Protein AF-0000000085141658 (afdb_homodimer)

pLDDT: mean 86.7, std 18.27, range [20.23, 98.38]

Secondary structure (DSSP, 8-state):
---HHHHHHHHHHHHHHHHHHHHHSPPPSSSEEEE--PPPHHHHHH-HHHHHHHHHHHHH----TTEEEEEEEEEETTTEEEEEEEEEEESSHHHHHHHH-HHHHHHHHHHHHHHHHHHHHHHHHHTTS---------------TTS-----HHHHHHHHHHHHTHHHHHHS-HHHHHHHHHHHHHHHHS--TT--GGG---TT--HHHHHHHHHHHHHHH-SSSS---------EEEEEE--GGGSGGG--EEEEEHHHHHT-----SEEEEES-HHHHHHPPP-TTEEEEE-BTTB-GGGG-GGGTTSEEEEE--BSHHHHHHHHHHHHH-TT-EESS-SHHHHHHTGGG-EE-SS---S--TT--HHHHHHHHHHHHTTSEEB-GGGS-HHHHHHHHTTT--PPPGGGGSGGGGGGGG-----/---HHHHHHHHHHHHHHHHHHHHHSPPPSSSEEEE--PPPHHHHHH-HHHHHHHHHHHHH----TTEEEEEEEEEETTTEEEEEEEEEEESSHHHHHHHH-HHHHHHHHHHHHHHHHHHHHHHHHHTTS---------------TT------HHHHHHHHHHHHTHHHHHHS-HHHHHHHHHHHHHHHHS--TT--GGG---TT--HHHHHHHHHHHHHHH-SSSS---------EEEEEE--GGGSGGG--EEEEEHHHHHT-----SEEEEES-HHHHHHPPP-TTEEEEE-BTTB-GGGG-GGGTTSEEEEE--BSHHHHHHHHHHHHH-TT-EESS-SHHHHHHTGGG-EE-SS---S--TT--HHHHHHHHHHHHTTSEEB-GGGS-HHHHHHHHTTT--PPPGGGGSGGGGGGGG-----

Structure (mmCIF, N/CA/C/O backbone):
data_AF-0000000085141658-model_v1
#
loop_
_entity.id
_entity.type
_entity.pdbx_description
1 polymer 'Uncharacterized conserved protein'
#
loop_
_atom_site.group_PDB
_atom_site.id
_atom_site.type_symbol
_atom_site.label_atom_id
_atom_site.label_alt_id
_atom_site.label_comp_id
_atom_site.label_asym_id
_atom_site.label_entity_id
_atom_site.label_seq_id
_atom_site.pdbx_PDB_ins_code
_atom_site.Cartn_x
_atom_site.Cartn_y
_atom_site.Cartn_z
_atom_site.occupancy
_atom_site.B_iso_or_equiv
_atom_site.auth_seq_id
_atom_site.auth_comp_id
_atom_site.auth_asym_id
_atom_site.auth_atom_id
_atom_site.pdbx_PDB_model_num
ATOM 1 N N . MET A 1 1 ? 45.375 -39.781 -27.25 1 93.31 1 MET A N 1
ATOM 2 C CA . MET A 1 1 ? 45.156 -40.781 -26.219 1 93.31 1 MET A CA 1
ATOM 3 C C . MET A 1 1 ? 44.281 -40.219 -25.094 1 93.31 1 MET A C 1
ATOM 5 O O . MET A 1 1 ? 44.75 -39.438 -24.281 1 93.31 1 MET A O 1
ATOM 9 N N . VAL A 1 2 ? 43 -40.656 -25.141 1 96.12 2 VAL A N 1
ATOM 10 C CA . VAL A 1 2 ? 42.062 -40.219 -24.094 1 96.12 2 VAL A CA 1
ATOM 11 C C . VAL A 1 2 ? 42.156 -41.156 -22.906 1 96.12 2 VAL A C 1
ATOM 13 O O . VAL A 1 2 ? 41.812 -42.344 -23.031 1 96.12 2 VAL A O 1
ATOM 16 N N . ALA A 1 3 ? 42.531 -40.625 -21.781 1 95.31 3 ALA A N 1
ATOM 17 C CA . ALA A 1 3 ? 42.656 -41.438 -20.578 1 95.31 3 ALA A CA 1
ATOM 18 C C . ALA A 1 3 ? 41.312 -41.719 -19.938 1 95.31 3 ALA A C 1
ATOM 20 O O . ALA A 1 3 ? 40.344 -41 -20.234 1 95.31 3 ALA A O 1
ATOM 21 N N . PRO A 1 4 ? 41.219 -42.719 -19.156 1 95.5 4 PRO A N 1
ATOM 22 C CA . PRO A 1 4 ? 39.938 -43.031 -18.531 1 95.5 4 PRO A CA 1
ATOM 23 C C . PRO A 1 4 ? 39.312 -41.875 -17.766 1 95.5 4 PRO A C 1
ATOM 25 O O . PRO A 1 4 ? 38.125 -41.594 -17.859 1 95.5 4 PRO A O 1
ATOM 28 N N . GLU A 1 5 ? 40.125 -41.125 -17.094 1 94.88 5 GLU A N 1
ATOM 29 C CA . GLU A 1 5 ? 39.625 -39.969 -16.328 1 94.88 5 GLU A CA 1
ATOM 30 C C . GLU A 1 5 ? 39.094 -38.875 -17.234 1 94.88 5 GLU A C 1
ATOM 32 O O . GLU A 1 5 ? 38.062 -38.25 -16.938 1 94.88 5 GLU A O 1
ATOM 37 N N . ALA A 1 6 ? 39.812 -38.625 -18.266 1 96.12 6 ALA A N 1
ATOM 38 C CA . ALA A 1 6 ? 39.375 -37.656 -19.25 1 96.12 6 ALA A CA 1
ATOM 39 C C . ALA A 1 6 ? 38.062 -38.094 -19.922 1 96.12 6 ALA A C 1
ATOM 41 O O . ALA A 1 6 ? 37.188 -37.281 -20.188 1 96.12 6 ALA A O 1
ATOM 42 N N . ALA A 1 7 ? 38.031 -39.375 -20.188 1 96.56 7 ALA A N 1
ATOM 43 C CA . ALA A 1 7 ? 36.812 -39.938 -20.781 1 96.56 7 ALA A CA 1
ATOM 44 C C . ALA A 1 7 ? 35.625 -39.75 -19.828 1 96.56 7 ALA A C 1
ATOM 46 O O . ALA A 1 7 ? 34.5 -39.406 -20.266 1 96.56 7 ALA A O 1
ATOM 47 N N . ARG A 1 8 ? 35.844 -40.031 -18.578 1 96 8 ARG A N 1
ATOM 48 C CA . ARG A 1 8 ? 34.781 -39.875 -17.578 1 96 8 ARG A CA 1
ATOM 49 C C . ARG A 1 8 ? 34.312 -38.406 -17.516 1 96 8 ARG A C 1
ATOM 51 O O . ARG A 1 8 ? 33.094 -38.156 -17.391 1 96 8 ARG A O 1
ATOM 58 N N . GLU A 1 9 ? 35.188 -37.469 -17.688 1 96.19 9 GLU A N 1
ATOM 59 C CA . GLU A 1 9 ? 34.844 -36.062 -17.672 1 96.19 9 GLU A CA 1
ATOM 60 C C . GLU A 1 9 ? 34 -35.719 -18.906 1 96.19 9 GLU A C 1
ATOM 62 O O . GLU A 1 9 ? 33.031 -34.938 -18.812 1 96.19 9 GLU A O 1
ATOM 67 N N . LEU A 1 10 ? 34.375 -36.281 -19.969 1 96.38 10 LEU A N 1
ATOM 68 C CA . LEU A 1 10 ? 33.625 -36.062 -21.172 1 96.38 10 LEU A CA 1
ATOM 69 C C . LEU A 1 10 ? 32.25 -36.688 -21.078 1 96.38 10 LEU A C 1
ATOM 71 O O . LEU A 1 10 ? 31.25 -36.156 -21.562 1 96.38 10 LEU A O 1
ATOM 75 N N . ALA A 1 11 ? 32.219 -37.812 -20.453 1 96 11 ALA A N 1
ATOM 76 C CA . ALA A 1 11 ? 30.953 -38.469 -20.172 1 96 11 ALA A CA 1
ATOM 77 C C . ALA A 1 11 ? 30.062 -37.594 -19.281 1 96 11 ALA A C 1
ATOM 79 O O . ALA A 1 11 ? 28.844 -37.531 -19.484 1 96 11 ALA A O 1
ATOM 80 N N . ARG A 1 12 ? 30.656 -36.969 -18.312 1 96.06 12 ARG A N 1
ATOM 81 C CA . ARG A 1 12 ? 29.938 -36.094 -17.406 1 96.06 12 ARG A CA 1
ATOM 82 C C . ARG A 1 12 ? 29.281 -34.938 -18.156 1 96.06 12 ARG A C 1
ATOM 84 O O . ARG A 1 12 ? 28.109 -34.625 -17.922 1 96.06 12 ARG A O 1
ATOM 91 N N . ARG A 1 13 ? 29.953 -34.406 -19.078 1 95.5 13 ARG A N 1
ATOM 92 C CA . ARG A 1 13 ? 29.422 -33.312 -19.891 1 95.5 13 ARG A CA 1
ATOM 93 C C . ARG A 1 13 ? 28.281 -33.781 -20.766 1 95.5 13 ARG A C 1
ATOM 95 O O . ARG A 1 13 ? 27.281 -33.094 -20.938 1 95.5 13 ARG A O 1
ATOM 102 N N . ALA A 1 14 ? 28.469 -34.969 -21.312 1 94.44 14 ALA A N 1
ATOM 103 C CA . ALA A 1 14 ? 27.422 -35.531 -22.141 1 94.44 14 ALA A CA 1
ATOM 104 C C . ALA A 1 14 ? 26.156 -35.812 -21.328 1 94.44 14 ALA A C 1
ATOM 106 O O . ALA A 1 14 ? 25.047 -35.562 -21.797 1 94.44 14 ALA A O 1
ATOM 107 N N . LEU A 1 15 ? 26.391 -36.312 -20.203 1 94.56 15 LEU A N 1
ATOM 108 C CA . LEU A 1 15 ? 25.266 -36.594 -19.312 1 94.56 15 LEU A CA 1
ATOM 109 C C . LEU A 1 15 ? 24.516 -35.312 -18.969 1 94.56 15 LEU A C 1
ATOM 111 O O . LEU A 1 15 ? 23.281 -35.281 -19.062 1 94.56 15 LEU A O 1
ATOM 115 N N . ALA A 1 16 ? 25.25 -34.312 -18.609 1 93.62 16 ALA A N 1
ATOM 116 C CA . ALA A 1 16 ? 24.656 -33.031 -18.234 1 93.62 16 ALA A CA 1
ATOM 117 C C . ALA A 1 16 ? 23.844 -32.438 -19.391 1 93.62 16 ALA A C 1
ATOM 119 O O . ALA A 1 16 ? 22.781 -31.859 -19.188 1 93.62 16 ALA A O 1
ATOM 120 N N . ARG A 1 17 ? 24.266 -32.688 -20.578 1 91.44 17 ARG A N 1
ATOM 121 C CA . ARG A 1 17 ? 23.656 -32.125 -21.766 1 91.44 17 ARG A CA 1
ATOM 122 C C . ARG A 1 17 ? 22.438 -32.938 -22.219 1 91.44 17 ARG A C 1
ATOM 124 O O . ARG A 1 17 ? 21.453 -32.344 -22.672 1 91.44 17 ARG A O 1
ATOM 131 N N . SER A 1 18 ? 22.516 -34.25 -21.969 1 92.5 18 SER A N 1
ATOM 132 C CA . SER A 1 18 ? 21.594 -35.062 -22.734 1 92.5 18 SER A CA 1
ATOM 133 C C . SER A 1 18 ? 20.625 -35.812 -21.828 1 92.5 18 SER A C 1
ATOM 135 O O . SER A 1 18 ? 19.656 -36.406 -22.297 1 92.5 18 SER A O 1
ATOM 137 N N . HIS A 1 19 ? 20.875 -35.812 -20.516 1 91.5 19 HIS A N 1
ATOM 138 C CA . HIS A 1 19 ? 20.125 -36.719 -19.656 1 91.5 19 HIS A CA 1
ATOM 139 C C . HIS A 1 19 ? 18.641 -36.406 -19.703 1 91.5 19 HIS A C 1
ATOM 141 O O . HIS A 1 19 ? 17.797 -37.312 -19.625 1 91.5 19 HIS A O 1
ATOM 147 N N . ARG A 1 20 ? 18.234 -35.188 -19.859 1 92.5 20 ARG A N 1
ATOM 148 C CA . ARG A 1 20 ? 16.812 -34.812 -19.906 1 92.5 20 ARG A CA 1
ATOM 149 C C . ARG A 1 20 ? 16.141 -35.375 -21.156 1 92.5 20 ARG A C 1
ATOM 151 O O . ARG A 1 20 ? 15.023 -35.875 -21.078 1 92.5 20 ARG A O 1
ATOM 158 N N . GLY A 1 21 ? 16.828 -35.25 -22.219 1 91.5 21 GLY A N 1
ATOM 159 C CA . GLY A 1 21 ? 16.312 -35.844 -23.453 1 91.5 21 GLY A CA 1
ATOM 160 C C . GLY A 1 21 ? 16.172 -37.344 -23.391 1 91.5 21 GLY A C 1
ATOM 161 O O . GLY A 1 21 ? 15.18 -37.906 -23.875 1 91.5 21 GLY A O 1
ATOM 162 N N . TRP A 1 22 ? 17.125 -37.969 -22.766 1 91.25 22 TRP A N 1
ATOM 163 C CA . TRP A 1 22 ? 17.094 -39.406 -22.625 1 91.25 22 TRP A CA 1
ATOM 164 C C . TRP A 1 22 ? 15.922 -39.844 -21.766 1 91.25 22 TRP A C 1
ATOM 166 O O . TRP A 1 22 ? 15.266 -40.844 -22.047 1 91.25 22 TRP A O 1
ATOM 176 N N . THR A 1 23 ? 15.719 -39.062 -20.766 1 92.5 23 THR A N 1
ATOM 177 C CA . THR A 1 23 ? 14.656 -39.375 -19.828 1 92.5 23 THR A CA 1
ATOM 178 C C . THR A 1 23 ? 13.289 -39.219 -20.469 1 92.5 23 THR A C 1
ATOM 180 O O . THR A 1 23 ? 12.383 -40.031 -20.219 1 92.5 23 THR A O 1
ATOM 183 N N . LEU A 1 24 ? 13.07 -38.281 -21.328 1 91.69 24 LEU A N 1
ATOM 184 C CA . LEU A 1 24 ? 11.758 -37.938 -21.875 1 91.69 24 LEU A CA 1
ATOM 185 C C . LEU A 1 24 ? 11.523 -38.594 -23.219 1 91.69 24 LEU A C 1
ATOM 187 O O . LEU A 1 24 ? 10.383 -38.719 -23.672 1 91.69 24 LEU A O 1
ATOM 191 N N . GLY A 1 25 ? 12.602 -38.969 -23.766 1 85.62 25 GLY A N 1
ATOM 192 C CA . GLY A 1 25 ? 12.438 -39.469 -25.125 1 85.62 25 GLY A CA 1
ATOM 193 C C . GLY A 1 25 ? 13.211 -40.75 -25.375 1 85.62 25 GLY A C 1
ATOM 194 O O . GLY A 1 25 ? 13.352 -41.594 -24.484 1 85.62 25 GLY A O 1
ATOM 195 N N . GLU A 1 26 ? 13.578 -40.844 -26.641 1 84.44 26 GLU A N 1
ATOM 196 C CA . GLU A 1 26 ? 14.273 -42.062 -27.078 1 84.44 26 GLU A CA 1
ATOM 197 C C . GLU A 1 26 ? 15.766 -41.969 -26.75 1 84.44 26 GLU A C 1
ATOM 199 O O . GLU A 1 26 ? 16.359 -40.875 -26.797 1 84.44 26 GLU A O 1
ATOM 204 N N . VAL A 1 27 ? 16.25 -43.062 -26.328 1 89.56 27 VAL A N 1
ATOM 205 C CA . VAL A 1 27 ? 17.672 -43.188 -26 1 89.56 27 VAL A CA 1
ATOM 206 C C . VAL A 1 27 ? 18.391 -43.938 -27.125 1 89.56 27 VAL A C 1
ATOM 208 O O . VAL A 1 27 ? 17.984 -45.062 -27.5 1 89.56 27 VAL A O 1
ATOM 211 N N . PRO A 1 28 ? 19.328 -43.281 -27.688 1 88.56 28 PRO A N 1
ATOM 212 C CA . PRO A 1 28 ? 20.094 -44.031 -28.703 1 88.56 28 PRO A CA 1
ATOM 213 C C . PRO A 1 28 ? 20.828 -45.219 -28.125 1 88.56 28 PRO A C 1
ATOM 215 O O . PRO A 1 28 ? 21.062 -45.281 -26.906 1 88.56 28 PRO A O 1
ATOM 218 N N . THR A 1 29 ? 21.078 -46.219 -29.078 1 89.19 29 THR A N 1
ATOM 219 C CA . THR A 1 29 ? 21.891 -47.344 -28.719 1 89.19 29 THR A CA 1
ATOM 220 C C . THR A 1 29 ? 23.156 -47.406 -29.562 1 89.19 29 THR A C 1
ATOM 222 O O . THR A 1 29 ? 23.094 -47.562 -30.781 1 89.19 29 THR A O 1
ATOM 225 N N . PRO A 1 30 ? 24.359 -47.25 -28.953 1 92.25 30 PRO A N 1
ATOM 226 C CA . PRO A 1 30 ? 24.609 -47 -27.531 1 92.25 30 PRO A CA 1
ATOM 227 C C . PRO A 1 30 ? 24.188 -45.594 -27.094 1 92.25 30 PRO A C 1
ATOM 229 O O . PRO A 1 30 ? 24.094 -44.688 -27.938 1 92.25 30 PRO A O 1
ATOM 232 N N . ALA A 1 31 ? 24.016 -45.406 -25.875 1 93.38 31 ALA A N 1
ATOM 233 C CA . ALA A 1 31 ? 23.562 -44.094 -25.359 1 93.38 31 ALA A CA 1
ATOM 234 C C . ALA A 1 31 ? 24.641 -43.031 -25.516 1 93.38 31 ALA A C 1
ATOM 236 O O . ALA A 1 31 ? 24.344 -41.875 -25.688 1 93.38 31 ALA A O 1
ATOM 237 N N . TRP A 1 32 ? 25.875 -43.469 -25.469 1 95.44 32 TRP A N 1
ATOM 238 C CA . TRP A 1 32 ? 27.031 -42.562 -25.578 1 95.44 32 TRP A CA 1
ATOM 239 C C . TRP A 1 32 ? 28.266 -43.312 -26.047 1 95.44 32 TRP A C 1
ATOM 241 O O . TRP A 1 32 ? 28.484 -44.469 -25.672 1 95.44 32 TRP A O 1
ATOM 251 N N . SER A 1 33 ? 29.047 -42.688 -26.906 1 96.81 33 SER A N 1
ATOM 252 C CA . SER A 1 33 ? 30.281 -43.281 -27.422 1 96.81 33 SER A CA 1
ATOM 253 C C . SER A 1 33 ? 31.359 -42.219 -27.594 1 96.81 33 SER A C 1
ATOM 255 O O . SER A 1 33 ? 31.062 -41.062 -27.922 1 96.81 33 SER A O 1
ATOM 257 N N . LEU A 1 34 ? 32.594 -42.625 -27.312 1 97.25 34 LEU A N 1
ATOM 258 C CA . LEU A 1 34 ? 33.719 -41.719 -27.391 1 97.25 34 LEU A CA 1
ATOM 259 C C . LEU A 1 34 ? 34.938 -42.406 -28.016 1 97.25 34 LEU A C 1
ATOM 261 O O . LEU A 1 34 ? 35.406 -43.406 -27.516 1 97.25 34 LEU A O 1
ATOM 265 N N . PRO A 1 35 ? 35.344 -41.812 -29.109 1 97.06 35 PRO A N 1
ATOM 266 C CA . PRO A 1 35 ? 36.625 -42.312 -29.609 1 97.06 35 PRO A CA 1
ATOM 267 C C . PRO A 1 35 ? 37.781 -42.031 -28.672 1 97.06 35 PRO A C 1
ATOM 269 O O . PRO A 1 35 ? 37.906 -40.906 -28.156 1 97.06 35 PRO A O 1
ATOM 272 N N . LEU A 1 36 ? 38.656 -42.969 -28.453 1 96.44 36 LEU A N 1
ATOM 273 C CA . LEU A 1 36 ? 39.75 -42.812 -27.484 1 96.44 36 LEU A CA 1
ATOM 274 C C . LEU A 1 36 ? 41.031 -42.344 -28.172 1 96.44 36 LEU A C 1
ATOM 276 O O . LEU A 1 36 ? 42.031 -42.062 -27.516 1 96.44 36 LEU A O 1
ATOM 280 N N . LYS A 1 37 ? 41 -42.25 -29.453 1 94.19 37 LYS A N 1
ATOM 281 C CA . LYS A 1 37 ? 42.094 -41.719 -30.266 1 94.19 37 LYS A CA 1
ATOM 282 C C . LYS A 1 37 ? 43.406 -42.469 -30 1 94.19 37 LYS A C 1
ATOM 284 O O . LYS A 1 37 ? 44.375 -41.875 -29.547 1 94.19 37 LYS A O 1
ATOM 289 N N . PRO A 1 38 ? 43.5 -43.688 -30.391 1 92.31 38 PRO A N 1
ATOM 290 C CA . PRO A 1 38 ? 44.75 -44.438 -30.203 1 92.31 38 PRO A CA 1
ATOM 291 C C . PRO A 1 38 ? 45.906 -43.812 -30.953 1 92.31 38 PRO A C 1
ATOM 293 O O . PRO A 1 38 ? 45.719 -43.188 -31.984 1 92.31 38 PRO A O 1
ATOM 296 N N . PRO A 1 39 ? 47.062 -44.031 -30.312 1 88.69 39 PRO A N 1
ATOM 297 C CA . PRO A 1 39 ? 48.25 -43.438 -30.953 1 88.69 39 PRO A CA 1
ATOM 298 C C . PRO A 1 39 ? 48.594 -44.125 -32.281 1 88.69 39 PRO A C 1
ATOM 300 O O . PRO A 1 39 ? 48.281 -45.281 -32.5 1 88.69 39 PRO A O 1
ATOM 303 N N . THR A 1 40 ? 49.156 -43.344 -33.188 1 86.81 40 THR A N 1
ATOM 304 C CA . THR A 1 40 ? 49.719 -43.875 -34.406 1 86.81 40 THR A CA 1
ATOM 305 C C . THR A 1 40 ? 51.031 -44.594 -34.125 1 86.81 40 THR A C 1
ATOM 307 O O . THR A 1 40 ? 51.594 -44.469 -33 1 86.81 40 THR A O 1
ATOM 310 N N . GLU A 1 41 ? 51.5 -45.312 -35.188 1 86.12 41 GLU A N 1
ATOM 311 C CA . GLU A 1 41 ? 52.781 -46 -35.031 1 86.12 41 GLU A CA 1
ATOM 312 C C . GLU A 1 41 ? 53.906 -45.031 -34.688 1 86.12 41 GLU A C 1
ATOM 314 O O . GLU A 1 41 ? 54.75 -45.312 -33.812 1 86.12 41 GLU A O 1
ATOM 319 N N . GLN A 1 42 ? 53.844 -43.906 -35.25 1 87.56 42 GLN A N 1
ATOM 320 C CA . GLN A 1 42 ? 54.844 -42.875 -35.031 1 87.56 42 GLN A CA 1
ATOM 321 C C . GLN A 1 42 ? 54.844 -42.406 -33.594 1 87.56 42 GLN A C 1
ATOM 323 O O . GLN A 1 42 ? 55.906 -42.25 -32.969 1 87.56 42 GLN A O 1
ATOM 328 N N . VAL A 1 43 ? 53.688 -42.312 -33.062 1 88.06 43 VAL A N 1
ATOM 329 C CA . VAL A 1 43 ? 53.531 -41.812 -31.688 1 88.06 43 VAL A CA 1
ATOM 330 C C . VAL A 1 43 ? 54 -42.906 -30.703 1 88.06 43 VAL A C 1
ATOM 332 O O . VAL A 1 43 ? 54.656 -42.594 -29.703 1 88.06 43 VAL A O 1
ATOM 335 N N . VAL A 1 44 ? 53.781 -44.094 -30.969 1 87.31 44 VAL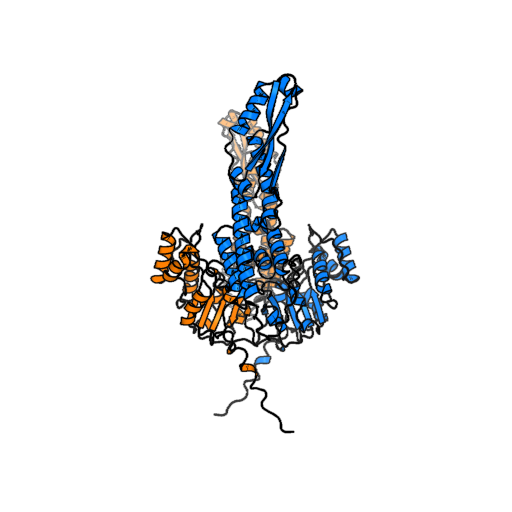 A N 1
ATOM 336 C CA . VAL A 1 44 ? 54.188 -45.188 -30.125 1 87.31 44 VAL A CA 1
ATOM 337 C C . VAL A 1 44 ? 55.719 -45.312 -30.094 1 87.31 44 VAL A C 1
ATOM 339 O O . VAL A 1 44 ? 56.312 -45.562 -29.047 1 87.31 44 VAL A O 1
ATOM 342 N N . LEU A 1 45 ? 56.25 -45 -31.234 1 86.69 45 LEU A N 1
ATOM 343 C CA . LEU A 1 45 ? 57.719 -45.094 -31.344 1 86.69 45 LEU A CA 1
ATOM 344 C C . LEU A 1 45 ? 58.375 -43.938 -30.594 1 86.69 45 LEU A C 1
ATOM 346 O O . LEU A 1 45 ? 59.438 -44.125 -30 1 86.69 45 LEU A O 1
ATOM 350 N N . ALA A 1 46 ? 57.719 -42.875 -30.656 1 90.94 46 ALA A N 1
ATOM 351 C CA . ALA A 1 46 ? 58.281 -41.688 -30 1 90.94 46 ALA A CA 1
ATOM 352 C C . ALA A 1 46 ? 58.219 -41.812 -28.484 1 90.94 46 ALA A C 1
ATOM 354 O O . ALA A 1 46 ? 59.125 -41.375 -27.781 1 90.94 46 ALA A O 1
ATOM 355 N N . ASP A 1 47 ? 57.156 -42.531 -27.938 1 90.81 47 ASP A N 1
ATOM 356 C CA . ASP A 1 47 ? 57 -42.688 -26.5 1 90.81 47 ASP A CA 1
ATOM 357 C C . ASP A 1 47 ? 56.25 -44 -26.188 1 90.81 47 ASP A C 1
ATOM 359 O O . ASP A 1 47 ? 55.094 -43.938 -25.797 1 90.81 47 ASP A O 1
ATOM 363 N N . PRO A 1 48 ? 57 -45 -26.188 1 86.38 48 PRO A N 1
ATOM 364 C CA . PRO A 1 48 ? 56.375 -46.312 -25.969 1 86.38 48 PRO A CA 1
ATOM 365 C C . PRO A 1 48 ? 55.812 -46.438 -24.562 1 86.38 48 PRO A C 1
ATOM 367 O O . PRO A 1 48 ? 54.781 -47.094 -24.375 1 86.38 48 PRO A O 1
ATOM 370 N N . GLN A 1 49 ? 56.438 -45.844 -23.609 1 89.31 49 GLN A N 1
ATOM 371 C CA . GLN A 1 49 ? 56 -45.938 -22.219 1 89.31 49 GLN A CA 1
ATOM 372 C C . GLN A 1 49 ? 54.656 -45.281 -22.016 1 89.31 49 GLN A C 1
ATOM 374 O O . GLN A 1 49 ? 53.781 -45.812 -21.328 1 89.31 49 GLN A O 1
ATOM 379 N N . ALA A 1 50 ? 54.531 -44.156 -22.609 1 91.81 50 ALA A N 1
ATOM 380 C CA . ALA A 1 50 ? 53.281 -43.406 -22.5 1 91.81 50 ALA A CA 1
ATOM 381 C C . ALA A 1 50 ? 52.125 -44.219 -23.125 1 91.81 50 ALA A C 1
ATOM 383 O O . ALA A 1 50 ? 51.031 -44.25 -22.562 1 91.81 50 ALA A O 1
ATOM 384 N N . ALA A 1 51 ? 52.375 -44.781 -24.234 1 89.62 51 ALA A N 1
ATOM 385 C CA . ALA A 1 51 ? 51.375 -45.531 -24.938 1 89.62 51 ALA A CA 1
ATOM 386 C C . ALA A 1 51 ? 50.969 -46.781 -24.125 1 89.62 51 ALA A C 1
ATOM 388 O O . ALA A 1 51 ? 49.781 -47.094 -24.031 1 89.62 51 ALA A O 1
ATOM 389 N N . GLN A 1 52 ? 51.938 -47.406 -23.562 1 88.25 52 GLN A N 1
ATOM 390 C CA . GLN A 1 52 ? 51.688 -48.594 -22.75 1 88.25 52 GLN A CA 1
ATOM 391 C C . GLN A 1 52 ? 50.938 -48.25 -21.484 1 88.25 52 GLN A C 1
ATOM 393 O O . GLN A 1 52 ? 50 -48.938 -21.078 1 88.25 52 GLN A O 1
ATOM 398 N N . SER A 1 53 ? 51.375 -47.156 -20.906 1 92.94 53 SER A N 1
ATOM 399 C CA . SER A 1 53 ? 50.719 -46.688 -19.688 1 92.94 53 SER A CA 1
ATOM 400 C C . SER A 1 53 ? 49.25 -46.375 -19.969 1 92.94 53 SER A C 1
ATOM 402 O O . SER A 1 53 ? 48.375 -46.656 -19.141 1 92.94 53 SER A O 1
ATOM 404 N N . TRP A 1 54 ? 49 -45.781 -21.062 1 94.69 54 TRP A N 1
ATOM 405 C CA . TRP A 1 54 ? 47.656 -45.406 -21.469 1 94.69 54 TRP A CA 1
ATOM 406 C C . TRP A 1 54 ? 46.812 -46.656 -21.656 1 94.69 54 TRP A C 1
ATOM 408 O O . TRP A 1 54 ? 45.688 -46.781 -21.109 1 94.69 54 TRP A O 1
ATOM 418 N N . ALA A 1 55 ? 47.281 -47.656 -22.359 1 92.62 55 ALA A N 1
ATOM 419 C CA . ALA A 1 55 ? 46.562 -48.906 -22.594 1 92.62 55 ALA A CA 1
ATOM 420 C C . ALA A 1 55 ? 46.312 -49.656 -21.297 1 92.62 55 ALA A C 1
ATOM 422 O O . ALA A 1 55 ? 45.25 -50.219 -21.078 1 92.62 55 ALA A O 1
ATOM 423 N N . ARG A 1 56 ? 47.312 -49.656 -20.453 1 92.62 56 ARG A N 1
ATOM 424 C CA . ARG A 1 56 ? 47.188 -50.312 -19.156 1 92.62 56 ARG A CA 1
ATOM 425 C C . ARG A 1 56 ? 46.125 -49.625 -18.297 1 92.62 56 ARG A C 1
ATOM 427 O O . ARG A 1 56 ? 45.438 -50.25 -17.516 1 92.62 56 ARG A O 1
ATOM 434 N N . GLY A 1 57 ? 46.062 -48.312 -18.422 1 94.62 57 GLY A N 1
ATOM 435 C CA . GLY A 1 57 ? 45.062 -47.562 -17.703 1 94.62 57 GLY A CA 1
ATOM 436 C C . GLY A 1 57 ? 43.625 -47.969 -18.031 1 94.62 57 GLY A C 1
ATOM 437 O O . GLY A 1 57 ? 42.781 -48.094 -17.125 1 94.62 57 GLY A O 1
ATOM 438 N N . TRP A 1 58 ? 43.375 -48.25 -19.266 1 95.94 58 TRP A N 1
ATOM 439 C CA . TRP A 1 58 ? 42.062 -48.688 -19.688 1 95.94 58 TRP A CA 1
ATOM 440 C C . TRP A 1 58 ? 41.812 -50.125 -19.266 1 95.94 58 TRP A C 1
ATOM 442 O O . TRP A 1 58 ? 40.688 -50.5 -18.906 1 95.94 58 TRP A O 1
ATOM 452 N N . ARG A 1 59 ? 42.812 -50.938 -19.25 1 93.44 59 ARG A N 1
ATOM 453 C CA . ARG A 1 59 ? 42.656 -52.344 -18.844 1 93.44 59 ARG A CA 1
ATOM 454 C C . ARG A 1 59 ? 42.406 -52.438 -17.328 1 93.44 59 ARG A C 1
ATOM 456 O O . ARG A 1 59 ? 41.656 -53.312 -16.875 1 93.44 59 ARG A O 1
ATOM 463 N N . ALA A 1 60 ? 43 -51.5 -16.641 1 93.94 60 ALA A N 1
ATOM 464 C CA . ALA A 1 60 ? 42.938 -51.531 -15.188 1 93.94 60 ALA A CA 1
ATOM 465 C C . ALA A 1 60 ? 41.688 -50.812 -14.68 1 93.94 60 ALA A C 1
ATOM 467 O O . ALA A 1 60 ? 41.312 -50.938 -13.516 1 93.94 60 ALA A O 1
ATOM 468 N N . ALA A 1 61 ? 41.094 -50.062 -15.539 1 93.06 61 ALA A N 1
ATOM 469 C CA . ALA A 1 61 ? 39.969 -49.219 -15.109 1 93.06 61 ALA A CA 1
ATOM 470 C C . ALA A 1 61 ? 38.781 -50.062 -14.68 1 93.06 61 ALA A C 1
ATOM 472 O O . ALA A 1 61 ? 38.438 -51.031 -15.344 1 93.06 61 ALA A O 1
ATOM 473 N N . THR A 1 62 ? 38.312 -49.688 -13.531 1 91.25 62 THR A N 1
ATOM 474 C CA . THR A 1 62 ? 37.094 -50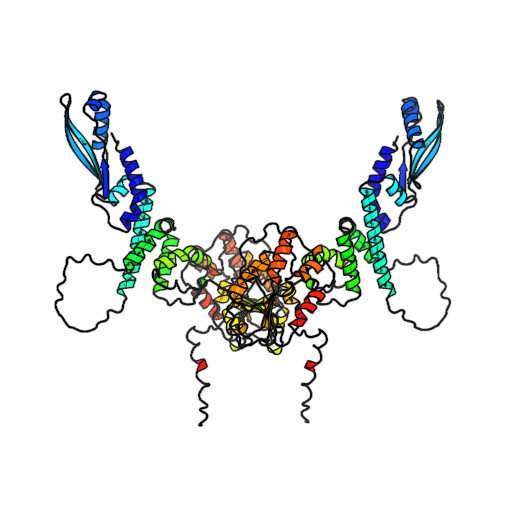.344 -13.055 1 91.25 62 THR A CA 1
ATOM 475 C C . THR A 1 62 ? 35.844 -49.625 -13.602 1 91.25 62 THR A C 1
ATOM 477 O O . THR A 1 62 ? 35.562 -48.5 -13.195 1 91.25 62 THR A O 1
ATOM 480 N N . LEU A 1 63 ? 35.281 -50.188 -14.531 1 94.38 63 LEU A N 1
ATOM 481 C CA . LEU A 1 63 ? 34.125 -49.625 -15.195 1 94.38 63 LEU A CA 1
ATOM 482 C C . LEU A 1 63 ? 32.844 -50.312 -14.781 1 94.38 63 LEU A C 1
ATOM 484 O O . LEU A 1 63 ? 32.844 -51.531 -14.609 1 94.38 63 LEU A O 1
ATOM 488 N N . PRO A 1 64 ? 31.844 -49.562 -14.555 1 94.19 64 PRO A N 1
ATOM 489 C CA . PRO A 1 64 ? 30.562 -50.188 -14.195 1 94.19 64 PRO A CA 1
ATOM 490 C C . PRO A 1 64 ? 29.984 -51.031 -15.336 1 94.19 64 PRO A C 1
ATOM 492 O O . PRO A 1 64 ? 30.438 -50.906 -16.484 1 94.19 64 PRO A O 1
ATOM 495 N N . ALA A 1 65 ? 28.938 -51.812 -14.93 1 93.38 65 ALA A N 1
ATOM 496 C CA . ALA A 1 65 ? 28.25 -52.625 -15.93 1 93.38 65 ALA A CA 1
ATOM 497 C C . ALA A 1 65 ? 27.578 -51.75 -16.984 1 93.38 65 ALA A C 1
ATOM 499 O O . ALA A 1 65 ? 26.969 -50.75 -16.656 1 93.38 65 ALA A O 1
ATOM 500 N N . GLY A 1 66 ? 27.844 -52.094 -18.219 1 93.69 66 GLY A N 1
ATOM 501 C CA . GLY A 1 66 ? 27.219 -51.344 -19.297 1 93.69 66 GLY A CA 1
ATOM 502 C C . GLY A 1 66 ? 28.188 -50.438 -20.016 1 93.69 66 GLY A C 1
ATOM 503 O O . GLY A 1 66 ? 27.875 -49.938 -21.094 1 93.69 66 GLY A O 1
ATOM 504 N N . ILE A 1 67 ? 29.297 -50.156 -19.344 1 96 67 ILE A N 1
ATOM 505 C CA . ILE A 1 67 ? 30.375 -49.438 -20.047 1 96 67 ILE A CA 1
ATOM 506 C C . ILE A 1 67 ? 31.312 -50.438 -20.703 1 96 67 ILE A C 1
ATOM 508 O O . ILE A 1 67 ? 31.891 -51.312 -20.031 1 96 67 ILE A O 1
ATOM 512 N N . ARG A 1 68 ? 31.453 -50.281 -22.016 1 95.44 68 ARG A N 1
ATOM 513 C CA . ARG A 1 68 ? 32.281 -51.25 -22.766 1 95.44 68 ARG A CA 1
ATOM 514 C C . ARG A 1 68 ? 33.375 -50.531 -23.531 1 95.44 68 ARG A C 1
ATOM 516 O O . ARG A 1 68 ? 33.125 -49.5 -24.172 1 95.44 68 ARG A O 1
ATOM 523 N N . VAL A 1 69 ? 34.594 -51.125 -23.375 1 96.44 69 VAL A N 1
ATOM 524 C CA . VAL A 1 69 ? 35.719 -50.625 -24.141 1 96.44 69 VAL A CA 1
ATOM 525 C C . VAL A 1 69 ? 35.969 -51.5 -25.359 1 96.44 69 VAL A C 1
ATOM 527 O O . VAL A 1 69 ? 36.062 -52.719 -25.234 1 96.44 69 VAL A O 1
ATOM 530 N N . GLU A 1 70 ? 35.969 -50.906 -26.453 1 96.19 70 GLU A N 1
ATOM 531 C CA . GLU A 1 70 ? 36.312 -51.594 -27.688 1 96.19 70 GLU A CA 1
ATOM 532 C C . GLU A 1 70 ? 37.812 -51.625 -27.906 1 96.19 70 GLU A C 1
ATOM 534 O O . GLU A 1 70 ? 38.469 -50.594 -27.906 1 96.19 70 GLU A O 1
ATOM 539 N N . TRP A 1 71 ? 38.375 -52.875 -28.047 1 95.62 71 TRP A N 1
ATOM 540 C CA . TRP A 1 71 ? 39.812 -53.062 -28.281 1 95.62 71 TRP A CA 1
ATOM 541 C C . TRP A 1 71 ? 40.062 -53.5 -29.719 1 95.62 71 TRP A C 1
ATOM 543 O O . TRP A 1 71 ? 39.281 -54.281 -30.281 1 95.62 71 TRP A O 1
ATOM 553 N N . ALA A 1 72 ? 40.969 -53.031 -30.297 1 93.62 72 ALA A N 1
ATOM 554 C CA . ALA A 1 72 ? 41.375 -53.438 -31.641 1 93.62 72 ALA A CA 1
ATOM 555 C C . ALA A 1 72 ? 42.844 -53.844 -31.672 1 93.62 72 ALA A C 1
ATOM 557 O O . ALA A 1 72 ? 43.656 -53.344 -30.906 1 93.62 72 ALA A O 1
ATOM 558 N N . GLU A 1 73 ? 43.031 -54.875 -32.562 1 91.62 73 GLU A N 1
ATOM 559 C CA . GLU A 1 73 ? 44.438 -55.281 -32.781 1 91.62 73 GLU A CA 1
ATOM 560 C C . GLU A 1 73 ? 45.125 -54.406 -33.812 1 91.62 73 GLU A C 1
ATOM 562 O O . GLU A 1 73 ? 44.562 -54.156 -34.875 1 91.62 73 GLU A O 1
ATOM 567 N N . ARG A 1 74 ? 46.156 -53.812 -33.375 1 86.5 74 ARG A N 1
ATOM 568 C CA . ARG A 1 74 ? 46.969 -53.062 -34.312 1 86.5 74 ARG A CA 1
ATOM 569 C C . ARG A 1 74 ? 48.344 -53.688 -34.469 1 86.5 74 ARG A C 1
ATOM 571 O O . ARG A 1 74 ? 48.969 -54.125 -33.5 1 86.5 74 ARG A O 1
ATOM 578 N N . SER A 1 75 ? 48.719 -53.875 -35.719 1 84.56 75 SER A N 1
ATOM 579 C CA . SER A 1 75 ? 50.031 -54.438 -36.031 1 84.56 75 SER A CA 1
ATOM 580 C C . SER A 1 75 ? 51 -53.344 -36.531 1 84.56 75 SER A C 1
ATOM 582 O O . SER A 1 75 ? 50.75 -52.719 -37.562 1 84.56 75 SER A O 1
ATOM 584 N N . TRP A 1 76 ? 51.906 -53.094 -35.719 1 77.69 76 TRP A N 1
ATOM 585 C CA . TRP A 1 76 ? 52.938 -52.125 -36.094 1 77.69 76 TRP A CA 1
ATOM 586 C C . TRP A 1 76 ? 54.25 -52.844 -36.469 1 77.69 76 TRP A C 1
ATOM 588 O O . TRP A 1 76 ? 54.625 -53.781 -35.781 1 77.69 76 TRP A O 1
ATOM 598 N N . ARG A 1 77 ? 54.812 -52.531 -37.438 1 77.81 77 ARG A N 1
ATOM 599 C CA . ARG A 1 77 ? 56.031 -53.156 -37.938 1 77.81 77 ARG A CA 1
ATOM 600 C C . ARG A 1 77 ? 57.094 -53.219 -36.844 1 77.81 77 ARG A C 1
ATOM 602 O O . ARG A 1 77 ? 57.781 -54.25 -36.688 1 77.81 77 ARG A O 1
ATOM 609 N N . SER A 1 78 ? 57.25 -52.25 -36.062 1 76.19 78 SER A N 1
ATOM 610 C CA . SER A 1 78 ? 58.344 -52.125 -35.094 1 76.19 78 SER A CA 1
ATOM 611 C C . SER A 1 78 ? 57.969 -52.781 -33.781 1 76.19 78 SER A C 1
ATOM 613 O O . SER A 1 78 ? 58.875 -53.219 -33.031 1 76.19 78 SER A O 1
ATOM 615 N N . VAL A 1 79 ? 56.719 -52.844 -33.375 1 75.75 79 VAL A N 1
ATOM 616 C CA . VAL A 1 79 ? 56.375 -53.219 -32 1 75.75 79 VAL A CA 1
ATOM 617 C C . VAL A 1 79 ? 55.562 -54.5 -32 1 75.75 79 VAL A C 1
ATOM 619 O O . VAL A 1 79 ? 55.469 -55.188 -30.969 1 75.75 79 VAL A O 1
ATOM 622 N N . GLY A 1 80 ? 55.156 -54.969 -33.188 1 81.38 80 GLY A N 1
ATOM 623 C CA . GLY A 1 80 ? 54.375 -56.188 -33.312 1 81.38 80 GLY A CA 1
ATOM 624 C C . GLY A 1 80 ? 52.875 -55.938 -33.094 1 81.38 80 GLY A C 1
ATOM 625 O O . GLY A 1 80 ? 52.406 -54.812 -33.25 1 81.38 80 GLY A O 1
ATOM 626 N N . ARG A 1 81 ? 52.219 -57.094 -32.875 1 86.5 81 ARG A N 1
ATOM 627 C CA . ARG A 1 81 ? 50.781 -57.031 -32.688 1 86.5 81 ARG A CA 1
ATOM 628 C C . ARG A 1 81 ? 50.406 -56.594 -31.281 1 86.5 81 ARG A C 1
ATOM 630 O O . ARG A 1 81 ? 50.906 -57.188 -30.297 1 86.5 81 ARG A O 1
ATOM 637 N N . GLN A 1 82 ? 49.625 -55.438 -31.172 1 85.75 82 GLN A N 1
ATOM 638 C CA . GLN A 1 82 ? 49.188 -54.969 -29.875 1 85.75 82 GLN A CA 1
ATOM 639 C C . GLN A 1 82 ? 47.688 -54.719 -29.844 1 85.75 82 GLN A C 1
ATOM 641 O O . GLN A 1 82 ? 47.094 -54.375 -30.859 1 85.75 82 GLN A O 1
ATOM 646 N N . GLN A 1 83 ? 47.094 -55.031 -28.656 1 90.69 83 GLN A N 1
ATOM 647 C CA . GLN A 1 83 ? 45.719 -54.656 -28.438 1 90.69 83 GLN A CA 1
ATOM 648 C C . GLN A 1 83 ? 45.594 -53.25 -27.844 1 90.69 83 GLN A C 1
ATOM 650 O O . GLN A 1 83 ? 46.219 -52.969 -26.812 1 90.69 83 GLN A O 1
ATOM 655 N N . VAL A 1 84 ? 44.875 -52.375 -28.547 1 92.38 84 VAL A N 1
ATOM 656 C CA . VAL A 1 84 ? 44.75 -51 -28.078 1 92.38 84 VAL A CA 1
ATOM 657 C C . VAL A 1 84 ? 43.281 -50.625 -27.953 1 92.38 84 VAL A C 1
ATOM 659 O O . VAL A 1 84 ? 42.469 -51.031 -28.797 1 92.38 84 VAL A O 1
ATOM 662 N N . PRO A 1 85 ? 42.938 -49.906 -26.844 1 95.25 85 PRO A N 1
ATOM 663 C CA . PRO A 1 85 ? 41.562 -49.406 -26.781 1 95.25 85 PRO A CA 1
ATOM 664 C C . PRO A 1 85 ? 41.25 -48.344 -27.828 1 95.25 85 PRO A C 1
ATOM 666 O O . PRO A 1 85 ? 42.062 -47.469 -28.062 1 95.25 85 PRO A O 1
ATOM 669 N N . VAL A 1 86 ? 40.031 -48.406 -28.453 1 96.19 86 VAL A N 1
ATOM 670 C CA . VAL A 1 86 ? 39.75 -47.531 -29.578 1 96.19 86 VAL A CA 1
ATOM 671 C C . VAL A 1 86 ? 38.531 -46.656 -29.266 1 96.19 86 VAL A C 1
ATOM 673 O O . VAL A 1 86 ? 38.406 -45.531 -29.75 1 96.19 86 VAL A O 1
ATOM 676 N N . ARG A 1 87 ? 37.625 -47.281 -28.594 1 97.06 87 ARG A N 1
ATOM 677 C CA . ARG A 1 87 ? 36.375 -46.562 -28.297 1 97.06 87 ARG A CA 1
ATOM 678 C C . ARG A 1 87 ? 35.781 -47.062 -26.984 1 97.06 87 ARG A C 1
ATOM 680 O O . ARG A 1 87 ? 35.969 -48.219 -26.594 1 97.06 87 ARG A O 1
ATOM 687 N N . VAL A 1 88 ? 35.156 -46.188 -26.281 1 97.12 88 VAL A N 1
ATOM 688 C CA . VAL A 1 88 ? 34.375 -46.562 -25.094 1 97.12 88 VAL A CA 1
ATOM 689 C C . VAL A 1 88 ? 32.906 -46.25 -25.312 1 97.12 88 VAL A C 1
ATOM 691 O O . VAL A 1 88 ? 32.562 -45.219 -25.891 1 97.12 88 VAL A O 1
ATOM 694 N N . HIS A 1 89 ? 32 -47.188 -24.875 1 96.31 89 HIS A N 1
ATOM 695 C CA . HIS A 1 89 ? 30.562 -47.094 -25.062 1 96.31 89 HIS A CA 1
ATOM 696 C C . HIS A 1 89 ? 29.828 -47.219 -23.734 1 96.31 89 HIS A C 1
ATOM 698 O O . HIS A 1 89 ? 30.203 -48.062 -22.906 1 96.31 89 HIS A O 1
ATOM 704 N N . ALA A 1 90 ? 28.891 -46.406 -23.594 1 96.19 90 ALA A N 1
ATOM 705 C CA . ALA A 1 90 ? 27.859 -46.688 -22.594 1 96.19 90 ALA A CA 1
ATOM 706 C C . ALA A 1 90 ? 26.594 -47.219 -23.25 1 96.19 90 ALA A C 1
ATOM 708 O O . ALA A 1 90 ? 25.938 -46.5 -24.016 1 96.19 90 ALA A O 1
ATOM 709 N N . VAL A 1 91 ? 26.219 -48.375 -22.922 1 93.5 91 VAL A N 1
ATOM 710 C CA . VAL A 1 91 ? 25.094 -49 -23.594 1 93.5 91 VAL A CA 1
ATOM 711 C C . VAL A 1 91 ? 23.797 -48.312 -23.203 1 93.5 91 VAL A C 1
ATOM 713 O O . VAL A 1 91 ? 22.938 -48.062 -24.047 1 93.5 91 VAL A O 1
ATOM 716 N N . THR A 1 92 ? 23.672 -47.969 -21.953 1 92.5 92 THR A N 1
ATOM 717 C CA . THR A 1 92 ? 22.469 -47.312 -21.438 1 92.5 92 THR A CA 1
ATOM 718 C C . THR A 1 92 ? 22.828 -46.031 -20.688 1 92.5 92 THR A C 1
ATOM 720 O O . THR A 1 92 ? 23.953 -45.875 -20.219 1 92.5 92 THR A O 1
ATOM 723 N N . PRO A 1 93 ? 21.812 -45.219 -20.594 1 92.44 93 PRO A N 1
ATOM 724 C CA . PRO A 1 93 ? 22.047 -44.031 -19.797 1 92.44 93 PRO A CA 1
ATOM 725 C C . PRO A 1 93 ? 22.391 -44.344 -18.328 1 92.44 93 PRO A C 1
ATOM 727 O O . PRO A 1 93 ? 23.203 -43.656 -17.719 1 92.44 93 PRO A O 1
ATOM 730 N N . ASP A 1 94 ? 21.875 -45.344 -17.781 1 92.75 94 ASP A N 1
ATOM 731 C CA . ASP A 1 94 ? 22.141 -45.75 -16.406 1 92.75 94 ASP A CA 1
ATOM 732 C C . ASP A 1 94 ? 23.609 -46.094 -16.203 1 92.75 94 ASP A C 1
ATOM 734 O O . ASP A 1 94 ? 24.172 -45.812 -15.141 1 92.75 94 ASP A O 1
ATOM 738 N N . ALA A 1 95 ? 24.156 -46.688 -17.188 1 94.62 95 ALA A N 1
ATOM 739 C CA . ALA A 1 95 ? 25.578 -47.031 -17.109 1 94.62 95 ALA A CA 1
ATOM 740 C C . ALA A 1 95 ? 26.422 -45.75 -17.031 1 94.62 95 ALA A C 1
ATOM 742 O O . ALA A 1 95 ? 27.391 -45.719 -16.266 1 94.62 95 ALA A O 1
ATOM 743 N N . LEU A 1 96 ? 25.984 -44.875 -17.812 1 94.69 96 LEU A N 1
ATOM 744 C CA . LEU A 1 96 ? 26.703 -43.594 -17.812 1 94.69 96 LEU A CA 1
ATOM 745 C C . LEU A 1 96 ? 26.578 -42.906 -16.469 1 94.69 96 LEU A C 1
ATOM 747 O O . LEU A 1 96 ? 27.562 -42.375 -15.945 1 94.69 96 LEU A O 1
ATOM 751 N N . VAL A 1 97 ? 25.422 -42.906 -15.898 1 95.44 97 VAL A N 1
ATOM 752 C CA . VAL A 1 97 ? 25.156 -42.312 -14.586 1 95.44 97 VAL A CA 1
ATOM 753 C C . VAL A 1 97 ? 26.016 -42.969 -13.523 1 95.44 97 VAL A C 1
ATOM 755 O O . VAL A 1 97 ? 26.641 -42.312 -12.695 1 95.44 97 VAL A O 1
ATOM 758 N N . ALA A 1 98 ? 26.109 -44.281 -13.617 1 94.94 98 ALA A N 1
ATOM 759 C CA . ALA A 1 98 ? 26.906 -45.062 -12.656 1 94.94 98 ALA A CA 1
ATOM 760 C C . ALA A 1 98 ? 28.391 -44.719 -12.781 1 94.94 98 ALA A C 1
ATOM 762 O O . ALA A 1 98 ? 29.109 -44.688 -11.781 1 94.94 98 ALA A O 1
ATOM 763 N N . TRP A 1 99 ? 28.812 -44.438 -13.953 1 95.38 99 TRP A N 1
ATOM 764 C CA . TRP A 1 99 ? 30.234 -44.188 -14.219 1 95.38 99 TRP A CA 1
ATOM 765 C C . TRP A 1 99 ? 30.609 -42.781 -13.766 1 95.38 99 TRP A C 1
ATOM 767 O O . TRP A 1 99 ? 31.641 -42.594 -13.102 1 95.38 99 TRP A O 1
ATOM 777 N N . VAL A 1 100 ? 29.828 -41.844 -14.148 1 94.81 100 VAL A N 1
ATOM 778 C CA . VAL A 1 100 ? 30.125 -40.438 -13.914 1 94.81 100 VAL A CA 1
ATOM 779 C C . VAL A 1 100 ? 29.984 -40.094 -12.43 1 94.81 100 VAL A C 1
ATOM 781 O O . VAL A 1 100 ? 30.906 -39.531 -11.82 1 94.81 100 VAL A O 1
ATOM 784 N N . GLY A 1 101 ? 28.906 -40.469 -11.852 1 92.44 101 GLY A N 1
ATOM 785 C CA . GLY A 1 101 ? 28.641 -40.156 -10.461 1 92.44 101 GLY A CA 1
ATOM 786 C C . GLY A 1 101 ? 28.547 -38.656 -10.203 1 92.44 101 GLY A C 1
ATOM 787 O O . GLY A 1 101 ? 28.281 -37.875 -11.133 1 92.44 101 GLY A O 1
ATOM 788 N N . GLY A 1 102 ? 28.469 -38.25 -8.953 1 92.81 102 GLY A N 1
ATOM 789 C CA . GLY A 1 102 ? 28.516 -36.844 -8.57 1 92.81 102 GLY A CA 1
ATOM 790 C C . GLY A 1 102 ? 27.188 -36.156 -8.719 1 92.81 102 GLY A C 1
ATOM 791 O O . GLY A 1 102 ? 26.125 -36.781 -8.609 1 92.81 102 GLY A O 1
ATOM 792 N N . ARG A 1 103 ? 27.297 -34.812 -8.969 1 93.94 103 ARG A N 1
ATOM 793 C CA . ARG A 1 103 ? 26.125 -33.969 -9 1 93.94 103 ARG A CA 1
ATOM 794 C C . ARG A 1 103 ? 25.266 -34.25 -10.227 1 93.94 103 ARG A C 1
ATOM 796 O O . ARG A 1 103 ? 24.031 -34.312 -10.117 1 93.94 103 ARG A O 1
ATOM 803 N N . GLU A 1 104 ? 25.938 -34.469 -11.344 1 93.62 104 GLU A N 1
ATOM 804 C CA . GLU A 1 104 ? 25.203 -34.688 -12.586 1 93.62 104 GLU A CA 1
ATOM 805 C C . GLU A 1 104 ? 24.406 -36 -12.523 1 93.62 104 GLU A C 1
ATOM 807 O O . GLU A 1 104 ? 23.281 -36.062 -13.008 1 93.62 104 GLU A O 1
ATOM 812 N N . ALA A 1 105 ? 24.969 -37 -11.961 1 94.19 105 ALA A N 1
ATOM 813 C CA . ALA A 1 105 ? 24.281 -38.281 -11.805 1 94.19 105 ALA A CA 1
ATOM 814 C C . ALA A 1 105 ? 23.062 -38.125 -10.883 1 94.19 105 ALA A C 1
ATOM 816 O O . ALA A 1 105 ? 22 -38.688 -11.172 1 94.19 105 ALA A O 1
ATOM 817 N N . ARG A 1 106 ? 23.281 -37.406 -9.852 1 94.69 106 ARG A N 1
ATOM 818 C CA . ARG A 1 106 ? 22.188 -37.188 -8.906 1 94.69 106 ARG A CA 1
ATOM 819 C C . ARG A 1 106 ? 21.031 -36.438 -9.57 1 94.69 106 ARG A C 1
ATOM 821 O O . ARG A 1 106 ? 19.859 -36.781 -9.391 1 94.69 106 ARG A O 1
ATOM 828 N N . GLU A 1 107 ? 21.391 -35.406 -10.305 1 94.88 107 GLU A N 1
ATOM 829 C CA . GLU A 1 107 ? 20.375 -34.625 -10.992 1 94.88 107 GLU A CA 1
ATOM 830 C C . GLU A 1 107 ? 19.594 -35.469 -11.984 1 94.88 107 GLU A C 1
ATOM 832 O O . GLU A 1 107 ? 18.375 -35.312 -12.102 1 94.88 107 GLU A O 1
ATOM 837 N N . GLN A 1 108 ? 20.281 -36.312 -12.672 1 94.62 108 GLN A N 1
ATOM 838 C CA . GLN A 1 108 ? 19.609 -37.188 -13.617 1 94.62 108 GLN A CA 1
ATOM 839 C C . GLN A 1 108 ? 18.641 -38.125 -12.906 1 94.62 108 GLN A C 1
ATOM 841 O O . GLN A 1 108 ? 17.516 -38.344 -13.367 1 94.62 108 GLN A O 1
ATOM 846 N N . ARG A 1 109 ? 19.078 -38.688 -11.828 1 94.56 109 ARG A N 1
ATOM 847 C CA . ARG A 1 109 ? 18.234 -39.594 -11.086 1 94.56 109 ARG A CA 1
ATOM 848 C C . ARG A 1 109 ? 16.984 -38.906 -10.562 1 94.56 109 ARG A C 1
ATOM 850 O O . ARG A 1 109 ? 15.875 -39.469 -10.688 1 94.56 109 ARG A O 1
ATOM 857 N N . VAL A 1 110 ? 17.203 -37.719 -10.039 1 96.38 110 VAL A N 1
ATOM 858 C CA . VAL A 1 110 ? 16.078 -36.969 -9.484 1 96.38 110 VAL A CA 1
ATOM 859 C C . VAL A 1 110 ? 15.078 -36.656 -10.594 1 96.38 110 VAL A C 1
ATOM 861 O O . VAL A 1 110 ? 13.883 -36.875 -10.438 1 96.38 110 VAL A O 1
ATOM 864 N N . PHE A 1 111 ? 15.578 -36.125 -11.641 1 96.38 111 PHE A N 1
ATOM 865 C CA . PHE A 1 111 ? 14.703 -35.75 -12.75 1 96.38 111 PHE A CA 1
ATOM 866 C C . PHE A 1 111 ? 13.961 -37 -13.273 1 96.38 111 PHE A C 1
ATOM 868 O O . PHE A 1 111 ? 12.75 -36.938 -13.5 1 96.38 111 PHE A O 1
ATOM 875 N N . ALA A 1 112 ? 14.664 -38.094 -13.453 1 94.75 112 ALA A N 1
ATOM 876 C CA . ALA A 1 112 ? 14.062 -39.344 -13.961 1 94.75 112 ALA A CA 1
ATOM 877 C C . ALA A 1 112 ? 12.961 -39.812 -13.023 1 94.75 112 ALA A C 1
ATOM 879 O O . ALA A 1 112 ? 11.891 -40.219 -13.477 1 94.75 112 ALA A O 1
ATOM 880 N N . GLU A 1 113 ? 13.273 -39.781 -11.812 1 95.94 113 GLU A N 1
ATOM 881 C CA . GLU A 1 113 ? 12.297 -40.219 -10.82 1 95.94 113 GLU A CA 1
ATOM 882 C C . GLU A 1 113 ? 11.039 -39.344 -10.852 1 95.94 113 GLU A C 1
ATOM 884 O O . GLU A 1 113 ? 9.922 -39.844 -10.766 1 95.94 113 GLU A O 1
ATOM 889 N N . ARG A 1 114 ? 11.211 -38.094 -10.93 1 97.12 114 ARG A N 1
ATOM 890 C CA . ARG A 1 114 ? 10.086 -37.156 -10.914 1 97.12 114 ARG A CA 1
ATOM 891 C C . ARG A 1 114 ? 9.273 -37.25 -12.203 1 97.12 114 ARG A C 1
ATOM 893 O O . ARG A 1 114 ? 8.047 -37.156 -12.18 1 97.12 114 ARG A O 1
ATOM 900 N N . VAL A 1 115 ? 9.93 -37.5 -13.289 1 95.69 115 VAL A N 1
ATOM 901 C CA . VAL A 1 115 ? 9.234 -37.719 -14.547 1 95.69 115 VAL A CA 1
ATOM 902 C C . VAL A 1 115 ? 8.391 -39 -14.453 1 95.69 115 VAL A C 1
ATOM 904 O O . VAL A 1 115 ? 7.23 -39 -14.867 1 95.69 115 VAL A O 1
ATOM 907 N N . ALA A 1 116 ? 8.992 -39.969 -13.906 1 94.81 116 ALA A N 1
ATOM 908 C CA . ALA A 1 116 ? 8.266 -41.219 -13.719 1 94.81 116 ALA A CA 1
ATOM 909 C C . ALA A 1 116 ? 7.023 -41.031 -12.859 1 94.81 116 ALA A C 1
ATOM 911 O O . ALA A 1 116 ? 5.957 -41.562 -13.148 1 94.81 116 ALA A O 1
ATOM 912 N N . ALA A 1 117 ? 7.191 -40.25 -11.852 1 95.31 117 ALA A N 1
ATOM 913 C CA . ALA A 1 117 ? 6.062 -39.969 -10.977 1 95.31 117 ALA A CA 1
ATOM 914 C C . ALA A 1 117 ? 4.957 -39.219 -11.734 1 95.31 117 ALA A C 1
ATOM 916 O O . ALA A 1 117 ? 3.775 -39.562 -11.578 1 95.31 117 ALA A O 1
ATOM 917 N N . MET A 1 118 ? 5.348 -38.312 -12.547 1 93.81 118 MET A N 1
ATOM 918 C CA . MET A 1 118 ? 4.375 -37.531 -13.312 1 93.81 118 MET A CA 1
ATOM 919 C C . MET A 1 118 ? 3.67 -38.406 -14.344 1 93.81 118 MET A C 1
ATOM 921 O O . MET A 1 118 ? 2.463 -38.281 -14.555 1 93.81 118 MET A O 1
ATOM 925 N N . ARG A 1 119 ? 4.379 -39.312 -14.914 1 91.38 119 ARG A N 1
ATOM 926 C CA . ARG A 1 119 ? 3.793 -40.219 -15.898 1 91.38 119 ARG A CA 1
ATOM 927 C C . ARG A 1 119 ? 2.812 -41.188 -15.234 1 91.38 119 ARG A C 1
ATOM 929 O O . ARG A 1 119 ? 1.759 -41.469 -15.797 1 91.38 119 ARG A O 1
ATOM 936 N N . ARG A 1 120 ? 3.186 -41.594 -14.109 1 91.69 120 ARG A N 1
ATOM 937 C CA . ARG A 1 120 ? 2.277 -42.438 -13.367 1 91.69 120 ARG A CA 1
ATOM 938 C C . ARG A 1 120 ? 0.977 -41.719 -13.039 1 91.69 120 ARG A C 1
ATOM 940 O O . ARG A 1 120 ? -0.107 -42.312 -13.141 1 91.69 120 ARG A O 1
ATOM 947 N N . LEU A 1 121 ? 1.118 -40.531 -12.641 1 90 121 LEU A N 1
ATOM 948 C CA . LEU A 1 121 ? -0.056 -39.719 -12.336 1 90 121 LEU A CA 1
ATOM 949 C C . LEU A 1 121 ? -0.923 -39.531 -13.578 1 90 121 LEU A C 1
ATOM 951 O O . LEU A 1 121 ? -2.15 -39.625 -13.508 1 90 121 LEU A O 1
ATOM 955 N N . ALA A 1 122 ? -0.303 -39.312 -14.672 1 86.31 122 ALA A N 1
ATOM 956 C CA . ALA A 1 122 ? -1.024 -39.094 -15.93 1 86.31 122 ALA A CA 1
ATOM 957 C C . ALA A 1 122 ? -1.742 -40.375 -16.359 1 86.31 122 ALA A C 1
ATOM 959 O O . ALA A 1 122 ? -2.859 -40.312 -16.891 1 86.31 122 ALA A O 1
ATOM 960 N N . GLU A 1 123 ? -1.108 -41.469 -16.188 1 83.94 123 GLU A N 1
ATOM 961 C CA . GLU A 1 123 ? -1.694 -42.75 -16.547 1 83.94 123 GLU A CA 1
ATOM 962 C C . GLU A 1 123 ? -2.914 -43.062 -15.688 1 83.94 123 GLU A C 1
ATOM 964 O O . GLU A 1 123 ? -3.914 -43.594 -16.188 1 83.94 123 GLU A O 1
ATOM 969 N N . ALA A 1 124 ? -2.725 -42.719 -14.5 1 80.69 124 ALA A N 1
ATOM 970 C CA . ALA A 1 124 ? -3.842 -42.938 -13.586 1 80.69 124 ALA A CA 1
ATOM 971 C C . ALA A 1 124 ? -5.059 -42.094 -13.992 1 80.69 124 ALA A C 1
ATOM 973 O O . ALA A 1 124 ? -6.199 -42.5 -13.773 1 80.69 124 ALA A O 1
ATOM 974 N N . TRP A 1 125 ? -4.832 -41.062 -14.609 1 74.06 125 TRP A N 1
ATOM 975 C CA . TRP A 1 125 ? -5.871 -40.125 -15.031 1 74.06 125 TRP A CA 1
ATOM 976 C C . TRP A 1 125 ? -6.531 -40.594 -16.328 1 74.06 125 TRP A C 1
ATOM 978 O O . TRP A 1 125 ? -7.723 -40.344 -16.531 1 74.06 125 TRP A O 1
ATOM 988 N N . GLY A 1 126 ? -5.777 -40.969 -17.312 1 65.06 126 GLY A N 1
ATOM 989 C CA . GLY A 1 126 ? -6.293 -41.469 -18.578 1 65.06 126 GLY A CA 1
ATOM 990 C C . GLY A 1 126 ? -7.129 -42.719 -18.422 1 65.06 126 GLY A C 1
ATOM 991 O O . GLY A 1 126 ? -8.031 -42.969 -19.219 1 65.06 126 GLY A O 1
ATOM 992 N N . GLY A 1 127 ? -6.812 -43.594 -17.531 1 54.88 127 GLY A N 1
ATOM 993 C CA . GLY A 1 127 ? -7.578 -44.812 -17.375 1 54.88 127 GLY A CA 1
ATOM 994 C C . GLY A 1 127 ? -8.984 -44.594 -16.844 1 54.88 127 GLY A C 1
ATOM 995 O O . GLY A 1 127 ? -9.836 -45.469 -16.922 1 54.88 127 GLY A O 1
ATOM 996 N N . SER A 1 128 ? -9.133 -43.5 -16.109 1 48.88 128 SER A N 1
ATOM 997 C CA . SER A 1 128 ? -10.453 -43.344 -15.508 1 48.88 128 SER A CA 1
ATOM 998 C C . SER A 1 128 ? -11.461 -42.812 -16.516 1 48.88 128 SER A C 1
ATOM 1000 O O . SER A 1 128 ? -12.547 -42.375 -16.141 1 48.88 128 SER A O 1
ATOM 1002 N N . GLY A 1 129 ? -11.109 -42.594 -17.734 1 40.75 129 GLY A N 1
ATOM 1003 C CA . GLY A 1 129 ? -12.203 -42.312 -18.656 1 40.75 129 GLY A CA 1
ATOM 1004 C C . GLY A 1 129 ? -13.219 -43.438 -18.703 1 40.75 129 GLY A C 1
ATOM 1005 O O . GLY A 1 129 ? -12.906 -44.594 -18.359 1 40.75 129 GLY A O 1
ATOM 1006 N N . PRO A 1 130 ? -14.5 -43.125 -18.672 1 36.78 130 PRO A N 1
ATOM 1007 C CA . PRO A 1 130 ? -15.531 -44.156 -18.766 1 36.78 130 PRO A CA 1
ATOM 1008 C C . PRO A 1 130 ? -15.203 -45.219 -19.828 1 36.78 130 PRO A C 1
ATOM 1010 O O . PRO A 1 130 ? -14.773 -44.875 -20.938 1 36.78 130 PRO A O 1
ATOM 1013 N N . SER A 1 131 ? -14.641 -46.312 -19.469 1 34.56 131 SER A N 1
ATOM 1014 C CA . SER A 1 131 ? -14.812 -47.469 -20.328 1 34.56 131 SER A CA 1
ATOM 1015 C C . SER A 1 131 ? -16.203 -47.5 -20.938 1 34.56 131 SER A C 1
ATOM 1017 O O . SER A 1 131 ? -17.203 -47.625 -20.203 1 34.56 131 SER A O 1
ATOM 1019 N N . ALA A 1 132 ? -16.5 -46.719 -21.938 1 32.53 132 ALA A N 1
ATOM 1020 C CA . ALA A 1 132 ? -17.734 -47.062 -22.641 1 32.53 132 ALA A CA 1
ATOM 1021 C C . ALA A 1 132 ? -17.781 -48.562 -22.922 1 32.53 132 ALA A C 1
ATOM 1023 O O . ALA A 1 132 ? -16.938 -49.094 -23.656 1 32.53 132 ALA A O 1
ATOM 1024 N N . ALA A 1 133 ? -18.344 -49.406 -22.156 1 32.97 133 ALA A N 1
ATOM 1025 C CA . ALA A 1 133 ? -18.828 -50.781 -22.328 1 32.97 133 ALA A CA 1
ATOM 1026 C C . ALA A 1 133 ? -19.594 -50.938 -23.641 1 32.97 133 ALA A C 1
ATOM 1028 O O . ALA A 1 133 ? -20.438 -51.812 -23.781 1 32.97 133 ALA A O 1
ATOM 1029 N N . GLY A 1 134 ? -19.688 -50 -24.594 1 29.14 134 GLY A N 1
ATOM 1030 C CA . GLY A 1 134 ? -20.609 -50.5 -25.578 1 29.14 134 GLY A CA 1
ATOM 1031 C C . GLY A 1 134 ? -20.188 -51.875 -26.109 1 29.14 134 GLY A C 1
ATOM 1032 O O . GLY A 1 134 ? -19.078 -52.344 -25.844 1 29.14 134 GLY A O 1
ATOM 1033 N N . GLY A 1 135 ? -21.016 -52.406 -27.25 1 28.75 135 GLY A N 1
ATOM 1034 C CA . GLY A 1 135 ? -21.375 -53.688 -27.844 1 28.75 135 GLY A CA 1
ATOM 1035 C C . GLY A 1 135 ? -20.188 -54.438 -28.422 1 28.75 135 GLY A C 1
ATOM 1036 O O . GLY A 1 135 ? -19.125 -53.875 -28.609 1 28.75 135 GLY A O 1
ATOM 1037 N N . ALA A 1 136 ? -20.359 -55.844 -28.562 1 28.55 136 ALA A N 1
ATOM 1038 C CA . ALA A 1 136 ? -19.75 -57.125 -28.875 1 28.55 136 ALA A CA 1
ATOM 1039 C C . ALA A 1 136 ? -19.062 -57.094 -30.25 1 28.55 136 ALA A C 1
ATOM 1041 O O . ALA A 1 136 ? -18.578 -58.125 -30.719 1 28.55 136 ALA A O 1
ATOM 1042 N N . GLY A 1 137 ? -19.438 -56.188 -31.188 1 32.03 137 GLY A N 1
ATOM 1043 C CA . GLY A 1 137 ? -19.141 -56.875 -32.438 1 32.03 137 GLY A CA 1
ATOM 1044 C C . GLY A 1 137 ? -17.656 -57.094 -32.656 1 32.03 137 GLY A C 1
ATOM 1045 O O . GLY A 1 137 ? -16.844 -56.188 -32.438 1 32.03 137 GLY A O 1
ATOM 1046 N N . SER A 1 138 ? -17.188 -58.375 -32.5 1 30.55 138 SER A N 1
ATOM 1047 C CA . SER A 1 138 ? -15.914 -59.094 -32.562 1 30.55 138 SER A CA 1
ATOM 1048 C C . SER A 1 138 ? -15.18 -58.812 -33.875 1 30.55 138 SER A C 1
ATOM 1050 O O . SER A 1 138 ? -14.289 -59.562 -34.25 1 30.55 138 SER A O 1
ATOM 1052 N N . ALA A 1 139 ? -15.609 -57.875 -34.75 1 37.41 139 ALA A N 1
ATOM 1053 C CA . ALA A 1 139 ? -14.805 -58.219 -35.906 1 37.41 139 ALA A CA 1
ATOM 1054 C C . ALA A 1 139 ? -13.312 -58.094 -35.594 1 37.41 139 ALA A C 1
ATOM 1056 O O . ALA A 1 139 ? -12.898 -57.125 -34.969 1 37.41 139 ALA A O 1
ATOM 1057 N N . PRO A 1 140 ? -12.578 -59.125 -35.781 1 35 140 PRO A N 1
ATOM 1058 C CA . PRO A 1 140 ? -11.117 -59.25 -35.656 1 35 140 PRO A CA 1
ATOM 1059 C C . PRO A 1 140 ? -10.375 -58.094 -36.344 1 35 140 PRO A C 1
ATOM 1061 O O . PRO A 1 140 ? -10.484 -57.938 -37.562 1 35 140 PRO A O 1
ATOM 1064 N N . GLN A 1 141 ? -10.625 -56.812 -36 1 30.8 141 GLN A N 1
ATOM 1065 C CA . GLN A 1 141 ? -9.781 -55.906 -36.75 1 30.8 141 GLN A CA 1
ATOM 1066 C C . GLN A 1 141 ? -8.312 -56.312 -36.656 1 30.8 141 GLN A C 1
ATOM 1068 O O . GLN A 1 141 ? -7.836 -56.688 -35.594 1 30.8 141 GLN A O 1
ATOM 1073 N N . THR A 1 142 ? -7.77 -56.656 -37.781 1 34.72 142 THR A N 1
ATOM 1074 C CA . THR A 1 142 ? -6.355 -56.906 -38.031 1 34.72 142 THR A CA 1
ATOM 1075 C C . THR A 1 142 ? -5.5 -55.844 -37.344 1 34.72 142 THR A C 1
ATOM 1077 O O . THR A 1 142 ? -5.77 -54.656 -37.469 1 34.72 142 THR A O 1
ATOM 1080 N N . GLN A 1 143 ? -5.055 -56.156 -36.125 1 33.72 143 GLN A N 1
ATOM 1081 C CA . GLN A 1 143 ? -4.031 -55.406 -35.406 1 33.72 143 GLN A CA 1
ATOM 1082 C C . GLN A 1 143 ? -2.855 -55.062 -36.312 1 33.72 143 GLN A C 1
ATOM 1084 O O . GLN A 1 143 ? -2.055 -55.938 -36.656 1 33.72 143 GLN A O 1
ATOM 1089 N N . ASP A 1 144 ? -3.094 -54.406 -37.438 1 35.31 144 ASP A N 1
ATOM 1090 C CA . ASP A 1 144 ? -1.845 -54 -38.094 1 35.31 144 ASP A CA 1
ATOM 1091 C C . ASP A 1 144 ? -0.842 -53.469 -37.062 1 35.31 144 ASP A C 1
ATOM 1093 O O . ASP A 1 144 ? -1.144 -52.562 -36.281 1 35.31 144 ASP A O 1
ATOM 1097 N N . ASP A 1 145 ? 0.001 -54.344 -36.531 1 36.34 145 ASP A N 1
ATOM 1098 C CA . ASP A 1 145 ? 1.146 -54.344 -35.625 1 36.34 145 ASP A CA 1
ATOM 1099 C C . ASP A 1 145 ? 2.035 -53.125 -35.875 1 36.34 145 ASP A C 1
ATOM 1101 O O . ASP A 1 145 ? 2.893 -52.781 -35.062 1 36.34 145 ASP A O 1
ATOM 1105 N N . ASP A 1 146 ? 2.225 -52.875 -37.219 1 38.09 146 ASP A N 1
ATOM 1106 C CA . ASP A 1 146 ? 3.402 -52.031 -37.375 1 38.09 146 ASP A CA 1
ATOM 1107 C C . ASP A 1 146 ? 3.143 -50.625 -36.875 1 38.09 146 ASP A C 1
ATOM 1109 O O . ASP A 1 146 ? 3.836 -49.688 -37.281 1 38.09 146 ASP A O 1
ATOM 1113 N N . GLY A 1 147 ? 1.878 -50.312 -36.625 1 38.28 147 GLY A N 1
ATOM 1114 C CA . GLY A 1 147 ? 1.589 -48.875 -36.438 1 38.28 147 GLY A CA 1
ATOM 1115 C C . GLY A 1 147 ? 2.396 -48.281 -35.312 1 38.28 147 GLY A C 1
ATOM 1116 O O . GLY A 1 147 ? 2.482 -48.844 -34.219 1 38.28 147 GLY A O 1
ATOM 1117 N N . GLU A 1 148 ? 3.457 -47.594 -35.688 1 41.66 148 GLU A N 1
ATOM 1118 C CA . GLU A 1 148 ? 4.039 -46.656 -34.719 1 41.66 148 GLU A CA 1
ATOM 1119 C C . GLU A 1 148 ? 2.979 -46.125 -33.75 1 41.66 148 GLU A C 1
ATOM 1121 O O . GLU A 1 148 ? 2.002 -45.5 -34.188 1 41.66 148 GLU A O 1
ATOM 1126 N N . ALA A 1 149 ? 2.502 -46.844 -32.812 1 46.97 149 ALA A N 1
ATOM 1127 C CA . ALA A 1 149 ? 1.618 -46.406 -31.75 1 46.97 149 ALA A CA 1
ATOM 1128 C C . ALA A 1 149 ? 1.664 -44.875 -31.594 1 46.97 149 ALA A C 1
ATOM 1130 O O . ALA A 1 149 ? 2.701 -44.312 -31.234 1 46.97 149 ALA A O 1
ATOM 1131 N N . ALA A 1 150 ? 0.991 -44.156 -32.344 1 50.28 150 ALA A N 1
ATOM 1132 C CA . ALA A 1 150 ? 0.799 -42.688 -32.188 1 50.28 150 ALA A CA 1
ATOM 1133 C C . ALA A 1 150 ? 0.772 -42.281 -30.734 1 50.28 150 ALA A C 1
ATOM 1135 O O . ALA A 1 150 ? 0.005 -42.844 -29.938 1 50.28 150 ALA A O 1
ATOM 1136 N N . ALA A 1 151 ? 2.027 -41.781 -30.359 1 60.94 151 ALA A N 1
ATOM 1137 C CA . ALA A 1 151 ? 2.133 -41.312 -28.984 1 60.94 151 ALA A CA 1
ATOM 1138 C C . ALA A 1 151 ? 0.854 -40.594 -28.562 1 60.94 151 ALA A C 1
ATOM 1140 O O . ALA A 1 151 ? 0.269 -39.812 -29.328 1 60.94 151 ALA A O 1
ATOM 1141 N N . ASP A 1 152 ? 0.121 -41.062 -27.672 1 73.12 152 ASP A N 1
ATOM 1142 C CA . ASP A 1 152 ? -1.027 -40.438 -27.031 1 73.12 152 ASP A CA 1
ATOM 1143 C C . ASP A 1 152 ? -0.809 -38.938 -26.859 1 73.12 152 ASP A C 1
ATOM 1145 O O . ASP A 1 152 ? 0.238 -38.5 -26.359 1 73.12 152 ASP A O 1
ATOM 1149 N N . PRO A 1 153 ? -1.558 -38.125 -27.703 1 77.31 153 PRO A N 1
ATOM 1150 C CA . PRO A 1 153 ? -1.41 -36.688 -27.641 1 77.31 153 PRO A CA 1
ATOM 1151 C C . PRO A 1 153 ? -1.231 -36.156 -26.203 1 77.31 153 PRO A C 1
ATOM 1153 O O . PRO A 1 153 ? -0.533 -35.188 -25.984 1 77.31 153 PRO A O 1
ATOM 1156 N N . ARG A 1 154 ? -1.766 -36.75 -25.312 1 77.88 154 ARG A N 1
ATOM 1157 C CA . ARG A 1 154 ? -1.643 -36.344 -23.906 1 77.88 154 ARG A CA 1
ATOM 1158 C C . ARG A 1 154 ? -0.225 -36.562 -23.406 1 77.88 154 ARG A C 1
ATOM 1160 O O . ARG A 1 154 ? 0.292 -35.75 -22.625 1 77.88 154 ARG A O 1
ATOM 1167 N N . GLU A 1 155 ? 0.302 -37.625 -23.906 1 80.25 155 GLU A N 1
ATOM 1168 C CA . GLU A 1 155 ? 1.674 -37.906 -23.5 1 80.25 155 GLU A CA 1
ATOM 1169 C C . GLU A 1 155 ? 2.652 -36.906 -24.094 1 80.25 155 GLU A C 1
ATOM 1171 O O . GLU A 1 155 ? 3.617 -36.5 -23.438 1 80.25 155 GLU A O 1
ATOM 1176 N N . LEU A 1 156 ? 2.338 -36.594 -25.281 1 83.56 156 LEU A N 1
ATOM 1177 C CA . LEU A 1 156 ? 3.195 -35.594 -25.938 1 83.56 156 LEU A CA 1
ATOM 1178 C C . LEU A 1 156 ? 3.121 -34.25 -25.203 1 83.56 156 LEU A C 1
ATOM 1180 O O . LEU A 1 156 ? 4.141 -33.594 -25.031 1 83.56 156 LEU A O 1
ATOM 1184 N N . THR A 1 157 ? 1.92 -33.906 -24.844 1 85.62 157 THR A N 1
ATOM 1185 C CA . THR A 1 157 ? 1.735 -32.625 -24.141 1 85.62 157 THR A CA 1
ATOM 1186 C C . THR A 1 157 ? 2.428 -32.656 -22.781 1 85.62 157 THR A C 1
ATOM 1188 O O . THR A 1 157 ? 3.068 -31.688 -22.375 1 85.62 157 THR A O 1
ATOM 1191 N N . LEU A 1 158 ? 2.35 -33.75 -22.156 1 89.25 158 LEU A N 1
ATOM 1192 C CA . LEU A 1 158 ? 3.002 -33.875 -20.859 1 89.25 158 LEU A CA 1
ATOM 1193 C C . LEU A 1 158 ? 4.52 -33.812 -21.016 1 89.25 158 LEU A C 1
ATOM 1195 O O . LEU A 1 158 ? 5.195 -33.125 -20.234 1 89.25 158 LEU A O 1
ATOM 1199 N N . ALA A 1 159 ? 4.992 -34.5 -22 1 89.19 159 ALA A N 1
ATOM 1200 C CA . ALA A 1 159 ? 6.438 -34.531 -22.234 1 89.19 159 ALA A CA 1
ATOM 1201 C C . ALA A 1 159 ? 6.965 -33.125 -22.5 1 89.19 159 ALA A C 1
ATOM 1203 O O . ALA A 1 159 ? 8.039 -32.75 -22.031 1 89.19 159 ALA A O 1
ATOM 1204 N N . ALA A 1 160 ? 6.184 -32.438 -23.234 1 90.38 160 ALA A N 1
ATOM 1205 C CA . ALA A 1 160 ? 6.578 -31.062 -23.531 1 90.38 160 ALA A CA 1
ATOM 1206 C C . ALA A 1 160 ? 6.633 -30.219 -22.266 1 90.38 160 ALA A C 1
ATOM 1208 O O . ALA A 1 160 ? 7.559 -29.422 -22.078 1 90.38 160 ALA A O 1
ATOM 1209 N N . ALA A 1 161 ? 5.668 -30.375 -21.438 1 92.06 161 ALA A N 1
ATOM 1210 C CA . ALA A 1 161 ? 5.633 -29.641 -20.172 1 92.06 161 ALA A CA 1
ATOM 1211 C C . ALA A 1 161 ? 6.805 -30.031 -19.281 1 92.06 161 ALA A C 1
ATOM 1213 O O . ALA A 1 161 ? 7.441 -29.172 -18.672 1 92.06 161 ALA A O 1
ATOM 1214 N N . LEU A 1 162 ? 7.129 -31.25 -19.328 1 94.44 162 LEU A N 1
ATOM 1215 C CA . LEU A 1 162 ? 8.227 -31.75 -18.5 1 94.44 162 LEU A CA 1
ATOM 1216 C C . LEU A 1 162 ? 9.562 -31.234 -19 1 94.44 162 LEU A C 1
ATOM 1218 O O . LEU A 1 162 ? 10.445 -30.891 -18.203 1 94.44 162 LEU A O 1
ATOM 1222 N N . ARG A 1 163 ? 9.633 -31.172 -20.281 1 92.5 163 ARG A N 1
ATOM 1223 C CA . ARG A 1 163 ? 10.859 -30.641 -20.875 1 92.5 163 ARG A CA 1
ATOM 1224 C C . ARG A 1 163 ? 11.031 -29.156 -20.531 1 92.5 163 ARG A C 1
ATOM 1226 O O . ARG A 1 163 ? 12.109 -28.734 -20.109 1 92.5 163 ARG A O 1
ATOM 1233 N N . ARG A 1 164 ? 9.938 -28.438 -20.641 1 93.25 164 ARG A N 1
ATOM 1234 C CA . ARG A 1 164 ? 9.953 -27 -20.406 1 93.25 164 ARG A CA 1
ATOM 1235 C C . ARG A 1 164 ? 10.297 -26.688 -18.969 1 93.25 164 ARG A C 1
ATOM 1237 O O . ARG A 1 164 ? 10.969 -25.688 -18.688 1 93.25 164 ARG A O 1
ATOM 1244 N N . HIS A 1 165 ? 9.914 -27.547 -18.047 1 95.56 165 HIS A N 1
ATOM 1245 C CA . HIS A 1 165 ? 10.094 -27.25 -16.625 1 95.56 165 HIS A CA 1
ATOM 1246 C C . HIS A 1 165 ? 11.078 -28.219 -15.992 1 95.56 165 HIS A C 1
ATOM 1248 O O . HIS A 1 165 ? 10.984 -28.5 -14.789 1 95.56 165 HIS A O 1
ATOM 1254 N N . ALA A 1 166 ? 12.016 -28.734 -16.75 1 95.31 166 ALA A N 1
ATOM 1255 C CA . ALA A 1 166 ? 12.938 -29.781 -16.297 1 95.31 166 ALA A CA 1
ATOM 1256 C C . ALA A 1 166 ? 13.812 -29.266 -15.156 1 95.31 166 ALA A C 1
ATOM 1258 O O . ALA A 1 166 ? 13.969 -29.953 -14.141 1 95.31 166 ALA A O 1
ATOM 1259 N N . GLN A 1 167 ? 14.352 -28.125 -15.328 1 94.94 167 GLN A N 1
ATOM 1260 C CA . GLN A 1 167 ? 15.227 -27.594 -14.289 1 94.94 167 GLN A CA 1
ATOM 1261 C C . GLN A 1 167 ? 14.469 -27.344 -12.992 1 94.94 167 GLN A C 1
ATOM 1263 O O . GLN A 1 167 ? 14.953 -27.672 -11.906 1 94.94 167 GLN A O 1
ATOM 1268 N N . ARG A 1 168 ? 13.266 -26.797 -13.141 1 96 168 ARG A N 1
ATOM 1269 C CA . ARG A 1 168 ? 12.445 -26.516 -11.969 1 96 168 ARG A CA 1
ATOM 1270 C C . ARG A 1 168 ? 12.094 -27.812 -11.234 1 96 168 ARG A C 1
ATOM 1272 O O . ARG A 1 168 ? 12.172 -27.875 -10.008 1 96 168 ARG A O 1
ATOM 1279 N N . LEU A 1 169 ? 11.758 -28.781 -11.969 1 96.06 169 LEU A N 1
ATOM 1280 C CA . LEU A 1 169 ? 11.406 -30.078 -11.398 1 96.06 169 LEU A CA 1
ATOM 1281 C C . LEU A 1 169 ? 12.594 -30.688 -10.664 1 96.06 169 LEU A C 1
ATOM 1283 O O . LEU A 1 169 ? 12.422 -31.312 -9.609 1 96.06 169 LEU A O 1
ATOM 1287 N N . THR A 1 170 ? 13.734 -30.453 -11.164 1 95.69 170 THR A N 1
ATOM 1288 C CA . THR A 1 170 ? 14.945 -31 -10.562 1 95.69 170 THR A CA 1
ATOM 1289 C C . THR A 1 170 ? 15.305 -30.234 -9.289 1 95.69 170 THR A C 1
ATOM 1291 O O . THR A 1 170 ? 15.734 -30.828 -8.305 1 95.69 170 THR A O 1
ATOM 1294 N N . ASP A 1 171 ? 15.047 -28.969 -9.312 1 96.12 171 ASP A N 1
ATOM 1295 C CA . ASP A 1 171 ? 15.484 -28.094 -8.234 1 96.12 171 ASP A CA 1
ATOM 1296 C C . ASP A 1 171 ? 14.523 -28.141 -7.055 1 96.12 171 ASP A C 1
ATOM 1298 O O . ASP A 1 171 ? 14.859 -27.719 -5.945 1 96.12 171 ASP A O 1
ATOM 1302 N N . LEU A 1 172 ? 13.312 -28.625 -7.281 1 96.62 172 LEU A N 1
ATOM 1303 C CA . LEU A 1 172 ? 12.336 -28.688 -6.195 1 96.62 172 LEU A CA 1
ATOM 1304 C C . LEU A 1 172 ? 12.859 -29.547 -5.047 1 96.62 172 LEU A C 1
ATOM 1306 O O . LEU A 1 172 ? 13.453 -30.609 -5.273 1 96.62 172 LEU A O 1
ATOM 1310 N N . SER A 1 173 ? 12.672 -29.094 -3.803 1 95.88 173 SER A N 1
ATOM 1311 C CA . SER A 1 173 ? 12.906 -29.984 -2.666 1 95.88 173 SER A CA 1
ATOM 1312 C C . SER A 1 173 ? 11.945 -31.156 -2.674 1 95.88 173 SER A C 1
ATOM 1314 O O . SER A 1 173 ? 10.891 -31.109 -3.303 1 95.88 173 SER A O 1
ATOM 1316 N N . GLU A 1 174 ? 12.32 -32.188 -2.025 1 95.38 174 GLU A N 1
ATOM 1317 C CA . GLU A 1 174 ? 11.484 -33.406 -1.992 1 95.38 174 GLU A CA 1
ATOM 1318 C C . GLU A 1 174 ? 10.117 -33.094 -1.399 1 95.38 174 GLU A C 1
ATOM 1320 O O . GLU A 1 174 ? 9.086 -33.438 -1.983 1 95.38 174 GLU A O 1
ATOM 1325 N N . PRO A 1 175 ? 10.023 -32.312 -0.358 1 93.75 175 PRO A N 1
ATOM 1326 C CA . PRO A 1 175 ? 8.695 -31.969 0.172 1 93.75 175 PRO A CA 1
ATOM 1327 C C . PRO A 1 175 ? 7.863 -31.141 -0.8 1 93.75 175 PRO A C 1
ATOM 1329 O O . PRO A 1 175 ? 6.656 -31.375 -0.929 1 93.75 175 PRO A O 1
ATOM 1332 N N . ASP A 1 176 ? 8.492 -30.266 -1.465 1 95.62 176 ASP A N 1
ATOM 1333 C CA . ASP A 1 176 ? 7.762 -29.438 -2.412 1 95.62 176 ASP A CA 1
ATOM 1334 C C . ASP A 1 176 ? 7.266 -30.25 -3.6 1 95.62 176 ASP A C 1
ATOM 1336 O O . ASP A 1 176 ? 6.16 -30.031 -4.094 1 95.62 176 ASP A O 1
ATOM 1340 N N . PHE A 1 177 ? 8.102 -31.203 -4.031 1 97 177 PHE A N 1
ATOM 1341 C CA . PHE A 1 177 ? 7.668 -32.062 -5.133 1 97 177 PHE A CA 1
ATOM 1342 C C . PHE A 1 177 ? 6.469 -32.906 -4.723 1 97 177 PHE A C 1
ATOM 1344 O O . PHE A 1 177 ? 5.496 -33.031 -5.477 1 97 177 PHE A O 1
ATOM 1351 N N . LEU A 1 178 ? 6.527 -33.406 -3.531 1 96.06 178 LEU A N 1
ATOM 1352 C CA . LEU A 1 178 ? 5.418 -34.219 -3.037 1 96.06 178 LEU A CA 1
ATOM 1353 C C . LEU A 1 178 ? 4.145 -33.406 -2.936 1 96.06 178 LEU A C 1
ATOM 1355 O O . LEU A 1 178 ? 3.049 -33.875 -3.205 1 96.06 178 LEU A O 1
ATOM 1359 N N . ARG A 1 179 ? 4.281 -32.125 -2.6 1 94.88 179 ARG A N 1
ATOM 1360 C CA . ARG A 1 179 ? 3.127 -31.25 -2.547 1 94.88 179 ARG A CA 1
ATOM 1361 C C . ARG A 1 179 ? 2.576 -30.984 -3.943 1 94.88 179 ARG A C 1
ATOM 1363 O O . ARG A 1 179 ? 1.36 -30.922 -4.137 1 94.88 179 ARG A O 1
ATOM 1370 N N . VAL A 1 180 ? 3.494 -30.797 -4.91 1 96.19 180 VAL A N 1
ATOM 1371 C CA . VAL A 1 180 ? 3.066 -30.609 -6.293 1 96.19 180 VAL A CA 1
ATOM 1372 C C . VAL A 1 180 ? 2.221 -31.812 -6.738 1 96.19 180 VAL A C 1
ATOM 1374 O O . VAL A 1 180 ? 1.138 -31.641 -7.301 1 96.19 180 VAL A O 1
ATOM 1377 N N . VAL A 1 181 ? 2.684 -33 -6.414 1 95.25 181 VAL A N 1
ATOM 1378 C CA . VAL A 1 181 ? 1.977 -34.219 -6.781 1 95.25 181 VAL A CA 1
ATOM 1379 C C . VAL A 1 181 ? 0.612 -34.25 -6.094 1 95.25 181 VAL A C 1
ATOM 1381 O O . VAL A 1 181 ? -0.403 -34.531 -6.73 1 95.25 181 VAL A O 1
ATOM 1384 N N . ALA A 1 182 ? 0.607 -33.875 -4.875 1 93.81 182 ALA A N 1
ATOM 1385 C CA . ALA A 1 182 ? -0.633 -33.906 -4.102 1 93.81 182 ALA A CA 1
ATOM 1386 C C . ALA A 1 182 ? -1.646 -32.906 -4.672 1 93.81 182 ALA A C 1
ATOM 1388 O O . ALA A 1 182 ? -2.838 -33.219 -4.758 1 93.81 182 ALA A O 1
ATOM 1389 N N . VAL A 1 183 ? -1.166 -31.734 -5.039 1 93.56 183 VAL A N 1
ATOM 1390 C CA . VAL A 1 183 ? -2.045 -30.719 -5.613 1 93.56 183 VAL A CA 1
ATOM 1391 C C . VAL A 1 183 ? -2.607 -31.219 -6.941 1 93.56 183 VAL A C 1
ATOM 1393 O O . VAL A 1 183 ? -3.812 -31.125 -7.188 1 93.56 183 VAL A O 1
ATOM 1396 N N . LEU A 1 184 ? -1.778 -31.828 -7.746 1 91.56 184 LEU A N 1
ATOM 1397 C CA . LEU A 1 184 ? -2.219 -32.312 -9.047 1 91.56 184 LEU A CA 1
ATOM 1398 C C . LEU A 1 184 ? -3.242 -33.438 -8.875 1 91.56 184 LEU A C 1
ATOM 1400 O O . LEU A 1 184 ? -4.23 -33.5 -9.617 1 91.56 184 LEU A O 1
ATOM 1404 N N . GLU A 1 185 ? -3.012 -34.281 -7.949 1 90.38 185 GLU A N 1
ATOM 1405 C CA . GLU A 1 185 ? -3.967 -35.344 -7.664 1 90.38 185 GLU A CA 1
ATOM 1406 C C . GLU A 1 185 ? -5.312 -34.781 -7.219 1 90.38 185 GLU A C 1
ATOM 1408 O O . GLU A 1 185 ? -6.363 -35.219 -7.676 1 90.38 185 GLU A O 1
ATOM 1413 N N . TRP A 1 186 ? -5.215 -33.844 -6.375 1 89.12 186 TRP A N 1
ATOM 1414 C CA . TRP A 1 186 ? -6.426 -33.188 -5.859 1 89.12 186 TRP A CA 1
ATOM 1415 C C . TRP A 1 186 ? -7.176 -32.469 -6.973 1 89.12 186 TRP A C 1
ATOM 1417 O O . TRP A 1 186 ? -8.406 -32.562 -7.066 1 89.12 186 TRP A O 1
ATOM 1427 N N . LEU A 1 187 ? -6.496 -31.766 -7.809 1 86.19 187 LEU A N 1
ATOM 1428 C CA . LEU A 1 187 ? -7.094 -31.016 -8.906 1 86.19 187 LEU A CA 1
ATOM 1429 C C . LEU A 1 187 ? -7.82 -31.953 -9.875 1 86.19 187 LEU A C 1
ATOM 1431 O O . LEU A 1 187 ? -8.797 -31.547 -10.516 1 86.19 187 LEU A O 1
ATOM 1435 N N . ARG A 1 188 ? -7.453 -33.031 -9.867 1 81.38 188 ARG A N 1
ATOM 1436 C CA . ARG A 1 188 ? -8.039 -33.969 -10.812 1 81.38 188 ARG A CA 1
ATOM 1437 C C . ARG A 1 188 ? -9.32 -34.594 -10.266 1 81.38 188 ARG A C 1
ATOM 1439 O O . ARG A 1 188 ? -10.227 -34.906 -11.023 1 81.38 188 ARG A O 1
ATOM 1446 N N . THR A 1 189 ? -9.43 -34.688 -9.023 1 82 189 THR A N 1
ATOM 1447 C CA . THR A 1 189 ? -10.555 -35.375 -8.422 1 82 189 THR A CA 1
ATOM 1448 C C . THR A 1 189 ? -11.578 -34.406 -7.871 1 82 189 THR A C 1
ATOM 1450 O O . THR A 1 189 ? -12.656 -34.812 -7.418 1 82 189 THR A O 1
ATOM 1453 N N . THR A 1 190 ? -11.258 -33.188 -7.859 1 83.81 190 THR A N 1
ATOM 1454 C CA . THR A 1 190 ? -12.117 -32.188 -7.211 1 83.81 190 THR A CA 1
ATOM 1455 C C . THR A 1 190 ? -12.391 -31.016 -8.141 1 83.81 190 THR A C 1
ATOM 1457 O O . THR A 1 190 ? -11.461 -30.453 -8.719 1 83.81 190 THR A O 1
ATOM 1460 N N . PRO A 1 191 ? -13.656 -30.828 -8.398 1 81.62 191 PRO A N 1
ATOM 1461 C CA . PRO A 1 191 ? -13.938 -29.578 -9.125 1 81.62 191 PRO A CA 1
ATOM 1462 C C . PRO A 1 191 ? -13.43 -28.344 -8.391 1 81.62 191 PRO A C 1
ATOM 1464 O O . PRO A 1 191 ? -13.797 -28.109 -7.234 1 81.62 191 PRO A O 1
ATOM 1467 N N . VAL A 1 192 ? -12.562 -27.578 -8.992 1 84.75 192 VAL A N 1
ATOM 1468 C CA . VAL A 1 192 ? -11.875 -26.5 -8.273 1 84.75 192 VAL A CA 1
ATOM 1469 C C . VAL A 1 192 ? -12.242 -25.156 -8.883 1 84.75 192 VAL A C 1
ATOM 1471 O O . VAL A 1 192 ? -11.68 -24.125 -8.5 1 84.75 192 VAL A O 1
ATOM 1474 N N . GLN A 1 193 ? -13.133 -25.156 -9.828 1 82.06 193 GLN A N 1
ATOM 1475 C CA . GLN A 1 193 ? -13.477 -23.906 -10.484 1 82.06 193 GLN A CA 1
ATOM 1476 C C . GLN A 1 193 ? -13.977 -22.875 -9.477 1 82.06 193 GLN A C 1
ATOM 1478 O O . GLN A 1 193 ? -14.914 -23.141 -8.719 1 82.06 193 GLN A O 1
ATOM 1483 N N . GLY A 1 194 ? -13.289 -21.812 -9.438 1 83.88 194 GLY A N 1
ATOM 1484 C CA . GLY A 1 194 ? -13.727 -20.719 -8.586 1 83.88 194 GLY A CA 1
ATOM 1485 C C . GLY A 1 194 ? -13.125 -20.766 -7.195 1 83.88 194 GLY A C 1
ATOM 1486 O O . GLY A 1 194 ? -13.273 -19.828 -6.414 1 83.88 194 GLY A O 1
ATOM 1487 N N . LEU A 1 195 ? -12.469 -21.828 -6.977 1 87.69 195 LEU A N 1
ATOM 1488 C CA . LEU A 1 195 ? -11.852 -21.938 -5.66 1 87.69 195 LEU A CA 1
ATOM 1489 C C . LEU A 1 195 ? -10.609 -21.062 -5.566 1 87.69 195 LEU A C 1
ATOM 1491 O O . LEU A 1 195 ? -9.992 -20.734 -6.586 1 87.69 195 LEU A O 1
ATOM 1495 N N . ARG A 1 196 ? -10.383 -20.672 -4.32 1 90.56 196 ARG A N 1
ATOM 1496 C CA . ARG A 1 196 ? -9.148 -19.922 -4.062 1 90.56 196 ARG A CA 1
ATOM 1497 C C . ARG A 1 196 ? -8.062 -20.828 -3.502 1 90.56 196 ARG A C 1
ATOM 1499 O O . ARG A 1 196 ? -8.367 -21.875 -2.92 1 90.56 196 ARG A O 1
ATOM 1506 N N . PRO A 1 197 ? -6.793 -20.391 -3.682 1 88.62 197 PRO A N 1
ATOM 1507 C CA . PRO A 1 197 ? -5.695 -21.219 -3.191 1 88.62 197 PRO A CA 1
ATOM 1508 C C . PRO A 1 197 ? -5.832 -21.578 -1.71 1 88.62 197 PRO A C 1
ATOM 1510 O O . PRO A 1 197 ? -5.523 -22.703 -1.304 1 88.62 197 PRO A O 1
ATOM 1513 N N . ARG A 1 198 ? -6.418 -20.719 -0.956 1 91.5 198 ARG A N 1
ATOM 1514 C CA . ARG A 1 198 ? -6.602 -20.906 0.481 1 91.5 198 ARG A CA 1
ATOM 1515 C C . ARG A 1 198 ? -7.555 -22.047 0.77 1 91.5 198 ARG A C 1
ATOM 1517 O O . ARG A 1 198 ? -7.508 -22.656 1.849 1 91.5 198 ARG A O 1
ATOM 1524 N N . GLN A 1 199 ? -8.266 -22.453 -0.217 1 90 199 GLN A N 1
ATOM 1525 C CA . GLN A 1 199 ? -9.297 -23.469 -0.01 1 90 199 GLN A CA 1
ATOM 1526 C C . GLN A 1 199 ? -8.789 -24.859 -0.374 1 90 199 GLN A C 1
ATOM 1528 O O . GLN A 1 199 ? -9.508 -25.844 -0.219 1 90 199 GLN A O 1
ATOM 1533 N N . LEU A 1 200 ? -7.578 -24.938 -0.827 1 87.19 200 LEU A N 1
ATOM 1534 C CA . LEU A 1 200 ? -6.98 -26.234 -1.072 1 87.19 200 LEU A CA 1
ATOM 1535 C C . LEU A 1 200 ? -6.605 -26.922 0.24 1 87.19 200 LEU A C 1
ATOM 1537 O O . LEU A 1 200 ? -5.773 -26.406 0.993 1 87.19 200 LEU A O 1
ATOM 1541 N N . PRO A 1 201 ? -7.238 -28.047 0.434 1 87.56 201 PRO A N 1
ATOM 1542 C CA . PRO A 1 201 ? -7 -28.703 1.721 1 87.56 201 PRO A CA 1
ATOM 1543 C C . PRO A 1 201 ? -5.738 -29.562 1.719 1 87.56 201 PRO A C 1
ATOM 1545 O O . PRO A 1 201 ? -5.777 -30.734 2.141 1 87.56 201 PRO A O 1
ATOM 1548 N N . ILE A 1 202 ? -4.691 -29.125 1.222 1 90.31 202 ILE A N 1
ATOM 1549 C CA . ILE A 1 202 ? -3.422 -29.844 1.171 1 90.31 202 ILE A CA 1
ATOM 1550 C C . ILE A 1 202 ? -2.418 -29.188 2.117 1 90.31 202 ILE A C 1
ATOM 1552 O O . ILE A 1 202 ? -2.096 -28 1.968 1 90.31 202 ILE A O 1
ATOM 1556 N N . ARG A 1 203 ? -2.037 -30.062 2.98 1 90.94 203 ARG A N 1
ATOM 1557 C CA . ARG A 1 203 ? -1.131 -29.562 4.016 1 90.94 203 ARG A CA 1
ATOM 1558 C C . ARG A 1 203 ? 0.112 -28.938 3.398 1 90.94 203 ARG A C 1
ATOM 1560 O O . ARG A 1 203 ? 0.75 -29.531 2.525 1 90.94 203 ARG A O 1
ATOM 1567 N N . GLY A 1 204 ? 0.357 -27.672 3.818 1 90.69 204 GLY A N 1
ATOM 1568 C CA . GLY A 1 204 ? 1.548 -26.984 3.354 1 90.69 204 GLY A CA 1
ATOM 1569 C C . GLY A 1 204 ? 1.308 -26.156 2.104 1 90.69 204 GLY A C 1
ATOM 1570 O O . GLY A 1 204 ? 2.205 -25.453 1.638 1 90.69 204 GLY A O 1
ATOM 1571 N N . VAL A 1 205 ? 0.171 -26.25 1.551 1 91.44 205 VAL A N 1
ATOM 1572 C CA . VAL A 1 205 ? -0.155 -25.484 0.355 1 91.44 205 VAL A CA 1
ATOM 1573 C C . VAL A 1 205 ? -0.986 -24.266 0.738 1 91.44 205 VAL A C 1
ATOM 1575 O O . VAL A 1 205 ? -2.193 -24.375 0.961 1 91.44 205 VAL A O 1
ATOM 1578 N N . ASP A 1 206 ? -0.316 -23.172 0.856 1 87.62 206 ASP A N 1
ATOM 1579 C CA . ASP A 1 206 ? -0.98 -21.891 1.089 1 87.62 206 ASP A CA 1
ATOM 1580 C C . ASP A 1 206 ? -0.924 -21.016 -0.156 1 87.62 206 ASP A C 1
ATOM 1582 O O . ASP A 1 206 ? -0.496 -21.453 -1.222 1 87.62 206 ASP A O 1
ATOM 1586 N N . SER A 1 207 ? -1.431 -19.75 -0.018 1 87.94 207 SER A N 1
ATOM 1587 C CA . SER A 1 207 ? -1.519 -18.859 -1.172 1 87.94 207 SER A CA 1
ATOM 1588 C C . SER A 1 207 ? -0.135 -18.531 -1.723 1 87.94 207 SER A C 1
ATOM 1590 O O . SER A 1 207 ? 0.053 -18.453 -2.939 1 87.94 207 SER A O 1
ATOM 1592 N N . LYS A 1 208 ? 0.741 -18.391 -0.792 1 88.56 208 LYS A N 1
ATOM 1593 C CA . LYS A 1 208 ? 2.102 -18.062 -1.216 1 88.56 208 LYS A CA 1
ATOM 1594 C C . LYS A 1 208 ? 2.732 -19.234 -1.964 1 88.56 208 LYS A C 1
ATOM 1596 O O . LYS A 1 208 ? 3.338 -19.047 -3.021 1 88.56 208 LYS A O 1
ATOM 1601 N N . TRP A 1 209 ? 2.611 -20.438 -1.423 1 92.44 209 TRP A N 1
ATOM 1602 C CA . TRP A 1 209 ? 3.133 -21.625 -2.08 1 92.44 209 TRP A CA 1
ATOM 1603 C C . TRP A 1 209 ? 2.5 -21.812 -3.455 1 92.44 209 TRP A C 1
ATOM 1605 O O . TRP A 1 209 ? 3.197 -22.078 -4.434 1 92.44 209 TRP A O 1
ATOM 1615 N N . PHE A 1 210 ? 1.195 -21.688 -3.482 1 91.88 210 PHE A N 1
ATOM 1616 C CA . PHE A 1 210 ? 0.478 -21.891 -4.738 1 91.88 210 PHE A CA 1
ATOM 1617 C C . PHE A 1 210 ? 0.962 -20.891 -5.793 1 91.88 210 PHE A C 1
ATOM 1619 O O . PHE A 1 210 ? 1.216 -21.281 -6.938 1 91.88 210 PHE A O 1
ATOM 1626 N N . GLY A 1 211 ? 1.053 -19.688 -5.371 1 90.56 211 GLY A N 1
ATOM 1627 C CA . GLY A 1 211 ? 1.535 -18.672 -6.301 1 90.56 211 GLY A CA 1
ATOM 1628 C C . GLY A 1 211 ? 2.908 -18.984 -6.863 1 90.56 211 GLY A C 1
ATOM 1629 O O . GLY A 1 211 ? 3.156 -18.797 -8.055 1 90.56 211 GLY A O 1
ATOM 1630 N N . ALA A 1 212 ? 3.756 -19.516 -6.055 1 93.25 212 ALA A N 1
ATOM 1631 C CA . ALA A 1 212 ? 5.133 -19.812 -6.441 1 93.25 212 ALA A CA 1
ATOM 1632 C C . ALA A 1 212 ? 5.184 -21 -7.406 1 93.25 212 ALA A C 1
ATOM 1634 O O . ALA A 1 212 ? 6.152 -21.156 -8.156 1 93.25 212 ALA A O 1
ATOM 1635 N N . HIS A 1 213 ? 4.148 -21.812 -7.41 1 94.88 213 HIS A N 1
ATOM 1636 C CA . HIS A 1 213 ? 4.199 -23.047 -8.18 1 94.88 213 HIS A CA 1
ATOM 1637 C C . HIS A 1 213 ? 3.088 -23.094 -9.227 1 94.88 213 HIS A C 1
ATOM 1639 O O . HIS A 1 213 ? 2.906 -24.109 -9.906 1 94.88 213 HIS A O 1
ATOM 1645 N N . ARG A 1 214 ? 2.402 -21.984 -9.344 1 91.31 214 ARG A N 1
ATOM 1646 C CA . ARG A 1 214 ? 1.212 -21.953 -10.188 1 91.31 214 ARG A CA 1
ATOM 1647 C C . ARG A 1 214 ? 1.552 -22.312 -11.633 1 91.31 214 ARG A C 1
ATOM 1649 O O . ARG A 1 214 ? 0.864 -23.125 -12.25 1 91.31 214 ARG A O 1
ATOM 1656 N N . THR A 1 215 ? 2.562 -21.766 -12.188 1 91.06 215 THR A N 1
ATOM 1657 C CA . THR A 1 215 ? 2.936 -22 -13.578 1 91.06 215 THR A CA 1
ATOM 1658 C C . THR A 1 215 ? 3.248 -23.469 -13.82 1 91.06 215 THR A C 1
ATOM 1660 O O . THR A 1 215 ? 2.818 -24.047 -14.82 1 91.06 215 THR A O 1
ATOM 1663 N N . LEU A 1 216 ? 3.992 -24.078 -12.93 1 93.44 216 LEU A N 1
ATOM 1664 C CA . LEU A 1 216 ? 4.328 -25.484 -13.031 1 93.44 216 LEU A CA 1
ATOM 1665 C C . LEU A 1 216 ? 3.076 -26.359 -12.938 1 93.44 216 LEU A C 1
ATOM 1667 O O . LEU A 1 216 ? 2.895 -27.281 -13.734 1 93.44 216 LEU A O 1
ATOM 1671 N N . LEU A 1 217 ? 2.221 -26.047 -11.977 1 92.5 217 LEU A N 1
ATOM 1672 C CA . LEU A 1 217 ? 0.983 -26.797 -11.781 1 92.5 217 LEU A CA 1
ATOM 1673 C C . LEU A 1 217 ? 0.102 -26.719 -13.023 1 92.5 217 LEU A C 1
ATOM 1675 O O . LEU A 1 217 ? -0.464 -27.719 -13.461 1 92.5 217 LEU A O 1
ATOM 1679 N N . GLU A 1 218 ? -0.032 -25.531 -13.578 1 89.94 218 GLU A N 1
ATOM 1680 C CA . GLU A 1 218 ? -0.834 -25.344 -14.781 1 89.94 218 GLU A CA 1
ATOM 1681 C C . GLU A 1 218 ? -0.282 -26.141 -15.953 1 89.94 218 GLU A C 1
ATOM 1683 O O . GLU A 1 218 ? -1.044 -26.75 -16.719 1 89.94 218 GLU A O 1
ATOM 1688 N N . ALA A 1 219 ? 1.003 -26.172 -16.062 1 89.94 219 ALA A N 1
ATOM 1689 C CA . ALA A 1 219 ? 1.655 -26.891 -17.156 1 89.94 219 ALA A CA 1
ATOM 1690 C C . ALA A 1 219 ? 1.435 -28.391 -17.031 1 89.94 219 ALA A C 1
ATOM 1692 O O . ALA A 1 219 ? 1.233 -29.078 -18.031 1 89.94 219 ALA A O 1
ATOM 1693 N N . LEU A 1 220 ? 1.44 -28.891 -15.867 1 90.38 220 LEU A N 1
ATOM 1694 C CA . LEU A 1 220 ? 1.369 -30.328 -15.648 1 90.38 220 LEU A CA 1
ATOM 1695 C C . LEU A 1 220 ? -0.08 -30.797 -15.602 1 90.38 220 LEU A C 1
ATOM 1697 O O . LEU A 1 220 ? -0.373 -31.953 -15.914 1 90.38 220 LEU A O 1
ATOM 1701 N N . HIS A 1 221 ? -1.046 -30.031 -14.984 1 85.25 221 HIS A N 1
ATOM 1702 C CA . HIS A 1 221 ? -2.451 -30.406 -14.852 1 85.25 221 HIS A CA 1
ATOM 1703 C C . HIS A 1 221 ? -3.166 -30.328 -16.203 1 85.25 221 HIS A C 1
ATOM 1705 O O . HIS A 1 221 ? -3.988 -31.188 -16.516 1 85.25 221 HIS A O 1
ATOM 1711 N N . ALA A 1 222 ? -3.268 -29.016 -16.766 1 63.09 222 ALA A N 1
ATOM 1712 C CA . ALA A 1 222 ? -4.078 -28.797 -17.953 1 63.09 222 ALA A CA 1
ATOM 1713 C C . ALA A 1 222 ? -3.201 -28.531 -19.172 1 63.09 222 ALA A C 1
ATOM 1715 O O . ALA A 1 222 ? -3.211 -27.422 -19.719 1 63.09 222 ALA A O 1
ATOM 1716 N N . PRO A 1 223 ? -2.23 -29.438 -19.406 1 54.75 223 PRO A N 1
ATOM 1717 C CA . PRO A 1 223 ? -1.53 -28.953 -20.594 1 54.75 223 PRO A CA 1
ATOM 1718 C C . PRO A 1 223 ? -2.484 -28.516 -21.703 1 54.75 223 PRO A C 1
ATOM 1720 O O . PRO A 1 223 ? -2.076 -27.828 -22.641 1 54.75 223 PRO A O 1
ATOM 1723 N N . GLN A 1 224 ? -3.838 -28.984 -21.516 1 53.06 224 GLN A N 1
ATOM 1724 C CA . GLN A 1 224 ? -4.715 -28.469 -22.547 1 53.06 224 GLN A CA 1
ATOM 1725 C C . GLN A 1 224 ? -5.371 -27.156 -22.109 1 53.06 224 GLN A C 1
ATOM 1727 O O . GLN A 1 224 ? -5.238 -26.75 -20.953 1 53.06 224 GLN A O 1
ATOM 1732 N N . GLU A 1 225 ? -6.457 -26.578 -22.625 1 55.34 225 GLU A N 1
ATOM 1733 C CA . GLU A 1 225 ? -7.098 -25.266 -22.734 1 55.34 225 GLU A CA 1
ATOM 1734 C C . GLU A 1 225 ? -7.742 -24.844 -21.422 1 55.34 225 GLU A C 1
ATOM 1736 O O . GLU A 1 225 ? -8.359 -25.672 -20.734 1 55.34 225 GLU A O 1
ATOM 1741 N N . GLY A 1 226 ? -7.422 -23.766 -20.703 1 60.53 226 GLY A N 1
ATOM 1742 C CA . GLY A 1 226 ? -8.258 -22.922 -19.875 1 60.53 226 GLY A CA 1
ATOM 1743 C C . GLY A 1 226 ? -7.707 -22.75 -18.469 1 60.53 226 GLY A C 1
ATOM 1744 O O . GLY A 1 226 ? -8.445 -22.391 -17.547 1 60.53 226 GLY A O 1
ATOM 1745 N N . GLY A 1 227 ? -6.441 -23.125 -18.047 1 75.19 227 GLY A N 1
ATOM 1746 C CA . GLY A 1 227 ? -5.895 -22.844 -16.734 1 75.19 227 GLY A CA 1
ATOM 1747 C C . GLY A 1 227 ? -6.391 -23.812 -15.672 1 75.19 227 GLY A C 1
ATOM 1748 O O . GLY A 1 227 ? -7 -24.828 -15.992 1 75.19 227 GLY A O 1
ATOM 1749 N N . LEU A 1 228 ? -6.148 -23.703 -14.297 1 83.62 228 LEU A N 1
ATOM 1750 C CA . LEU A 1 228 ? -6.5 -24.594 -13.203 1 83.62 228 LEU A CA 1
ATOM 1751 C C . LEU A 1 228 ? -7.906 -24.297 -12.695 1 83.62 228 LEU A C 1
ATOM 1753 O O . LEU A 1 228 ? -8.523 -25.141 -12.031 1 83.62 228 LEU A O 1
ATOM 1757 N N . GLY A 1 229 ? -8.453 -23 -13.094 1 81.94 229 GLY A N 1
ATOM 1758 C CA . GLY A 1 229 ? -9.734 -22.578 -12.539 1 81.94 229 GLY A CA 1
ATOM 1759 C C . GLY A 1 229 ? -9.609 -21.969 -11.148 1 81.94 229 GLY A C 1
ATOM 1760 O O . GLY A 1 229 ? -10.586 -21.453 -10.602 1 81.94 229 GLY A O 1
ATOM 1761 N N . ILE A 1 230 ? -8.508 -21.984 -10.586 1 85.5 230 ILE A N 1
ATOM 1762 C CA . ILE A 1 230 ? -8.242 -21.406 -9.273 1 85.5 230 ILE A CA 1
ATOM 1763 C C . ILE A 1 230 ? -8.031 -19.906 -9.398 1 85.5 230 ILE A C 1
ATOM 1765 O O . ILE A 1 230 ? -7.25 -19.453 -10.242 1 85.5 230 ILE A O 1
ATOM 1769 N N . VAL A 1 231 ? -8.828 -19.203 -8.609 1 83.12 231 VAL A N 1
ATOM 1770 C CA . VAL A 1 231 ? -8.82 -17.75 -8.727 1 83.12 231 VAL A CA 1
ATOM 1771 C C . VAL A 1 231 ? -7.938 -17.141 -7.637 1 83.12 231 VAL A C 1
ATOM 1773 O O . VAL A 1 231 ? -8.117 -17.438 -6.449 1 83.12 231 VAL A O 1
ATOM 1776 N N . ASP A 1 232 ? -6.965 -16.422 -8.062 1 78.69 232 ASP A N 1
ATOM 1777 C CA . ASP A 1 232 ? -6.109 -15.789 -7.062 1 78.69 232 ASP A CA 1
ATOM 1778 C C . ASP A 1 232 ? -6.184 -14.266 -7.156 1 78.69 232 ASP A C 1
ATOM 1780 O O . ASP A 1 232 ? -5.633 -13.562 -6.309 1 78.69 232 ASP A O 1
ATOM 1784 N N . ALA A 1 233 ? -6.891 -13.82 -8.203 1 76 233 ALA A N 1
ATOM 1785 C CA . ALA A 1 233 ? -7.094 -12.375 -8.336 1 76 233 ALA A CA 1
ATOM 1786 C C . ALA A 1 233 ? -8.344 -11.93 -7.59 1 76 233 ALA A C 1
ATOM 1788 O O . ALA A 1 233 ? -9.281 -12.711 -7.406 1 76 233 ALA A O 1
ATOM 1789 N N . HIS A 1 234 ? -8.234 -10.758 -6.957 1 85.19 234 HIS A N 1
ATOM 1790 C CA . HIS A 1 234 ? -9.375 -10.133 -6.289 1 85.19 234 HIS A CA 1
ATOM 1791 C C . HIS A 1 234 ? -9.469 -8.656 -6.633 1 85.19 234 HIS A C 1
ATOM 1793 O O . HIS A 1 234 ? -9.305 -7.797 -5.762 1 85.19 234 HIS A O 1
ATOM 1799 N N . PRO A 1 235 ? -9.781 -8.422 -7.992 1 90.81 235 PRO A N 1
ATOM 1800 C CA . PRO A 1 235 ? -9.883 -7.012 -8.359 1 90.81 235 PRO A CA 1
ATOM 1801 C C . PRO A 1 235 ? -11.062 -6.312 -7.695 1 90.81 235 PRO A C 1
ATOM 1803 O O . PRO A 1 235 ? -12.148 -6.891 -7.586 1 90.81 235 PRO A O 1
ATOM 1806 N N . THR A 1 236 ? -10.836 -5.133 -7.254 1 95.19 236 THR A N 1
ATOM 1807 C CA . THR A 1 236 ? -11.883 -4.328 -6.629 1 95.19 236 THR A CA 1
ATOM 1808 C C . THR A 1 236 ? -12.008 -2.975 -7.316 1 95.19 236 THR A C 1
ATOM 1810 O O . THR A 1 236 ? -11.148 -2.594 -8.117 1 95.19 236 THR A O 1
ATOM 1813 N N . VAL A 1 237 ? -13.125 -2.32 -7.133 1 96.5 237 VAL A N 1
ATOM 1814 C CA . VAL A 1 237 ? -13.375 -0.965 -7.613 1 96.5 237 VAL A CA 1
ATOM 1815 C C . VAL A 1 237 ? -13.93 -0.106 -6.48 1 96.5 237 VAL A C 1
ATOM 1817 O O . VAL A 1 237 ? -14.758 -0.568 -5.688 1 96.5 237 VAL A O 1
ATOM 1820 N N . ARG A 1 238 ? -13.375 1.062 -6.398 1 97.12 238 ARG A N 1
ATOM 1821 C CA . ARG A 1 238 ? -13.891 2.031 -5.438 1 97.12 238 ARG A CA 1
ATOM 1822 C C . ARG A 1 238 ? -14.789 3.053 -6.121 1 97.12 238 ARG A C 1
ATOM 1824 O O . ARG A 1 238 ? -14.406 3.652 -7.125 1 97.12 238 ARG A O 1
ATOM 1831 N N . VAL A 1 239 ? -15.984 3.188 -5.531 1 96.88 239 VAL A N 1
ATOM 1832 C CA . VAL A 1 239 ? -16.969 4.078 -6.129 1 96.88 239 VAL A CA 1
ATOM 1833 C C . VAL A 1 239 ? -17.547 5 -5.059 1 96.88 239 VAL A C 1
ATOM 1835 O O . VAL A 1 239 ? -17.688 4.602 -3.898 1 96.88 239 VAL A O 1
ATOM 1838 N N . ARG A 1 240 ? -17.781 6.184 -5.438 1 97.5 240 ARG A N 1
ATOM 1839 C CA . ARG A 1 240 ? -18.594 7.117 -4.66 1 97.5 240 ARG A CA 1
ATOM 1840 C C . ARG A 1 240 ? -19.891 7.441 -5.383 1 97.5 240 ARG A C 1
ATOM 1842 O O . ARG A 1 240 ? -19.891 8.078 -6.441 1 97.5 240 ARG A O 1
ATOM 1849 N N . ILE A 1 241 ? -20.984 7.012 -4.809 1 97.38 241 ILE A N 1
ATOM 1850 C CA . ILE A 1 241 ? -22.297 7.207 -5.426 1 97.38 241 ILE A CA 1
ATOM 1851 C C . ILE A 1 241 ? -22.844 8.578 -5.047 1 97.38 241 ILE A C 1
ATOM 1853 O O . ILE A 1 241 ? -23.328 8.773 -3.928 1 97.38 241 ILE A O 1
ATOM 1857 N N . LEU A 1 242 ? -22.844 9.438 -6.023 1 97.88 242 LEU A N 1
ATOM 1858 C CA . LEU A 1 242 ? -23.156 10.836 -5.758 1 97.88 242 LEU A CA 1
ATOM 1859 C C . LEU A 1 242 ? -24.672 11.055 -5.703 1 97.88 242 LEU A C 1
ATOM 1861 O O . LEU A 1 242 ? -25.141 12.023 -5.09 1 97.88 242 LEU A O 1
ATOM 1865 N N . ASP A 1 243 ? -25.438 10.188 -6.359 1 97.44 243 ASP A N 1
ATOM 1866 C CA . ASP A 1 243 ? -26.906 10.258 -6.316 1 97.44 243 ASP A CA 1
ATOM 1867 C C . ASP A 1 243 ? -27.453 9.43 -5.156 1 97.44 243 ASP A C 1
ATOM 1869 O O . ASP A 1 243 ? -27.406 8.203 -5.184 1 97.44 243 ASP A O 1
ATOM 1873 N N . PRO A 1 244 ? -28.031 10.102 -4.195 1 95.44 244 PRO A N 1
ATOM 1874 C CA . PRO A 1 244 ? -28.594 9.352 -3.068 1 95.44 244 PRO A CA 1
ATOM 1875 C C . PRO A 1 244 ? -29.609 8.297 -3.508 1 95.44 244 PRO A C 1
ATOM 1877 O O . PRO A 1 244 ? -29.719 7.242 -2.877 1 95.44 244 PRO A O 1
ATOM 1880 N N . ALA A 1 245 ? -30.266 8.484 -4.574 1 94.56 245 ALA A N 1
ATOM 1881 C CA . ALA A 1 245 ? -31.281 7.559 -5.051 1 94.56 245 ALA A CA 1
ATOM 1882 C C . ALA A 1 245 ? -30.656 6.27 -5.566 1 94.56 245 ALA A C 1
ATOM 1884 O O . ALA A 1 245 ? -31.344 5.242 -5.68 1 94.56 245 ALA A O 1
ATOM 1885 N N . LEU A 1 246 ? -29.391 6.32 -5.879 1 94.75 246 LEU A N 1
ATOM 1886 C CA . LEU A 1 246 ? -28.703 5.168 -6.453 1 94.75 246 LEU A CA 1
ATOM 1887 C C . LEU A 1 246 ? -27.922 4.406 -5.387 1 94.75 246 LEU A C 1
ATOM 1889 O O . LEU A 1 246 ? -27.344 3.355 -5.664 1 94.75 246 LEU A O 1
ATOM 1893 N N . ARG A 1 247 ? -27.891 4.922 -4.18 1 94.56 247 ARG A N 1
ATOM 1894 C CA . ARG A 1 247 ? -27.047 4.359 -3.119 1 94.56 247 ARG A CA 1
ATOM 1895 C C . ARG A 1 247 ? -27.656 3.07 -2.574 1 94.56 247 ARG A C 1
ATOM 1897 O O . ARG A 1 247 ? -28.812 3.057 -2.137 1 94.56 247 ARG A O 1
ATOM 1904 N N . PRO A 1 248 ? -26.844 1.971 -2.66 1 91.81 248 PRO A N 1
ATOM 1905 C CA . PRO A 1 248 ? -27.328 0.75 -2.012 1 91.81 248 PRO A CA 1
ATOM 1906 C C . PRO A 1 248 ? -27.469 0.898 -0.499 1 91.81 248 PRO A C 1
ATOM 1908 O O . PRO A 1 248 ? -26.469 0.9 0.218 1 91.81 248 PRO A O 1
ATOM 1911 N N . GLU A 1 249 ? -28.688 1.009 0.009 1 89.81 249 GLU A N 1
ATOM 1912 C CA . GLU A 1 249 ? -29 1.18 1.425 1 89.81 249 GLU A CA 1
ATOM 1913 C C . GLU A 1 249 ? -28.266 2.379 2.012 1 89.81 249 GLU A C 1
ATOM 1915 O O . GLU A 1 249 ? -27.703 2.293 3.107 1 89.81 249 GLU A O 1
ATOM 1920 N N . GLY A 1 250 ? -28.078 3.355 1.223 1 91.75 250 GLY A N 1
ATOM 1921 C CA . GLY A 1 250 ? -27.562 4.633 1.699 1 91.75 250 GLY A CA 1
ATOM 1922 C C . GLY A 1 250 ? -26.062 4.73 1.635 1 91.75 250 GLY A C 1
ATOM 1923 O O . GLY A 1 250 ? -25.484 5.773 1.955 1 91.75 250 GLY A O 1
ATOM 1924 N N . LEU A 1 251 ? -25.375 3.676 1.161 1 94.38 251 LEU A N 1
ATOM 1925 C CA . LEU A 1 251 ? -23.922 3.689 1.108 1 94.38 251 LEU A CA 1
ATOM 1926 C C . LEU A 1 251 ? -23.422 4.641 0.024 1 94.38 251 LEU A C 1
ATOM 1928 O O . LEU A 1 251 ? -23.766 4.488 -1.149 1 94.38 251 LEU A O 1
ATOM 1932 N N . ARG A 1 252 ? -22.641 5.598 0.444 1 96 252 ARG A N 1
ATOM 1933 C CA . ARG A 1 252 ? -22.156 6.641 -0.461 1 96 252 ARG A CA 1
ATOM 1934 C C . ARG A 1 252 ? -20.797 6.285 -1.035 1 96 252 ARG A C 1
ATOM 1936 O O . ARG A 1 252 ? -20.531 6.504 -2.221 1 96 252 ARG A O 1
ATOM 1943 N N . ASP A 1 253 ? -19.922 5.832 -0.23 1 96.81 253 ASP A N 1
ATOM 1944 C CA . ASP A 1 253 ? -18.547 5.504 -0.562 1 96.81 253 ASP A CA 1
ATOM 1945 C C . ASP A 1 253 ? -18.234 4.043 -0.246 1 96.81 253 ASP A C 1
ATOM 1947 O O . ASP A 1 253 ? -18.359 3.609 0.899 1 96.81 253 ASP A O 1
ATOM 1951 N N . LEU A 1 254 ? -17.812 3.238 -1.308 1 96.31 254 LEU A N 1
ATOM 1952 C CA . LEU A 1 254 ? -17.547 1.823 -1.063 1 96.31 254 LEU A CA 1
ATOM 1953 C C . LEU A 1 254 ? -16.562 1.266 -2.082 1 96.31 254 LEU A C 1
ATOM 1955 O O . LEU A 1 254 ? -16.531 1.706 -3.234 1 96.31 254 LEU A O 1
ATOM 1959 N N . GLU A 1 255 ? -15.797 0.398 -1.658 1 97 255 GLU A N 1
ATOM 1960 C CA . GLU A 1 255 ? -14.953 -0.443 -2.504 1 97 255 GLU A CA 1
ATOM 1961 C C . GLU A 1 255 ? -15.422 -1.895 -2.479 1 97 255 GLU A C 1
ATOM 1963 O O . GLU A 1 255 ? -15.586 -2.482 -1.408 1 97 255 GLU A O 1
ATOM 1968 N N . VAL A 1 256 ? -15.656 -2.447 -3.664 1 96.62 256 VAL A N 1
ATOM 1969 C CA . VAL A 1 256 ? -16.234 -3.783 -3.773 1 96.62 256 VAL A CA 1
ATOM 1970 C C . VAL A 1 256 ? -15.531 -4.559 -4.887 1 96.62 256 VAL A C 1
ATOM 1972 O O . VAL A 1 256 ? -14.906 -3.961 -5.766 1 96.62 256 VAL A O 1
ATOM 1975 N N . PRO A 1 257 ? -15.648 -5.922 -4.781 1 94.81 257 PRO A N 1
ATOM 1976 C CA . PRO A 1 257 ? -15.172 -6.707 -5.926 1 94.81 257 PRO A CA 1
ATOM 1977 C C . PRO A 1 257 ? -15.859 -6.312 -7.23 1 94.81 257 PRO A C 1
ATOM 1979 O O . PRO A 1 257 ? -17.047 -5.98 -7.234 1 94.81 257 PRO A O 1
ATOM 1982 N N . LEU A 1 258 ? -15.102 -6.414 -8.305 1 94.5 258 LEU A N 1
ATOM 1983 C CA . LEU A 1 258 ? -15.586 -6.004 -9.617 1 94.5 258 LEU A CA 1
ATOM 1984 C C . LEU A 1 258 ? -16.859 -6.758 -9.984 1 94.5 258 LEU A C 1
ATOM 1986 O O . LEU A 1 258 ? -17.797 -6.176 -10.547 1 94.5 258 LEU A O 1
ATOM 1990 N N . GLU A 1 259 ? -16.922 -8.023 -9.688 1 92.19 259 GLU A N 1
ATOM 1991 C CA . GLU A 1 259 ? -18.078 -8.836 -10.031 1 92.19 259 GLU A CA 1
ATOM 1992 C C . GLU A 1 259 ? -19.328 -8.328 -9.328 1 92.19 259 GLU A C 1
ATOM 1994 O O . GLU A 1 259 ? -20.422 -8.359 -9.906 1 92.19 259 GLU A O 1
ATOM 1999 N N . GLN A 1 260 ? -19.203 -7.867 -8.117 1 94.19 260 GLN A N 1
ATOM 2000 C CA . GLN A 1 260 ? -20.344 -7.312 -7.383 1 94.19 260 GLN A CA 1
ATOM 2001 C C . GLN A 1 260 ? -20.781 -5.977 -7.977 1 94.19 260 GLN A C 1
ATOM 2003 O O . GLN A 1 260 ? -21.969 -5.723 -8.133 1 94.19 260 GLN A O 1
ATOM 2008 N N . ALA A 1 261 ? -19.812 -5.18 -8.258 1 94.75 261 ALA A N 1
ATOM 2009 C CA . ALA A 1 261 ? -20.125 -3.885 -8.859 1 94.75 261 ALA A CA 1
ATOM 2010 C C . ALA A 1 261 ? -20.828 -4.059 -10.195 1 94.75 261 ALA A C 1
ATOM 2012 O O . ALA A 1 261 ? -21.75 -3.299 -10.531 1 94.75 261 ALA A O 1
ATOM 2013 N N . ALA A 1 262 ? -20.406 -5.051 -10.953 1 93.88 262 ALA A N 1
ATOM 2014 C CA . ALA A 1 262 ? -20.984 -5.312 -12.273 1 93.88 262 ALA A CA 1
ATOM 2015 C C . ALA A 1 262 ? -22.438 -5.738 -12.164 1 93.88 262 ALA A C 1
ATOM 2017 O O . ALA A 1 262 ? -23.25 -5.48 -13.062 1 93.88 262 ALA A O 1
ATOM 2018 N N . ALA A 1 263 ? -22.812 -6.273 -11.086 1 92.69 263 ALA A N 1
ATOM 2019 C CA . ALA A 1 263 ? -24.156 -6.828 -10.906 1 92.69 263 ALA A CA 1
ATOM 2020 C C . ALA A 1 263 ? -25.125 -5.766 -10.383 1 92.69 263 ALA A C 1
ATOM 2022 O O . ALA A 1 263 ? -26.328 -6.008 -10.289 1 92.69 263 ALA A O 1
ATOM 2023 N N . TRP A 1 264 ? -24.562 -4.555 -10.062 1 90.19 264 TRP A N 1
ATOM 2024 C CA . TRP A 1 264 ? -25.438 -3.498 -9.547 1 90.19 264 TRP A CA 1
ATOM 2025 C C . TRP A 1 264 ? -26.484 -3.107 -10.578 1 90.19 264 TRP A C 1
ATOM 2027 O O . TRP A 1 264 ? -26.156 -2.832 -11.734 1 90.19 264 TRP A O 1
ATOM 2037 N N . PRO A 1 265 ? -27.75 -3.176 -10.062 1 89.31 265 PRO A N 1
ATOM 2038 C CA . PRO A 1 265 ? -28.828 -2.793 -10.984 1 89.31 265 PRO A CA 1
ATOM 2039 C C . PRO A 1 265 ? -29 -1.279 -11.086 1 89.31 265 PRO A C 1
ATOM 2041 O O . PRO A 1 265 ? -30.078 -0.763 -10.797 1 89.31 265 PRO A O 1
ATOM 2044 N N . ILE A 1 266 ? -28 -0.591 -11.547 1 90.75 266 ILE A N 1
ATOM 2045 C CA . ILE A 1 266 ? -28.062 0.863 -11.656 1 90.75 266 ILE A CA 1
ATOM 2046 C C . ILE A 1 266 ? -27.781 1.287 -13.102 1 90.75 266 ILE A C 1
ATOM 2048 O O . ILE A 1 266 ? -27.25 0.51 -13.891 1 90.75 266 ILE A O 1
ATOM 2052 N N . ALA A 1 267 ? -28.297 2.42 -13.375 1 94.38 267 ALA A N 1
ATOM 2053 C CA . ALA A 1 267 ? -28.062 3.066 -14.664 1 94.38 267 ALA A CA 1
ATOM 2054 C C . ALA A 1 267 ? -27.781 4.555 -14.484 1 94.38 267 ALA A C 1
ATOM 2056 O O . ALA A 1 267 ? -28.656 5.395 -14.766 1 94.38 267 ALA A O 1
ATOM 2057 N N . PRO A 1 268 ? -26.609 4.812 -14.039 1 97.06 268 PRO A N 1
ATOM 2058 C CA . PRO A 1 268 ? -26.297 6.234 -13.883 1 97.06 268 PRO A CA 1
ATOM 2059 C C . PRO A 1 268 ? -26.312 6.992 -15.211 1 97.06 268 PRO A C 1
ATOM 2061 O O . PRO A 1 268 ? -25.984 6.43 -16.25 1 97.06 268 PRO A O 1
ATOM 2064 N N . ALA A 1 269 ? -26.719 8.25 -15.125 1 97.5 269 ALA A N 1
ATOM 2065 C CA . ALA A 1 269 ? -26.703 9.109 -16.297 1 97.5 269 ALA A CA 1
ATOM 2066 C C . ALA A 1 269 ? -25.281 9.57 -16.625 1 97.5 269 ALA A C 1
ATOM 2068 O O . ALA A 1 269 ? -24.922 9.711 -17.781 1 97.5 269 ALA A O 1
ATOM 2069 N N . ARG A 1 270 ? -24.547 9.789 -15.547 1 98.06 270 ARG A N 1
ATOM 2070 C CA . ARG A 1 270 ? -23.203 10.328 -15.68 1 98.06 270 ARG A CA 1
ATOM 2071 C C . ARG A 1 270 ? -22.234 9.602 -14.742 1 98.06 270 ARG A C 1
ATOM 2073 O O . ARG A 1 270 ? -22.594 9.258 -13.617 1 98.06 270 ARG A O 1
ATOM 2080 N N . VAL A 1 271 ? -21.031 9.352 -15.25 1 98.25 271 VAL A N 1
ATOM 2081 C CA . VAL A 1 271 ? -19.969 8.742 -14.453 1 98.25 271 VAL A CA 1
ATOM 2082 C C . VAL A 1 271 ? -18.688 9.562 -14.586 1 98.25 271 VAL A C 1
ATOM 2084 O O . VAL A 1 271 ? -18.312 9.977 -15.68 1 98.25 271 VAL A O 1
ATOM 2087 N N . LEU A 1 272 ? -18.109 9.906 -13.469 1 98.38 272 LEU A N 1
ATOM 2088 C CA . LEU A 1 272 ? -16.828 10.594 -13.422 1 98.38 272 LEU A CA 1
ATOM 2089 C C . LEU A 1 272 ? -15.734 9.672 -12.898 1 98.38 272 LEU A C 1
ATOM 2091 O O . LEU A 1 272 ? -15.828 9.164 -11.773 1 98.38 272 LEU A O 1
ATOM 2095 N N . VAL A 1 273 ? -14.758 9.344 -13.695 1 97.94 273 VAL A N 1
ATOM 2096 C CA . VAL A 1 273 ? -13.562 8.641 -13.242 1 97.94 273 VAL A CA 1
ATOM 2097 C C . VAL A 1 273 ? -12.523 9.641 -12.758 1 97.94 273 VAL A C 1
ATOM 2099 O O . VAL A 1 273 ? -12.094 10.516 -13.516 1 97.94 273 VAL A O 1
ATOM 2102 N N . VAL A 1 274 ? -12.164 9.523 -11.492 1 97.56 274 VAL A N 1
ATOM 2103 C CA . VAL A 1 274 ? -11.25 10.477 -10.875 1 97.56 274 VAL A CA 1
ATOM 2104 C C . VAL A 1 274 ? -9.992 9.758 -10.406 1 97.56 274 VAL A C 1
ATOM 2106 O O . VAL A 1 274 ? -10.078 8.75 -9.695 1 97.56 274 VAL A O 1
ATOM 2109 N N . GLU A 1 275 ? -8.875 10.305 -10.734 1 95.56 275 GLU A N 1
ATOM 2110 C CA . GLU A 1 275 ? -7.621 9.633 -10.406 1 95.56 275 GLU A CA 1
ATOM 2111 C C . GLU A 1 275 ? -7.223 9.898 -8.953 1 95.56 275 GLU A C 1
ATOM 2113 O O . GLU A 1 275 ? -6.754 8.992 -8.258 1 95.56 275 GLU A O 1
ATOM 2118 N N . ASN A 1 276 ? -7.355 11.109 -8.516 1 94.56 276 ASN A N 1
ATOM 2119 C CA . ASN A 1 276 ? -6.961 11.469 -7.156 1 94.56 276 ASN A CA 1
ATOM 2120 C C . ASN A 1 276 ? -8.023 11.07 -6.137 1 94.56 276 ASN A C 1
ATOM 2122 O O . ASN A 1 276 ? -9.164 11.531 -6.219 1 94.56 276 ASN A O 1
ATOM 2126 N N . SER A 1 277 ? -7.664 10.336 -5.152 1 93.19 277 SER A N 1
ATOM 2127 C CA . SER A 1 277 ? -8.617 9.789 -4.191 1 93.19 277 SER A CA 1
ATOM 2128 C C . SER A 1 277 ? -9.18 10.891 -3.289 1 93.19 277 SER A C 1
ATOM 2130 O O . SER A 1 277 ? -10.344 10.844 -2.896 1 93.19 277 SER A O 1
ATOM 2132 N N . GLU A 1 278 ? -8.352 11.844 -2.936 1 92.88 278 GLU A N 1
ATOM 2133 C CA . GLU A 1 278 ? -8.844 12.945 -2.113 1 92.88 278 GLU A CA 1
ATOM 2134 C C . GLU A 1 278 ? -9.938 13.727 -2.84 1 92.88 278 GLU A C 1
ATOM 2136 O O . GLU A 1 278 ? -10.914 14.156 -2.223 1 92.88 278 GLU A O 1
ATOM 2141 N N . THR A 1 279 ? -9.742 13.906 -4.094 1 94.62 279 THR A N 1
ATOM 2142 C CA . THR A 1 279 ? -10.75 14.578 -4.914 1 94.62 279 THR A CA 1
ATOM 2143 C C . THR A 1 279 ? -12.047 13.773 -4.938 1 94.62 279 THR A C 1
ATOM 2145 O O . THR A 1 279 ? -13.133 14.336 -4.793 1 94.62 279 THR A O 1
ATOM 2148 N N . LEU A 1 280 ? -11.906 12.508 -5.098 1 95.81 280 LEU A N 1
ATOM 2149 C CA . LEU A 1 280 ? -13.07 11.625 -5.082 1 95.81 280 LEU A CA 1
ATOM 2150 C C . LEU A 1 280 ? -13.898 11.836 -3.822 1 95.81 280 LEU A C 1
ATOM 2152 O O . LEU A 1 280 ? -15.125 11.977 -3.896 1 95.81 280 LEU A O 1
ATOM 2156 N N . LEU A 1 281 ? -13.25 11.938 -2.723 1 94.19 281 LEU A N 1
ATOM 2157 C CA . LEU A 1 281 ? -13.906 12.023 -1.42 1 94.19 281 LEU A CA 1
ATOM 2158 C C . LEU A 1 281 ? -14.594 13.375 -1.247 1 94.19 281 LEU A C 1
ATOM 2160 O O . LEU A 1 281 ? -15.5 13.508 -0.42 1 94.19 281 LEU A O 1
ATOM 2164 N N . CYS A 1 282 ? -14.227 14.344 -2.027 1 93.81 282 CYS A N 1
ATOM 2165 C CA . CYS A 1 282 ? -14.719 15.703 -1.832 1 93.81 282 CYS A CA 1
ATOM 2166 C C . CYS A 1 282 ? -15.914 15.984 -2.736 1 93.81 282 CYS A C 1
ATOM 2168 O O . CYS A 1 282 ? -16.609 17 -2.57 1 93.81 282 CYS A O 1
ATOM 2170 N N . LEU A 1 283 ? -16.203 15.086 -3.662 1 96.06 283 LEU A N 1
ATOM 2171 C CA . LEU A 1 283 ? -17.266 15.344 -4.629 1 96.06 283 LEU A CA 1
ATOM 2172 C C . LEU A 1 283 ? -18.625 15.438 -3.934 1 96.06 283 LEU A C 1
ATOM 2174 O O . LEU A 1 283 ? -18.969 14.562 -3.133 1 96.06 283 LEU A O 1
ATOM 2178 N N . PRO A 1 284 ? -19.359 16.5 -4.254 1 95.62 284 PRO A N 1
ATOM 2179 C CA . PRO A 1 284 ? -20.688 16.641 -3.662 1 95.62 284 PRO A CA 1
ATOM 2180 C C . PRO A 1 284 ? -21.719 15.703 -4.305 1 95.62 284 PRO A C 1
ATOM 2182 O O . PRO A 1 284 ? -21.422 15.062 -5.316 1 95.62 284 PRO A O 1
ATOM 2185 N N . ASP A 1 285 ? -22.875 15.672 -3.705 1 97.06 285 ASP A N 1
ATOM 2186 C CA . ASP A 1 285 ? -23.969 14.906 -4.281 1 97.06 285 ASP A CA 1
ATOM 2187 C C . ASP A 1 285 ? -24.406 15.484 -5.625 1 97.06 285 ASP A C 1
ATOM 2189 O O . ASP A 1 285 ? -24.359 16.703 -5.824 1 97.06 285 ASP A O 1
ATOM 2193 N N . ALA A 1 286 ? -24.766 14.664 -6.508 1 97.62 286 ALA A N 1
ATOM 2194 C CA . ALA A 1 286 ? -25.234 15.016 -7.844 1 97.62 286 ALA A CA 1
ATOM 2195 C C . ALA A 1 286 ? -26.219 13.977 -8.375 1 97.62 286 ALA A C 1
ATOM 2197 O O . ALA A 1 286 ? -25.875 12.797 -8.492 1 97.62 286 ALA A O 1
ATOM 2198 N N . PRO A 1 287 ? -27.438 14.445 -8.742 1 96.62 287 PRO A N 1
ATOM 2199 C CA . PRO A 1 287 ? -28.422 13.492 -9.25 1 96.62 287 PRO A CA 1
ATOM 2200 C C . PRO A 1 287 ? -27.938 12.734 -10.484 1 96.62 287 PRO A C 1
ATOM 2202 O O . PRO A 1 287 ? -27.344 13.328 -11.383 1 96.62 287 PRO A O 1
ATOM 2205 N N . GLY A 1 288 ? -28.125 11.383 -10.453 1 97.06 288 GLY A N 1
ATOM 2206 C CA . GLY A 1 288 ? -27.828 10.523 -11.586 1 97.06 288 GLY A CA 1
ATOM 2207 C C . GLY A 1 288 ? -26.344 10.297 -11.781 1 97.06 288 GLY A C 1
ATOM 2208 O O . GLY A 1 288 ? -25.922 9.812 -12.836 1 97.06 288 GLY A O 1
ATOM 2209 N N . ALA A 1 289 ? -25.547 10.633 -10.781 1 98.06 289 ALA A N 1
ATOM 2210 C CA . ALA A 1 289 ? -24.094 10.602 -11.008 1 98.06 289 ALA A CA 1
ATOM 2211 C C . ALA A 1 289 ? -23.422 9.594 -10.086 1 98.06 289 ALA A C 1
ATOM 2213 O O . ALA A 1 289 ? -23.844 9.398 -8.945 1 98.06 289 ALA A O 1
ATOM 2214 N N . VAL A 1 290 ? -22.391 8.922 -10.594 1 98 290 VAL A N 1
ATOM 2215 C CA . VAL A 1 290 ? -21.484 8.047 -9.859 1 98 290 VAL A CA 1
ATOM 2216 C C . VAL A 1 290 ? -20.031 8.414 -10.164 1 98 290 VAL A C 1
ATOM 2218 O O . VAL A 1 290 ? -19.703 8.734 -11.312 1 98 290 VAL A O 1
ATOM 2221 N N . ALA A 1 291 ? -19.25 8.453 -9.148 1 98.38 291 ALA A N 1
ATOM 2222 C CA . ALA A 1 291 ? -17.812 8.664 -9.352 1 98.38 291 ALA A CA 1
ATOM 2223 C C . ALA A 1 291 ? -17.031 7.383 -9.086 1 98.38 291 ALA A C 1
ATOM 2225 O O . ALA A 1 291 ? -17.328 6.645 -8.141 1 98.38 291 ALA A O 1
ATOM 2226 N N . VAL A 1 292 ? -16.047 7.094 -9.898 1 98 292 VAL A N 1
ATOM 2227 C CA . VAL A 1 292 ? -15.203 5.91 -9.797 1 98 292 VAL A CA 1
ATOM 2228 C C . VAL A 1 292 ? -13.75 6.332 -9.602 1 98 292 VAL A C 1
ATOM 2230 O O . VAL A 1 292 ? -13.266 7.25 -10.266 1 98 292 VAL A O 1
ATOM 2233 N N . TRP A 1 293 ? -13.109 5.707 -8.695 1 97.5 293 TRP A N 1
ATOM 2234 C CA . TRP A 1 293 ? -11.688 5.969 -8.508 1 97.5 293 TRP A CA 1
ATOM 2235 C C . TRP A 1 293 ? -10.859 5.309 -9.602 1 97.5 293 TRP A C 1
ATOM 2237 O O . TRP A 1 293 ? -10.891 4.086 -9.766 1 97.5 293 TRP A O 1
ATOM 2247 N N . GLY A 1 294 ? -10.188 6.148 -10.289 1 94.19 294 GLY A N 1
ATOM 2248 C CA . GLY A 1 294 ? -9.258 5.629 -11.281 1 94.19 294 GLY A CA 1
ATOM 2249 C C . GLY A 1 294 ? -7.883 5.336 -10.711 1 94.19 294 GLY A C 1
ATOM 2250 O O . GLY A 1 294 ? -7.191 6.242 -10.242 1 94.19 294 GLY A O 1
ATOM 2251 N N . ARG A 1 295 ? -7.461 4.102 -10.766 1 90.69 295 ARG A N 1
ATOM 2252 C CA . ARG A 1 295 ? -6.199 3.678 -10.172 1 90.69 295 ARG A CA 1
ATOM 2253 C C . ARG A 1 295 ? -5.09 3.627 -11.211 1 90.69 295 ARG A C 1
ATOM 2255 O O . ARG A 1 295 ? -4.488 2.574 -11.438 1 90.69 295 ARG A O 1
ATOM 2262 N N . GLY A 1 296 ? -4.867 4.723 -11.781 1 91.56 296 GLY A N 1
ATOM 2263 C CA . GLY A 1 296 ? -3.789 4.797 -12.75 1 91.56 296 GLY A CA 1
ATOM 2264 C C . GLY A 1 296 ? -4.012 3.914 -13.961 1 91.56 296 GLY A C 1
ATOM 2265 O O . GLY A 1 296 ? -5.059 3.992 -14.609 1 91.56 296 GLY A O 1
ATOM 2266 N N . PHE A 1 297 ? -3.057 3.021 -14.172 1 84.5 297 PHE A N 1
ATOM 2267 C CA . PHE A 1 297 ? -3.084 2.211 -15.391 1 84.5 297 PHE A CA 1
ATOM 2268 C C . PHE A 1 297 ? -3.982 0.995 -15.211 1 84.5 297 PHE A C 1
ATOM 2270 O O . PHE A 1 297 ? -4.211 0.24 -16.156 1 84.5 297 PHE A O 1
ATOM 2277 N N . ASP A 1 298 ? -4.508 0.839 -13.984 1 87.56 298 ASP A N 1
ATOM 2278 C CA . ASP A 1 298 ? -5.461 -0.24 -13.75 1 87.56 298 ASP A CA 1
ATOM 2279 C C . ASP A 1 298 ? -6.84 0.121 -14.297 1 87.56 298 ASP A C 1
ATOM 2281 O O . ASP A 1 298 ? -7.57 0.905 -13.688 1 87.56 298 ASP A O 1
ATOM 2285 N N . THR A 1 299 ? -7.246 -0.532 -15.43 1 85.88 299 THR A N 1
ATOM 2286 C CA . THR A 1 299 ? -8.492 -0.189 -16.094 1 85.88 299 THR A CA 1
ATOM 2287 C C . THR A 1 299 ? -9.531 -1.29 -15.898 1 85.88 299 THR A C 1
ATOM 2289 O O . THR A 1 299 ? -10.453 -1.436 -16.719 1 85.88 299 THR A O 1
ATOM 2292 N N . ALA A 1 300 ? -9.383 -2.014 -14.836 1 87.19 300 ALA A N 1
ATOM 2293 C CA . ALA A 1 300 ? -10.289 -3.129 -14.57 1 87.19 300 ALA A CA 1
ATOM 2294 C C . ALA A 1 300 ? -11.734 -2.646 -14.445 1 87.19 300 ALA A C 1
ATOM 2296 O O . ALA A 1 300 ? -12.664 -3.334 -14.875 1 87.19 300 ALA A O 1
ATOM 2297 N N . ALA A 1 301 ? -11.883 -1.478 -14.047 1 91.19 301 ALA A N 1
ATOM 2298 C CA . ALA A 1 301 ? -13.211 -0.935 -13.789 1 91.19 301 ALA A CA 1
ATOM 2299 C C . ALA A 1 301 ? -13.961 -0.675 -15.102 1 91.19 301 ALA A C 1
ATOM 2301 O O . ALA A 1 301 ? -15.18 -0.493 -15.102 1 91.19 301 ALA A O 1
ATOM 2302 N N . THR A 1 302 ? -13.305 -0.75 -16.234 1 93.88 302 THR A N 1
ATOM 2303 C CA . THR A 1 302 ? -13.914 -0.389 -17.516 1 93.88 302 THR A CA 1
ATOM 2304 C C . THR A 1 302 ? -14.875 -1.475 -17.984 1 93.88 302 THR A C 1
ATOM 2306 O O . THR A 1 302 ? -15.68 -1.252 -18.891 1 93.88 302 THR A O 1
ATOM 2309 N N . VAL A 1 303 ? -14.883 -2.602 -17.312 1 92.06 303 VAL A N 1
ATOM 2310 C CA . VAL A 1 303 ? -15.719 -3.725 -17.734 1 92.06 303 VAL A CA 1
ATOM 2311 C C . VAL A 1 303 ? -17.109 -3.59 -17.125 1 92.06 303 VAL A C 1
ATOM 2313 O O . VAL A 1 303 ? -18.016 -4.383 -17.438 1 92.06 303 VAL A O 1
ATOM 2316 N N . LEU A 1 304 ? -17.312 -2.615 -16.297 1 95.25 304 LEU A N 1
ATOM 2317 C CA . LEU A 1 304 ? -18.609 -2.463 -15.633 1 95.25 304 LEU A CA 1
ATOM 2318 C C . LEU A 1 304 ? -19.703 -2.164 -16.641 1 95.25 304 LEU A C 1
ATOM 2320 O O . LEU A 1 304 ? -19.609 -1.2 -17.406 1 95.25 304 LEU A O 1
ATOM 2324 N N . PRO A 1 305 ? -20.781 -2.936 -16.594 1 95.44 305 PRO A N 1
ATOM 2325 C CA . PRO A 1 305 ? -21.812 -2.824 -17.625 1 95.44 305 PRO A CA 1
ATOM 2326 C C . PRO A 1 305 ? -22.531 -1.479 -17.594 1 95.44 305 PRO A C 1
ATOM 2328 O O . PRO A 1 305 ? -22.938 -0.965 -18.641 1 95.44 305 PRO A O 1
ATOM 2331 N N . TRP A 1 306 ? -22.703 -0.884 -16.484 1 94.62 306 TRP A N 1
ATOM 2332 C CA . TRP A 1 306 ? -23.5 0.334 -16.359 1 94.62 306 TRP A CA 1
ATOM 2333 C C . TRP A 1 306 ? -22.703 1.551 -16.828 1 94.62 306 TRP A C 1
ATOM 2335 O O . TRP A 1 306 ? -23.219 2.67 -16.844 1 94.62 306 TRP A O 1
ATOM 2345 N N . LEU A 1 307 ? -21.5 1.348 -17.25 1 95.56 307 LEU A N 1
ATOM 2346 C CA . LEU A 1 307 ? -20.734 2.428 -17.859 1 95.56 307 LEU A CA 1
ATOM 2347 C C . LEU A 1 307 ? -21.188 2.664 -19.312 1 95.56 307 LEU A C 1
ATOM 2349 O O . LEU A 1 307 ? -21.016 3.764 -19.844 1 95.56 307 LEU A O 1
ATOM 2353 N N . ARG A 1 308 ? -21.641 1.698 -19.969 1 91.75 308 ARG A N 1
ATOM 2354 C CA . ARG A 1 308 ? -21.922 1.734 -21.391 1 91.75 308 ARG A CA 1
ATOM 2355 C C . ARG A 1 308 ? -23 2.758 -21.719 1 91.75 308 ARG A C 1
ATOM 2357 O O . ARG A 1 308 ? -22.938 3.445 -22.734 1 91.75 308 ARG A O 1
ATOM 2364 N N . GLY A 1 309 ? -23.938 2.941 -20.984 1 92.69 309 GLY A N 1
ATOM 2365 C CA . GLY A 1 309 ? -25.031 3.85 -21.266 1 92.69 309 GLY A CA 1
ATOM 2366 C C . GLY A 1 309 ? -24.859 5.215 -20.625 1 92.69 309 GLY A C 1
ATOM 2367 O O . GLY A 1 309 ? -25.688 6.105 -20.828 1 92.69 309 GLY A O 1
ATOM 2368 N N . ALA A 1 310 ? -23.812 5.418 -19.969 1 96.88 310 ALA A N 1
ATOM 2369 C CA . ALA A 1 310 ? -23.625 6.652 -19.219 1 96.88 310 ALA A CA 1
ATOM 2370 C C . ALA A 1 310 ? -22.734 7.637 -19.984 1 96.88 310 ALA A C 1
ATOM 2372 O O . ALA A 1 310 ? -21.953 7.234 -20.844 1 96.88 310 ALA A O 1
ATOM 2373 N N . GLU A 1 311 ? -22.984 8.914 -19.734 1 97.94 311 GLU A N 1
ATOM 2374 C CA . GLU A 1 311 ? -21.984 9.906 -20.125 1 97.94 311 GLU A CA 1
ATOM 2375 C C . GLU A 1 311 ? -20.734 9.812 -19.234 1 97.94 311 GLU A C 1
ATOM 2377 O O . GLU A 1 311 ? -20.828 9.953 -18.016 1 97.94 311 GLU A O 1
ATOM 2382 N N . LEU A 1 312 ? -19.609 9.516 -19.875 1 98.06 312 LEU A N 1
ATOM 2383 C CA . LEU A 1 312 ? -18.391 9.219 -19.109 1 98.06 312 LEU A CA 1
ATOM 2384 C C . LEU A 1 312 ? -17.406 10.375 -19.188 1 98.06 312 LEU A C 1
ATOM 2386 O O . LEU A 1 312 ? -17.141 10.898 -20.266 1 98.06 312 LEU A O 1
ATOM 2390 N N . HIS A 1 313 ? -16.922 10.773 -18.047 1 98.38 313 HIS A N 1
ATOM 2391 C CA . HIS A 1 313 ? -15.883 11.789 -17.953 1 98.38 313 HIS A CA 1
ATOM 2392 C C . HIS A 1 313 ? -14.688 11.273 -17.156 1 98.38 313 HIS A C 1
ATOM 2394 O O . HIS A 1 313 ? -14.852 10.43 -16.266 1 98.38 313 HIS A O 1
ATOM 2400 N N . TYR A 1 314 ? -13.555 11.719 -17.5 1 98.06 314 TYR A N 1
ATOM 2401 C CA . TYR A 1 314 ? -12.305 11.344 -16.844 1 98.06 314 TYR A CA 1
ATOM 2402 C C . TYR A 1 314 ? -11.508 12.578 -16.422 1 98.06 314 TYR A C 1
ATOM 2404 O O . TYR A 1 314 ? -11.344 13.508 -17.219 1 98.06 314 TYR A O 1
ATOM 2412 N N . TRP A 1 315 ? -11.07 12.602 -15.211 1 98.19 315 TRP A N 1
ATOM 2413 C CA . TRP A 1 315 ? -10.211 13.672 -14.719 1 98.19 315 TRP A CA 1
ATOM 2414 C C . TRP A 1 315 ? -8.969 13.109 -14.039 1 98.19 315 TRP A C 1
ATOM 2416 O O . TRP A 1 315 ? -9.055 12.555 -12.938 1 98.19 315 TRP A O 1
ATOM 2426 N N . GLY A 1 316 ? -7.812 13.266 -14.688 1 97.69 316 GLY A N 1
ATOM 2427 C CA . GLY A 1 316 ? -6.535 12.828 -14.156 1 97.69 316 GLY A CA 1
ATOM 2428 C C . GLY A 1 316 ? -5.508 13.945 -14.078 1 97.69 316 GLY A C 1
ATOM 2429 O O . GLY A 1 316 ? -5.852 15.125 -14.164 1 97.69 316 GLY A O 1
ATOM 2430 N N . ASP A 1 317 ? -4.301 13.578 -13.852 1 97.06 317 ASP A N 1
ATOM 2431 C CA . ASP A 1 317 ? -3.205 14.539 -13.859 1 97.06 317 ASP A CA 1
ATOM 2432 C C . ASP A 1 317 ? -2.99 15.109 -15.266 1 97.06 317 ASP A C 1
ATOM 2434 O O . ASP A 1 317 ? -3.238 14.43 -16.266 1 97.06 317 ASP A O 1
ATOM 2438 N N . LEU A 1 318 ? -2.688 16.328 -15.219 1 97.75 318 LEU A N 1
ATOM 2439 C CA . LEU A 1 318 ? -2.324 16.969 -16.484 1 97.75 318 LEU A CA 1
ATOM 2440 C C . LEU A 1 318 ? -0.825 16.859 -16.734 1 97.75 318 LEU A C 1
ATOM 2442 O O . LEU A 1 318 ? -0.074 17.797 -16.453 1 97.75 318 LEU A O 1
ATOM 2446 N N . ASP A 1 319 ? -0.386 15.75 -17.266 1 97.75 319 ASP A N 1
ATOM 2447 C CA . ASP A 1 319 ? 0.984 15.414 -17.641 1 97.75 319 ASP A CA 1
ATOM 2448 C C . ASP A 1 319 ? 1.013 14.281 -18.672 1 97.75 319 ASP A C 1
ATOM 2450 O O . ASP A 1 319 ? -0.037 13.828 -19.125 1 97.75 319 ASP A O 1
ATOM 2454 N N . SER A 1 320 ? 2.184 13.906 -19.031 1 97.88 320 SER A N 1
ATOM 2455 C CA . SER A 1 320 ? 2.309 12.891 -20.078 1 97.88 320 SER A CA 1
ATOM 2456 C C . SER A 1 320 ? 1.739 11.555 -19.625 1 97.88 320 SER A C 1
ATOM 2458 O O . SER A 1 320 ? 1.075 10.859 -20.391 1 97.88 320 SER A O 1
ATOM 2460 N N . HIS A 1 321 ? 1.94 11.172 -18.375 1 97.5 321 HIS A N 1
ATOM 2461 C CA . HIS A 1 321 ? 1.401 9.922 -17.859 1 97.5 321 HIS A CA 1
ATOM 2462 C C . HIS A 1 321 ? -0.118 9.977 -17.734 1 97.5 321 HIS A C 1
ATOM 2464 O O . HIS A 1 321 ? -0.805 8.992 -18 1 97.5 321 HIS A O 1
ATOM 2470 N N . GLY A 1 322 ? -0.595 11.133 -17.25 1 97.94 322 GLY A N 1
ATOM 2471 C CA . GLY A 1 322 ? -2.039 11.297 -17.203 1 97.94 322 GLY A CA 1
ATOM 2472 C C . GLY A 1 322 ? -2.711 11.07 -18.547 1 97.94 322 GLY A C 1
ATOM 2473 O O . GLY A 1 322 ? -3.75 10.414 -18.625 1 97.94 322 GLY A O 1
ATOM 2474 N N . PHE A 1 323 ? -2.123 11.539 -19.578 1 98.31 323 PHE A N 1
ATOM 2475 C CA . PHE A 1 323 ? -2.672 11.344 -20.906 1 98.31 323 PHE A CA 1
ATOM 2476 C C . PHE A 1 323 ? -2.51 9.891 -21.359 1 98.31 323 PHE A C 1
ATOM 2478 O O . PHE A 1 323 ? -3.357 9.359 -22.078 1 98.31 323 PHE A O 1
ATOM 2485 N N . ALA A 1 324 ? -1.431 9.266 -20.953 1 98.06 324 ALA A N 1
ATOM 2486 C CA . ALA A 1 324 ? -1.247 7.848 -21.266 1 98.06 324 ALA A CA 1
ATOM 2487 C C . ALA A 1 324 ? -2.336 7 -20.609 1 98.06 324 ALA A C 1
ATOM 2489 O O . ALA A 1 324 ? -2.854 6.062 -21.219 1 98.06 324 ALA A O 1
ATOM 2490 N N . ILE A 1 325 ? -2.658 7.27 -19.375 1 97.88 325 ILE A N 1
ATOM 2491 C CA . ILE A 1 325 ? -3.715 6.57 -18.656 1 97.88 325 ILE A CA 1
ATOM 2492 C C . ILE A 1 325 ? -5.055 6.797 -19.359 1 97.88 325 ILE A C 1
ATOM 2494 O O . ILE A 1 325 ? -5.816 5.852 -19.578 1 97.88 325 ILE A O 1
ATOM 2498 N N . LEU A 1 326 ? -5.305 8.055 -19.75 1 97.94 326 LEU A N 1
ATOM 2499 C CA . LEU A 1 326 ? -6.52 8.375 -20.484 1 97.94 326 LEU A CA 1
ATOM 2500 C C . LEU A 1 326 ? -6.602 7.559 -21.766 1 97.94 326 LEU A C 1
ATOM 2502 O O . LEU A 1 326 ? -7.656 7 -22.094 1 97.94 326 LEU A O 1
ATOM 2506 N N . HIS A 1 327 ? -5.527 7.508 -22.484 1 97.75 327 HIS A N 1
ATOM 2507 C CA . HIS A 1 327 ? -5.445 6.707 -23.688 1 97.75 327 HIS A CA 1
ATOM 2508 C C . HIS A 1 327 ? -5.805 5.25 -23.422 1 97.75 327 HIS A C 1
ATOM 2510 O O . HIS A 1 327 ? -6.59 4.652 -24.156 1 97.75 327 HIS A O 1
ATOM 2516 N N . ARG A 1 328 ? -5.262 4.754 -22.391 1 96.81 328 ARG A N 1
ATOM 2517 C CA . ARG A 1 328 ? -5.531 3.365 -22.031 1 96.81 328 ARG A CA 1
ATOM 2518 C C . ARG A 1 328 ? -7.012 3.156 -21.734 1 96.81 328 ARG A C 1
ATOM 2520 O O . ARG A 1 328 ? -7.613 2.182 -22.188 1 96.81 328 ARG A O 1
ATOM 2527 N N . TYR A 1 329 ? -7.594 4.047 -21 1 96.81 329 TYR A N 1
ATOM 2528 C CA . TYR A 1 329 ? -9.023 3.967 -20.703 1 96.81 329 TYR A CA 1
ATOM 2529 C C . TYR A 1 329 ? -9.844 3.994 -22 1 96.81 329 TYR A C 1
ATOM 2531 O O . TYR A 1 329 ? -10.797 3.229 -22.141 1 96.81 329 TYR A O 1
ATOM 2539 N N . ARG A 1 330 ? -9.492 4.797 -22.953 1 96.75 330 ARG A N 1
ATOM 2540 C CA . ARG A 1 330 ? -10.266 5.023 -24.172 1 96.75 330 ARG A CA 1
ATOM 2541 C C . ARG A 1 330 ? -10.148 3.844 -25.125 1 96.75 330 ARG A C 1
ATOM 2543 O O . ARG A 1 330 ? -10.961 3.691 -26.031 1 96.75 330 ARG A O 1
ATOM 2550 N N . THR A 1 331 ? -9.141 3.057 -24.969 1 95.38 331 THR A N 1
ATOM 2551 C CA . THR A 1 331 ? -9.078 1.834 -25.766 1 95.38 331 THR A CA 1
ATOM 2552 C C . THR A 1 331 ? -10.234 0.901 -25.422 1 95.38 331 THR A C 1
ATOM 2554 O O . THR A 1 331 ? -10.664 0.102 -26.25 1 95.38 331 THR A O 1
ATOM 2557 N N . ARG A 1 332 ? -10.797 1.072 -24.25 1 94.5 332 ARG A N 1
ATOM 2558 C CA . ARG A 1 332 ? -11.891 0.233 -23.797 1 94.5 332 ARG A CA 1
ATOM 2559 C C . ARG A 1 332 ? -13.203 1.014 -23.766 1 94.5 332 ARG A C 1
ATOM 2561 O O . ARG A 1 332 ? -14.281 0.443 -23.953 1 94.5 332 ARG A O 1
ATOM 2568 N N . LEU A 1 333 ? -13.07 2.27 -23.484 1 96.5 333 LEU A N 1
ATOM 2569 C CA . LEU A 1 333 ? -14.203 3.186 -23.422 1 96.5 333 LEU A CA 1
ATOM 2570 C C . LEU A 1 333 ? -13.992 4.379 -24.344 1 96.5 333 LEU A C 1
ATOM 2572 O O . LEU A 1 333 ? -13.742 5.496 -23.875 1 96.5 333 LEU A O 1
ATOM 2576 N N . PRO A 1 334 ? -14.211 4.191 -25.594 1 95.81 334 PRO A N 1
ATOM 2577 C CA . PRO A 1 334 ? -13.898 5.238 -26.578 1 95.81 334 PRO A CA 1
ATOM 2578 C C . PRO A 1 334 ? -14.719 6.508 -26.375 1 95.81 334 PRO A C 1
ATOM 2580 O O . PRO A 1 334 ? -14.305 7.59 -26.797 1 95.81 334 PRO A O 1
ATOM 2583 N N . GLN A 1 335 ? -15.812 6.449 -25.719 1 95.75 335 GLN A N 1
ATOM 2584 C CA . GLN A 1 335 ? -16.703 7.594 -25.547 1 95.75 335 GLN A CA 1
ATOM 2585 C C . GLN A 1 335 ? -16.25 8.461 -24.375 1 95.75 335 GLN A C 1
ATOM 2587 O O . GLN A 1 335 ? -16.844 9.516 -24.109 1 95.75 335 GLN A O 1
ATOM 2592 N N . LEU A 1 336 ? -15.242 8.031 -23.656 1 97.38 336 LEU A N 1
ATOM 2593 C CA . LEU A 1 336 ? -14.75 8.719 -22.469 1 97.38 336 LEU A CA 1
ATOM 2594 C C . LEU A 1 336 ? -14.211 10.102 -22.844 1 97.38 336 LEU A C 1
ATOM 2596 O O . LEU A 1 336 ? -13.422 10.234 -23.781 1 97.38 336 LEU A O 1
ATOM 2600 N N . ARG A 1 337 ? -14.688 11.141 -22.109 1 97.75 337 ARG A N 1
ATOM 2601 C CA . ARG A 1 337 ? -14.227 12.5 -22.328 1 97.75 337 ARG A CA 1
ATOM 2602 C C . ARG A 1 337 ? -13.438 13.023 -21.141 1 97.75 337 ARG A C 1
ATOM 2604 O O . ARG A 1 337 ? -13.805 12.766 -19.984 1 97.75 337 ARG A O 1
ATOM 2611 N N . SER A 1 338 ? -12.383 13.781 -21.406 1 98.12 338 SER A N 1
ATOM 2612 C CA . SER A 1 338 ? -11.594 14.336 -20.297 1 98.12 338 SER A CA 1
ATOM 2613 C C . SER A 1 338 ? -12.148 15.68 -19.859 1 98.12 338 SER A C 1
ATOM 2615 O O . SER A 1 338 ? -12.82 16.375 -20.625 1 98.12 338 SER A O 1
ATOM 2617 N N . VAL A 1 339 ? -11.93 16 -18.625 1 97.75 339 VAL A N 1
ATOM 2618 C CA . VAL A 1 339 ? -12.242 17.312 -18.062 1 97.75 339 VAL A CA 1
ATOM 2619 C C . VAL A 1 339 ? -11.008 17.891 -17.359 1 97.75 339 VAL A C 1
ATOM 2621 O O . VAL A 1 339 ? -10.258 17.156 -16.719 1 97.75 339 VAL A O 1
ATOM 2624 N N . LEU A 1 340 ? -10.812 19.156 -17.531 1 97.62 340 LEU A N 1
ATOM 2625 C CA . LEU A 1 340 ? -9.758 19.906 -16.875 1 97.62 340 LEU A CA 1
ATOM 2626 C C . LEU A 1 340 ? -8.375 19.422 -17.312 1 97.62 340 LEU A C 1
ATOM 2628 O O . LEU A 1 340 ? -7.398 19.578 -16.578 1 97.62 340 LEU A O 1
ATOM 2632 N N . MET A 1 341 ? -8.336 18.688 -18.453 1 97.94 341 MET A N 1
ATOM 2633 C CA . MET A 1 341 ? -7.074 18.234 -19.031 1 97.94 341 MET A CA 1
ATOM 2634 C C . MET A 1 341 ? -6.836 18.906 -20.391 1 97.94 341 MET A C 1
ATOM 2636 O O . MET A 1 341 ? -6.703 18.219 -21.406 1 97.94 341 MET A O 1
ATOM 2640 N N . ASP A 1 342 ? -6.758 20.219 -20.328 1 97.62 342 ASP A N 1
ATOM 2641 C CA . ASP A 1 342 ? -6.641 21.031 -21.531 1 97.62 342 ASP A CA 1
ATOM 2642 C C . ASP A 1 342 ? -5.668 22.188 -21.312 1 97.62 342 ASP A C 1
ATOM 2644 O O . ASP A 1 342 ? -5.141 22.375 -20.219 1 97.62 342 ASP A O 1
ATOM 2648 N N . VAL A 1 343 ? -5.512 22.922 -22.359 1 97.88 343 VAL A N 1
ATOM 2649 C CA . VAL A 1 343 ? -4.539 24.016 -22.359 1 97.88 343 VAL A CA 1
ATOM 2650 C C . VAL A 1 343 ? -5.004 25.109 -21.406 1 97.88 343 VAL A C 1
ATOM 2652 O O . VAL A 1 343 ? -4.195 25.688 -20.688 1 97.88 343 VAL A O 1
ATOM 2655 N N . ARG A 1 344 ? -6.246 25.406 -21.375 1 97.38 344 ARG A N 1
ATOM 2656 C CA . ARG A 1 344 ? -6.785 26.453 -20.516 1 97.38 344 ARG A CA 1
ATOM 2657 C C . ARG A 1 344 ? -6.465 26.188 -19.047 1 97.38 344 ARG A C 1
ATOM 2659 O O . ARG A 1 344 ? -6.035 27.078 -18.312 1 97.38 344 ARG A O 1
ATOM 2666 N N . THR A 1 345 ? -6.672 24.984 -18.656 1 97.44 345 THR A N 1
ATOM 2667 C CA . THR A 1 345 ? -6.371 24.594 -17.281 1 97.44 345 THR A CA 1
ATOM 2668 C C . THR A 1 345 ? -4.871 24.688 -17.016 1 97.44 345 THR A C 1
ATOM 2670 O O . THR A 1 345 ? -4.461 25.203 -15.969 1 97.44 345 THR A O 1
ATOM 2673 N N . LEU A 1 346 ? -4.062 24.234 -17.922 1 97.06 346 LEU A N 1
ATOM 2674 C CA . LEU A 1 346 ? -2.613 24.297 -17.781 1 97.06 346 LEU A CA 1
ATOM 2675 C C . LEU A 1 346 ? -2.154 25.75 -17.594 1 97.06 346 LEU A C 1
ATOM 2677 O O . LEU A 1 346 ? -1.362 26.031 -16.688 1 97.06 346 LEU A O 1
ATOM 2681 N N . GLU A 1 347 ? -2.744 26.609 -18.359 1 96.62 347 GLU A N 1
ATOM 2682 C CA . GLU A 1 347 ? -2.363 28.031 -18.297 1 96.62 347 GLU A CA 1
ATOM 2683 C C . GLU A 1 347 ? -2.811 28.656 -16.984 1 96.62 347 GLU A C 1
ATOM 2685 O O . GLU A 1 347 ? -2.066 29.438 -16.391 1 96.62 347 GLU A O 1
ATOM 2690 N N . ALA A 1 348 ? -3.928 28.312 -16.562 1 96.25 348 ALA A N 1
ATOM 2691 C CA . ALA A 1 348 ? -4.496 28.906 -15.352 1 96.25 348 ALA A CA 1
ATOM 2692 C C . ALA A 1 348 ? -3.688 28.516 -14.125 1 96.25 348 ALA A C 1
ATOM 2694 O O . ALA A 1 348 ? -3.623 29.266 -13.148 1 96.25 348 ALA A O 1
ATOM 2695 N N . PHE A 1 349 ? -3.031 27.391 -14.18 1 95.88 349 PHE A N 1
ATOM 2696 C CA . PHE A 1 349 ? -2.346 26.891 -12.992 1 95.88 349 PHE A CA 1
ATOM 2697 C C . PHE A 1 349 ? -0.885 26.578 -13.297 1 95.88 349 PHE A C 1
ATOM 2699 O O . PHE A 1 349 ? -0.294 25.688 -12.688 1 95.88 349 PHE A O 1
ATOM 2706 N N . ARG A 1 350 ? -0.31 27.234 -14.172 1 94.12 350 ARG A N 1
ATOM 2707 C CA . ARG A 1 350 ? 1.046 27 -14.656 1 94.12 350 ARG A CA 1
ATOM 2708 C C . ARG A 1 350 ? 2.062 27.141 -13.531 1 94.12 350 ARG A C 1
ATOM 2710 O O . ARG A 1 350 ? 3.062 26.422 -13.492 1 94.12 350 ARG A O 1
ATOM 2717 N N . ASP A 1 351 ? 1.812 28.047 -12.656 1 91.94 351 ASP A N 1
ATOM 2718 C CA . ASP A 1 351 ? 2.73 28.344 -11.562 1 91.94 351 ASP A CA 1
ATOM 2719 C C . ASP A 1 351 ? 2.818 27.172 -10.586 1 91.94 351 ASP A C 1
ATOM 2721 O O . ASP A 1 351 ? 3.738 27.109 -9.766 1 91.94 351 ASP A O 1
ATOM 2725 N N . LEU A 1 352 ? 1.922 26.219 -10.695 1 93.06 352 LEU A N 1
ATOM 2726 C CA . LEU A 1 352 ? 1.882 25.094 -9.766 1 93.06 352 LEU A CA 1
ATOM 2727 C C . LEU A 1 352 ? 2.432 23.828 -10.422 1 93.06 352 LEU A C 1
ATOM 2729 O O . LEU A 1 352 ? 2.438 22.766 -9.805 1 93.06 352 LEU A O 1
ATOM 2733 N N . CYS A 1 353 ? 2.914 23.922 -11.586 1 94.31 353 CYS A N 1
ATOM 2734 C CA . CYS A 1 353 ? 3.492 22.781 -12.305 1 94.31 353 CYS A CA 1
ATOM 2735 C C . CYS A 1 353 ? 4.859 22.422 -11.742 1 94.31 353 CYS A C 1
ATOM 2737 O O . CYS A 1 353 ? 5.566 23.281 -11.211 1 94.31 353 CYS A O 1
ATOM 2739 N N . VAL A 1 354 ? 5.137 21.188 -11.805 1 92.94 354 VAL A N 1
ATOM 2740 C CA . VAL A 1 354 ? 6.457 20.703 -11.414 1 92.94 354 VAL A CA 1
ATOM 2741 C C . VAL A 1 354 ? 7.059 19.875 -12.555 1 92.94 354 VAL A C 1
ATOM 2743 O O . VAL A 1 354 ? 6.328 19.359 -13.406 1 92.94 354 VAL A O 1
ATOM 2746 N N . PRO A 1 355 ? 8.336 19.781 -12.594 1 93.56 355 PRO A N 1
ATOM 2747 C CA . PRO A 1 355 ? 8.945 18.969 -13.641 1 93.56 355 PRO A CA 1
ATOM 2748 C C . PRO A 1 355 ? 8.648 17.484 -13.484 1 93.56 355 PRO A C 1
ATOM 2750 O O . PRO A 1 355 ? 8.523 16.984 -12.359 1 93.56 355 PRO A O 1
ATOM 2753 N N . ASP A 1 356 ? 8.469 16.797 -14.562 1 93.69 356 ASP A N 1
ATOM 2754 C CA . ASP A 1 356 ? 8.367 15.344 -14.609 1 93.69 356 ASP A CA 1
ATOM 2755 C C . ASP A 1 356 ? 9.688 14.719 -15.047 1 93.69 356 ASP A C 1
ATOM 2757 O O . ASP A 1 356 ? 10.07 14.812 -16.219 1 93.69 356 ASP A O 1
ATOM 2761 N N . PRO A 1 357 ? 10.352 14.094 -14.172 1 92.31 357 PRO A N 1
ATOM 2762 C CA . PRO A 1 357 ? 11.68 13.562 -14.516 1 92.31 357 PRO A CA 1
ATOM 2763 C C . PRO A 1 357 ? 11.617 12.391 -15.484 1 92.31 357 PRO A C 1
ATOM 2765 O O . PRO A 1 357 ? 12.602 12.094 -16.172 1 92.31 357 PRO A O 1
ATOM 2768 N N . THR A 1 358 ? 10.445 11.688 -15.578 1 95.44 358 THR A N 1
ATOM 2769 C CA . THR A 1 358 ? 10.305 10.523 -16.453 1 95.44 358 THR A CA 1
ATOM 2770 C C . THR A 1 358 ? 9 10.602 -17.25 1 95.44 358 THR A C 1
ATOM 2772 O O . THR A 1 358 ? 8.109 9.773 -17.047 1 95.44 358 THR A O 1
ATOM 2775 N N . PRO A 1 359 ? 8.977 11.586 -18.141 1 95.88 359 PRO A N 1
ATOM 2776 C CA . PRO A 1 359 ? 7.738 11.758 -18.906 1 95.88 359 PRO A CA 1
ATOM 2777 C C . PRO A 1 359 ? 7.449 10.578 -19.828 1 95.88 359 PRO A C 1
ATOM 2779 O O . PRO A 1 359 ? 8.375 9.875 -20.25 1 95.88 359 PRO A O 1
ATOM 2782 N N . PHE A 1 360 ? 6.242 10.234 -20.047 1 96.06 360 PHE A N 1
ATOM 2783 C CA . PHE A 1 360 ? 5.805 9.219 -21 1 96.06 360 PHE A CA 1
ATOM 2784 C C . PHE A 1 360 ? 6.066 9.672 -22.438 1 96.06 360 PHE A C 1
ATOM 2786 O O . PHE A 1 360 ? 5.812 10.828 -22.781 1 96.06 360 PHE A O 1
ATOM 2793 N N . ARG A 1 361 ? 6.57 8.812 -23.281 1 95.5 361 ARG A N 1
ATOM 2794 C CA . ARG A 1 361 ? 6.945 9.18 -24.641 1 95.5 361 ARG A CA 1
ATOM 2795 C C . ARG A 1 361 ? 6.254 8.289 -25.672 1 95.5 361 ARG A C 1
ATOM 2797 O O . ARG A 1 361 ? 6.453 8.445 -26.875 1 95.5 361 ARG A O 1
ATOM 2804 N N . GLY A 1 362 ? 5.469 7.391 -25.266 1 94.38 362 GLY A N 1
ATOM 2805 C CA . GLY A 1 362 ? 4.793 6.5 -26.203 1 94.38 362 GLY A CA 1
ATOM 2806 C C . GLY A 1 362 ? 3.725 7.199 -27.016 1 94.38 362 GLY A C 1
ATOM 2807 O O . GLY A 1 362 ? 3.365 8.344 -26.734 1 94.38 362 GLY A O 1
ATOM 2808 N N . ALA A 1 363 ? 3.23 6.441 -28.062 1 95.56 363 ALA A N 1
ATOM 2809 C CA . ALA A 1 363 ? 2.178 6.965 -28.922 1 95.56 363 ALA A CA 1
ATOM 2810 C C . ALA A 1 363 ? 0.819 6.914 -28.234 1 95.56 363 ALA A C 1
ATOM 2812 O O . ALA A 1 363 ? 0.478 5.914 -27.594 1 95.56 363 ALA A O 1
ATOM 2813 N N . LEU A 1 364 ? 0.13 8.016 -28.312 1 97.25 364 LEU A N 1
ATOM 2814 C CA . LEU A 1 364 ? -1.194 8.141 -27.719 1 97.25 364 LEU A CA 1
ATOM 2815 C C . LEU A 1 364 ? -2.24 8.477 -28.781 1 97.25 364 LEU A C 1
ATOM 2817 O O . LEU A 1 364 ? -2.703 9.617 -28.859 1 97.25 364 LEU A O 1
ATOM 2821 N N . ALA A 1 365 ? -2.748 7.477 -29.484 1 96.81 365 ALA A N 1
ATOM 2822 C CA . ALA A 1 365 ? -3.529 7.609 -30.703 1 96.81 365 ALA A CA 1
ATOM 2823 C C . ALA A 1 365 ? -4.957 8.047 -30.406 1 96.81 365 ALA A C 1
ATOM 2825 O O . ALA A 1 365 ? -5.668 8.531 -31.281 1 96.81 365 ALA A O 1
ATOM 2826 N N . THR A 1 366 ? -5.352 7.988 -29.172 1 97.56 366 THR A N 1
ATOM 2827 C CA . THR A 1 366 ? -6.762 8.219 -28.891 1 97.56 366 THR A CA 1
ATOM 2828 C C . THR A 1 366 ? -6.984 9.648 -28.406 1 97.56 366 THR A C 1
ATOM 2830 O O . THR A 1 366 ? -8.117 10.055 -28.141 1 97.56 366 THR A O 1
ATOM 2833 N N . LEU A 1 367 ? -5.961 10.414 -28.266 1 98.12 367 LEU A N 1
ATOM 2834 C CA . LEU A 1 367 ? -6.125 11.773 -27.766 1 98.12 367 LEU A CA 1
ATOM 2835 C C . LEU A 1 367 ? -6.84 12.641 -28.797 1 98.12 367 LEU A C 1
ATOM 2837 O O . LEU A 1 367 ? -6.598 12.508 -30 1 98.12 367 LEU A O 1
ATOM 2841 N N . THR A 1 368 ? -7.742 13.484 -28.344 1 97.81 368 THR A N 1
ATOM 2842 C CA . THR A 1 368 ? -8.344 14.5 -29.203 1 97.81 368 THR A CA 1
ATOM 2843 C C . THR A 1 368 ? -7.316 15.562 -29.578 1 97.81 368 THR A C 1
ATOM 2845 O O . THR A 1 368 ? -6.223 15.609 -29.016 1 97.81 368 THR A O 1
ATOM 2848 N N . SER A 1 369 ? -7.691 16.391 -30.516 1 97.5 369 SER A N 1
ATOM 2849 C CA . SER A 1 369 ? -6.801 17.469 -30.938 1 97.5 369 SER A CA 1
ATOM 2850 C C . SER A 1 369 ? -6.469 18.406 -29.781 1 97.5 369 SER A C 1
ATOM 2852 O O . SER A 1 369 ? -5.32 18.828 -29.625 1 97.5 369 SER A O 1
ATOM 2854 N N . ASP A 1 370 ? -7.445 18.734 -28.984 1 97.38 370 ASP A N 1
ATOM 2855 C CA . ASP A 1 370 ? -7.242 19.625 -27.844 1 97.38 370 ASP A CA 1
ATOM 2856 C C . ASP A 1 370 ? -6.316 19 -26.812 1 97.38 370 ASP A C 1
ATOM 2858 O O . ASP A 1 370 ? -5.449 19.672 -26.25 1 97.38 370 ASP A O 1
ATOM 2862 N N . GLU A 1 371 ? -6.484 17.781 -26.578 1 98.19 371 GLU A N 1
ATOM 2863 C CA . GLU A 1 371 ? -5.656 17.047 -25.609 1 98.19 371 GLU A CA 1
ATOM 2864 C C . GLU A 1 371 ? -4.219 16.922 -26.109 1 98.19 371 GLU A C 1
ATOM 2866 O O . GLU A 1 371 ? -3.275 17.078 -25.328 1 98.19 371 GLU A O 1
ATOM 2871 N N . ALA A 1 372 ? -4.094 16.688 -27.375 1 97.94 372 ALA A N 1
ATOM 2872 C CA . ALA A 1 372 ? -2.77 16.609 -27.984 1 97.94 372 ALA A CA 1
ATOM 2873 C C . ALA A 1 372 ? -2.041 17.938 -27.875 1 97.94 372 ALA A C 1
ATOM 2875 O O . ALA A 1 372 ? -0.834 17.984 -27.625 1 97.94 372 ALA A O 1
ATOM 2876 N N . ARG A 1 373 ? -2.799 19 -28.094 1 98.06 373 ARG A N 1
ATOM 2877 C CA . ARG A 1 373 ? -2.217 20.328 -27.953 1 98.06 373 ARG A CA 1
ATOM 2878 C C . ARG A 1 373 ? -1.729 20.562 -26.531 1 98.06 373 ARG A C 1
ATOM 2880 O O . ARG A 1 373 ? -0.659 21.125 -26.312 1 98.06 373 ARG A O 1
ATOM 2887 N N . ALA A 1 374 ? -2.523 20.141 -25.609 1 98.25 374 ALA A N 1
ATOM 2888 C CA . ALA A 1 374 ? -2.121 20.281 -24.219 1 98.25 374 ALA A CA 1
ATOM 2889 C C . ALA A 1 374 ? -0.851 19.484 -23.922 1 98.25 374 ALA A C 1
ATOM 2891 O O . ALA A 1 374 ? 0.057 19.984 -23.25 1 98.25 374 ALA A O 1
ATOM 2892 N N . LEU A 1 375 ? -0.782 18.281 -24.422 1 98.19 375 LEU A N 1
ATOM 2893 C CA . LEU A 1 375 ? 0.397 17.438 -24.234 1 98.19 375 LEU A CA 1
ATOM 2894 C C . LEU A 1 375 ? 1.63 18.094 -24.844 1 98.19 375 LEU A C 1
ATOM 2896 O O . LEU A 1 375 ? 2.701 18.094 -24.234 1 98.19 375 LEU A O 1
ATOM 2900 N N . GLU A 1 376 ? 1.438 18.656 -26.016 1 97.5 376 GLU A N 1
ATOM 2901 C CA . GLU A 1 376 ? 2.537 19.344 -26.672 1 97.5 376 GLU A CA 1
ATOM 2902 C C . GLU A 1 376 ? 3.014 20.531 -25.844 1 97.5 376 GLU A C 1
ATOM 2904 O O . GLU A 1 376 ? 4.215 20.781 -25.75 1 97.5 376 GLU A O 1
ATOM 2909 N N . ARG A 1 377 ? 2.084 21.234 -25.297 1 97.44 377 ARG A N 1
ATOM 2910 C CA . ARG A 1 377 ? 2.43 22.375 -24.469 1 97.44 377 ARG A CA 1
ATOM 2911 C C . ARG A 1 377 ? 3.207 21.922 -23.234 1 97.44 377 ARG A C 1
ATOM 2913 O O . ARG A 1 377 ? 4.16 22.594 -22.812 1 97.44 377 ARG A O 1
ATOM 2920 N N . LEU A 1 378 ? 2.803 20.891 -22.625 1 97.44 378 LEU A N 1
ATOM 2921 C CA . LEU A 1 378 ? 3.504 20.328 -21.469 1 97.44 378 LEU A CA 1
ATOM 2922 C C . LEU A 1 378 ? 4.949 20 -21.828 1 97.44 378 LEU A C 1
ATOM 2924 O O . LEU A 1 378 ? 5.863 20.297 -21.047 1 97.44 378 LEU A O 1
ATOM 2928 N N . ARG A 1 379 ? 5.094 19.453 -22.969 1 96.44 379 ARG A N 1
ATOM 2929 C CA . ARG A 1 379 ? 6.426 19.094 -23.438 1 96.44 379 ARG A CA 1
ATOM 2930 C C . ARG A 1 379 ? 7.266 20.344 -23.719 1 96.44 379 ARG A C 1
ATOM 2932 O O . ARG A 1 379 ? 8.43 20.406 -23.328 1 96.44 379 ARG A O 1
ATOM 2939 N N . ALA A 1 380 ? 6.637 21.281 -24.344 1 95.94 380 ALA A N 1
ATOM 2940 C CA . ALA A 1 380 ? 7.32 22.516 -24.703 1 95.94 380 ALA A CA 1
ATOM 2941 C C . ALA A 1 380 ? 7.777 23.281 -23.469 1 95.94 380 ALA A C 1
ATOM 2943 O O . ALA A 1 380 ? 8.781 24 -23.5 1 95.94 380 ALA A O 1
ATOM 2944 N N . GLU A 1 381 ? 7.07 23.047 -22.406 1 94.25 381 GLU A N 1
ATOM 2945 C CA . GLU A 1 381 ? 7.387 23.766 -21.172 1 94.25 381 GLU A CA 1
ATOM 2946 C C . GLU A 1 381 ? 8.367 22.969 -20.312 1 94.25 381 GLU A C 1
ATOM 2948 O O . GLU A 1 381 ? 8.508 23.219 -19.109 1 94.25 381 GLU A O 1
ATOM 2953 N N . GLY A 1 382 ? 8.938 21.969 -20.906 1 94.56 382 GLY A N 1
ATOM 2954 C CA . GLY A 1 382 ? 9.969 21.203 -20.219 1 94.56 382 GLY A CA 1
ATOM 2955 C C . GLY A 1 382 ? 9.43 19.969 -19.516 1 94.56 382 GLY A C 1
ATOM 2956 O O . GLY A 1 382 ? 9.852 19.641 -18.406 1 94.56 382 GLY A O 1
ATOM 2957 N N . ASP A 1 383 ? 8.477 19.406 -20.094 1 95.81 383 ASP A N 1
ATOM 2958 C CA . ASP A 1 383 ? 7.879 18.188 -19.547 1 95.81 383 ASP A CA 1
ATOM 2959 C C . ASP A 1 383 ? 7.383 18.406 -18.125 1 95.81 383 ASP A C 1
ATOM 2961 O O . ASP A 1 383 ? 7.797 17.703 -17.203 1 95.81 383 ASP A O 1
ATOM 2965 N N . VAL A 1 384 ? 6.461 19.281 -18.016 1 96.56 384 VAL A N 1
ATOM 2966 C CA . VAL A 1 384 ? 5.945 19.625 -16.688 1 96.56 384 VAL A CA 1
ATOM 2967 C C . VAL A 1 384 ? 4.715 18.781 -16.375 1 96.56 384 VAL A C 1
ATOM 2969 O O . VAL A 1 384 ? 4.16 18.125 -17.25 1 96.56 384 VAL A O 1
ATOM 2972 N N . ARG A 1 385 ? 4.375 18.781 -15.148 1 96.31 385 ARG A N 1
ATOM 2973 C CA . ARG A 1 385 ? 3.209 18.062 -14.656 1 96.31 385 ARG A CA 1
ATOM 2974 C C . ARG A 1 385 ? 2.357 18.953 -13.758 1 96.31 385 ARG A C 1
ATOM 2976 O O . ARG A 1 385 ? 2.885 19.656 -12.898 1 96.31 385 ARG A O 1
ATOM 2983 N N . LEU A 1 386 ? 1.133 19 -14.008 1 96.56 386 LEU A N 1
ATOM 2984 C CA . LEU A 1 386 ? 0.154 19.594 -13.109 1 96.56 386 LEU A CA 1
ATOM 2985 C C . LEU A 1 386 ? -0.704 18.531 -12.445 1 96.56 386 LEU A C 1
ATOM 2987 O O . LEU A 1 386 ? -1.595 17.953 -13.078 1 96.56 386 LEU A O 1
ATOM 2991 N N . GLU A 1 387 ? -0.434 18.281 -11.188 1 95.31 387 GLU A N 1
ATOM 2992 C CA . GLU A 1 387 ? -1.198 17.281 -10.453 1 95.31 387 GLU A CA 1
ATOM 2993 C C . GLU A 1 387 ? -2.645 17.719 -10.258 1 95.31 387 GLU A C 1
ATOM 2995 O O . GLU A 1 387 ? -2.918 18.906 -10.078 1 95.31 387 GLU A O 1
ATOM 3000 N N . GLN A 1 388 ? -3.529 16.734 -10.266 1 94.75 388 GLN A N 1
ATOM 3001 C CA . GLN A 1 388 ? -4.965 16.984 -10.234 1 94.75 388 GLN A CA 1
ATOM 3002 C C . GLN A 1 388 ? -5.348 17.812 -9.008 1 94.75 388 GLN A C 1
ATOM 3004 O O . GLN A 1 388 ? -6.152 18.734 -9.109 1 94.75 388 GLN A O 1
ATOM 3009 N N . GLU A 1 389 ? -4.75 17.5 -7.867 1 91.56 389 GLU A N 1
ATOM 3010 C CA . GLU A 1 389 ? -5.137 18.094 -6.594 1 91.56 389 GLU A CA 1
ATOM 3011 C C . GLU A 1 389 ? -4.617 19.531 -6.473 1 91.56 389 GLU A C 1
ATOM 3013 O O . GLU A 1 389 ? -4.945 20.234 -5.52 1 91.56 389 GLU A O 1
ATOM 3018 N N . ARG A 1 390 ? -3.848 19.984 -7.441 1 92 390 ARG A N 1
ATOM 3019 C CA . ARG A 1 390 ? -3.326 21.344 -7.426 1 92 390 ARG A CA 1
ATOM 3020 C C . ARG A 1 390 ? -4.305 22.312 -8.078 1 92 390 ARG A C 1
ATOM 3022 O O . ARG A 1 390 ? -4.191 23.531 -7.906 1 92 390 ARG A O 1
ATOM 3029 N N . VAL A 1 391 ? -5.195 21.75 -8.836 1 94.75 391 VAL A N 1
ATOM 3030 C CA . VAL A 1 391 ? -6.254 22.578 -9.398 1 94.75 391 VAL A CA 1
ATOM 3031 C C . VAL A 1 391 ? -7.227 23 -8.297 1 94.75 391 VAL A C 1
ATOM 3033 O O . VAL A 1 391 ? -7.789 22.141 -7.602 1 94.75 391 VAL A O 1
ATOM 3036 N N . GLY A 1 392 ? -7.398 24.312 -8.141 1 93.31 392 GLY A N 1
ATOM 3037 C CA . GLY A 1 392 ? -8.258 24.812 -7.082 1 93.31 392 GLY A CA 1
ATOM 3038 C C . GLY A 1 392 ? -9.633 24.172 -7.074 1 93.31 392 GLY A C 1
ATOM 3039 O O . GLY A 1 392 ? -10.219 23.938 -8.133 1 93.31 392 GLY A O 1
ATOM 3040 N N . TRP A 1 393 ? -10.141 23.906 -5.891 1 92.38 393 TRP A N 1
ATOM 3041 C CA . TRP A 1 393 ? -11.375 23.141 -5.727 1 92.38 393 TRP A CA 1
ATOM 3042 C C . TRP A 1 393 ? -12.547 23.875 -6.367 1 92.38 393 TRP A C 1
ATOM 3044 O O . TRP A 1 393 ? -13.336 23.281 -7.105 1 92.38 393 TRP A O 1
ATOM 3054 N N . ASP A 1 394 ? -12.656 25.172 -6.148 1 91.88 394 ASP A N 1
ATOM 3055 C CA . ASP A 1 394 ? -13.75 25.953 -6.727 1 91.88 394 ASP A CA 1
ATOM 3056 C C . ASP A 1 394 ? -13.688 25.922 -8.25 1 91.88 394 ASP A C 1
ATOM 3058 O O . ASP A 1 394 ? -14.727 25.828 -8.914 1 91.88 394 ASP A O 1
ATOM 3062 N N . HIS A 1 395 ? -12.523 26.062 -8.727 1 94.19 395 HIS A N 1
ATOM 3063 C CA . HIS A 1 395 ? -12.328 26 -10.172 1 94.19 395 HIS A CA 1
ATOM 3064 C C . HIS A 1 395 ? -12.742 24.625 -10.719 1 94.19 395 HIS A C 1
ATOM 3066 O O . HIS A 1 395 ? -13.445 24.547 -11.727 1 94.19 395 HIS A O 1
ATOM 3072 N N . ALA A 1 396 ? -12.32 23.625 -10.039 1 95.5 396 ALA A N 1
ATOM 3073 C CA . ALA A 1 396 ? -12.648 22.266 -10.453 1 95.5 396 ALA A CA 1
ATOM 3074 C C . ALA A 1 396 ? -14.156 22.047 -10.438 1 95.5 396 ALA A C 1
ATOM 3076 O O . ALA A 1 396 ? -14.719 21.5 -11.391 1 95.5 396 ALA A O 1
ATOM 3077 N N . LEU A 1 397 ? -14.789 22.469 -9.367 1 94.75 397 LEU A N 1
ATOM 3078 C CA . LEU A 1 397 ? -16.234 22.266 -9.242 1 94.75 397 LEU A CA 1
ATOM 3079 C C . LEU A 1 397 ? -16.984 23.031 -10.328 1 94.75 397 LEU A C 1
ATOM 3081 O O . LEU A 1 397 ? -17.938 22.5 -10.898 1 94.75 397 LEU A O 1
ATOM 3085 N N . SER A 1 398 ? -16.5 24.203 -10.555 1 94.81 398 SER A N 1
ATOM 3086 C CA . SER A 1 398 ? -17.125 25.016 -11.602 1 94.81 398 SER A CA 1
ATOM 3087 C C . SER A 1 398 ? -17.031 24.328 -12.961 1 94.81 398 SER A C 1
ATOM 3089 O O . SER A 1 398 ? -18 24.297 -13.719 1 94.81 398 SER A O 1
ATOM 3091 N N . ALA A 1 399 ? -15.945 23.781 -13.242 1 96.19 399 ALA A N 1
ATOM 3092 C CA . ALA A 1 399 ? -15.75 23.078 -14.508 1 96.19 399 ALA A CA 1
ATOM 3093 C C . ALA A 1 399 ? -16.625 21.828 -14.578 1 96.19 399 ALA A C 1
ATOM 3095 O O . ALA A 1 399 ? -17.188 21.516 -15.625 1 96.19 399 ALA A O 1
ATOM 3096 N N . LEU A 1 400 ? -16.734 21.125 -13.492 1 96.88 400 LEU A N 1
ATOM 3097 C CA . LEU A 1 400 ? -17.5 19.891 -13.43 1 96.88 400 LEU A CA 1
ATOM 3098 C C . LEU A 1 400 ? -19 20.188 -13.492 1 96.88 400 LEU A C 1
ATOM 3100 O O . LEU A 1 400 ? -19.781 19.328 -13.922 1 96.88 400 LEU A O 1
ATOM 3104 N N . ASP A 1 401 ? -19.391 21.344 -13.117 1 94.69 401 ASP A N 1
ATOM 3105 C CA . ASP A 1 401 ? -20.797 21.75 -13.078 1 94.69 401 ASP A CA 1
ATOM 3106 C C . ASP A 1 401 ? -21.406 21.734 -14.477 1 94.69 401 ASP A C 1
ATOM 3108 O O . ASP A 1 401 ? -22.625 21.641 -14.625 1 94.69 401 ASP A O 1
ATOM 3112 N N . ALA A 1 402 ? -20.578 21.844 -15.43 1 92.25 402 ALA A N 1
ATOM 3113 C CA . ALA A 1 402 ? -21.062 21.781 -16.812 1 92.25 402 ALA A CA 1
ATOM 3114 C C . ALA A 1 402 ? -21.594 20.391 -17.156 1 92.25 402 ALA A C 1
ATOM 3116 O O . ALA A 1 402 ? -22.375 20.234 -18.094 1 92.25 402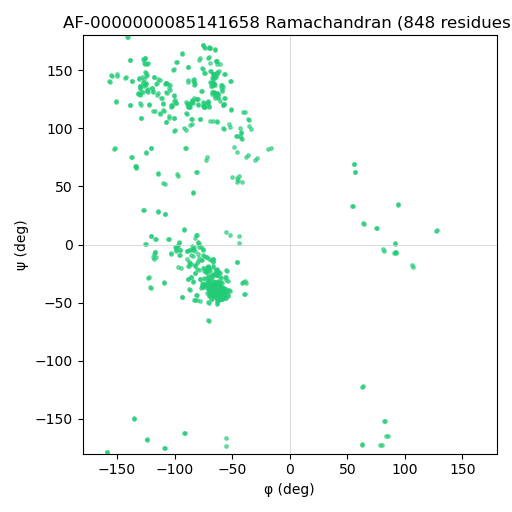 ALA A O 1
ATOM 3117 N N . HIS A 1 403 ? -21.219 19.453 -16.406 1 93.38 403 HIS A N 1
ATOM 3118 C CA . HIS A 1 403 ? -21.562 18.078 -16.734 1 93.38 403 HIS A CA 1
ATOM 3119 C C . HIS A 1 403 ? -22.344 17.422 -15.602 1 93.38 403 HIS A C 1
ATOM 3121 O O . HIS A 1 403 ? -23.094 16.469 -15.836 1 93.38 403 HIS A O 1
ATOM 3127 N N . PHE A 1 404 ? -22.109 17.891 -14.383 1 94.5 404 PHE A N 1
ATOM 3128 C CA . PHE A 1 404 ? -22.75 17.344 -13.188 1 94.5 404 PHE A CA 1
ATOM 3129 C C . PHE A 1 404 ? -23.484 18.438 -12.43 1 94.5 404 PHE A C 1
ATOM 3131 O O . PHE A 1 404 ? -22.953 19.531 -12.203 1 94.5 404 PHE A O 1
ATOM 3138 N N . VAL A 1 405 ? -24.719 18.172 -12.055 1 93 405 VAL A N 1
ATOM 3139 C CA . VAL A 1 405 ? -25.469 19.125 -11.25 1 93 405 VAL A CA 1
ATOM 3140 C C . VAL A 1 405 ? -25.266 18.812 -9.766 1 93 405 VAL A C 1
ATOM 3142 O O . VAL A 1 405 ? -25.938 17.953 -9.203 1 93 405 VAL A O 1
ATOM 3145 N N . PHE A 1 406 ? -24.422 19.531 -9.156 1 92.88 406 PHE A N 1
ATOM 3146 C CA . PHE A 1 406 ? -24.078 19.281 -7.762 1 92.88 406 PHE A CA 1
ATOM 3147 C C . PHE A 1 406 ? -25.094 19.938 -6.832 1 92.88 406 PHE A C 1
ATOM 3149 O O . PHE A 1 406 ? -25.547 21.047 -7.102 1 92.88 406 PHE A O 1
ATOM 3156 N N . CYS A 1 407 ? -25.359 19.234 -5.785 1 87.19 407 CYS A N 1
ATOM 3157 C CA . CYS A 1 407 ? -26.25 19.766 -4.766 1 87.19 407 CYS A CA 1
ATOM 3158 C C . CYS A 1 407 ? -25.5 20.688 -3.807 1 87.19 407 CYS A C 1
ATOM 3160 O O . CYS A 1 407 ? -24.328 20.453 -3.508 1 87.19 407 CYS A O 1
ATOM 3162 N N . ASP A 1 408 ? -26.125 21.844 -3.453 1 71.94 408 ASP A N 1
ATOM 3163 C CA . ASP A 1 408 ? -25.516 22.766 -2.506 1 71.94 408 ASP A CA 1
ATOM 3164 C C . ASP A 1 408 ? -25.438 22.156 -1.109 1 71.94 408 ASP A C 1
ATOM 3166 O O . ASP A 1 408 ? -26.297 21.359 -0.728 1 71.94 408 ASP A O 1
ATOM 3170 N N . ALA A 1 409 ? -24.438 22.141 -0.401 1 59.25 409 ALA A N 1
ATOM 3171 C CA . ALA A 1 409 ? -24.234 21.609 0.939 1 59.25 409 ALA A CA 1
ATOM 3172 C C . ALA A 1 409 ? -25.422 21.906 1.847 1 59.25 409 ALA A C 1
ATOM 3174 O O . ALA A 1 409 ? -25.75 21.094 2.727 1 59.25 409 ALA A O 1
ATOM 3175 N N . GLY A 1 410 ? -26.219 22.922 1.84 1 49.03 410 GLY A N 1
ATOM 3176 C CA . GLY A 1 410 ? -27.344 23.312 2.658 1 49.03 410 GLY A CA 1
ATOM 3177 C C . GLY A 1 410 ? -28.594 22.516 2.371 1 49.03 410 GLY A C 1
ATOM 3178 O O . GLY A 1 410 ? -29.562 22.547 3.141 1 49.03 410 GLY A O 1
ATOM 3179 N N . ASP A 1 411 ? -28.922 21.922 1.431 1 44.78 411 ASP A N 1
ATOM 3180 C CA . ASP A 1 411 ? -30.172 21.266 1.039 1 44.78 411 ASP A CA 1
ATOM 3181 C C . ASP A 1 411 ? -30.297 19.891 1.689 1 44.78 411 ASP A C 1
ATOM 3183 O O . ASP A 1 411 ? -31.266 19.172 1.449 1 44.78 411 ASP A O 1
ATOM 3187 N N . ARG A 1 412 ? -29.5 19.516 2.541 1 42.78 412 ARG A N 1
ATOM 3188 C CA . ARG A 1 412 ? -29.578 18.219 3.189 1 42.78 412 ARG A CA 1
ATOM 3189 C C . ARG A 1 412 ? -30.672 18.203 4.25 1 42.78 412 ARG A C 1
ATOM 3191 O O . ARG A 1 412 ? -31.031 17.125 4.766 1 42.78 412 ARG A O 1
ATOM 3198 N N . ALA A 1 413 ? -31.031 19.172 5.086 1 37.78 413 ALA A N 1
ATOM 3199 C CA . ALA A 1 413 ? -31.906 19.156 6.25 1 37.78 413 ALA A CA 1
ATOM 3200 C C . ALA A 1 413 ? -33.375 18.984 5.828 1 37.78 413 ALA A C 1
ATOM 3202 O O . ALA A 1 413 ? -34.219 18.672 6.656 1 37.78 413 ALA A O 1
ATOM 3203 N N . ALA A 1 414 ? -33.875 19.344 4.734 1 37.12 414 ALA A N 1
ATOM 3204 C CA . ALA A 1 414 ? -35.312 19.422 4.562 1 37.12 414 ALA A CA 1
ATOM 3205 C C . ALA A 1 414 ? -35.906 18.031 4.301 1 37.12 414 ALA A C 1
ATOM 3207 O O . ALA A 1 414 ? -37.125 17.859 4.309 1 37.12 414 ALA A O 1
ATOM 3208 N N . GLY A 1 415 ? -35.219 17.047 3.992 1 34.59 415 GLY A N 1
ATOM 3209 C CA . GLY A 1 415 ? -36 15.906 3.555 1 34.59 415 GLY A CA 1
ATOM 3210 C C . GLY A 1 415 ? -36.469 15.031 4.703 1 34.59 415 GLY A C 1
ATOM 3211 O O . GLY A 1 415 ? -37.094 13.992 4.484 1 34.59 415 GLY A O 1
ATOM 3212 N N . GLY A 1 416 ? -35.969 15.273 6.02 1 32.78 416 GLY A N 1
ATOM 3213 C CA . GLY A 1 416 ? -36.438 14.336 7.039 1 32.78 416 GLY A CA 1
ATOM 3214 C C . GLY A 1 416 ? -37.812 14.648 7.566 1 32.78 416 GLY A C 1
ATOM 3215 O O . GLY A 1 416 ? -38.344 13.945 8.438 1 32.78 416 GLY A O 1
ATOM 3216 N N . GLU A 1 417 ? -38.406 15.898 7.473 1 32.59 417 GLU A N 1
ATOM 3217 C CA . GLU A 1 417 ? -39.531 16.203 8.344 1 32.59 417 GLU A CA 1
ATOM 3218 C C . GLU A 1 417 ? -40.781 15.484 7.875 1 32.59 417 GLU A C 1
ATOM 3220 O O . GLU A 1 417 ? -41.812 15.445 8.594 1 32.59 417 GLU A O 1
ATOM 3225 N N . ASP A 1 418 ? -41.062 15.156 6.703 1 29.97 418 ASP A N 1
ATOM 3226 C CA . ASP A 1 418 ? -42.469 14.961 6.434 1 29.97 418 ASP A CA 1
ATOM 3227 C C . ASP A 1 418 ? -42.938 13.602 6.953 1 29.97 418 ASP A C 1
ATOM 3229 O O . ASP A 1 418 ? -44.094 13.188 6.691 1 29.97 418 ASP A O 1
ATOM 3233 N N . ALA A 1 419 ? -42.188 12.75 7.508 1 33.03 419 ALA A N 1
ATOM 3234 C CA . ALA A 1 419 ? -42.875 11.5 7.789 1 33.03 419 ALA A CA 1
ATOM 3235 C C . ALA A 1 419 ? -43.625 11.562 9.133 1 33.03 419 ALA A C 1
ATOM 3237 O O . ALA A 1 419 ? -44.125 10.547 9.609 1 33.03 419 ALA A O 1
ATOM 3238 N N . ASP A 1 420 ? -43.594 12.633 9.922 1 27.59 420 ASP A N 1
ATOM 3239 C CA . ASP A 1 420 ? -44.156 12.508 11.266 1 27.59 420 ASP A CA 1
ATOM 3240 C C . ASP A 1 420 ? -45.688 12.594 11.242 1 27.59 420 ASP A C 1
ATOM 3242 O O . ASP A 1 420 ? -46.312 12.539 12.289 1 27.59 420 ASP A O 1
ATOM 3246 N N . GLY A 1 421 ? -46.406 12.977 10.203 1 24.86 421 GLY A N 1
ATOM 3247 C CA . GLY A 1 421 ? -47.75 13.406 10.578 1 24.86 421 GLY A CA 1
ATOM 3248 C C . GLY A 1 421 ? -48.625 12.266 11.016 1 24.86 421 GLY A C 1
ATOM 3249 O O . GLY A 1 421 ? -49.844 12.445 11.18 1 24.86 421 GLY A O 1
ATOM 3250 N N . ARG A 1 422 ? -48.531 10.93 10.781 1 27.39 422 ARG A N 1
ATOM 3251 C CA . ARG A 1 422 ? -49.719 10.18 11.188 1 27.39 422 ARG A CA 1
ATOM 3252 C C . ARG A 1 422 ? -49.812 10.094 12.703 1 27.39 422 ARG A C 1
ATOM 3254 O O . ARG A 1 422 ? -49 9.438 13.344 1 27.39 422 ARG A O 1
ATOM 3261 N N . ARG A 1 423 ? -50.188 11.125 13.398 1 23.45 423 ARG A N 1
ATOM 3262 C CA . ARG A 1 423 ? -50.719 11.148 14.766 1 23.45 423 ARG A CA 1
ATOM 3263 C C . ARG A 1 423 ? -51.781 10.086 14.961 1 23.45 423 ARG A C 1
ATOM 3265 O O . ARG A 1 423 ? -52.844 10.125 14.305 1 23.45 423 ARG A O 1
ATOM 3272 N N . ILE A 1 424 ? -51.406 8.781 15.18 1 22.09 424 ILE A N 1
ATOM 3273 C CA . ILE A 1 424 ? -52.438 7.934 15.75 1 22.09 424 ILE A CA 1
ATOM 3274 C C . ILE A 1 424 ? -53.031 8.586 17 1 22.09 424 ILE A C 1
ATOM 3276 O O . ILE A 1 424 ? -52.281 9.047 17.875 1 22.09 424 ILE A O 1
ATOM 3280 N N . ALA A 1 425 ? -54.188 9.211 16.969 1 27.08 425 ALA A N 1
ATOM 3281 C CA . ALA A 1 425 ? -55.219 9.547 17.953 1 27.08 425 ALA A CA 1
ATOM 3282 C C . ALA A 1 425 ? -55.469 8.375 18.906 1 27.08 425 ALA A C 1
ATOM 3284 O O . ALA A 1 425 ? -55.906 7.297 18.484 1 27.08 425 ALA A O 1
ATOM 3285 N N . SER A 1 426 ? -54.438 7.766 19.609 1 20.42 426 SER A N 1
ATOM 3286 C CA . SER A 1 426 ? -54.969 7.34 20.906 1 20.42 426 SER A CA 1
ATOM 3287 C C . SER A 1 426 ? -55.125 8.523 21.859 1 20.42 426 SER A C 1
ATOM 3289 O O . SER A 1 426 ? -54.344 9.469 21.812 1 20.42 426 SER A O 1
ATOM 3291 N N . MET B 1 1 ? 41.75 42.688 26.516 1 93.19 1 MET B N 1
ATOM 3292 C CA . MET B 1 1 ? 41.438 43.656 25.484 1 93.19 1 MET B CA 1
ATOM 3293 C C . MET B 1 1 ? 40.594 43.031 24.375 1 93.19 1 MET B C 1
ATOM 3295 O O . MET B 1 1 ? 41.125 42.281 23.562 1 93.19 1 MET B O 1
ATOM 3299 N N . VAL B 1 2 ? 39.25 43.344 24.422 1 96.06 2 VAL B N 1
ATOM 3300 C CA . VAL B 1 2 ? 38.375 42.812 23.375 1 96.06 2 VAL B CA 1
ATOM 3301 C C . VAL B 1 2 ? 38.344 43.781 22.188 1 96.06 2 VAL B C 1
ATOM 3303 O O . VAL B 1 2 ? 37.938 44.938 22.328 1 96.06 2 VAL B O 1
ATOM 3306 N N . ALA B 1 3 ? 38.781 43.281 21.062 1 95.25 3 ALA B N 1
ATOM 3307 C CA . ALA B 1 3 ? 38.812 44.125 19.859 1 95.25 3 ALA B CA 1
ATOM 3308 C C . ALA B 1 3 ? 37.438 44.25 19.25 1 95.25 3 ALA B C 1
ATOM 3310 O O . ALA B 1 3 ? 36.531 43.469 19.547 1 95.25 3 ALA B O 1
ATOM 3311 N N . PRO B 1 4 ? 37.25 45.25 18.453 1 95.5 4 PRO B N 1
ATOM 3312 C CA . PRO B 1 4 ? 35.938 45.469 17.844 1 95.5 4 PRO B CA 1
ATOM 3313 C C . PRO B 1 4 ? 35.438 44.25 17.078 1 95.5 4 PRO B C 1
ATOM 3315 O O . PRO B 1 4 ? 34.25 43.875 17.188 1 95.5 4 PRO B O 1
ATOM 3318 N N . GLU B 1 5 ? 36.281 43.562 16.406 1 94.88 5 GLU B N 1
ATOM 3319 C CA . GLU B 1 5 ? 35.875 42.375 15.633 1 94.88 5 GLU B CA 1
ATOM 3320 C C . GLU B 1 5 ? 35.469 41.25 16.547 1 94.88 5 GLU B C 1
ATOM 3322 O O . GLU B 1 5 ? 34.5 40.531 16.266 1 94.88 5 GLU B O 1
ATOM 3327 N N . ALA B 1 6 ? 36.219 41.062 17.562 1 96.12 6 ALA B N 1
ATOM 3328 C CA . ALA B 1 6 ? 35.875 40.031 18.547 1 96.12 6 ALA B CA 1
ATOM 3329 C C . ALA B 1 6 ? 34.562 40.375 19.234 1 96.12 6 ALA B C 1
ATOM 3331 O O . ALA B 1 6 ? 33.75 39.469 19.516 1 96.12 6 ALA B O 1
ATOM 3332 N N . ALA B 1 7 ? 34.375 41.625 19.516 1 96.5 7 ALA B N 1
ATOM 3333 C CA . ALA B 1 7 ? 33.125 42.094 20.125 1 96.5 7 ALA B CA 1
ATOM 3334 C C . ALA B 1 7 ? 31.953 41.812 19.188 1 96.5 7 ALA B C 1
ATOM 3336 O O . ALA B 1 7 ? 30.891 41.375 19.625 1 96.5 7 ALA B O 1
ATOM 3337 N N . ARG B 1 8 ? 32.156 42.094 17.938 1 96 8 ARG B N 1
ATOM 3338 C CA . ARG B 1 8 ? 31.109 41.844 16.938 1 96 8 ARG B CA 1
ATOM 3339 C C . ARG B 1 8 ? 30.75 40.375 16.875 1 96 8 ARG B C 1
ATOM 3341 O O . ARG B 1 8 ? 29.578 40 16.75 1 96 8 ARG B O 1
ATOM 3348 N N . GLU B 1 9 ? 31.719 39.5 17.031 1 96.19 9 GLU B N 1
ATOM 3349 C CA . GLU B 1 9 ? 31.484 38.062 17.031 1 96.19 9 GLU B CA 1
ATOM 3350 C C . GLU B 1 9 ? 30.688 37.625 18.266 1 96.19 9 GLU B C 1
ATOM 3352 O O . GLU B 1 9 ? 29.797 36.781 18.172 1 96.19 9 GLU B O 1
ATOM 3357 N N . LEU B 1 10 ? 31.047 38.25 19.312 1 96.38 10 LEU B N 1
ATOM 3358 C CA . LEU B 1 10 ? 30.312 37.938 20.531 1 96.38 10 LEU B CA 1
ATOM 3359 C C . LEU B 1 10 ? 28.875 38.469 20.438 1 96.38 10 LEU B C 1
ATOM 3361 O O . LEU B 1 10 ? 27.938 37.812 20.938 1 96.38 10 LEU B O 1
ATOM 3365 N N . ALA B 1 11 ? 28.75 39.562 19.812 1 96 11 ALA B N 1
ATOM 3366 C CA . ALA B 1 11 ? 27.422 40.125 19.562 1 96 11 ALA B CA 1
ATOM 3367 C C . ALA B 1 11 ? 26.609 39.188 18.672 1 96 11 ALA B C 1
ATOM 3369 O O . ALA B 1 11 ? 25.406 39 18.875 1 96 11 ALA B O 1
ATOM 3370 N N . ARG B 1 12 ? 27.25 38.625 17.703 1 96.06 12 ARG B N 1
ATOM 3371 C CA . ARG B 1 12 ? 26.609 37.688 16.797 1 96.06 12 ARG B CA 1
ATOM 3372 C C . ARG B 1 12 ? 26.047 36.469 17.547 1 96.06 12 ARG B C 1
ATOM 3374 O O . ARG B 1 12 ? 24.922 36.062 17.312 1 96.06 12 ARG B O 1
ATOM 3381 N N . ARG B 1 13 ? 26.797 36 18.453 1 95.5 13 ARG B N 1
ATOM 3382 C CA . ARG B 1 13 ? 26.375 34.844 19.266 1 95.5 13 ARG B CA 1
ATOM 3383 C C . ARG B 1 13 ? 25.188 35.219 20.156 1 95.5 13 ARG B C 1
ATOM 3385 O O . ARG B 1 13 ? 24.25 34.438 20.328 1 95.5 13 ARG B O 1
ATOM 3392 N N . ALA B 1 14 ? 25.281 36.406 20.703 1 94.44 14 ALA B N 1
ATOM 3393 C CA . ALA B 1 14 ? 24.188 36.906 21.547 1 94.44 14 ALA B CA 1
ATOM 3394 C C . ALA B 1 14 ? 22.906 37.062 20.75 1 94.44 14 ALA B C 1
ATOM 3396 O O . ALA B 1 14 ? 21.828 36.719 21.219 1 94.44 14 ALA B O 1
ATOM 3397 N N . LEU B 1 15 ? 23.078 37.594 19.609 1 94.5 15 LEU B N 1
ATOM 3398 C CA . LEU B 1 15 ? 21.922 37.781 18.734 1 94.5 15 LEU B CA 1
ATOM 3399 C C . LEU B 1 15 ? 21.281 36.438 18.391 1 94.5 15 LEU B C 1
ATOM 3401 O O . LEU B 1 15 ? 20.062 36.281 18.5 1 94.5 15 LEU B O 1
ATOM 3405 N N . ALA B 1 16 ? 22.109 35.5 18.016 1 93.56 16 ALA B N 1
ATOM 3406 C CA . ALA B 1 16 ? 21.625 34.156 17.656 1 93.56 16 ALA B CA 1
ATOM 3407 C C . ALA B 1 16 ? 20.875 33.5 18.812 1 93.56 16 ALA B C 1
ATOM 3409 O O . ALA B 1 16 ? 19.875 32.844 18.609 1 93.56 16 ALA B O 1
ATOM 3410 N N . ARG B 1 17 ? 21.281 33.781 20 1 91.44 17 ARG B N 1
ATOM 3411 C CA . ARG B 1 17 ? 20.734 33.156 21.188 1 91.44 17 ARG B CA 1
ATOM 3412 C C . ARG B 1 17 ? 19.469 33.844 21.656 1 91.44 17 ARG B C 1
ATOM 3414 O O . ARG B 1 17 ? 18.531 33.188 22.125 1 91.44 17 ARG B O 1
ATOM 3421 N N . SER B 1 18 ? 19.422 35.156 21.406 1 92.44 18 SER B N 1
ATOM 3422 C CA . SER B 1 18 ? 18.438 35.906 22.188 1 92.44 18 SER B CA 1
ATOM 3423 C C . SER B 1 18 ? 17.391 36.562 21.297 1 92.44 18 SER B C 1
ATOM 3425 O O . SER B 1 18 ? 16.375 37.062 21.766 1 92.44 18 SER B O 1
ATOM 3427 N N . HIS B 1 19 ? 17.641 36.594 19.984 1 91.38 19 HIS B N 1
ATOM 3428 C CA . HIS B 1 19 ? 16.797 37.438 19.141 1 91.38 19 HIS B CA 1
ATOM 3429 C C . HIS B 1 19 ? 15.344 36.969 19.188 1 91.38 19 HIS B C 1
ATOM 3431 O O . HIS B 1 19 ? 14.43 37.812 19.125 1 91.38 19 HIS B O 1
ATOM 3437 N N . ARG B 1 20 ? 15.055 35.75 19.344 1 92.31 20 ARG B N 1
ATOM 3438 C CA . ARG B 1 20 ? 13.688 35.25 19.391 1 92.31 20 ARG B CA 1
ATOM 3439 C C . ARG B 1 20 ? 12.969 35.719 20.641 1 92.31 20 ARG B C 1
ATOM 3441 O O . ARG B 1 20 ? 11.812 36.156 20.578 1 92.31 20 ARG B O 1
ATOM 3448 N N . GLY B 1 21 ? 13.68 35.688 21.703 1 91.38 21 GLY B N 1
ATOM 3449 C CA . GLY B 1 21 ? 13.125 36.188 22.938 1 91.38 21 GLY B CA 1
ATOM 3450 C C . GLY B 1 21 ? 12.852 37.688 22.891 1 91.38 21 GLY B C 1
ATOM 3451 O O . GLY B 1 21 ? 11.812 38.156 23.391 1 91.38 21 GLY B O 1
ATOM 3452 N N . TRP B 1 22 ? 13.742 38.406 22.266 1 91.19 22 TRP B N 1
ATOM 3453 C CA . TRP B 1 22 ? 13.57 39.844 22.141 1 91.19 22 TRP B CA 1
ATOM 3454 C C . TRP B 1 22 ? 12.359 40.156 21.281 1 91.19 22 TRP B C 1
ATOM 3456 O O . TRP B 1 22 ? 11.609 41.094 21.578 1 91.19 22 TRP B O 1
ATOM 3466 N N . THR B 1 23 ? 12.219 39.344 20.266 1 92.38 23 THR B N 1
ATOM 3467 C CA . THR B 1 23 ? 11.117 39.594 19.344 1 92.38 23 THR B CA 1
ATOM 3468 C C . THR B 1 23 ? 9.773 39.312 20.016 1 92.38 23 THR B C 1
ATOM 3470 O O . THR B 1 23 ? 8.797 40.031 19.766 1 92.38 23 THR B O 1
ATOM 3473 N N . LEU B 1 24 ? 9.656 38.344 20.859 1 91.5 24 LEU B N 1
ATOM 3474 C CA . LEU B 1 24 ? 8.391 37.875 21.422 1 91.5 24 LEU B CA 1
ATOM 3475 C C . LEU B 1 24 ? 8.102 38.531 22.766 1 91.5 24 LEU B C 1
ATOM 3477 O O . LEU B 1 24 ? 6.961 38.531 23.234 1 91.5 24 LEU B O 1
ATOM 3481 N N . GLY B 1 25 ? 9.141 39 23.312 1 85.5 25 GLY B N 1
ATOM 3482 C CA . GLY B 1 25 ? 8.945 39.5 24.672 1 85.5 25 GLY B CA 1
ATOM 3483 C C . GLY B 1 25 ? 9.602 40.844 24.922 1 85.5 25 GLY B C 1
ATOM 3484 O O . GLY B 1 25 ? 9.656 41.688 24.016 1 85.5 25 GLY B O 1
ATOM 3485 N N . GLU B 1 26 ? 9.969 40.938 26.156 1 84.31 26 GLU B N 1
ATOM 3486 C CA . GLU B 1 26 ? 10.562 42.219 26.594 1 84.31 26 GLU B CA 1
ATOM 3487 C C . GLU B 1 26 ? 12.055 42.281 26.25 1 84.31 26 GLU B C 1
ATOM 3489 O O . GLU B 1 26 ? 12.742 41.25 26.297 1 84.31 26 GLU B O 1
ATOM 3494 N N . VAL B 1 27 ? 12.445 43.375 25.844 1 89.31 27 VAL B N 1
ATOM 3495 C CA . VAL B 1 27 ? 13.836 43.656 25.5 1 89.31 27 VAL B CA 1
ATOM 3496 C C . VAL B 1 27 ? 14.492 44.469 26.625 1 89.31 27 VAL B C 1
ATOM 3498 O O . VAL B 1 27 ? 14 45.531 27 1 89.31 27 VAL B O 1
ATOM 3501 N N . PRO B 1 28 ? 15.484 43.875 27.172 1 88.44 28 PRO B N 1
ATOM 3502 C CA . PRO B 1 28 ? 16.203 44.688 28.172 1 88.44 28 PRO B CA 1
ATOM 3503 C C . PRO B 1 28 ? 16.812 45.969 27.594 1 88.44 28 PRO B C 1
ATOM 3505 O O . PRO B 1 28 ? 17.031 46.031 26.375 1 88.44 28 PRO B O 1
ATOM 3508 N N . THR B 1 29 ? 16.984 46.938 28.562 1 89.06 29 THR B N 1
ATOM 3509 C CA . THR B 1 29 ? 17.703 48.156 28.188 1 89.06 29 THR B CA 1
ATOM 3510 C C . THR B 1 29 ? 18.953 48.312 29.031 1 89.06 29 THR B C 1
ATOM 3512 O O . THR B 1 29 ? 18.875 48.469 30.25 1 89.06 29 THR B O 1
ATOM 3515 N N . PRO B 1 30 ? 20.156 48.25 28.406 1 92.12 30 PRO B N 1
ATOM 3516 C CA . PRO B 1 30 ? 20.422 48.031 26.984 1 92.12 30 PRO B CA 1
ATOM 3517 C C . PRO B 1 30 ? 20.125 46.594 26.547 1 92.12 30 PRO B C 1
ATOM 3519 O O . PRO B 1 30 ? 20.109 45.688 27.391 1 92.12 30 PRO B O 1
ATOM 3522 N N . ALA B 1 31 ? 19.953 46.406 25.328 1 93.31 31 ALA B N 1
ATOM 3523 C CA . ALA B 1 31 ? 19.609 45.062 24.812 1 93.31 31 ALA B CA 1
ATOM 3524 C C . ALA B 1 31 ? 20.797 44.125 24.969 1 93.31 31 ALA B C 1
ATOM 3526 O O . ALA B 1 31 ? 20.594 42.906 25.141 1 93.31 31 ALA B O 1
ATOM 3527 N N . TRP B 1 32 ? 21.984 44.625 24.906 1 95.44 32 TRP B N 1
ATOM 3528 C CA . TRP B 1 32 ? 23.203 43.844 25 1 95.44 32 TRP B CA 1
ATOM 3529 C C . TRP B 1 32 ? 24.375 44.688 25.469 1 95.44 32 TRP B C 1
ATOM 3531 O O . TRP B 1 32 ? 24.484 45.875 25.094 1 95.44 32 TRP B O 1
ATOM 3541 N N . SER B 1 33 ? 25.219 44.156 26.328 1 96.81 33 SER B N 1
ATOM 3542 C CA . SER B 1 33 ? 26.406 44.812 26.828 1 96.81 33 SER B CA 1
ATOM 3543 C C . SER B 1 33 ? 27.562 43.844 26.984 1 96.81 33 SER B C 1
ATOM 3545 O O . SER B 1 33 ? 27.375 42.688 27.312 1 96.81 33 SER B O 1
ATOM 3547 N N . LEU B 1 34 ? 28.75 44.375 26.688 1 97.19 34 LEU B N 1
ATOM 3548 C CA . LEU B 1 34 ? 29.953 43.562 26.766 1 97.19 34 LEU B CA 1
ATOM 3549 C C . LEU B 1 34 ? 31.094 44.344 27.375 1 97.19 34 LEU B C 1
ATOM 3551 O O . LEU B 1 34 ? 31.469 45.406 26.891 1 97.19 34 LEU B O 1
ATOM 3555 N N . PRO B 1 35 ? 31.578 43.812 28.469 1 97 35 PRO B N 1
ATOM 3556 C CA . PRO B 1 35 ? 32.812 44.438 28.953 1 97 35 PRO B CA 1
ATOM 3557 C C . PRO B 1 35 ? 34 44.219 28 1 97 35 PRO B C 1
ATOM 3559 O O . PRO B 1 35 ? 34.188 43.125 27.484 1 97 35 PRO B O 1
ATOM 3562 N N . LEU B 1 36 ? 34.781 45.25 27.781 1 96.44 36 LEU B N 1
ATOM 3563 C CA . LEU B 1 36 ? 35.875 45.188 26.812 1 96.44 36 LEU B CA 1
ATOM 3564 C C . LEU B 1 36 ? 37.188 44.844 27.484 1 96.44 36 LEU B C 1
ATOM 3566 O O . LEU B 1 36 ? 38.219 44.656 26.812 1 96.44 36 LEU B O 1
ATOM 3570 N N . LYS B 1 37 ? 37.188 44.75 28.766 1 93.94 37 LYS B N 1
ATOM 3571 C CA . LYS B 1 37 ? 38.344 44.312 29.562 1 93.94 37 LYS B CA 1
ATOM 3572 C C . LYS B 1 37 ? 39.562 45.156 29.281 1 93.94 37 LYS B C 1
ATOM 3574 O O . LYS B 1 37 ? 40.594 44.656 28.812 1 93.94 37 LYS B O 1
ATOM 3579 N N . PRO B 1 38 ? 39.562 46.375 29.688 1 92.19 38 PRO B N 1
ATOM 3580 C CA . PRO B 1 38 ? 40.719 47.25 29.484 1 92.19 38 PRO B CA 1
ATOM 3581 C C . PRO B 1 38 ? 41.969 46.75 30.219 1 92.19 38 PRO B C 1
ATOM 3583 O O . PRO B 1 38 ? 41.844 46.062 31.25 1 92.19 38 PRO B O 1
ATOM 3586 N N . PRO B 1 39 ? 43.094 47.062 29.578 1 88.5 39 PRO B N 1
ATOM 3587 C CA . PRO B 1 39 ? 44.312 46.562 30.203 1 88.5 39 PRO B CA 1
ATOM 3588 C C . PRO B 1 39 ? 44.625 47.25 31.516 1 88.5 39 PRO B C 1
ATOM 3590 O O . PRO B 1 39 ? 44.188 48.406 31.734 1 88.5 39 PRO B O 1
ATOM 3593 N N . THR B 1 40 ? 45.25 46.531 32.406 1 86.75 40 THR B N 1
ATOM 3594 C CA . THR B 1 40 ? 45.781 47.125 33.625 1 86.75 40 THR B CA 1
ATOM 3595 C C . THR B 1 40 ? 47.031 47.938 33.344 1 86.75 40 THR B C 1
ATOM 3597 O O . THR B 1 40 ? 47.594 47.906 32.219 1 86.75 40 THR B O 1
ATOM 3600 N N . GLU B 1 41 ? 47.469 48.719 34.406 1 86.06 41 GLU B N 1
ATOM 3601 C CA . GLU B 1 41 ? 48.656 49.5 34.25 1 86.06 41 GLU B CA 1
ATOM 3602 C C . GLU B 1 41 ? 49.875 48.625 33.875 1 86.06 41 GLU B C 1
ATOM 3604 O O . GLU B 1 41 ? 50.656 48.969 33 1 86.06 41 GLU B O 1
ATOM 3609 N N . GLN B 1 42 ? 49.906 47.5 34.438 1 87.44 42 GLN B N 1
ATOM 3610 C CA . GLN B 1 42 ? 51 46.594 34.219 1 87.44 42 GLN B CA 1
ATOM 3611 C C . GLN B 1 42 ? 51.031 46.094 32.75 1 87.44 42 GLN B C 1
ATOM 3613 O O . GLN B 1 42 ? 52.094 46.031 32.156 1 87.44 42 GLN B O 1
ATOM 3618 N N . VAL B 1 43 ? 49.844 45.906 32.25 1 87.94 43 VAL B N 1
ATOM 3619 C CA . VAL B 1 43 ? 49.75 45.406 30.875 1 87.94 43 VAL B CA 1
ATOM 3620 C C . VAL B 1 43 ? 50.094 46.5 29.891 1 87.94 43 VAL B C 1
ATOM 3622 O O . VAL B 1 43 ? 50.75 46.281 28.875 1 87.94 43 VAL B O 1
ATOM 3625 N N . VAL B 1 44 ? 49.781 47.688 30.172 1 87.19 44 VAL B N 1
ATOM 3626 C CA . VAL B 1 44 ? 50.062 48.812 29.312 1 87.19 44 VAL B CA 1
ATOM 3627 C C . VAL B 1 44 ? 51.562 49.062 29.281 1 87.19 44 VAL B C 1
ATOM 3629 O O . VAL B 1 44 ? 52.125 49.375 28.219 1 87.19 44 VAL B O 1
ATOM 3632 N N . LEU B 1 45 ? 52.156 48.812 30.422 1 86.56 45 LEU B N 1
ATOM 3633 C CA . LEU B 1 45 ? 53.594 49.031 30.5 1 86.56 45 LEU B CA 1
ATOM 3634 C C . LEU B 1 45 ? 54.344 47.969 29.75 1 86.56 45 LEU B C 1
ATOM 3636 O O . LEU B 1 45 ? 55.406 48.219 29.141 1 86.56 45 LEU B O 1
ATOM 3640 N N . ALA B 1 46 ? 53.812 46.844 29.812 1 90.75 46 ALA B N 1
ATOM 3641 C CA . ALA B 1 46 ? 54.469 45.719 29.156 1 90.75 46 ALA B CA 1
ATOM 3642 C C . ALA B 1 46 ? 54.375 45.844 27.625 1 90.75 46 ALA B C 1
ATOM 3644 O O . ALA B 1 46 ? 55.312 45.469 26.906 1 90.75 46 ALA B O 1
ATOM 3645 N N . ASP B 1 47 ? 53.25 46.438 27.094 1 90.75 47 ASP B N 1
ATOM 3646 C CA . ASP B 1 47 ? 53.062 46.594 25.656 1 90.75 47 ASP B CA 1
ATOM 3647 C C . ASP B 1 47 ? 52.188 47.812 25.359 1 90.75 47 ASP B C 1
ATOM 3649 O O . ASP B 1 47 ? 51.031 47.688 24.984 1 90.75 47 ASP B O 1
ATOM 3653 N N . PRO B 1 48 ? 52.844 48.875 25.359 1 86.31 48 PRO B N 1
ATOM 3654 C CA . PRO B 1 48 ? 52.125 50.125 25.141 1 86.31 48 PRO B CA 1
ATOM 3655 C C . PRO B 1 48 ? 51.5 50.219 23.734 1 86.31 48 PRO B C 1
ATOM 3657 O O . PRO B 1 48 ? 50.438 50.781 23.562 1 86.31 48 PRO B O 1
ATOM 3660 N N . GLN B 1 49 ? 52.188 49.688 22.781 1 89.06 49 GLN B N 1
ATOM 3661 C CA . GLN B 1 49 ? 51.719 49.75 21.391 1 89.06 49 GLN B CA 1
ATOM 3662 C C . GLN B 1 49 ? 50.438 48.969 21.203 1 89.06 49 GLN B C 1
ATOM 3664 O O . GLN B 1 49 ? 49.5 49.406 20.531 1 89.06 49 GLN B O 1
ATOM 3669 N N . ALA B 1 50 ? 50.406 47.812 21.797 1 91.69 50 ALA B N 1
ATOM 3670 C CA . ALA B 1 50 ? 49.219 47 21.688 1 91.69 50 ALA B CA 1
ATOM 3671 C C . ALA B 1 50 ? 48.031 47.656 22.328 1 91.69 50 ALA B C 1
ATOM 3673 O O . ALA B 1 50 ? 46.906 47.625 21.766 1 91.69 50 ALA B O 1
ATOM 3674 N N . ALA B 1 51 ? 48.25 48.25 23.438 1 89.5 51 ALA B N 1
ATOM 3675 C CA . ALA B 1 51 ? 47.188 48.938 24.141 1 89.5 51 ALA B CA 1
ATOM 3676 C C . ALA B 1 51 ? 46.656 50.125 23.359 1 89.5 51 ALA B C 1
ATOM 3678 O O . ALA B 1 51 ? 45.438 50.344 23.25 1 89.5 51 ALA B O 1
ATOM 3679 N N . GLN B 1 52 ? 47.594 50.844 22.781 1 88.12 52 GLN B N 1
ATOM 3680 C CA . GLN B 1 52 ? 47.219 52 21.984 1 88.12 52 GLN B CA 1
ATOM 3681 C C . GLN B 1 52 ? 46.469 51.594 20.719 1 88.12 52 GLN B C 1
ATOM 3683 O O . GLN B 1 52 ? 45.469 52.219 20.328 1 88.12 52 GLN B O 1
ATOM 3688 N N . SER B 1 53 ? 47 50.562 20.109 1 92.88 53 SER B N 1
ATOM 3689 C CA . SER B 1 53 ? 46.375 50.031 18.906 1 92.88 53 SER B CA 1
ATOM 3690 C C . SER B 1 53 ? 44.938 49.594 19.203 1 92.88 53 SER B C 1
ATOM 3692 O O . SER B 1 53 ? 44.031 49.812 18.391 1 92.88 53 SER B O 1
ATOM 3694 N N . TRP B 1 54 ? 44.75 48.969 20.312 1 94.62 54 TRP B N 1
ATOM 3695 C CA . TRP B 1 54 ? 43.438 48.5 20.734 1 94.62 54 TRP B CA 1
ATOM 3696 C C . TRP B 1 54 ? 42.5 49.656 20.922 1 94.62 54 TRP B C 1
ATOM 3698 O O . TRP B 1 54 ? 41.375 49.656 20.375 1 94.62 54 TRP B O 1
ATOM 3708 N N . ALA B 1 55 ? 42.906 50.688 21.609 1 92.5 55 ALA B N 1
ATOM 3709 C CA . ALA B 1 55 ? 42.062 51.844 21.859 1 92.5 55 ALA B CA 1
ATOM 3710 C C . ALA B 1 55 ? 41.75 52.594 20.562 1 92.5 55 ALA B C 1
ATOM 3712 O O . ALA B 1 55 ? 40.625 53.031 20.359 1 92.5 55 ALA B O 1
ATOM 3713 N N . ARG B 1 56 ? 42.719 52.688 19.719 1 92.56 56 ARG B N 1
ATOM 3714 C CA . ARG B 1 56 ? 42.531 53.344 18.422 1 92.56 56 ARG B CA 1
ATOM 3715 C C . ARG B 1 56 ? 41.531 52.531 17.562 1 92.56 56 ARG B C 1
ATOM 3717 O O . ARG B 1 56 ? 40.75 53.125 16.812 1 92.56 56 ARG B O 1
ATOM 3724 N N . GLY B 1 57 ? 41.562 51.25 17.703 1 94.56 57 GLY B N 1
ATOM 3725 C CA . GLY B 1 57 ? 40.625 50.406 16.984 1 94.56 57 GLY B CA 1
ATOM 3726 C C . GLY B 1 57 ? 39.156 50.688 17.328 1 94.56 57 GLY B C 1
ATOM 3727 O O . GLY B 1 57 ? 38.312 50.719 16.438 1 94.56 57 GLY B O 1
ATOM 3728 N N . TRP B 1 58 ? 38.938 50.938 18.562 1 95.88 58 TRP B N 1
ATOM 3729 C CA . TRP B 1 58 ? 37.562 51.25 19 1 95.88 58 TRP B CA 1
ATOM 3730 C C . TRP B 1 58 ? 37.188 52.688 18.594 1 95.88 58 TRP B C 1
ATOM 3732 O O . TRP B 1 58 ? 36.031 52.938 18.25 1 95.88 58 TRP B O 1
ATOM 3742 N N . ARG B 1 59 ? 38.125 53.594 18.578 1 93.38 59 ARG B N 1
ATOM 3743 C CA . ARG B 1 59 ? 37.844 54.969 18.172 1 93.38 59 ARG B CA 1
ATOM 3744 C C . ARG B 1 59 ? 37.562 55.031 16.672 1 93.38 59 ARG B C 1
ATOM 3746 O O . ARG B 1 59 ? 36.75 55.844 16.219 1 93.38 59 ARG B O 1
ATOM 3753 N N . ALA B 1 60 ? 38.219 54.156 15.961 1 93.88 60 ALA B N 1
ATOM 3754 C CA . ALA B 1 60 ? 38.125 54.188 14.5 1 93.88 60 ALA B CA 1
ATOM 3755 C C . ALA B 1 60 ? 36.969 53.344 14 1 93.88 60 ALA B C 1
ATOM 3757 O O . ALA B 1 60 ? 36.562 53.469 12.836 1 93.88 60 ALA B O 1
ATOM 3758 N N . ALA B 1 61 ? 36.438 52.562 14.867 1 92.94 61 ALA B N 1
ATOM 3759 C CA . ALA B 1 61 ? 35.406 51.625 14.445 1 92.94 61 ALA B CA 1
ATOM 3760 C C . ALA B 1 61 ? 34.125 52.344 14.023 1 92.94 61 ALA B C 1
ATOM 3762 O O . ALA B 1 61 ? 33.688 53.281 14.695 1 92.94 61 ALA B O 1
ATOM 3763 N N . THR B 1 62 ? 33.688 51.969 12.875 1 91.19 62 THR B N 1
ATOM 3764 C CA . THR B 1 62 ? 32.406 52.5 12.414 1 91.19 62 THR B CA 1
ATOM 3765 C C . THR B 1 62 ? 31.266 51.656 12.977 1 91.19 62 THR B C 1
ATOM 3767 O O . THR B 1 62 ? 31.062 50.5 12.57 1 91.19 62 THR B O 1
ATOM 3770 N N . LEU B 1 63 ? 30.656 52.188 13.922 1 94.31 63 LEU B N 1
ATOM 3771 C CA . LEU B 1 63 ? 29.562 51.5 14.594 1 94.31 63 LEU B CA 1
ATOM 3772 C C . LEU B 1 63 ? 28.219 52.094 14.188 1 94.31 63 LEU B C 1
ATOM 3774 O O . LEU B 1 63 ? 28.094 53.312 14.023 1 94.31 63 LEU B O 1
ATOM 3778 N N . PRO B 1 64 ? 27.281 51.25 13.961 1 94.12 64 PRO B N 1
ATOM 3779 C CA . PRO B 1 64 ? 25.953 51.75 13.625 1 94.12 64 PRO B CA 1
ATOM 3780 C C . PRO B 1 64 ? 25.312 52.531 14.773 1 94.12 64 PRO B C 1
ATOM 3782 O O . PRO B 1 64 ? 25.781 52.469 15.914 1 94.12 64 PRO B O 1
ATOM 3785 N N . ALA B 1 65 ? 24.188 53.25 14.375 1 93.31 65 ALA B N 1
ATOM 3786 C CA . ALA B 1 65 ? 23.438 54 15.383 1 93.31 65 ALA B CA 1
ATOM 3787 C C . ALA B 1 65 ? 22.859 53.062 16.453 1 93.31 65 ALA B C 1
ATOM 3789 O O . ALA B 1 65 ? 22.344 52 16.125 1 93.31 65 ALA B O 1
ATOM 3790 N N . GLY B 1 66 ? 23.109 53.406 17.672 1 93.62 66 GLY B N 1
ATOM 3791 C CA . GLY B 1 66 ? 22.578 52.625 18.766 1 93.62 66 GLY B CA 1
ATOM 3792 C C . GLY B 1 66 ? 23.625 51.781 19.469 1 93.62 66 GLY B C 1
ATOM 3793 O O . GLY B 1 66 ? 23.375 51.25 20.562 1 93.62 66 GLY B O 1
ATOM 3794 N N . ILE B 1 67 ? 24.75 51.594 18.797 1 96 67 ILE B N 1
ATOM 3795 C CA . ILE B 1 67 ? 25.891 51 19.469 1 96 67 ILE B CA 1
ATOM 3796 C C . ILE B 1 67 ? 26.75 52.062 20.125 1 96 67 ILE B C 1
ATOM 3798 O O . ILE B 1 67 ? 27.219 52.969 19.453 1 96 67 ILE B O 1
ATOM 3802 N N . ARG B 1 68 ? 26.906 51.938 21.438 1 95.44 68 ARG B N 1
ATOM 3803 C CA . ARG B 1 68 ? 27.656 52.938 22.172 1 95.44 68 ARG B CA 1
ATOM 3804 C C . ARG B 1 68 ? 28.812 52.344 22.938 1 95.44 68 ARG B C 1
ATOM 3806 O O . ARG B 1 68 ? 28.672 51.281 23.578 1 95.44 68 ARG B O 1
ATOM 3813 N N . VAL B 1 69 ? 29.953 53.031 22.781 1 96.38 69 VAL B N 1
ATOM 3814 C CA . VAL B 1 69 ? 31.141 52.625 23.531 1 96.38 69 VAL B CA 1
ATOM 3815 C C . VAL B 1 69 ? 31.328 53.531 24.734 1 96.38 69 VAL B C 1
ATOM 3817 O O . VAL B 1 69 ? 31.297 54.75 24.625 1 96.38 69 VAL B O 1
ATOM 3820 N N . GLU B 1 70 ? 31.375 52.906 25.828 1 96.19 70 GLU B N 1
ATOM 3821 C CA . GLU B 1 70 ? 31.672 53.656 27.062 1 96.19 70 GLU B CA 1
ATOM 3822 C C . GLU B 1 70 ? 33.188 53.812 27.266 1 96.19 70 GLU B C 1
ATOM 3824 O O . GLU B 1 70 ? 33.938 52.812 27.25 1 96.19 70 GLU B O 1
ATOM 3829 N N . TRP B 1 71 ? 33.625 55.094 27.406 1 95.56 71 TRP B N 1
ATOM 3830 C CA . TRP B 1 71 ? 35.031 55.406 27.625 1 95.56 71 TRP B CA 1
ATOM 3831 C C . TRP B 1 71 ? 35.25 55.875 29.062 1 95.56 71 TRP B C 1
ATOM 3833 O O . TRP B 1 71 ? 34.438 56.562 29.641 1 95.56 71 TRP B O 1
ATOM 3843 N N . ALA B 1 72 ? 36.219 55.469 29.625 1 93.56 72 ALA B N 1
ATOM 3844 C CA . ALA B 1 72 ? 36.594 55.906 30.969 1 93.56 72 ALA B CA 1
ATOM 3845 C C . ALA B 1 72 ? 38.031 56.469 30.984 1 93.56 72 ALA B C 1
ATOM 3847 O O . ALA B 1 72 ? 38.875 56 30.203 1 93.56 72 ALA B O 1
ATOM 3848 N N . GLU B 1 73 ? 38.156 57.469 31.859 1 91.56 73 GLU B N 1
ATOM 3849 C CA . GLU B 1 73 ? 39.5 58 32.062 1 91.56 73 GLU B CA 1
ATOM 3850 C C . GLU B 1 73 ? 40.25 57.188 33.094 1 91.56 73 GLU B C 1
ATOM 3852 O O . GLU B 1 73 ? 39.75 56.906 34.188 1 91.56 73 GLU B O 1
ATOM 3857 N N . ARG B 1 74 ? 41.344 56.719 32.656 1 86.31 74 ARG B N 1
ATOM 3858 C CA . ARG B 1 74 ? 42.25 56 33.562 1 86.31 74 ARG B CA 1
ATOM 3859 C C . ARG B 1 74 ? 43.562 56.75 33.719 1 86.31 74 ARG B C 1
ATOM 3861 O O . ARG B 1 74 ? 44.125 57.281 32.75 1 86.31 74 ARG B O 1
ATOM 3868 N N . SER B 1 75 ? 43.938 56.969 34.969 1 84.5 75 SER B N 1
ATOM 3869 C CA . SER B 1 75 ? 45.188 57.656 35.281 1 84.5 75 SER B CA 1
ATOM 3870 C C . SER B 1 75 ? 46.25 56.656 35.781 1 84.5 75 SER B C 1
ATOM 3872 O O . SER B 1 75 ? 46.062 56 36.812 1 84.5 75 SER B O 1
ATOM 3874 N N . TRP B 1 76 ? 47.188 56.469 34.938 1 77.56 76 TRP B N 1
ATOM 3875 C CA . TRP B 1 76 ? 48.281 55.594 35.312 1 77.56 76 TRP B CA 1
ATOM 3876 C C . TRP B 1 76 ? 49.531 56.438 35.656 1 77.56 76 TRP B C 1
ATOM 3878 O O . TRP B 1 76 ? 49.844 57.406 34.969 1 77.56 76 TRP B O 1
ATOM 3888 N N . ARG B 1 77 ? 50.125 56.156 36.625 1 77.75 77 ARG B N 1
ATOM 3889 C CA . ARG B 1 77 ? 51.281 56.906 37.125 1 77.75 77 ARG B CA 1
ATOM 3890 C C . ARG B 1 77 ? 52.344 57.062 36 1 77.75 77 ARG B C 1
ATOM 3892 O O . ARG B 1 77 ? 52.906 58.156 35.875 1 77.75 77 ARG B O 1
ATOM 3899 N N . SER B 1 78 ? 52.562 56.094 35.219 1 76.06 78 SER B N 1
ATOM 3900 C CA . SER B 1 78 ? 53.656 56.094 34.25 1 76.06 78 SER B CA 1
ATOM 3901 C C . SER B 1 78 ? 53.219 56.719 32.938 1 76.06 78 SER B C 1
ATOM 3903 O O . SER B 1 78 ? 54.062 57.219 32.188 1 76.06 78 SER B O 1
ATOM 3905 N N . VAL B 1 79 ? 51.938 56.656 32.531 1 75.5 79 VAL B N 1
ATOM 3906 C CA . VAL B 1 79 ? 51.562 56.969 31.172 1 75.5 79 VAL B CA 1
ATOM 3907 C C . VAL B 1 79 ? 50.656 58.219 31.188 1 75.5 79 VAL B C 1
ATOM 3909 O O . VAL B 1 79 ? 50.5 58.875 30.172 1 75.5 79 VAL B O 1
ATOM 3912 N N . GLY B 1 80 ? 50.219 58.625 32.375 1 81.06 80 GLY B N 1
ATOM 3913 C CA . GLY B 1 80 ? 49.312 59.781 32.5 1 81.06 80 GLY B CA 1
ATOM 3914 C C . GLY B 1 80 ? 47.844 59.406 32.312 1 81.06 80 GLY B C 1
ATOM 3915 O O . GLY B 1 80 ? 47.469 58.25 32.469 1 81.06 80 GLY B O 1
ATOM 3916 N N . ARG B 1 81 ? 47.094 60.5 32.094 1 86.12 81 ARG B N 1
ATOM 3917 C CA . ARG B 1 81 ? 45.656 60.312 31.922 1 86.12 81 ARG B CA 1
ATOM 3918 C C . ARG B 1 81 ? 45.312 59.844 30.516 1 86.12 81 ARG B C 1
ATOM 3920 O O . ARG B 1 81 ? 45.75 60.469 29.531 1 86.12 81 ARG B O 1
ATOM 3927 N N . GLN B 1 82 ? 44.656 58.625 30.406 1 85.5 82 GLN B N 1
ATOM 3928 C CA . GLN B 1 82 ? 44.25 58.094 29.109 1 85.5 82 GLN B CA 1
ATOM 3929 C C . GLN B 1 82 ? 42.75 57.75 29.109 1 85.5 82 GLN B C 1
ATOM 3931 O O . GLN B 1 82 ? 42.219 57.344 30.125 1 85.5 82 GLN B O 1
ATOM 3936 N N . GLN B 1 83 ? 42.125 58.031 27.938 1 90.56 83 GLN B N 1
ATOM 3937 C CA . GLN B 1 83 ? 40.781 57.531 27.719 1 90.56 83 GLN B CA 1
ATOM 3938 C C . GLN B 1 83 ? 40.781 56.125 27.141 1 90.56 83 GLN B C 1
ATOM 3940 O O . GLN B 1 83 ? 41.406 55.875 26.094 1 90.56 83 GLN B O 1
ATOM 3945 N N . VAL B 1 84 ? 40.156 55.156 27.844 1 92.19 84 VAL B N 1
ATOM 3946 C CA . VAL B 1 84 ? 40.125 53.781 27.359 1 92.19 84 VAL B CA 1
ATOM 3947 C C . VAL B 1 84 ? 38.688 53.281 27.266 1 92.19 84 VAL B C 1
ATOM 3949 O O . VAL B 1 84 ? 37.844 53.625 28.109 1 92.19 84 VAL B O 1
ATOM 3952 N N . PRO B 1 85 ? 38.406 52.531 26.156 1 95.31 85 PRO B N 1
ATOM 3953 C CA . PRO B 1 85 ? 37.094 51.906 26.094 1 95.31 85 PRO B CA 1
ATOM 3954 C C . PRO B 1 85 ? 36.875 50.844 27.156 1 95.31 85 PRO B C 1
ATOM 3956 O O . PRO B 1 85 ? 37.75 50 27.375 1 95.31 85 PRO B O 1
ATOM 3959 N N . VAL B 1 86 ? 35.688 50.781 27.797 1 96.12 86 VAL B N 1
ATOM 3960 C CA . VAL B 1 86 ? 35.5 49.875 28.906 1 96.12 86 VAL B CA 1
ATOM 3961 C C . VAL B 1 86 ? 34.344 48.906 28.609 1 96.12 86 VAL B C 1
ATOM 3963 O O . VAL B 1 86 ? 34.312 47.781 29.094 1 96.12 86 VAL B O 1
ATOM 3966 N N . ARG B 1 87 ? 33.375 49.438 27.953 1 97 87 ARG B N 1
ATOM 3967 C CA . ARG B 1 87 ? 32.188 48.656 27.656 1 97 87 ARG B CA 1
ATOM 3968 C C . ARG B 1 87 ? 31.531 49.094 26.359 1 97 87 ARG B C 1
ATOM 3970 O O . ARG B 1 87 ? 31.625 50.25 25.984 1 97 87 ARG B O 1
ATOM 3977 N N . VAL B 1 88 ? 30.984 48.156 25.656 1 97.12 88 VAL B N 1
ATOM 3978 C CA . VAL B 1 88 ? 30.172 48.469 24.484 1 97.12 88 VAL B CA 1
ATOM 3979 C C . VAL B 1 88 ? 28.734 48.031 24.719 1 97.12 88 VAL B C 1
ATOM 3981 O O . VAL B 1 88 ? 28.484 46.969 25.297 1 97.12 88 VAL B O 1
ATOM 3984 N N . HIS B 1 89 ? 27.75 48.875 24.281 1 96.31 89 HIS B N 1
ATOM 3985 C CA . HIS B 1 89 ? 26.328 48.656 24.484 1 96.31 89 HIS B CA 1
ATOM 3986 C C . HIS B 1 89 ? 25.562 48.719 23.156 1 96.31 89 HIS B C 1
ATOM 3988 O O . HIS B 1 89 ? 25.875 49.562 22.312 1 96.31 89 HIS B O 1
ATOM 3994 N N . ALA B 1 90 ? 24.719 47.844 23.016 1 96.12 90 ALA B N 1
ATOM 3995 C CA . ALA B 1 90 ? 23.656 48.031 22.031 1 96.12 90 ALA B CA 1
ATOM 3996 C C . ALA B 1 90 ? 22.344 48.438 22.703 1 96.12 90 ALA B C 1
ATOM 3998 O O . ALA B 1 90 ? 21.766 47.656 23.469 1 96.12 90 ALA B O 1
ATOM 3999 N N . VAL B 1 91 ? 21.859 49.531 22.375 1 93.44 91 VAL B N 1
ATOM 4000 C CA . VAL B 1 91 ? 20.688 50.094 23.062 1 93.44 91 VAL B CA 1
ATOM 4001 C C . VAL B 1 91 ? 19.453 49.281 22.672 1 93.44 91 VAL B C 1
ATOM 4003 O O . VAL B 1 91 ? 18.625 48.969 23.531 1 93.44 91 VAL B O 1
ATOM 4006 N N . THR B 1 92 ? 19.359 48.938 21.422 1 92.38 92 THR B N 1
ATOM 4007 C CA . THR B 1 92 ? 18.219 48.188 20.906 1 92.38 92 THR B CA 1
ATOM 4008 C C . THR B 1 92 ? 18.672 46.938 20.156 1 92.38 92 THR B C 1
ATOM 4010 O O . THR B 1 92 ? 19.812 46.875 19.688 1 92.38 92 THR B O 1
ATOM 4013 N N . PRO B 1 93 ? 17.734 46.062 20.078 1 92.31 93 PRO B N 1
ATOM 4014 C CA . PRO B 1 93 ? 18.062 44.875 19.266 1 92.31 93 PRO B CA 1
ATOM 4015 C C . PRO B 1 93 ? 18.359 45.219 17.797 1 92.31 93 PRO B C 1
ATOM 4017 O O . PRO B 1 93 ? 19.234 44.625 17.172 1 92.31 93 PRO B O 1
ATOM 4020 N N . ASP B 1 94 ? 17.781 46.156 17.281 1 92.69 94 ASP B N 1
ATOM 4021 C CA . ASP B 1 94 ? 17.984 46.594 15.898 1 92.69 94 ASP B CA 1
ATOM 4022 C C . ASP B 1 94 ? 19.406 47.094 15.68 1 92.69 94 ASP B C 1
ATOM 4024 O O . ASP B 1 94 ? 20 46.875 14.617 1 92.69 94 ASP B O 1
ATOM 4028 N N . ALA B 1 95 ? 19.906 47.719 16.641 1 94.56 95 ALA B N 1
ATOM 4029 C CA . ALA B 1 95 ? 21.297 48.188 16.562 1 94.56 95 ALA B CA 1
ATOM 4030 C C . ALA B 1 95 ? 22.25 47 16.469 1 94.56 95 ALA B C 1
ATOM 4032 O O . ALA B 1 95 ? 23.219 47.031 15.703 1 94.56 95 ALA B O 1
ATOM 4033 N N . LEU B 1 96 ? 21.891 46.062 17.25 1 94.62 96 LEU B N 1
ATOM 4034 C CA . LEU B 1 96 ? 22.734 44.875 17.25 1 94.62 96 LEU B CA 1
ATOM 4035 C C . LEU B 1 96 ? 22.656 44.156 15.898 1 94.62 96 LEU B C 1
ATOM 4037 O O . LEU B 1 96 ? 23.672 43.719 15.367 1 94.62 96 LEU B O 1
ATOM 4041 N N . VAL B 1 97 ? 21.5 44.062 15.336 1 95.38 97 VAL B N 1
ATOM 4042 C CA . VAL B 1 97 ? 21.266 43.438 14.031 1 95.38 97 VAL B CA 1
ATOM 4043 C C . VAL B 1 97 ? 22.062 44.188 12.961 1 95.38 97 VAL B C 1
ATOM 4045 O O . VAL B 1 97 ? 22.734 43.594 12.125 1 95.38 97 VAL B O 1
ATOM 4048 N N . ALA B 1 98 ? 22.047 45.5 13.062 1 94.94 98 ALA B N 1
ATOM 4049 C CA . ALA B 1 98 ? 22.75 46.344 12.102 1 94.94 98 ALA B CA 1
ATOM 4050 C C . ALA B 1 98 ? 24.266 46.156 12.219 1 94.94 98 ALA B C 1
ATOM 4052 O O . ALA B 1 98 ? 24.984 46.156 11.211 1 94.94 98 ALA B O 1
ATOM 4053 N N . TRP B 1 99 ? 24.719 45.875 13.375 1 95.38 99 TRP B N 1
ATOM 4054 C CA . TRP B 1 99 ? 26.156 45.75 13.625 1 95.38 99 TRP B CA 1
ATOM 4055 C C . TRP B 1 99 ? 26.656 44.375 13.172 1 95.38 99 TRP B C 1
ATOM 4057 O O . TRP B 1 99 ? 27.688 44.281 12.5 1 95.38 99 TRP B O 1
ATOM 4067 N N . VAL B 1 100 ? 25.953 43.375 13.555 1 94.81 100 VAL B N 1
ATOM 4068 C CA . VAL B 1 100 ? 26.375 42 13.32 1 94.81 100 VAL B CA 1
ATOM 4069 C C . VAL B 1 100 ? 26.266 41.688 11.828 1 94.81 100 VAL B C 1
ATOM 4071 O O . VAL B 1 100 ? 27.219 41.188 11.219 1 94.81 100 VAL B O 1
ATOM 4074 N N . GLY B 1 101 ? 25.156 41.969 11.266 1 92.44 101 GLY B N 1
ATOM 4075 C CA . GLY B 1 101 ? 24.906 41.625 9.875 1 92.44 101 GLY B CA 1
ATOM 4076 C C . GLY B 1 101 ? 24.938 40.125 9.609 1 92.44 101 GLY B C 1
ATOM 4077 O O . GLY B 1 101 ? 24.766 39.312 10.531 1 92.44 101 GLY B O 1
ATOM 4078 N N . GLY B 1 102 ? 24.875 39.719 8.352 1 92.75 102 GLY B N 1
ATOM 4079 C CA . GLY B 1 102 ? 25.062 38.344 7.961 1 92.75 102 GLY B CA 1
ATOM 4080 C C . GLY B 1 102 ? 23.797 37.5 8.117 1 92.75 102 GLY B C 1
ATOM 4081 O O . GLY B 1 102 ? 22.688 38.031 8.016 1 92.75 102 GLY B O 1
ATOM 4082 N N . ARG B 1 103 ? 24.016 36.188 8.359 1 93.81 103 ARG B N 1
ATOM 4083 C CA . ARG B 1 103 ? 22.938 35.219 8.391 1 93.81 103 ARG B CA 1
ATOM 4084 C C . ARG B 1 103 ? 22.062 35.438 9.625 1 93.81 103 ARG B C 1
ATOM 4086 O O . ARG B 1 103 ? 20.828 35.375 9.531 1 93.81 103 ARG B O 1
ATOM 4093 N N . GLU B 1 104 ? 22.719 35.719 10.734 1 93.5 104 GLU B N 1
ATOM 4094 C CA . GLU B 1 104 ? 21.984 35.875 11.984 1 93.5 104 GLU B CA 1
ATOM 4095 C C . GLU B 1 104 ? 21.078 37.094 11.945 1 93.5 104 GLU B C 1
ATOM 4097 O O . GLU B 1 104 ? 19.953 37.062 12.43 1 93.5 104 GLU B O 1
ATOM 4102 N N . ALA B 1 105 ? 21.531 38.156 11.391 1 94.19 105 ALA B N 1
ATOM 4103 C CA . ALA B 1 105 ? 20.734 39.344 11.242 1 94.19 105 ALA B CA 1
ATOM 4104 C C . ALA B 1 105 ? 19.531 39.125 10.336 1 94.19 105 ALA B C 1
ATOM 4106 O O . ALA B 1 105 ? 18.422 39.562 10.633 1 94.19 105 ALA B O 1
ATOM 4107 N N . ARG B 1 106 ? 19.797 38.406 9.289 1 94.62 106 ARG B N 1
ATOM 4108 C CA . ARG B 1 106 ? 18.719 38.094 8.359 1 94.62 106 ARG B CA 1
ATOM 4109 C C . ARG B 1 106 ? 17.641 37.25 9.031 1 94.62 106 ARG B C 1
ATOM 4111 O O . ARG B 1 106 ? 16.453 37.469 8.859 1 94.62 106 ARG B O 1
ATOM 4118 N N . GLU B 1 107 ? 18.094 36.25 9.75 1 94.81 107 GLU B N 1
ATOM 4119 C CA . GLU B 1 107 ? 17.172 35.375 10.445 1 94.81 107 GLU B CA 1
ATOM 4120 C C . GLU B 1 107 ? 16.312 36.156 11.453 1 94.81 107 GLU B C 1
ATOM 4122 O O . GLU B 1 107 ? 15.117 35.875 11.578 1 94.81 107 GLU B O 1
ATOM 4127 N N . GLN B 1 108 ? 16.953 37.031 12.133 1 94.62 108 GLN B N 1
ATOM 4128 C CA . GLN B 1 108 ? 16.203 37.844 13.094 1 94.62 108 GLN B CA 1
ATOM 4129 C C . GLN B 1 108 ? 15.156 38.688 12.391 1 94.62 108 GLN B C 1
ATOM 4131 O O . GLN B 1 108 ? 14.023 38.812 12.867 1 94.62 108 GLN B O 1
ATOM 4136 N N . ARG B 1 109 ? 15.516 39.281 11.32 1 94.5 109 ARG B N 1
ATOM 4137 C CA . ARG B 1 109 ? 14.594 40.156 10.578 1 94.5 109 ARG B CA 1
ATOM 4138 C C . ARG B 1 109 ? 13.398 39.344 10.07 1 94.5 109 ARG B C 1
ATOM 4140 O O . ARG B 1 109 ? 12.25 39.781 10.203 1 94.5 109 ARG B O 1
ATOM 4147 N N . VAL B 1 110 ? 13.727 38.188 9.539 1 96.31 110 VAL B N 1
ATOM 4148 C CA . VAL B 1 110 ? 12.664 37.344 8.992 1 96.31 110 VAL B CA 1
ATOM 4149 C C . VAL B 1 110 ? 11.711 36.938 10.109 1 96.31 110 VAL B C 1
ATOM 4151 O O . VAL B 1 110 ? 10.492 37.031 9.969 1 96.31 110 VAL B O 1
ATOM 4154 N N . PHE B 1 111 ? 12.25 36.438 11.141 1 96.31 111 PHE B N 1
ATOM 4155 C CA . PHE B 1 111 ? 11.43 36 12.258 1 96.31 111 PHE B CA 1
ATOM 4156 C C . PHE B 1 111 ? 10.586 37.156 12.797 1 96.31 111 PHE B C 1
ATOM 4158 O O . PHE B 1 111 ? 9.383 37 13.031 1 96.31 111 PHE B O 1
ATOM 4165 N N . ALA B 1 112 ? 11.188 38.312 12.969 1 94.69 112 ALA B N 1
ATOM 4166 C CA . ALA B 1 112 ? 10.477 39.5 13.477 1 94.69 112 ALA B CA 1
ATOM 4167 C C . ALA B 1 112 ? 9.328 39.875 12.555 1 94.69 112 ALA B C 1
ATOM 4169 O O . ALA B 1 112 ? 8.227 40.188 13.016 1 94.69 112 ALA B O 1
ATOM 4170 N N . GLU B 1 113 ? 9.633 39.844 11.336 1 95.94 113 GLU B N 1
ATOM 4171 C CA . GLU B 1 113 ? 8.617 40.188 10.352 1 95.94 113 GLU B CA 1
ATOM 4172 C C . GLU B 1 113 ? 7.449 39.219 10.391 1 95.94 113 GLU B C 1
ATOM 4174 O O . GLU B 1 113 ? 6.289 39.625 10.312 1 95.94 113 GLU B O 1
ATOM 4179 N N . ARG B 1 114 ? 7.73 38 10.477 1 97.12 114 ARG B N 1
ATOM 4180 C CA . ARG B 1 114 ? 6.699 36.969 10.469 1 97.12 114 ARG B CA 1
ATOM 4181 C C . ARG B 1 114 ? 5.883 37 11.758 1 97.12 114 ARG B C 1
ATOM 4183 O O . ARG B 1 114 ? 4.668 36.812 11.742 1 97.12 114 ARG B O 1
ATOM 4190 N N . VAL B 1 115 ? 6.52 37.281 12.844 1 95.62 115 VAL B N 1
ATOM 4191 C CA . VAL B 1 115 ? 5.82 37.469 14.109 1 95.62 115 VAL B CA 1
ATOM 4192 C C . VAL B 1 115 ? 4.867 38.656 14.016 1 95.62 115 VAL B C 1
ATOM 4194 O O . VAL B 1 115 ? 3.713 38.562 14.445 1 95.62 115 VAL B O 1
ATOM 4197 N N . ALA B 1 116 ? 5.371 39.688 13.469 1 94.69 116 ALA B N 1
ATOM 4198 C CA . ALA B 1 116 ? 4.531 40.875 13.297 1 94.69 116 ALA B CA 1
ATOM 4199 C C . ALA B 1 116 ? 3.305 40.562 12.445 1 94.69 116 ALA B C 1
ATOM 4201 O O . ALA B 1 116 ? 2.197 41 12.742 1 94.69 116 ALA B O 1
ATOM 4202 N N . ALA B 1 117 ? 3.531 39.812 11.438 1 95.31 117 ALA B N 1
ATOM 4203 C CA . ALA B 1 117 ? 2.426 39.406 10.562 1 95.31 117 ALA B CA 1
ATOM 4204 C C . ALA B 1 117 ? 1.397 38.594 11.328 1 95.31 117 ALA B C 1
ATOM 4206 O O . ALA B 1 117 ? 0.191 38.781 11.188 1 95.31 117 ALA B O 1
ATOM 4207 N N . MET B 1 118 ? 1.877 37.688 12.141 1 93.81 118 MET B N 1
ATOM 4208 C CA . MET B 1 118 ? 0.983 36.844 12.914 1 93.81 118 MET B CA 1
ATOM 4209 C C . MET B 1 118 ? 0.209 37.656 13.945 1 93.81 118 MET B C 1
ATOM 4211 O O . MET B 1 118 ? -0.978 37.406 14.164 1 93.81 118 MET B O 1
ATOM 4215 N N . ARG B 1 119 ? 0.848 38.594 14.523 1 91.31 119 ARG B N 1
ATOM 4216 C CA . ARG B 1 119 ? 0.192 39.438 15.508 1 91.31 119 ARG B CA 1
ATOM 4217 C C . ARG B 1 119 ? -0.877 40.312 14.859 1 91.31 119 ARG B C 1
ATOM 4219 O O . ARG B 1 119 ? -1.949 40.531 15.43 1 91.31 119 ARG B O 1
ATOM 4226 N N . ARG B 1 120 ? -0.552 40.75 13.727 1 91.69 120 ARG B N 1
ATOM 4227 C CA . ARG B 1 120 ? -1.543 41.531 12.984 1 91.69 120 ARG B CA 1
ATOM 4228 C C . ARG B 1 120 ? -2.773 40.688 12.672 1 91.69 120 ARG B C 1
ATOM 4230 O O . ARG B 1 120 ? -3.904 41.156 12.781 1 91.69 120 ARG B O 1
ATOM 4237 N N . LEU B 1 121 ? -2.533 39.5 12.273 1 89.94 121 LEU B N 1
ATOM 4238 C CA . LEU B 1 121 ? -3.631 38.594 11.984 1 89.94 121 LEU B CA 1
ATOM 4239 C C . LEU B 1 121 ? -4.465 38.344 13.234 1 89.94 121 LEU B C 1
ATOM 4241 O O . LEU B 1 121 ? -5.695 38.344 13.172 1 89.94 121 LEU B O 1
ATOM 4245 N N . ALA B 1 122 ? -3.809 38.188 14.32 1 86.19 122 ALA B N 1
ATOM 4246 C CA . ALA B 1 122 ? -4.496 37.906 15.578 1 86.19 122 ALA B CA 1
ATOM 4247 C C . ALA B 1 122 ? -5.32 39.094 16.031 1 86.19 122 ALA B C 1
ATOM 4249 O O . ALA B 1 122 ? -6.422 38.938 16.562 1 86.19 122 ALA B O 1
ATOM 4250 N N . GLU B 1 123 ? -4.797 40.25 15.852 1 83.69 123 GLU B N 1
ATOM 4251 C CA . GLU B 1 123 ? -5.492 41.469 16.219 1 83.69 123 GLU B CA 1
ATOM 4252 C C . GLU B 1 123 ? -6.742 41.688 15.367 1 83.69 123 GLU B C 1
ATOM 4254 O O . GLU B 1 123 ? -7.781 42.125 15.875 1 83.69 123 GLU B O 1
ATOM 4259 N N . ALA B 1 124 ? -6.543 41.344 14.188 1 80.38 124 ALA B N 1
ATOM 4260 C CA . ALA B 1 124 ? -7.684 41.469 13.289 1 80.38 124 ALA B CA 1
ATOM 4261 C C . ALA B 1 124 ? -8.812 40.531 13.703 1 80.38 124 ALA B C 1
ATOM 4263 O O . ALA B 1 124 ? -9.992 40.844 13.5 1 80.38 124 ALA B O 1
ATOM 4264 N N . TRP B 1 125 ? -8.492 39.531 14.328 1 73.62 125 TRP B N 1
ATOM 4265 C CA . TRP B 1 125 ? -9.445 38.5 14.758 1 73.62 125 TRP B CA 1
ATOM 4266 C C . TRP B 1 125 ? -10.133 38.906 16.062 1 73.62 125 TRP B C 1
ATOM 4268 O O . TRP B 1 125 ? -11.297 38.562 16.281 1 73.62 125 TRP B O 1
ATOM 4278 N N . GLY B 1 126 ? -9.422 39.344 17.047 1 64 126 GLY B N 1
ATOM 4279 C CA . GLY B 1 126 ? -9.969 39.781 18.312 1 64 126 GLY B CA 1
ATOM 4280 C C . GLY B 1 126 ? -10.922 40.969 18.172 1 64 126 GLY B C 1
ATOM 4281 O O . GLY B 1 126 ? -11.836 41.125 18.984 1 64 126 GLY B O 1
ATOM 4282 N N . GLY B 1 127 ? -10.703 41.844 17.281 1 54.59 127 GLY B N 1
ATOM 4283 C CA . GLY B 1 127 ? -11.586 43 17.125 1 54.59 127 GLY B CA 1
ATOM 4284 C C . GLY B 1 127 ? -12.969 42.625 16.625 1 54.59 127 GLY B C 1
ATOM 4285 O O . GLY B 1 127 ? -13.906 43.406 16.703 1 54.59 127 GLY B O 1
ATOM 4286 N N . SER B 1 128 ? -13.031 41.531 15.891 1 48.38 128 SER B N 1
ATOM 4287 C CA . SER B 1 128 ? -14.336 41.25 15.297 1 48.38 128 SER B CA 1
ATOM 4288 C C . SER B 1 128 ? -15.258 40.562 16.312 1 48.38 128 SER B C 1
ATOM 4290 O O . SER B 1 128 ? -16.312 40.031 15.938 1 48.38 128 SER B O 1
ATOM 4292 N N . GLY B 1 129 ? -14.898 40.406 17.531 1 40.72 129 GLY B N 1
ATOM 4293 C CA . GLY B 1 129 ? -15.945 40 18.453 1 40.72 129 GLY B CA 1
ATOM 4294 C C . GLY B 1 129 ? -17.094 41 18.531 1 40.72 129 GLY B C 1
ATOM 4295 O O . GLY B 1 129 ? -16.922 42.156 18.172 1 40.72 129 GLY B O 1
ATOM 4296 N N . PRO B 1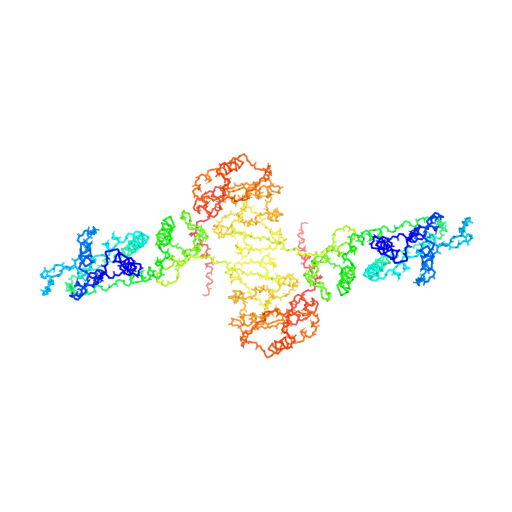 130 ? -18.312 40.5 18.516 1 36.22 130 PRO B N 1
ATOM 4297 C CA . PRO B 1 130 ? -19.453 41.406 18.641 1 36.22 130 PRO B CA 1
AT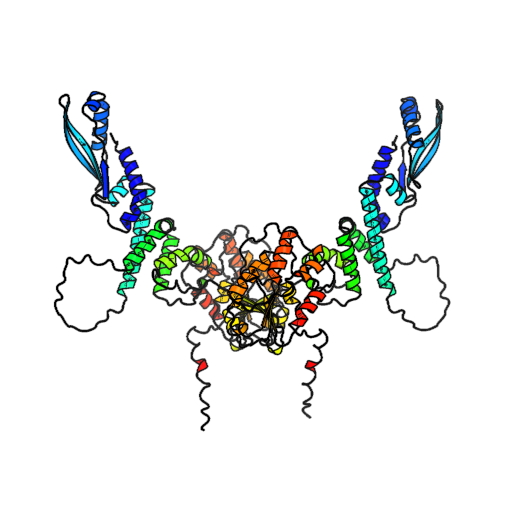OM 4298 C C . PRO B 1 130 ? -19.234 42.469 19.703 1 36.22 130 PRO B C 1
ATOM 4300 O O . PRO B 1 130 ? -18.734 42.188 20.797 1 36.22 130 PRO B O 1
ATOM 4303 N N . SER B 1 131 ? -18.875 43.656 19.344 1 34.16 131 SER B N 1
ATOM 4304 C CA . SER B 1 131 ? -19.172 44.781 20.219 1 34.16 131 SER B CA 1
ATOM 4305 C C . SER B 1 131 ? -20.531 44.625 20.891 1 34.16 131 SER B C 1
ATOM 4307 O O . SER B 1 131 ? -21.562 44.594 20.219 1 34.16 131 SER B O 1
ATOM 4309 N N . ALA B 1 132 ? -20.672 43.75 21.906 1 30.84 132 ALA B N 1
ATOM 4310 C CA . ALA B 1 132 ? -21.906 43.906 22.656 1 30.84 132 ALA B CA 1
ATOM 4311 C C . ALA B 1 132 ? -22.156 45.406 22.984 1 30.84 132 ALA B C 1
ATOM 4313 O O . ALA B 1 132 ? -21.375 46.031 23.688 1 30.84 132 ALA B O 1
ATOM 4314 N N . ALA B 1 133 ? -22.859 46.156 22.234 1 32.44 133 ALA B N 1
ATOM 4315 C CA . ALA B 1 133 ? -23.5 47.438 22.422 1 32.44 133 ALA B CA 1
ATOM 4316 C C . ALA B 1 133 ? -24.219 47.5 23.766 1 32.44 133 ALA B C 1
ATOM 4318 O O . ALA B 1 133 ? -25.094 48.344 23.969 1 32.44 133 ALA B O 1
ATOM 4319 N N . GLY B 1 134 ? -24.234 46.5 24.672 1 29.3 134 GLY B N 1
ATOM 4320 C CA . GLY B 1 134 ? -25.203 46.875 25.672 1 29.3 134 GLY B CA 1
ATOM 4321 C C . GLY B 1 134 ? -24.938 48.25 26.297 1 29.3 134 GLY B C 1
ATOM 4322 O O . GLY B 1 134 ? -23.891 48.844 26.047 1 29.3 134 GLY B O 1
ATOM 4323 N N . GLY B 1 135 ? -25.703 48.594 27.562 1 29.05 135 GLY B N 1
ATOM 4324 C CA . GLY B 1 135 ? -26.25 49.75 28.25 1 29.05 135 GLY B CA 1
ATOM 4325 C C . GLY B 1 135 ? -25.172 50.656 28.812 1 29.05 135 GLY B C 1
ATOM 4326 O O . GLY B 1 135 ? -24.016 50.25 28.922 1 29.05 135 GLY B O 1
ATOM 4327 N N . ALA B 1 136 ? -25.531 52 29.016 1 30 136 ALA B N 1
ATOM 4328 C CA . ALA B 1 136 ? -25.141 53.375 29.359 1 30 136 ALA B CA 1
ATOM 4329 C C . ALA B 1 136 ? -24.422 53.406 30.703 1 30 136 ALA B C 1
ATOM 4331 O O . ALA B 1 136 ? -24.062 54.5 31.188 1 30 136 ALA B O 1
ATOM 4332 N N . GLY B 1 137 ? -24.578 52.406 31.625 1 32.25 137 GLY B N 1
ATOM 4333 C CA . GLY B 1 137 ? -24.328 53.062 32.906 1 32.25 137 GLY B CA 1
ATOM 4334 C C . GLY B 1 137 ? -22.875 53.469 33.094 1 32.25 137 GLY B C 1
ATOM 4335 O O . GLY B 1 137 ? -21.969 52.656 32.844 1 32.25 137 GLY B O 1
ATOM 4336 N N . SER B 1 138 ? -22.578 54.812 33 1 30.41 138 SER B N 1
ATOM 4337 C CA . SER B 1 138 ? -21.406 55.688 33.031 1 30.41 138 SER B CA 1
ATOM 4338 C C . SER B 1 138 ? -20.594 55.469 34.312 1 30.41 138 SER B C 1
ATOM 4340 O O . SER B 1 138 ? -19.797 56.312 34.688 1 30.41 138 SER B O 1
ATOM 4342 N N . ALA B 1 139 ? -20.828 54.438 35.156 1 37.62 139 ALA B N 1
ATOM 4343 C CA . ALA B 1 139 ? -20.047 54.906 36.312 1 37.62 139 ALA B CA 1
ATOM 4344 C C . ALA B 1 139 ? -18.562 54.969 35.969 1 37.62 139 ALA B C 1
ATOM 4346 O O . ALA B 1 139 ? -18.031 54.125 35.25 1 37.62 139 ALA B O 1
ATOM 4347 N N . PRO B 1 140 ? -17.969 56.094 36.188 1 34.66 140 PRO B N 1
ATOM 4348 C CA . PRO B 1 140 ? -16.562 56.438 35.969 1 34.66 140 PRO B CA 1
ATOM 4349 C C . PRO B 1 140 ? -15.617 55.406 36.594 1 34.66 140 PRO B C 1
ATOM 4351 O O . PRO B 1 140 ? -15.633 55.188 37.812 1 34.66 140 PRO B O 1
ATOM 4354 N N . GLN B 1 141 ? -15.703 54.094 36.219 1 30.89 141 GLN B N 1
ATOM 4355 C CA . GLN B 1 141 ? -14.703 53.281 36.906 1 30.89 141 GLN B CA 1
ATOM 4356 C C . GLN B 1 141 ? -13.312 53.906 36.75 1 30.89 141 GLN B C 1
ATOM 4358 O O . GLN B 1 141 ? -12.938 54.344 35.656 1 30.89 141 GLN B O 1
ATOM 4363 N N . THR B 1 142 ? -12.773 54.312 37.844 1 34.91 142 THR B N 1
ATOM 4364 C CA . THR B 1 142 ? -11.391 54.75 38.031 1 34.91 142 THR B CA 1
ATOM 4365 C C . THR B 1 142 ? -10.43 53.812 37.281 1 34.91 142 THR B C 1
ATOM 4367 O O . THR B 1 142 ? -10.539 52.594 37.375 1 34.91 142 THR B O 1
ATOM 4370 N N . GLN B 1 143 ? -10.047 54.219 36.094 1 33.75 143 GLN B N 1
ATOM 4371 C CA . GLN B 1 143 ? -8.961 53.656 35.281 1 33.75 143 GLN B CA 1
ATOM 4372 C C . GLN B 1 143 ? -7.715 53.438 36.156 1 33.75 143 GLN B C 1
ATOM 4374 O O . GLN B 1 143 ? -7.02 54.406 36.5 1 33.75 143 GLN B O 1
ATOM 4379 N N . ASP B 1 144 ? -7.809 52.719 37.281 1 35.62 144 ASP B N 1
ATOM 4380 C CA . ASP B 1 144 ? -6.496 52.469 37.875 1 35.62 144 ASP B CA 1
ATOM 4381 C C . ASP B 1 144 ? -5.473 52.125 36.812 1 35.62 144 ASP B C 1
ATOM 4383 O O . ASP B 1 144 ? -5.672 51.156 36.031 1 35.62 144 ASP B O 1
ATOM 4387 N N . ASP B 1 145 ? -4.758 53.094 36.25 1 36.06 145 ASP B N 1
ATOM 4388 C CA . ASP B 1 145 ? -3.66 53.219 35.312 1 36.06 145 ASP B CA 1
ATOM 4389 C C . ASP B 1 145 ? -2.6 52.156 35.531 1 36.06 145 ASP B C 1
ATOM 4391 O O . ASP B 1 145 ? -1.714 51.969 34.688 1 36.06 145 ASP B O 1
ATOM 4395 N N . ASP B 1 146 ? -2.312 51.938 36.844 1 37.75 146 ASP B N 1
ATOM 4396 C CA . ASP B 1 146 ? -1.044 51.219 36.969 1 37.75 146 ASP B CA 1
ATOM 4397 C C . ASP B 1 146 ? -1.156 49.781 36.438 1 37.75 146 ASP B C 1
ATOM 4399 O O . ASP B 1 146 ? -0.374 48.938 36.844 1 37.75 146 ASP B O 1
ATOM 4403 N N . GLY B 1 147 ? -2.371 49.312 36.219 1 38.28 147 GLY B N 1
ATOM 4404 C CA . GLY B 1 147 ? -2.555 47.906 36.031 1 38.28 147 GLY B CA 1
ATOM 4405 C C . GLY B 1 147 ? -1.717 47.344 34.875 1 38.28 147 GLY B C 1
ATOM 4406 O O . GLY B 1 147 ? -1.7 47.906 33.781 1 38.28 147 GLY B O 1
ATOM 4407 N N . GLU B 1 148 ? -0.598 46.75 35.25 1 41.97 148 GLU B N 1
ATOM 4408 C CA . GLU B 1 148 ? 0.049 45.875 34.281 1 41.97 148 GLU B CA 1
ATOM 4409 C C . GLU B 1 148 ? -0.974 45.219 33.344 1 41.97 148 GLU B C 1
ATOM 4411 O O . GLU B 1 148 ? -1.866 44.5 33.812 1 41.97 148 GLU B O 1
ATOM 4416 N N . ALA B 1 149 ? -1.554 45.906 32.438 1 47.31 149 ALA B N 1
ATOM 4417 C CA . ALA B 1 149 ? -2.406 45.406 31.375 1 47.31 149 ALA B CA 1
ATOM 4418 C C . ALA B 1 149 ? -2.215 43.875 31.219 1 47.31 149 ALA B C 1
ATOM 4420 O O . ALA B 1 149 ? -1.144 43.438 30.797 1 47.31 149 ALA B O 1
ATOM 4421 N N . ALA B 1 150 ? -2.824 43.094 31.953 1 50.94 150 ALA B N 1
ATOM 4422 C CA . ALA B 1 150 ? -2.883 41.656 31.812 1 50.94 150 ALA B CA 1
ATOM 4423 C C . ALA B 1 150 ? -2.891 41.25 30.328 1 50.94 150 ALA B C 1
ATOM 4425 O O . ALA B 1 150 ? -3.723 41.719 29.562 1 50.94 150 ALA B O 1
ATOM 4426 N N . ALA B 1 151 ? -1.618 40.812 29.984 1 60.31 151 ALA B N 1
ATOM 4427 C CA . ALA B 1 151 ? -1.489 40.344 28.609 1 60.31 151 ALA B CA 1
ATOM 4428 C C . ALA B 1 151 ? -2.707 39.531 28.188 1 60.31 151 ALA B C 1
ATOM 4430 O O . ALA B 1 151 ? -3.197 38.688 28.953 1 60.31 151 ALA B O 1
ATOM 4431 N N . ASP B 1 152 ? -3.467 39.938 27.312 1 72.62 152 ASP B N 1
ATOM 4432 C CA . ASP B 1 152 ? -4.559 39.188 26.688 1 72.62 152 ASP B CA 1
ATOM 4433 C C . ASP B 1 152 ? -4.203 37.719 26.516 1 72.62 152 ASP B C 1
ATOM 4435 O O . ASP B 1 152 ? -3.121 37.375 26.016 1 72.62 152 ASP B O 1
ATOM 4439 N N . PRO B 1 153 ? -4.859 36.844 27.359 1 76.88 153 PRO B N 1
ATOM 4440 C CA . PRO B 1 153 ? -4.578 35.406 27.281 1 76.88 153 PRO B CA 1
ATOM 4441 C C . PRO B 1 153 ? -4.363 34.938 25.859 1 76.88 153 PRO B C 1
ATOM 4443 O O . PRO B 1 153 ? -3.574 34 25.625 1 76.88 153 PRO B O 1
ATOM 4446 N N . ARG B 1 154 ? -4.949 35.438 24.953 1 77.5 154 ARG B N 1
ATOM 4447 C CA . ARG B 1 154 ? -4.797 35.062 23.562 1 77.5 154 ARG B CA 1
ATOM 4448 C C . ARG B 1 154 ? -3.41 35.406 23.031 1 77.5 154 ARG B C 1
ATOM 4450 O O . ARG B 1 154 ? -2.826 34.656 22.25 1 77.5 154 ARG B O 1
ATOM 4457 N N . GLU B 1 155 ? -2.98 36.531 23.531 1 79.5 155 GLU B N 1
ATOM 4458 C CA . GLU B 1 155 ? -1.646 36.938 23.125 1 79.5 155 GLU B CA 1
ATOM 4459 C C . GLU B 1 155 ? -0.572 36.031 23.703 1 79.5 155 GLU B C 1
ATOM 4461 O O . GLU B 1 155 ? 0.419 35.719 23.047 1 79.5 155 GLU B O 1
ATOM 4466 N N . LEU B 1 156 ? -0.846 35.688 24.891 1 82.81 156 LEU B N 1
ATOM 4467 C CA . LEU B 1 156 ? 0.105 34.781 25.531 1 82.81 156 LEU B CA 1
ATOM 4468 C C . LEU B 1 156 ? 0.153 33.438 24.812 1 82.81 156 LEU B C 1
ATOM 4470 O O . LEU B 1 156 ? 1.229 32.875 24.625 1 82.81 156 LEU B O 1
ATOM 4474 N N . THR B 1 157 ? -1.02 32.969 24.453 1 85.25 157 THR B N 1
ATOM 4475 C CA . THR B 1 157 ? -1.088 31.688 23.75 1 85.25 157 THR B CA 1
ATOM 4476 C C . THR B 1 157 ? -0.413 31.781 22.391 1 85.25 157 THR B C 1
ATOM 4478 O O . THR B 1 157 ? 0.31 30.875 21.984 1 85.25 157 THR B O 1
ATOM 4481 N N . LEU B 1 158 ? -0.598 32.844 21.766 1 89.06 158 LEU B N 1
ATOM 4482 C CA . LEU B 1 158 ? 0.029 33.062 20.469 1 89.06 158 LEU B CA 1
ATOM 4483 C C . LEU B 1 158 ? 1.546 33.125 20.594 1 89.06 158 LEU B C 1
ATOM 4485 O O . LEU B 1 158 ? 2.275 32.5 19.812 1 89.06 158 LEU B O 1
ATOM 4489 N N . ALA B 1 159 ? 1.971 33.875 21.594 1 88.94 159 ALA B N 1
ATOM 4490 C CA . ALA B 1 159 ? 3.408 34 21.812 1 88.94 159 ALA B CA 1
ATOM 4491 C C . ALA B 1 159 ? 4.066 32.656 22.078 1 88.94 159 ALA B C 1
ATOM 4493 O O . ALA B 1 159 ? 5.168 32.406 21.594 1 88.94 159 ALA B O 1
ATOM 4494 N N . ALA B 1 160 ? 3.354 31.891 22.812 1 90.19 160 ALA B N 1
ATOM 4495 C CA . ALA B 1 160 ? 3.875 30.562 23.109 1 90.19 160 ALA B CA 1
ATOM 4496 C C . ALA B 1 160 ? 3.992 29.719 21.828 1 90.19 160 ALA B C 1
ATOM 4498 O O . ALA B 1 160 ? 4.988 29.016 21.641 1 90.19 160 ALA B O 1
ATOM 4499 N N . ALA B 1 161 ? 3.012 29.812 21.016 1 91.94 161 ALA B N 1
ATOM 4500 C CA . ALA B 1 161 ? 3.033 29.078 19.75 1 91.94 161 ALA B CA 1
ATOM 4501 C C . ALA B 1 161 ? 4.156 29.578 18.844 1 91.94 161 ALA B C 1
ATOM 4503 O O . ALA B 1 161 ? 4.859 28.781 18.219 1 91.94 161 ALA B O 1
ATOM 4504 N N . LEU B 1 162 ? 4.367 30.812 18.891 1 94.38 162 LEU B N 1
ATOM 4505 C CA . LEU B 1 162 ? 5.402 31.422 18.047 1 94.38 162 LEU B CA 1
ATOM 4506 C C . LEU B 1 162 ? 6.793 31.016 18.547 1 94.38 162 LEU B C 1
ATOM 4508 O O . LEU B 1 162 ? 7.691 30.766 17.734 1 94.38 162 LEU B O 1
ATOM 4512 N N . ARG B 1 163 ? 6.875 30.969 19.828 1 92.38 163 ARG B N 1
ATOM 4513 C CA . ARG B 1 163 ? 8.148 30.547 20.391 1 92.38 163 ARG B CA 1
ATOM 4514 C C . ARG B 1 163 ? 8.453 29.094 20.047 1 92.38 163 ARG B C 1
ATOM 4516 O O . ARG B 1 163 ? 9.555 28.766 19.625 1 92.38 163 ARG B O 1
ATOM 4523 N N . ARG B 1 164 ? 7.43 28.281 20.172 1 93.12 164 ARG B N 1
ATOM 4524 C CA . ARG B 1 164 ? 7.57 26.844 19.938 1 93.12 164 ARG B CA 1
ATOM 4525 C C . ARG B 1 164 ? 7.934 26.562 18.484 1 93.12 164 ARG B C 1
ATOM 4527 O O . ARG B 1 164 ? 8.688 25.625 18.203 1 93.12 164 ARG B O 1
ATOM 4534 N N . HIS B 1 165 ? 7.461 27.391 17.578 1 95.5 165 HIS B N 1
ATOM 4535 C CA . HIS B 1 165 ? 7.652 27.125 16.156 1 95.5 165 HIS B CA 1
ATOM 4536 C C . HIS B 1 165 ? 8.539 28.172 15.508 1 95.5 165 HIS B C 1
ATOM 4538 O O . HIS B 1 165 ? 8.406 28.453 14.312 1 95.5 165 HIS B O 1
ATOM 4544 N N . ALA B 1 166 ? 9.43 28.781 16.266 1 95.25 166 ALA B N 1
ATOM 4545 C CA . ALA B 1 166 ? 10.25 29.891 15.797 1 95.25 166 ALA B CA 1
ATOM 4546 C C . ALA B 1 166 ? 11.156 29.469 14.641 1 95.25 166 ALA B C 1
ATOM 4548 O O . ALA B 1 166 ? 11.234 30.172 13.633 1 95.25 166 ALA B O 1
ATOM 4549 N N . GLN B 1 167 ? 11.797 28.375 14.805 1 94.88 167 GLN B N 1
ATOM 4550 C CA . GLN B 1 167 ? 12.711 27.922 13.758 1 94.88 167 GLN B CA 1
ATOM 4551 C C . GLN B 1 167 ? 11.961 27.609 12.469 1 94.88 167 GLN B C 1
ATOM 4553 O O . GLN B 1 167 ? 12.406 27.984 11.383 1 94.88 167 GLN B O 1
ATOM 4558 N N . ARG B 1 168 ? 10.82 26.953 12.633 1 96 168 ARG B N 1
ATOM 4559 C CA . ARG B 1 168 ? 10.016 26.609 11.469 1 96 168 ARG B CA 1
ATOM 4560 C C . ARG B 1 168 ? 9.539 27.859 10.734 1 96 168 ARG B C 1
ATOM 4562 O O . ARG B 1 168 ? 9.594 27.938 9.508 1 96 168 ARG B O 1
ATOM 4569 N N . LEU B 1 169 ? 9.125 28.812 11.477 1 96 169 LEU B N 1
ATOM 4570 C CA . LEU B 1 169 ? 8.648 30.062 10.914 1 96 169 LEU B CA 1
ATOM 4571 C C . LEU B 1 169 ? 9.773 30.781 10.172 1 96 169 LEU B C 1
ATOM 4573 O O . LEU B 1 169 ? 9.539 31.375 9.109 1 96 169 LEU B O 1
ATOM 4577 N N . THR B 1 170 ? 10.938 30.641 10.664 1 95.69 170 THR B N 1
ATOM 4578 C CA . THR B 1 170 ? 12.086 31.297 10.047 1 95.69 170 THR B CA 1
ATOM 4579 C C . THR B 1 170 ? 12.508 30.578 8.773 1 95.69 170 THR B C 1
ATOM 4581 O O . THR B 1 170 ? 12.867 31.203 7.781 1 95.69 170 THR B O 1
ATOM 4584 N N . ASP B 1 171 ? 12.359 29.297 8.789 1 96.12 171 ASP B N 1
ATOM 4585 C CA . ASP B 1 171 ? 12.867 28.469 7.707 1 96.12 171 ASP B CA 1
ATOM 4586 C C . ASP B 1 171 ? 11.891 28.438 6.531 1 96.12 171 ASP B C 1
ATOM 4588 O O . ASP B 1 171 ? 12.258 28.047 5.418 1 96.12 171 ASP B O 1
ATOM 4592 N N . LEU B 1 172 ? 10.641 28.797 6.777 1 96.62 172 LEU B N 1
ATOM 4593 C CA . LEU B 1 172 ? 9.656 28.766 5.699 1 96.62 172 LEU B CA 1
ATOM 4594 C C . LEU B 1 172 ? 10.086 29.672 4.551 1 96.62 172 LEU B C 1
ATOM 4596 O O . LEU B 1 172 ? 10.586 30.781 4.773 1 96.62 172 LEU B O 1
ATOM 4600 N N . SER B 1 173 ? 9.93 29.219 3.305 1 95.88 173 SER B N 1
ATOM 4601 C CA . SER B 1 173 ? 10.078 30.125 2.168 1 95.88 173 SER B CA 1
ATOM 4602 C C . SER B 1 173 ? 9.016 31.219 2.189 1 95.88 173 SER B C 1
ATOM 4604 O O . SER B 1 173 ? 7.969 31.062 2.828 1 95.88 173 SER B O 1
ATOM 4606 N N . GLU B 1 174 ? 9.281 32.281 1.546 1 95.31 174 GLU B N 1
ATOM 4607 C CA . GLU B 1 174 ? 8.344 33.406 1.524 1 95.31 174 GLU B CA 1
ATOM 4608 C C . GLU B 1 174 ? 6.996 32.969 0.943 1 95.31 174 GLU B C 1
ATOM 4610 O O . GLU B 1 174 ? 5.949 33.25 1.539 1 95.31 174 GLU B O 1
ATOM 4615 N N . PRO B 1 175 ? 6.973 32.188 -0.107 1 93.69 175 PRO B N 1
ATOM 4616 C CA . PRO B 1 175 ? 5.68 31.75 -0.627 1 93.69 175 PRO B CA 1
ATOM 4617 C C . PRO B 1 175 ? 4.934 30.844 0.349 1 93.69 175 PRO B C 1
ATOM 4619 O O . PRO B 1 175 ? 3.711 30.953 0.488 1 93.69 175 PRO B O 1
ATOM 4622 N N . ASP B 1 176 ? 5.648 30.016 1 1 95.62 176 ASP B N 1
ATOM 4623 C CA . ASP B 1 176 ? 5.004 29.109 1.95 1 95.62 176 ASP B CA 1
ATOM 4624 C C . ASP B 1 176 ? 4.445 29.891 3.145 1 95.62 176 ASP B C 1
ATOM 4626 O O . ASP B 1 176 ? 3.369 29.562 3.65 1 95.62 176 ASP B O 1
ATOM 4630 N N . PHE B 1 177 ? 5.191 30.906 3.57 1 96.94 177 PHE B N 1
ATOM 4631 C CA . PHE B 1 177 ? 4.695 31.719 4.68 1 96.94 177 PHE B CA 1
ATOM 4632 C C . PHE B 1 177 ? 3.42 32.469 4.285 1 96.94 177 PHE B C 1
ATOM 4634 O O . PHE B 1 177 ? 2.451 32.469 5.047 1 96.94 177 PHE B O 1
ATOM 4641 N N . LEU B 1 178 ? 3.418 32.969 3.1 1 96.06 178 LEU B N 1
ATOM 4642 C CA . LEU B 1 178 ? 2.232 33.688 2.619 1 96.06 178 LEU B CA 1
ATOM 4643 C C . LEU B 1 178 ? 1.041 32.719 2.527 1 96.06 178 LEU B C 1
ATOM 4645 O O . LEU B 1 178 ? -0.094 33.125 2.807 1 96.06 178 LEU B O 1
ATOM 4649 N N . ARG B 1 179 ? 1.292 31.484 2.182 1 94.81 179 ARG B N 1
ATOM 4650 C CA . ARG B 1 179 ? 0.226 30.5 2.137 1 94.81 179 ARG B CA 1
ATOM 4651 C C . ARG B 1 179 ? -0.286 30.172 3.537 1 94.81 179 ARG B C 1
ATOM 4653 O O . ARG B 1 179 ? -1.491 30.016 3.74 1 94.81 179 ARG B O 1
ATOM 4660 N N . VAL B 1 180 ? 0.652 30.078 4.504 1 96.19 180 VAL B N 1
ATOM 4661 C CA . VAL B 1 180 ? 0.256 29.844 5.891 1 96.19 180 VAL B CA 1
ATOM 4662 C C . VAL B 1 180 ? -0.691 30.953 6.344 1 96.19 180 VAL B C 1
ATOM 4664 O O . VAL B 1 180 ? -1.749 30.688 6.914 1 96.19 180 VAL B O 1
ATOM 4667 N N . VAL B 1 181 ? -0.346 32.188 6.02 1 95.25 181 VAL B N 1
ATOM 4668 C CA . VAL B 1 181 ? -1.16 33.344 6.395 1 95.25 181 VAL B CA 1
ATOM 4669 C C . VAL B 1 181 ? -2.527 33.25 5.723 1 95.25 181 VAL B C 1
ATOM 4671 O O . VAL B 1 181 ? -3.561 33.438 6.371 1 95.25 181 VAL B O 1
ATOM 4674 N N . ALA B 1 182 ? -2.508 32.875 4.496 1 93.75 182 ALA B N 1
ATOM 4675 C CA . ALA B 1 182 ? -3.75 32.781 3.734 1 93.75 182 ALA B CA 1
ATOM 4676 C C . ALA B 1 182 ? -4.664 31.703 4.312 1 93.75 182 ALA B C 1
ATOM 4678 O O . ALA B 1 182 ? -5.875 31.906 4.406 1 93.75 182 ALA B O 1
ATOM 4679 N N . VAL B 1 183 ? -4.07 30.578 4.668 1 93.5 183 VAL B N 1
ATOM 4680 C CA . VAL B 1 183 ? -4.848 29.5 5.25 1 93.5 183 VAL B CA 1
ATOM 4681 C C . VAL B 1 183 ? -5.441 29.938 6.586 1 93.5 183 VAL B C 1
ATOM 4683 O O . VAL B 1 183 ? -6.629 29.719 6.84 1 93.5 183 VAL B O 1
ATOM 4686 N N . LEU B 1 184 ? -4.664 30.609 7.383 1 91.5 184 LEU B N 1
ATOM 4687 C CA . LEU B 1 184 ? -5.137 31.062 8.688 1 91.5 184 LEU B CA 1
ATOM 4688 C C . LEU B 1 184 ? -6.258 32.062 8.539 1 91.5 184 LEU B C 1
ATOM 4690 O O . LEU B 1 184 ? -7.238 32.031 9.281 1 91.5 184 LEU B O 1
ATOM 4694 N N . GLU B 1 185 ? -6.121 32.938 7.602 1 90.38 185 GLU B N 1
ATOM 4695 C CA . GLU B 1 185 ? -7.172 33.906 7.328 1 90.38 185 GLU B CA 1
ATOM 4696 C C . GLU B 1 185 ? -8.461 33.219 6.891 1 90.38 185 GLU B C 1
ATOM 4698 O O . GLU B 1 185 ? -9.547 33.562 7.363 1 90.38 185 GLU B O 1
ATOM 4703 N N . TRP B 1 186 ? -8.281 32.281 6.043 1 89.06 186 TRP B N 1
ATOM 4704 C CA . TRP B 1 186 ? -9.438 31.547 5.539 1 89.06 186 TRP B CA 1
ATOM 4705 C C . TRP B 1 186 ? -10.102 30.75 6.66 1 89.06 186 TRP B C 1
ATOM 4707 O O . TRP B 1 186 ? -11.336 30.734 6.762 1 89.06 186 TRP B O 1
ATOM 4717 N N . LEU B 1 187 ? -9.359 30.109 7.492 1 86.06 187 LEU B N 1
ATOM 4718 C CA . LEU B 1 187 ? -9.875 29.312 8.594 1 86.06 187 LEU B CA 1
ATOM 4719 C C . LEU B 1 187 ? -10.68 30.172 9.562 1 86.06 187 LEU B C 1
ATOM 4721 O O . LEU B 1 187 ? -11.609 29.688 10.211 1 86.06 187 LEU B O 1
ATOM 4725 N N . ARG B 1 188 ? -10.414 31.281 9.562 1 81.12 188 ARG B N 1
ATOM 4726 C CA . ARG B 1 188 ? -11.07 32.156 10.516 1 81.12 188 ARG B CA 1
ATOM 4727 C C . ARG B 1 188 ? -12.414 32.656 9.977 1 81.12 188 ARG B C 1
ATOM 4729 O O . ARG B 1 188 ? -13.336 32.938 10.742 1 81.12 188 ARG B O 1
ATOM 4736 N N . THR B 1 189 ? -12.531 32.75 8.727 1 81.69 189 THR B N 1
ATOM 4737 C CA . THR B 1 189 ? -13.719 33.344 8.133 1 81.69 189 THR B CA 1
ATOM 4738 C C . THR B 1 189 ? -14.656 32.281 7.582 1 81.69 189 THR B C 1
ATOM 4740 O O . THR B 1 189 ? -15.766 32.594 7.133 1 81.69 189 THR B O 1
ATOM 4743 N N . THR B 1 190 ? -14.219 31.094 7.578 1 83.5 190 THR B N 1
ATOM 4744 C CA . THR B 1 190 ? -14.992 30.031 6.934 1 83.5 190 THR B CA 1
ATOM 4745 C C . THR B 1 190 ? -15.156 28.844 7.863 1 83.5 190 THR B C 1
ATOM 4747 O O . THR B 1 190 ? -14.18 28.359 8.445 1 83.5 190 THR B O 1
ATOM 4750 N N . PRO B 1 191 ? -16.406 28.516 8.117 1 81.38 191 PRO B N 1
ATOM 4751 C CA . PRO B 1 191 ? -16.562 27.25 8.828 1 81.38 191 PRO B CA 1
ATOM 4752 C C . PRO B 1 191 ? -15.953 26.062 8.094 1 81.38 191 PRO B C 1
ATOM 4754 O O . PRO B 1 191 ? -16.312 25.797 6.941 1 81.38 191 PRO B O 1
ATOM 4757 N N . VAL B 1 192 ? -15.008 25.391 8.688 1 84.5 192 VAL B N 1
ATOM 4758 C CA . VAL B 1 192 ? -14.227 24.406 7.969 1 84.5 192 VAL B CA 1
ATOM 4759 C C . VAL B 1 192 ? -14.461 23.016 8.57 1 84.5 192 VAL B C 1
ATOM 4761 O O . VAL B 1 192 ? -13.82 22.047 8.18 1 84.5 192 VAL B O 1
ATOM 4764 N N . GLN B 1 193 ? -15.344 22.953 9.508 1 81.81 193 GLN B N 1
ATOM 4765 C CA . GLN B 1 193 ? -15.578 21.672 10.164 1 81.81 193 GLN B CA 1
ATOM 4766 C C . GLN B 1 193 ? -15.977 20.594 9.156 1 81.81 193 GLN B C 1
ATOM 4768 O O . GLN B 1 193 ? -16.938 20.766 8.406 1 81.81 193 GLN B O 1
ATOM 4773 N N . GLY B 1 194 ? -15.188 19.578 9.125 1 83.56 194 GLY B N 1
ATOM 4774 C CA . GLY B 1 194 ? -15.523 18.453 8.273 1 83.56 194 GLY B CA 1
ATOM 4775 C C . GLY B 1 194 ? -14.945 18.562 6.875 1 83.56 194 GLY B C 1
ATOM 4776 O O . GLY B 1 194 ? -15.016 17.625 6.094 1 83.56 194 GLY B O 1
ATOM 4777 N N . LEU B 1 195 ? -14.391 19.672 6.652 1 87.56 195 LEU B N 1
ATOM 4778 C CA . LEU B 1 195 ? -13.789 19.844 5.332 1 87.56 195 LEU B CA 1
ATOM 4779 C C . LEU B 1 195 ? -12.469 19.078 5.23 1 87.56 195 LEU B C 1
ATOM 4781 O O . LEU B 1 195 ? -11.828 18.812 6.246 1 87.56 195 LEU B O 1
ATOM 4785 N N . ARG B 1 196 ? -12.219 18.703 3.988 1 90.56 196 ARG B N 1
ATOM 4786 C CA . ARG B 1 196 ? -10.93 18.078 3.723 1 90.56 196 ARG B CA 1
ATOM 4787 C C . ARG B 1 196 ? -9.938 19.094 3.154 1 90.56 196 ARG B C 1
ATOM 4789 O O . ARG B 1 196 ? -10.336 20.094 2.578 1 90.56 196 ARG B O 1
ATOM 4796 N N . PRO B 1 197 ? -8.625 18.766 3.324 1 88.62 197 PRO B N 1
ATOM 4797 C CA . PRO B 1 197 ? -7.613 19.703 2.828 1 88.62 197 PRO B CA 1
ATOM 4798 C C . PRO B 1 197 ? -7.797 20.031 1.348 1 88.62 197 PRO B C 1
ATOM 4800 O O . PRO B 1 197 ? -7.59 21.188 0.939 1 88.62 197 PRO B O 1
ATOM 4803 N N . ARG B 1 198 ? -8.305 19.125 0.59 1 91.56 198 ARG B N 1
ATOM 4804 C CA . ARG B 1 198 ? -8.516 19.297 -0.845 1 91.56 198 ARG B CA 1
ATOM 4805 C C . ARG B 1 198 ? -9.578 20.344 -1.127 1 91.56 198 ARG B C 1
ATOM 4807 O O . ARG B 1 198 ? -9.594 20.953 -2.205 1 91.56 198 ARG B O 1
ATOM 4814 N N . GLN B 1 199 ? -10.312 20.688 -0.127 1 90 199 GLN B N 1
ATOM 4815 C CA . GLN B 1 199 ? -11.43 21.594 -0.327 1 90 199 GLN B CA 1
ATOM 4816 C C . GLN B 1 199 ? -11.047 23.031 0.032 1 90 199 GLN B C 1
ATOM 4818 O O . GLN B 1 199 ? -11.852 23.953 -0.119 1 90 199 GLN B O 1
ATOM 4823 N N . LEU B 1 200 ? -9.844 23.219 0.472 1 87.25 200 LEU B N 1
ATOM 4824 C CA . LEU B 1 200 ? -9.375 24.578 0.718 1 87.25 200 LEU B CA 1
ATOM 4825 C C . LEU B 1 200 ? -9.078 25.297 -0.594 1 87.25 200 LEU B C 1
ATOM 4827 O O . LEU B 1 200 ? -8.211 24.859 -1.358 1 87.25 200 LEU B O 1
ATOM 4831 N N . PRO B 1 201 ? -9.805 26.359 -0.771 1 87.44 201 PRO B N 1
ATOM 4832 C CA . PRO B 1 201 ? -9.648 27.047 -2.057 1 87.44 201 PRO B CA 1
ATOM 4833 C C . PRO B 1 201 ? -8.469 28.016 -2.064 1 87.44 201 PRO B C 1
ATOM 4835 O O . PRO B 1 201 ? -8.617 29.172 -2.484 1 87.44 201 PRO B O 1
ATOM 4838 N N . ILE B 1 202 ? -7.383 27.672 -1.577 1 90.19 202 ILE B N 1
ATOM 4839 C CA . ILE B 1 202 ? -6.188 28.516 -1.537 1 90.19 202 ILE B CA 1
ATOM 4840 C C . ILE B 1 202 ? -5.137 27.953 -2.494 1 90.19 202 ILE B C 1
ATOM 4842 O O . ILE B 1 202 ? -4.699 26.812 -2.348 1 90.19 202 ILE B O 1
ATOM 4846 N N . ARG B 1 203 ? -4.848 28.859 -3.355 1 90.75 203 ARG B N 1
ATOM 4847 C CA . ARG B 1 203 ? -3.906 28.453 -4.395 1 90.75 203 ARG B CA 1
ATOM 4848 C C . ARG B 1 203 ? -2.605 27.938 -3.791 1 90.75 203 ARG B C 1
ATOM 4850 O O . ARG B 1 203 ? -2.021 28.578 -2.918 1 90.75 203 ARG B O 1
ATOM 4857 N N . GLY B 1 204 ? -2.248 26.703 -4.227 1 90.5 204 GLY B N 1
ATOM 4858 C CA . GLY B 1 204 ? -0.995 26.125 -3.77 1 90.5 204 GLY B CA 1
ATOM 4859 C C . GLY B 1 204 ? -1.148 25.281 -2.523 1 90.5 204 GLY B C 1
ATOM 4860 O O . GLY B 1 204 ? -0.187 24.656 -2.068 1 90.5 204 GLY B O 1
ATOM 4861 N N . VAL B 1 205 ? -2.283 25.281 -1.958 1 91.31 205 VAL B N 1
ATOM 4862 C CA . VAL B 1 205 ? -2.525 24.469 -0.762 1 91.31 205 VAL B CA 1
ATOM 4863 C C . VAL B 1 205 ? -3.246 23.188 -1.142 1 91.31 205 VAL B C 1
ATOM 4865 O O . VAL B 1 205 ? -4.461 23.188 -1.362 1 91.31 205 VAL B O 1
ATOM 4868 N N . ASP B 1 206 ? -2.48 22.141 -1.261 1 87.56 206 ASP B N 1
ATOM 4869 C CA . ASP B 1 206 ? -3.027 20.812 -1.493 1 87.56 206 ASP B CA 1
ATOM 4870 C C . ASP B 1 206 ? -2.877 19.938 -0.254 1 87.56 206 ASP B C 1
ATOM 4872 O O . ASP B 1 206 ? -2.484 20.422 0.811 1 87.56 206 ASP B O 1
ATOM 4876 N N . SER B 1 207 ? -3.266 18.641 -0.398 1 87.88 207 SER B N 1
ATOM 4877 C CA . SER B 1 207 ? -3.26 17.734 0.752 1 87.88 207 SER B CA 1
ATOM 4878 C C . SER B 1 207 ? -1.846 17.531 1.287 1 87.88 207 SER B C 1
ATOM 4880 O O . SER B 1 207 ? -1.64 17.469 2.5 1 87.88 207 SER B O 1
ATOM 4882 N N . LYS B 1 208 ? -0.967 17.484 0.349 1 88.44 208 LYS B N 1
ATOM 4883 C CA . LYS B 1 208 ? 0.421 17.281 0.76 1 88.44 208 LYS B CA 1
ATOM 4884 C C . LYS B 1 208 ? 0.946 18.516 1.511 1 88.44 208 LYS B C 1
ATOM 4886 O O . LYS B 1 208 ? 1.574 18.375 2.562 1 88.44 208 LYS B O 1
ATOM 4891 N N . TRP B 1 209 ? 0.711 19.688 0.971 1 92.44 209 TRP B N 1
ATOM 4892 C CA . TRP B 1 209 ? 1.123 20.922 1.63 1 92.44 209 TRP B CA 1
ATOM 4893 C C . TRP B 1 209 ? 0.488 21.047 3.012 1 92.44 209 TRP B C 1
ATOM 4895 O O . TRP B 1 209 ? 1.166 21.375 3.988 1 92.44 209 TRP B O 1
ATOM 4905 N N . PHE B 1 210 ? -0.801 20.797 3.062 1 91.75 210 PHE B N 1
ATOM 4906 C CA . PHE B 1 210 ? -1.522 20.922 4.324 1 91.75 210 PHE B CA 1
ATOM 4907 C C . PHE B 1 210 ? -0.937 19.969 5.367 1 91.75 210 PHE B C 1
ATOM 4909 O O . PHE B 1 210 ? -0.711 20.375 6.516 1 91.75 210 PHE B O 1
ATOM 4916 N N . GLY B 1 211 ? -0.733 18.781 4.93 1 90.62 211 GLY B N 1
ATOM 4917 C CA . GLY B 1 211 ? -0.15 17.812 5.848 1 90.62 211 GLY B CA 1
ATOM 4918 C C . GLY B 1 211 ? 1.191 18.25 6.402 1 90.62 211 GLY B C 1
ATOM 4919 O O . GLY B 1 211 ? 1.466 18.078 7.59 1 90.62 211 GLY B O 1
ATOM 4920 N N . ALA B 1 212 ? 1.975 18.875 5.59 1 93.25 212 ALA B N 1
ATOM 4921 C CA . ALA B 1 212 ? 3.318 19.297 5.969 1 93.25 212 ALA B CA 1
ATOM 4922 C C . ALA B 1 212 ? 3.268 20.469 6.941 1 93.25 212 ALA B C 1
ATOM 4924 O O . ALA B 1 212 ? 4.223 20.719 7.688 1 93.25 212 ALA B O 1
ATOM 4925 N N . HIS B 1 213 ? 2.164 21.188 6.949 1 94.94 213 HIS B N 1
ATOM 4926 C CA . HIS B 1 213 ? 2.107 22.422 7.727 1 94.94 213 HIS B CA 1
ATOM 4927 C C . HIS B 1 213 ? 1.006 22.359 8.781 1 94.94 213 HIS B C 1
ATOM 4929 O O . HIS B 1 213 ? 0.732 23.359 9.453 1 94.94 213 HIS B O 1
ATOM 4935 N N . ARG B 1 214 ? 0.427 21.188 8.914 1 91.44 214 ARG B N 1
ATOM 4936 C CA . ARG B 1 214 ? -0.747 21.047 9.766 1 91.44 214 ARG B CA 1
ATOM 4937 C C . ARG B 1 214 ? -0.427 21.438 11.203 1 91.44 214 ARG B C 1
ATOM 4939 O O . ARG B 1 214 ? -1.181 22.188 11.836 1 91.44 214 ARG B O 1
ATOM 4946 N N . THR B 1 215 ? 0.635 20.984 11.75 1 91.06 215 THR B N 1
ATOM 4947 C CA . THR B 1 215 ? 1.001 21.25 13.133 1 91.06 215 THR B CA 1
ATOM 4948 C C . THR B 1 215 ? 1.178 22.734 13.375 1 91.06 215 THR B C 1
ATOM 4950 O O . THR B 1 215 ? 0.705 23.266 14.383 1 91.06 215 THR B O 1
ATOM 4953 N N . LEU B 1 216 ? 1.847 23.406 12.477 1 93.5 216 LEU B N 1
ATOM 4954 C CA . LEU B 1 216 ? 2.051 24.844 12.57 1 93.5 216 LEU B CA 1
ATOM 4955 C C . LEU B 1 216 ? 0.722 25.594 12.5 1 93.5 216 LEU B C 1
ATOM 4957 O O . LEU B 1 216 ? 0.464 26.484 13.297 1 93.5 216 LEU B O 1
ATOM 4961 N N . LEU B 1 217 ? -0.11 25.203 11.547 1 92.5 217 LEU B N 1
ATOM 4962 C CA . LEU B 1 217 ? -1.413 25.844 11.375 1 92.5 217 LEU B CA 1
ATOM 4963 C C . LEU B 1 217 ? -2.27 25.672 12.625 1 92.5 217 LEU B C 1
ATOM 4965 O O . LEU B 1 217 ? -2.924 26.625 13.07 1 92.5 217 LEU B O 1
ATOM 4969 N N . GLU B 1 218 ? -2.279 24.5 13.18 1 89.88 218 GLU B N 1
ATOM 4970 C CA . GLU B 1 218 ? -3.047 24.219 14.391 1 89.88 218 GLU B CA 1
ATOM 4971 C C . GLU B 1 218 ? -2.561 25.062 15.562 1 89.88 218 GLU B C 1
ATOM 4973 O O . GLU B 1 218 ? -3.365 25.594 16.328 1 89.88 218 GLU B O 1
ATOM 4978 N N . ALA B 1 219 ? -1.294 25.219 15.641 1 89.94 219 ALA B N 1
ATOM 4979 C CA . ALA B 1 219 ? -0.7 25.984 16.734 1 89.94 219 ALA B CA 1
ATOM 4980 C C . ALA B 1 219 ? -1.059 27.469 16.625 1 89.94 219 ALA B C 1
ATOM 4982 O O . ALA B 1 219 ? -1.312 28.125 17.625 1 89.94 219 ALA B O 1
ATOM 4983 N N . LEU B 1 220 ? -1.11 27.953 15.445 1 90.25 220 LEU B N 1
ATOM 4984 C CA . LEU B 1 220 ? -1.313 29.391 15.234 1 90.25 220 LEU B CA 1
ATOM 4985 C C . LEU B 1 220 ? -2.801 29.719 15.195 1 90.25 220 LEU B C 1
ATOM 4987 O O . LEU B 1 220 ? -3.193 30.844 15.508 1 90.25 220 LEU B O 1
ATOM 4991 N N . HIS B 1 221 ? -3.705 28.875 14.586 1 85.12 221 HIS B N 1
ATOM 4992 C CA . HIS B 1 221 ? -5.137 29.109 14.469 1 85.12 221 HIS B CA 1
ATOM 4993 C C . HIS B 1 221 ? -5.832 28.984 15.82 1 85.12 221 HIS B C 1
ATOM 4995 O O . HIS B 1 221 ? -6.734 29.766 16.141 1 85.12 221 HIS B O 1
ATOM 5001 N N . ALA B 1 222 ? -5.809 27.688 16.391 1 62.88 222 ALA B N 1
ATOM 5002 C CA . ALA B 1 222 ? -6.602 27.406 17.594 1 62.88 222 ALA B CA 1
ATOM 5003 C C . ALA B 1 222 ? -5.703 27.188 18.797 1 62.88 222 ALA B C 1
ATOM 5005 O O . ALA B 1 222 ? -5.621 26.078 19.328 1 62.88 222 ALA B O 1
ATOM 5006 N N . PRO B 1 223 ? -4.801 28.172 19.031 1 54.88 223 PRO B N 1
ATOM 5007 C CA . PRO B 1 223 ? -4.074 27.703 20.219 1 54.88 223 PRO B CA 1
ATOM 5008 C C . PRO B 1 223 ? -5.004 27.172 21.312 1 54.88 223 PRO B C 1
ATOM 5010 O O . PRO B 1 223 ? -4.547 26.516 22.25 1 54.88 223 PRO B O 1
ATOM 5013 N N . GLN B 1 224 ? -6.387 27.531 21.141 1 52.72 224 GLN B N 1
ATOM 5014 C CA . GLN B 1 224 ? -7.215 26.922 22.172 1 52.72 224 GLN B CA 1
ATOM 5015 C C . GLN B 1 224 ? -7.738 25.562 21.734 1 52.72 224 GLN B C 1
ATOM 5017 O O . GLN B 1 224 ? -7.555 25.156 20.578 1 52.72 224 GLN B O 1
ATOM 5022 N N . GLU B 1 225 ? -8.758 24.891 22.266 1 54.81 225 GLU B N 1
ATOM 5023 C CA . GLU B 1 225 ? -9.273 23.531 22.375 1 54.81 225 GLU B CA 1
ATOM 5024 C C . GLU B 1 225 ? -9.891 23.062 21.062 1 54.81 225 GLU B C 1
ATOM 5026 O O . GLU B 1 225 ? -10.594 23.812 20.391 1 54.81 225 GLU B O 1
ATOM 5031 N N . GLY B 1 226 ? -9.469 22.031 20.328 1 60.31 226 GLY B N 1
ATOM 5032 C CA . GLY B 1 226 ? -10.227 21.125 19.484 1 60.31 226 GLY B CA 1
ATOM 5033 C C . GLY B 1 226 ? -9.672 21 18.078 1 60.31 226 GLY B C 1
ATOM 5034 O O . GLY B 1 226 ? -10.375 20.578 17.156 1 60.31 226 GLY B O 1
ATOM 5035 N N . GLY B 1 227 ? -8.43 21.469 17.656 1 75.06 227 GLY B N 1
ATOM 5036 C CA . GLY B 1 227 ? -7.871 21.266 16.344 1 75.06 227 GLY B CA 1
ATOM 5037 C C . GLY B 1 227 ? -8.453 22.188 15.289 1 75.06 227 GLY B C 1
ATOM 5038 O O . GLY B 1 227 ? -9.141 23.156 15.617 1 75.06 227 GLY B O 1
ATOM 5039 N N . LEU B 1 228 ? -8.203 22.094 13.922 1 83.69 228 LEU B N 1
ATOM 5040 C CA . LEU B 1 228 ? -8.641 22.969 12.836 1 83.69 228 LEU B CA 1
ATOM 5041 C C . LEU B 1 228 ? -10.016 22.562 12.328 1 83.69 228 LEU B C 1
ATOM 5043 O O . LEU B 1 228 ? -10.703 23.344 11.68 1 83.69 228 LEU B O 1
ATOM 5047 N N . GLY B 1 229 ? -10.461 21.219 12.734 1 81.94 229 GLY B N 1
ATOM 5048 C CA . GLY B 1 229 ? -11.695 20.688 12.18 1 81.94 229 GLY B CA 1
ATOM 5049 C C . GLY B 1 229 ? -11.531 20.109 10.789 1 81.94 229 GLY B C 1
ATOM 5050 O O . GLY B 1 229 ? -12.469 19.516 10.25 1 81.94 229 GLY B O 1
ATOM 5051 N N . ILE B 1 230 ? -10.422 20.203 10.234 1 85.5 230 ILE B N 1
ATOM 5052 C CA . ILE B 1 230 ? -10.117 19.656 8.914 1 85.5 230 ILE B CA 1
ATOM 5053 C C . ILE B 1 230 ? -9.773 18.172 9.047 1 85.5 230 ILE B C 1
ATOM 5055 O O . ILE B 1 230 ? -8.945 17.797 9.875 1 85.5 230 ILE B O 1
ATOM 5059 N N . VAL B 1 231 ? -10.508 17.406 8.258 1 83.25 231 VAL B N 1
ATOM 5060 C CA . VAL B 1 231 ? -10.367 15.961 8.367 1 83.25 231 VAL B CA 1
ATOM 5061 C C . VAL B 1 231 ? -9.438 15.445 7.277 1 83.25 231 VAL B C 1
ATOM 5063 O O . VAL B 1 231 ? -9.656 15.711 6.094 1 83.25 231 VAL B O 1
ATOM 5066 N N . ASP B 1 232 ? -8.406 14.82 7.707 1 78.69 232 ASP B N 1
ATOM 5067 C CA . ASP B 1 232 ? -7.5 14.266 6.699 1 78.69 232 ASP B CA 1
ATOM 5068 C C . ASP B 1 232 ? -7.43 12.742 6.801 1 78.69 232 ASP B C 1
ATOM 5070 O O . ASP B 1 232 ? -6.828 12.086 5.945 1 78.69 232 ASP B O 1
ATOM 5074 N N . ALA B 1 233 ? -8.078 12.234 7.848 1 76 233 ALA B N 1
ATOM 5075 C CA . ALA B 1 233 ? -8.141 10.781 7.992 1 76 233 ALA B CA 1
ATOM 5076 C C . ALA B 1 233 ? -9.352 10.211 7.258 1 76 233 ALA B C 1
ATOM 5078 O O . ALA B 1 233 ? -10.367 10.891 7.086 1 76 233 ALA B O 1
ATOM 5079 N N . HIS B 1 234 ? -9.133 9.062 6.613 1 85.19 234 HIS B N 1
ATOM 5080 C CA . HIS B 1 234 ? -10.211 8.328 5.953 1 85.19 234 HIS B CA 1
ATOM 5081 C C . HIS B 1 234 ? -10.156 6.844 6.297 1 85.19 234 HIS B C 1
ATOM 5083 O O . HIS B 1 234 ? -9.914 6.012 5.422 1 85.19 234 HIS B O 1
ATOM 5089 N N . PRO B 1 235 ? -10.414 6.594 7.656 1 90.88 235 PRO B N 1
ATOM 5090 C CA . PRO B 1 235 ? -10.375 5.172 8.023 1 90.88 235 PRO B CA 1
ATOM 5091 C C . PRO B 1 235 ? -11.492 4.363 7.363 1 90.88 235 PRO B C 1
ATOM 5093 O O . PRO B 1 235 ? -12.625 4.836 7.266 1 90.88 235 PRO B O 1
ATOM 5096 N N . THR B 1 236 ? -11.156 3.203 6.918 1 95.25 236 THR B N 1
ATOM 5097 C CA . THR B 1 236 ? -12.125 2.305 6.297 1 95.25 236 THR B CA 1
ATOM 5098 C C . THR B 1 236 ? -12.117 0.942 6.984 1 95.25 236 THR B C 1
ATOM 5100 O O . THR B 1 236 ? -11.219 0.644 7.773 1 95.25 236 THR B O 1
ATOM 5103 N N . VAL B 1 237 ? -13.172 0.189 6.816 1 96.56 237 VAL B N 1
ATOM 5104 C CA . VAL B 1 237 ? -13.289 -1.182 7.301 1 96.56 237 VAL B CA 1
ATOM 5105 C C . VAL B 1 237 ? -13.773 -2.09 6.172 1 96.56 237 VAL B C 1
ATOM 5107 O O . VAL B 1 237 ? -14.648 -1.706 5.391 1 96.56 237 VAL B O 1
ATOM 5110 N N . ARG B 1 238 ? -13.109 -3.203 6.078 1 97.19 238 ARG B N 1
ATOM 5111 C CA . ARG B 1 238 ? -13.547 -4.215 5.121 1 97.19 238 ARG B CA 1
ATOM 5112 C C . ARG B 1 238 ? -14.336 -5.32 5.812 1 97.19 238 ARG B C 1
ATOM 5114 O O . ARG B 1 238 ? -13.891 -5.879 6.816 1 97.19 238 ARG B O 1
ATOM 5121 N N . VAL B 1 239 ? -15.516 -5.566 5.238 1 96.88 239 VAL B N 1
ATOM 5122 C CA . VAL B 1 239 ? -16.406 -6.547 5.848 1 96.88 239 VAL B CA 1
ATOM 5123 C C . VAL B 1 239 ? -16.906 -7.52 4.781 1 96.88 239 VAL B C 1
ATOM 5125 O O . VAL B 1 239 ? -17.094 -7.141 3.621 1 96.88 239 VAL B O 1
ATOM 5128 N N . ARG B 1 240 ? -17.031 -8.719 5.16 1 97.5 240 ARG B N 1
ATOM 5129 C CA . ARG B 1 240 ? -17.75 -9.727 4.391 1 97.5 240 ARG B CA 1
ATOM 5130 C C . ARG B 1 240 ? -19.016 -10.172 5.125 1 97.5 240 ARG B C 1
ATOM 5132 O O . ARG B 1 240 ? -18.922 -10.805 6.18 1 97.5 240 ARG B O 1
ATOM 5139 N N . ILE B 1 241 ? -20.141 -9.836 4.559 1 97.38 241 ILE B N 1
ATOM 5140 C CA . ILE B 1 241 ? -21.422 -10.156 5.188 1 97.38 241 ILE B CA 1
ATOM 5141 C C . ILE B 1 241 ? -21.844 -11.57 4.812 1 97.38 241 ILE B C 1
ATOM 5143 O O . ILE B 1 241 ? -22.328 -11.812 3.699 1 97.38 241 ILE B O 1
ATOM 5147 N N . LEU B 1 242 ? -21.75 -12.422 5.785 1 97.88 242 LEU B N 1
ATOM 5148 C CA . LEU B 1 242 ? -21.922 -13.852 5.523 1 97.88 242 LEU B CA 1
ATOM 5149 C C . LEU B 1 242 ? -23.406 -14.211 5.484 1 97.88 242 LEU B C 1
ATOM 5151 O O . LEU B 1 242 ? -23.797 -15.211 4.875 1 97.88 242 LEU B O 1
ATOM 5155 N N . ASP B 1 243 ? -24.25 -13.422 6.152 1 97.44 243 ASP B N 1
ATOM 5156 C CA . ASP B 1 243 ? -25.703 -13.625 6.125 1 97.44 243 ASP B CA 1
ATOM 5157 C C . ASP B 1 243 ? -26.344 -12.852 4.973 1 97.44 243 ASP B C 1
ATOM 5159 O O . ASP B 1 243 ? -26.391 -11.625 4.996 1 97.44 243 ASP B O 1
ATOM 5163 N N . PRO B 1 244 ? -26.859 -13.578 4.008 1 95.44 244 PRO B N 1
ATOM 5164 C CA . PRO B 1 244 ? -27.5 -12.891 2.887 1 95.44 244 PRO B CA 1
ATOM 5165 C C . PRO B 1 244 ? -28.609 -11.93 3.338 1 95.44 244 PRO B C 1
ATOM 5167 O O . PRO B 1 244 ? -28.812 -10.891 2.709 1 95.44 244 PRO B O 1
ATOM 5170 N N . ALA B 1 245 ? -29.234 -12.18 4.414 1 94.56 245 ALA B N 1
ATOM 5171 C CA . ALA B 1 245 ? -30.328 -11.352 4.902 1 94.56 245 ALA B CA 1
ATOM 5172 C C . ALA B 1 245 ? -29.828 -10.008 5.414 1 94.56 245 ALA B C 1
ATOM 5174 O O . ALA B 1 245 ? -30.594 -9.047 5.531 1 94.56 245 ALA B O 1
ATOM 5175 N N . LEU B 1 246 ? -28.547 -9.945 5.719 1 94.75 246 LEU B N 1
ATOM 5176 C CA . LEU B 1 246 ? -27.969 -8.734 6.289 1 94.75 246 LEU B CA 1
ATOM 5177 C C . LEU B 1 246 ? -27.281 -7.902 5.211 1 94.75 246 LEU B C 1
ATOM 5179 O O . LEU B 1 246 ? -26.797 -6.797 5.488 1 94.75 246 LEU B O 1
ATOM 5183 N N . ARG B 1 247 ? -27.203 -8.414 4.008 1 94.56 247 ARG B N 1
ATOM 5184 C CA . ARG B 1 247 ? -26.438 -7.777 2.939 1 94.56 247 ARG B CA 1
ATOM 5185 C C . ARG B 1 247 ? -27.172 -6.551 2.404 1 94.56 247 ARG B C 1
ATOM 5187 O O . ARG B 1 247 ? -28.312 -6.645 1.973 1 94.56 247 ARG B O 1
ATOM 5194 N N . PRO B 1 248 ? -26.469 -5.367 2.488 1 91.81 248 PRO B N 1
ATOM 5195 C CA . PRO B 1 248 ? -27.078 -4.195 1.85 1 91.81 248 PRO B CA 1
ATOM 5196 C C . PRO B 1 248 ? -27.219 -4.355 0.338 1 91.81 248 PRO B C 1
ATOM 5198 O O . PRO B 1 248 ? -26.219 -4.262 -0.391 1 91.81 248 PRO B O 1
ATOM 5201 N N . GLU B 1 249 ? -28.438 -4.578 -0.151 1 89.81 249 GLU B N 1
ATOM 5202 C CA . GLU B 1 249 ? -28.75 -4.777 -1.563 1 89.81 249 GLU B CA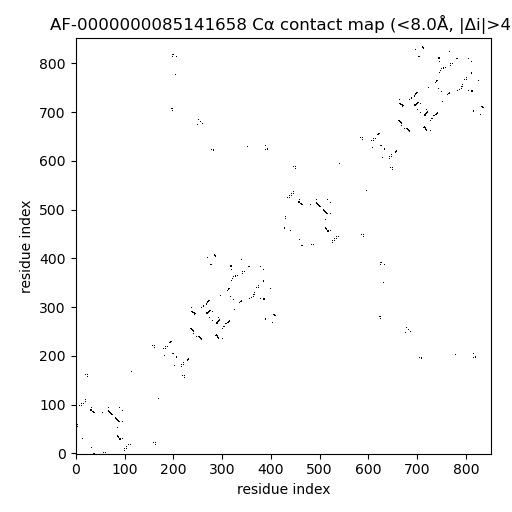 1
ATOM 5203 C C . GLU B 1 249 ? -27.906 -5.902 -2.162 1 89.81 249 GLU B C 1
ATOM 5205 O O . GLU B 1 249 ? -27.375 -5.766 -3.266 1 89.81 249 GLU B O 1
ATOM 5210 N N . GLY B 1 250 ? -27.609 -6.855 -1.378 1 91.75 250 GLY B N 1
ATOM 5211 C CA . GLY B 1 250 ? -26.984 -8.078 -1.863 1 91.75 250 GLY B CA 1
ATOM 5212 C C . GLY B 1 250 ? -25.469 -8.031 -1.822 1 91.75 250 GLY B C 1
ATOM 5213 O O . GLY B 1 250 ? -24.812 -9.016 -2.158 1 91.75 250 GLY B O 1
ATOM 5214 N N . LEU B 1 251 ? -24.891 -6.934 -1.349 1 94.38 251 LEU B N 1
ATOM 5215 C CA . LEU B 1 251 ? -23.438 -6.809 -1.315 1 94.38 251 LEU B CA 1
ATOM 5216 C C . LEU B 1 251 ? -22.828 -7.707 -0.238 1 94.38 251 LEU B C 1
ATOM 5218 O O . LEU B 1 251 ? -23.188 -7.59 0.938 1 94.38 251 LEU B O 1
ATOM 5222 N N . ARG B 1 252 ? -21.969 -8.578 -0.67 1 96.06 252 ARG B N 1
ATOM 5223 C CA . ARG B 1 252 ? -21.375 -9.57 0.227 1 96.06 252 ARG B CA 1
ATOM 5224 C C . ARG B 1 252 ? -20.047 -9.094 0.787 1 96.06 252 ARG B C 1
ATOM 5226 O O . ARG B 1 252 ? -19.766 -9.281 1.971 1 96.06 252 ARG B O 1
ATOM 5233 N N . ASP B 1 253 ? -19.219 -8.562 -0.023 1 96.88 253 ASP B N 1
ATOM 5234 C CA . ASP B 1 253 ? -17.875 -8.109 0.295 1 96.88 253 ASP B CA 1
ATOM 5235 C C . ASP B 1 253 ? -17.703 -6.625 -0.023 1 96.88 253 ASP B C 1
ATOM 5237 O O . ASP B 1 253 ? -17.875 -6.207 -1.168 1 96.88 253 ASP B O 1
ATOM 5241 N N . LEU B 1 254 ? -17.359 -5.777 1.034 1 96.31 254 LEU B N 1
ATOM 5242 C CA . LEU B 1 254 ? -17.234 -4.344 0.789 1 96.31 254 LEU B CA 1
ATOM 5243 C C . LEU B 1 254 ? -16.297 -3.695 1.799 1 96.31 254 LEU B C 1
ATOM 5245 O O . LEU B 1 254 ? -16.219 -4.133 2.949 1 96.31 254 LEU B O 1
ATOM 5249 N N . GLU B 1 255 ? -15.625 -2.773 1.362 1 97 255 GLU B N 1
ATOM 5250 C CA . GLU B 1 255 ? -14.852 -1.857 2.199 1 97 255 GLU B CA 1
ATOM 5251 C C . GLU B 1 255 ? -15.453 -0.455 2.18 1 97 255 GLU B C 1
ATOM 5253 O O . GLU B 1 255 ? -15.68 0.115 1.111 1 97 255 GLU B O 1
ATOM 5258 N N . VAL B 1 256 ? -15.734 0.08 3.371 1 96.62 256 VAL B N 1
ATOM 5259 C CA . VAL B 1 256 ? -16.438 1.356 3.484 1 96.62 256 VAL B CA 1
ATOM 5260 C C . VAL B 1 256 ? -15.797 2.195 4.594 1 96.62 256 VAL B C 1
ATOM 5262 O O . VAL B 1 256 ? -15.109 1.663 5.465 1 96.62 256 VAL B O 1
ATOM 5265 N N . PRO B 1 257 ? -16.047 3.541 4.484 1 94.81 257 PRO B N 1
ATOM 5266 C CA . PRO B 1 257 ? -15.641 4.367 5.625 1 94.81 257 PRO B CA 1
ATOM 5267 C C . PRO B 1 257 ? -16.266 3.91 6.938 1 94.81 257 PRO B C 1
ATOM 5269 O O . PRO B 1 257 ? -17.422 3.469 6.953 1 94.81 257 PRO B O 1
ATOM 5272 N N . LEU B 1 258 ? -15.516 4.086 8.008 1 94.56 258 LEU B N 1
ATOM 5273 C CA . LEU B 1 258 ? -15.945 3.631 9.32 1 94.56 258 LEU B CA 1
ATOM 5274 C C . LEU B 1 258 ? -17.281 4.258 9.711 1 94.56 258 LEU B C 1
ATOM 5276 O O . LEU B 1 258 ? -18.141 3.586 10.281 1 94.56 258 LEU B O 1
ATOM 5280 N N . GLU B 1 259 ? -17.469 5.508 9.406 1 92.25 259 GLU B N 1
ATOM 5281 C CA . GLU B 1 259 ? -18.688 6.207 9.766 1 92.25 259 GLU B CA 1
ATOM 5282 C C . GLU B 1 259 ? -19.906 5.582 9.078 1 92.25 259 GLU B C 1
ATOM 5284 O O . GLU B 1 259 ? -20.984 5.508 9.656 1 92.25 259 GLU B O 1
ATOM 5289 N N . GLN B 1 260 ? -19.75 5.133 7.855 1 94.19 260 GLN B N 1
ATOM 5290 C CA . GLN B 1 260 ? -20.828 4.477 7.137 1 94.19 260 GLN B CA 1
ATOM 5291 C C . GLN B 1 260 ? -21.125 3.102 7.727 1 94.19 260 GLN B C 1
ATOM 5293 O O . GLN B 1 260 ? -22.297 2.732 7.895 1 94.19 260 GLN B O 1
ATOM 5298 N N . ALA B 1 261 ? -20.078 2.406 8 1 94.81 261 ALA B N 1
ATOM 5299 C CA . ALA B 1 261 ? -20.266 1.089 8.609 1 94.81 261 ALA B CA 1
ATOM 5300 C C . ALA B 1 261 ? -20.984 1.197 9.953 1 94.81 261 ALA B C 1
ATOM 5302 O O . ALA B 1 261 ? -21.812 0.354 10.289 1 94.81 261 ALA B O 1
ATOM 5303 N N . ALA B 1 262 ? -20.656 2.225 10.703 1 93.94 262 ALA B N 1
ATOM 5304 C CA . ALA B 1 262 ? -21.234 2.43 12.023 1 93.94 262 ALA B CA 1
ATOM 5305 C C . ALA B 1 262 ? -22.734 2.717 11.93 1 93.94 262 ALA B C 1
ATOM 5307 O O . ALA B 1 262 ? -23.484 2.383 12.836 1 93.94 262 ALA B O 1
ATOM 5308 N N . ALA B 1 263 ? -23.156 3.215 10.852 1 92.69 263 ALA B N 1
ATOM 5309 C CA . ALA B 1 263 ? -24.531 3.641 10.688 1 92.69 263 ALA B CA 1
ATOM 5310 C C . ALA B 1 263 ? -25.406 2.494 10.172 1 92.69 263 ALA B C 1
ATOM 5312 O O . ALA B 1 263 ? -26.625 2.623 10.086 1 92.69 263 ALA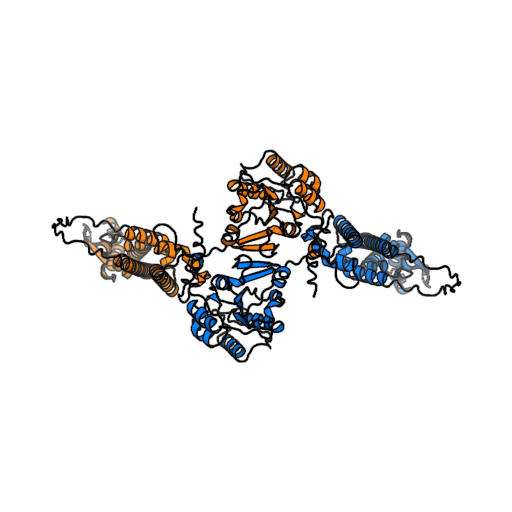 B O 1
ATOM 5313 N N . TRP B 1 264 ? -24.75 1.338 9.844 1 90.38 264 TRP B N 1
ATOM 5314 C CA . TRP B 1 264 ? -25.516 0.204 9.344 1 90.38 264 TRP B CA 1
ATOM 5315 C C . TRP B 1 264 ? -26.516 -0.284 10.383 1 90.38 264 TRP B C 1
ATOM 5317 O O . TRP B 1 264 ? -26.141 -0.525 11.539 1 90.38 264 TRP B O 1
ATOM 5327 N N . PRO B 1 265 ? -27.781 -0.336 9.891 1 89.38 265 PRO B N 1
ATOM 5328 C CA . PRO B 1 265 ? -28.797 -0.817 10.828 1 89.38 265 PRO B CA 1
ATOM 5329 C C . PRO B 1 265 ? -28.844 -2.34 10.93 1 89.38 265 PRO B C 1
ATOM 5331 O O . PRO B 1 265 ? -29.875 -2.957 10.641 1 89.38 265 PRO B O 1
ATOM 5334 N N . ILE B 1 266 ? -27.766 -2.924 11.383 1 90.88 266 ILE B N 1
ATOM 5335 C CA . ILE B 1 266 ? -27.703 -4.375 11.492 1 90.88 266 ILE B CA 1
ATOM 5336 C C . ILE B 1 266 ? -27.375 -4.77 12.938 1 90.88 266 ILE B C 1
ATOM 5338 O O . ILE B 1 266 ? -26.906 -3.941 13.727 1 90.88 266 ILE B O 1
ATOM 5342 N N . ALA B 1 267 ? -27.766 -5.949 13.211 1 94.38 267 ALA B N 1
ATOM 5343 C CA . ALA B 1 267 ? -27.469 -6.57 14.5 1 94.38 267 ALA B CA 1
ATOM 5344 C C . ALA B 1 267 ? -27.047 -8.031 14.32 1 94.38 267 ALA B C 1
ATOM 5346 O O . ALA B 1 267 ? -27.828 -8.945 14.609 1 94.38 267 ALA B O 1
ATOM 5347 N N . PRO B 1 268 ? -25.844 -8.18 13.867 1 97.06 268 PRO B N 1
ATOM 5348 C CA . PRO B 1 268 ? -25.406 -9.57 13.703 1 97.06 268 PRO B CA 1
ATOM 5349 C C . PRO B 1 268 ? -25.344 -10.328 15.023 1 97.06 268 PRO B C 1
ATOM 5351 O O . PRO B 1 268 ? -25.062 -9.727 16.062 1 97.06 268 PRO B O 1
ATOM 5354 N N . ALA B 1 269 ? -25.625 -11.602 14.93 1 97.5 269 ALA B N 1
ATOM 5355 C CA . ALA B 1 269 ? -25.516 -12.461 16.109 1 97.5 269 ALA B CA 1
ATOM 5356 C C . ALA B 1 269 ? -24.047 -12.789 16.406 1 97.5 269 ALA B C 1
ATOM 5358 O O . ALA B 1 269 ? -23.656 -12.898 17.578 1 97.5 269 ALA B O 1
ATOM 5359 N N . ARG B 1 270 ? -23.312 -12.938 15.328 1 98.06 270 ARG B N 1
ATOM 5360 C CA . ARG B 1 270 ? -21.906 -13.344 15.445 1 98.06 270 ARG B CA 1
ATOM 5361 C C . ARG B 1 270 ? -21.031 -12.531 14.508 1 98.06 270 ARG B C 1
ATOM 5363 O O . ARG B 1 270 ? -21.422 -12.227 13.383 1 98.06 270 ARG B O 1
ATOM 5370 N N . VAL B 1 271 ? -19.844 -12.164 15 1 98.25 271 VAL B N 1
ATOM 5371 C CA . VAL B 1 271 ? -18.859 -11.461 14.195 1 98.25 271 VAL B CA 1
ATOM 5372 C C . VAL B 1 271 ? -17.5 -12.156 14.312 1 98.25 271 VAL B C 1
ATOM 5374 O O . VAL B 1 271 ? -17.094 -12.539 15.406 1 98.25 271 VAL B O 1
ATOM 5377 N N . LEU B 1 272 ? -16.906 -12.438 13.195 1 98.38 272 LEU B N 1
ATOM 5378 C CA . LEU B 1 272 ? -15.57 -13 13.141 1 98.38 272 LEU B CA 1
ATOM 5379 C C . LEU B 1 272 ? -14.57 -11.977 12.602 1 98.38 272 LEU B C 1
ATOM 5381 O O . LEU B 1 272 ? -14.727 -11.492 11.477 1 98.38 272 LEU B O 1
ATOM 5385 N N . VAL B 1 273 ? -13.625 -11.57 13.391 1 97.94 273 VAL B N 1
ATOM 5386 C CA . VAL B 1 273 ? -12.508 -10.758 12.922 1 97.94 273 VAL B CA 1
ATOM 5387 C C . VAL B 1 273 ? -11.383 -11.656 12.422 1 97.94 273 VAL B C 1
ATOM 5389 O O . VAL B 1 273 ? -10.867 -12.492 13.18 1 97.94 273 VAL B O 1
ATOM 5392 N N . VAL B 1 274 ? -11.047 -11.5 11.156 1 97.56 274 VAL B N 1
ATOM 5393 C CA . VAL B 1 274 ? -10.055 -12.367 10.531 1 97.56 274 VAL B CA 1
ATOM 5394 C C . VAL B 1 274 ? -8.875 -11.531 10.047 1 97.56 274 VAL B C 1
ATOM 5396 O O . VAL B 1 274 ? -9.055 -10.539 9.336 1 97.56 274 VAL B O 1
ATOM 5399 N N . GLU B 1 275 ? -7.703 -11.969 10.375 1 95.56 275 GLU B N 1
ATOM 5400 C CA . GLU B 1 275 ? -6.52 -11.188 10.031 1 95.56 275 GLU B CA 1
ATOM 5401 C C . GLU B 1 275 ? -6.113 -11.414 8.578 1 95.56 275 GLU B C 1
ATOM 5403 O O . GLU B 1 275 ? -5.727 -10.469 7.883 1 95.56 275 GLU B O 1
ATOM 5408 N N . ASN B 1 276 ? -6.133 -12.625 8.141 1 94.5 276 ASN B N 1
ATOM 5409 C CA . ASN B 1 276 ? -5.719 -12.945 6.781 1 94.5 276 ASN B CA 1
ATOM 5410 C C . ASN B 1 276 ? -6.824 -12.656 5.773 1 94.5 276 ASN B C 1
ATOM 5412 O O . ASN B 1 276 ? -7.918 -13.219 5.859 1 94.5 276 ASN B O 1
ATOM 5416 N N . SER B 1 277 ? -6.543 -11.891 4.789 1 93.25 277 SER B N 1
ATOM 5417 C CA . SER B 1 277 ? -7.555 -11.438 3.836 1 93.25 277 SER B CA 1
ATOM 5418 C C . SER B 1 277 ? -8.016 -12.586 2.936 1 93.25 277 SER B C 1
ATOM 5420 O O . SER B 1 277 ? -9.188 -12.648 2.555 1 93.25 277 SER B O 1
ATOM 5422 N N . GLU B 1 278 ? -7.105 -13.453 2.578 1 92.94 278 GLU B N 1
ATOM 5423 C CA . GLU B 1 278 ? -7.5 -14.594 1.756 1 92.94 278 GLU B CA 1
ATOM 5424 C C . GLU B 1 278 ? -8.508 -15.477 2.488 1 92.94 278 GLU B C 1
ATOM 5426 O O . GLU B 1 278 ? -9.445 -15.992 1.88 1 92.94 278 GLU B O 1
ATOM 5431 N N . THR B 1 279 ? -8.289 -15.648 3.736 1 94.62 279 THR B N 1
ATOM 5432 C CA . THR B 1 279 ? -9.219 -16.406 4.562 1 94.62 279 THR B CA 1
ATOM 5433 C C . THR B 1 279 ? -10.586 -15.727 4.602 1 94.62 279 THR B C 1
ATOM 5435 O O . THR B 1 279 ? -11.617 -16.391 4.469 1 94.62 279 THR B O 1
ATOM 5438 N N . LEU B 1 280 ? -10.562 -14.453 4.758 1 95.81 280 LEU B N 1
ATOM 5439 C CA . LEU B 1 280 ? -11.805 -13.688 4.758 1 95.81 280 LEU B CA 1
ATOM 5440 C C . LEU B 1 280 ? -12.625 -13.977 3.504 1 95.81 280 LEU B C 1
ATOM 5442 O O . LEU B 1 280 ? -13.828 -14.227 3.59 1 95.81 280 LEU B O 1
ATOM 5446 N N . LEU B 1 281 ? -11.984 -14.016 2.4 1 94.25 281 LEU B N 1
ATOM 5447 C CA . LEU B 1 281 ? -12.641 -14.164 1.104 1 94.25 281 LEU B CA 1
ATOM 5448 C C . LEU B 1 281 ? -13.203 -15.57 0.938 1 94.25 281 LEU B C 1
ATOM 5450 O O . LEU B 1 281 ? -14.102 -15.789 0.123 1 94.25 281 LEU B O 1
ATOM 5454 N N . CYS B 1 282 ? -12.727 -16.5 1.711 1 93.81 282 CYS B N 1
ATOM 5455 C CA . CYS B 1 282 ? -13.094 -17.906 1.521 1 93.81 282 CYS B CA 1
ATOM 5456 C C . CYS B 1 282 ? -14.242 -18.297 2.436 1 93.81 282 CYS B C 1
ATOM 5458 O O . CYS B 1 282 ? -14.836 -19.359 2.273 1 93.81 282 CYS B O 1
ATOM 5460 N N . LEU B 1 283 ? -14.609 -17.438 3.361 1 96.06 283 LEU B N 1
ATOM 5461 C CA . LEU B 1 283 ? -15.633 -17.781 4.336 1 96.06 283 LEU B CA 1
ATOM 5462 C C . LEU B 1 283 ? -16.984 -18.016 3.656 1 96.06 283 LEU B C 1
ATOM 5464 O O . LEU B 1 283 ? -17.422 -17.172 2.855 1 96.06 283 LEU B O 1
ATOM 5468 N N . PRO B 1 284 ? -17.609 -19.141 3.984 1 95.62 284 PRO B N 1
ATOM 5469 C CA . PRO B 1 284 ? -18.938 -19.406 3.408 1 95.62 284 PRO B CA 1
ATOM 5470 C C . PRO B 1 284 ? -20.031 -18.562 4.059 1 95.62 284 PRO B C 1
ATOM 5472 O O . PRO B 1 284 ? -19.797 -17.891 5.062 1 95.62 284 PRO B O 1
ATOM 5475 N N . ASP B 1 285 ? -21.188 -18.641 3.467 1 97.12 285 ASP B N 1
ATOM 5476 C CA . ASP B 1 285 ? -22.359 -17.984 4.055 1 97.12 285 ASP B CA 1
ATOM 5477 C C . ASP B 1 285 ? -22.719 -18.594 5.402 1 97.12 285 ASP B C 1
ATOM 5479 O O . ASP B 1 285 ? -22.562 -19.797 5.602 1 97.12 285 ASP B O 1
ATOM 5483 N N . ALA B 1 286 ? -23.156 -17.812 6.289 1 97.62 286 ALA B N 1
ATOM 5484 C CA . ALA B 1 286 ? -23.578 -18.203 7.633 1 97.62 286 ALA B CA 1
ATOM 5485 C C . ALA B 1 286 ? -24.641 -17.266 8.172 1 97.62 286 ALA B C 1
ATOM 5487 O O . ALA B 1 286 ? -24.422 -16.047 8.281 1 97.62 286 ALA B O 1
ATOM 5488 N N . PRO B 1 287 ? -25.812 -17.844 8.547 1 96.56 287 PRO B N 1
ATOM 5489 C CA . PRO B 1 287 ? -26.891 -16.984 9.062 1 96.56 287 PRO B CA 1
ATOM 5490 C C . PRO B 1 287 ? -26.469 -16.188 10.297 1 96.56 287 PRO B C 1
ATOM 5492 O O . PRO B 1 287 ? -25.812 -16.719 11.195 1 96.56 287 PRO B O 1
ATOM 5495 N N . GLY B 1 288 ? -26.766 -14.867 10.266 1 97.06 288 GLY B N 1
ATOM 5496 C CA . GLY B 1 288 ? -26.547 -13.977 11.398 1 97.06 288 GLY B CA 1
ATOM 5497 C C . GLY B 1 288 ? -25.094 -13.602 11.586 1 97.06 288 GLY B C 1
ATOM 5498 O O . GLY B 1 288 ? -24.703 -13.07 12.625 1 97.06 288 GLY B O 1
ATOM 5499 N N . ALA B 1 289 ? -24.266 -13.867 10.578 1 98.06 289 ALA B N 1
ATOM 5500 C CA . ALA B 1 289 ? -22.828 -13.695 10.789 1 98.06 289 ALA B CA 1
ATOM 5501 C C . ALA B 1 289 ? -22.266 -12.633 9.859 1 98.06 289 ALA B C 1
ATOM 5503 O O . ALA B 1 289 ? -22.703 -12.492 8.719 1 98.06 289 ALA B O 1
ATOM 5504 N N . VAL B 1 290 ? -21.297 -11.867 10.359 1 98 290 VAL B N 1
ATOM 5505 C CA . VAL B 1 290 ? -20.484 -10.906 9.617 1 98 290 VAL B CA 1
ATOM 5506 C C . VAL B 1 290 ? -19.016 -11.141 9.914 1 98 290 VAL B C 1
ATOM 5508 O O . VAL B 1 290 ? -18.641 -11.414 11.055 1 98 290 VAL B O 1
ATOM 5511 N N . ALA B 1 291 ? -18.219 -11.109 8.891 1 98.38 291 ALA B N 1
ATOM 5512 C CA . ALA B 1 291 ? -16.781 -11.18 9.07 1 98.38 291 ALA B CA 1
ATOM 5513 C C . ALA B 1 291 ? -16.125 -9.828 8.797 1 98.38 291 ALA B C 1
ATOM 5515 O O . ALA B 1 291 ? -16.5 -9.125 7.863 1 98.38 291 ALA B O 1
ATOM 5516 N N . VAL B 1 292 ? -15.164 -9.453 9.602 1 98 292 VAL B N 1
ATOM 5517 C CA . VAL B 1 292 ? -14.438 -8.195 9.5 1 98 292 VAL B CA 1
ATOM 5518 C C . VAL B 1 292 ? -12.953 -8.477 9.281 1 98 292 VAL B C 1
ATOM 5520 O O . VAL B 1 292 ? -12.375 -9.344 9.938 1 98 292 VAL B O 1
ATOM 5523 N N . TRP B 1 293 ? -12.383 -7.793 8.375 1 97.5 293 TRP B N 1
ATOM 5524 C CA . TRP B 1 293 ? -10.938 -7.922 8.172 1 97.5 293 TRP B CA 1
ATOM 5525 C C . TRP B 1 293 ? -10.172 -7.191 9.266 1 97.5 293 TRP B C 1
ATOM 5527 O O . TRP B 1 293 ? -10.32 -5.977 9.438 1 97.5 293 TRP B O 1
ATOM 5537 N N . GLY B 1 294 ? -9.414 -7.961 9.938 1 94.31 294 GLY B N 1
ATOM 5538 C CA . GLY B 1 294 ? -8.531 -7.363 10.93 1 94.31 294 GLY B CA 1
ATOM 5539 C C . GLY B 1 294 ? -7.191 -6.941 10.352 1 94.31 294 GLY B C 1
ATOM 5540 O O . GLY B 1 294 ? -6.414 -7.781 9.891 1 94.31 294 GLY B O 1
ATOM 5541 N N . ARG B 1 295 ? -6.895 -5.676 10.406 1 90.94 295 ARG B N 1
ATOM 5542 C CA . ARG B 1 295 ? -5.684 -5.137 9.797 1 90.94 295 ARG B CA 1
ATOM 5543 C C . ARG B 1 295 ? -4.574 -4.977 10.828 1 90.94 295 ARG B C 1
ATOM 5545 O O . ARG B 1 295 ? -4.082 -3.867 11.055 1 90.94 295 ARG B O 1
ATOM 5552 N N . GLY B 1 296 ? -4.23 -6.043 11.383 1 91.56 296 GLY B N 1
ATOM 5553 C CA . GLY B 1 296 ? -3.139 -6.012 12.344 1 91.56 296 GLY B CA 1
ATOM 5554 C C . GLY B 1 296 ? -3.436 -5.152 13.555 1 91.56 296 GLY B C 1
ATOM 5555 O O . GLY B 1 296 ? -4.461 -5.332 14.219 1 91.56 296 GLY B O 1
ATOM 5556 N N . PHE B 1 297 ? -2.57 -4.168 13.766 1 84.81 297 PHE B N 1
ATOM 5557 C CA . PHE B 1 297 ? -2.66 -3.365 14.977 1 84.81 297 PHE B CA 1
ATOM 5558 C C . PHE B 1 297 ? -3.672 -2.238 14.805 1 84.81 297 PHE B C 1
ATOM 5560 O O . PHE B 1 297 ? -3.965 -1.509 15.75 1 84.81 297 PHE B O 1
ATOM 5567 N N . ASP B 1 298 ? -4.223 -2.139 13.578 1 87.62 298 ASP B N 1
ATOM 5568 C CA . ASP B 1 298 ? -5.277 -1.157 13.359 1 87.62 298 ASP B CA 1
ATOM 5569 C C . ASP B 1 298 ? -6.609 -1.646 13.914 1 87.62 298 ASP B C 1
ATOM 5571 O O . ASP B 1 298 ? -7.27 -2.494 13.312 1 87.62 298 ASP B O 1
ATOM 5575 N N . THR B 1 299 ? -7.062 -1.032 15.055 1 85.88 299 THR B N 1
ATOM 5576 C CA . THR B 1 299 ? -8.273 -1.49 15.734 1 85.88 299 THR B CA 1
ATOM 5577 C C . THR B 1 299 ? -9.406 -0.493 15.547 1 85.88 299 THR B C 1
ATOM 5579 O O . THR B 1 299 ? -10.328 -0.436 16.359 1 85.88 299 THR B O 1
ATOM 5582 N N . ALA B 1 300 ? -9.336 0.24 14.477 1 87.25 300 ALA B N 1
ATOM 5583 C CA . ALA B 1 300 ? -10.344 1.265 14.211 1 87.25 300 ALA B CA 1
ATOM 5584 C C . ALA B 1 300 ? -11.734 0.65 14.109 1 87.25 300 ALA B C 1
ATOM 5586 O O . ALA B 1 300 ? -12.719 1.248 14.547 1 87.25 300 ALA B O 1
ATOM 5587 N N . ALA B 1 301 ? -11.789 -0.529 13.703 1 91.25 301 ALA B N 1
ATOM 5588 C CA . ALA B 1 301 ? -13.062 -1.195 13.461 1 91.25 301 ALA B CA 1
ATOM 5589 C C . ALA B 1 301 ? -13.766 -1.521 14.781 1 91.25 301 ALA B C 1
ATOM 5591 O O . ALA B 1 301 ? -14.961 -1.817 14.797 1 91.25 301 ALA B O 1
ATOM 5592 N N . THR B 1 302 ? -13.102 -1.383 15.914 1 93.88 302 THR B N 1
ATOM 5593 C CA . THR B 1 302 ? -13.656 -1.799 17.203 1 93.88 302 THR B CA 1
ATOM 5594 C C . THR B 1 302 ? -14.719 -0.808 17.672 1 93.88 302 THR B C 1
ATOM 5596 O O . THR B 1 302 ? -15.484 -1.104 18.594 1 93.88 302 THR B O 1
ATOM 5599 N N . VAL B 1 303 ? -14.836 0.315 17.016 1 92.12 303 VAL B N 1
ATOM 5600 C CA . VAL B 1 303 ? -15.766 1.356 17.453 1 92.12 303 VAL B CA 1
ATOM 5601 C C . VAL B 1 303 ? -17.156 1.092 16.859 1 92.12 303 VAL B C 1
ATOM 5603 O O . VAL B 1 303 ? -18.109 1.801 17.172 1 92.12 303 VAL B O 1
ATOM 5606 N N . LEU B 1 304 ? -17.266 0.094 16.031 1 95.31 304 LEU B N 1
ATOM 5607 C CA . LEU B 1 304 ? -18.547 -0.176 15.375 1 95.31 304 LEU B CA 1
ATOM 5608 C C . LEU B 1 304 ? -19.609 -0.575 16.391 1 95.31 304 LEU B C 1
ATOM 5610 O O . LEU B 1 304 ? -19.422 -1.523 17.156 1 95.31 304 LEU B O 1
ATOM 5614 N N . PRO B 1 305 ? -20.75 0.092 16.344 1 95.44 305 PRO B N 1
ATOM 5615 C CA . PRO B 1 305 ? -21.766 -0.115 17.391 1 95.44 305 PRO B CA 1
ATOM 5616 C C . PRO B 1 305 ? -22.359 -1.521 17.375 1 95.44 305 PRO B C 1
ATOM 5618 O O . PRO B 1 305 ? -22.703 -2.066 18.422 1 95.44 305 PRO B O 1
ATOM 5621 N N . TRP B 1 306 ? -22.469 -2.133 16.266 1 94.56 306 TRP B N 1
ATOM 5622 C CA . TRP B 1 306 ? -23.156 -3.42 16.141 1 94.56 306 TRP B CA 1
ATOM 5623 C C . TRP B 1 306 ? -22.234 -4.555 16.594 1 94.56 306 TRP B C 1
ATOM 5625 O O . TRP B 1 306 ? -22.656 -5.719 16.609 1 94.56 306 TRP B O 1
ATOM 5635 N N . LEU B 1 307 ? -21.062 -4.242 17.016 1 95.56 307 LEU B N 1
ATOM 5636 C CA . LEU B 1 307 ? -20.188 -5.246 17.625 1 95.56 307 LEU B CA 1
ATOM 5637 C C . LEU B 1 307 ? -20.594 -5.523 19.062 1 95.56 307 LEU B C 1
ATOM 5639 O O . LEU B 1 307 ? -20.328 -6.605 19.594 1 95.56 307 LEU B O 1
ATOM 5643 N N . ARG B 1 308 ? -21.141 -4.602 19.734 1 91.75 308 ARG B N 1
ATOM 5644 C CA . ARG B 1 308 ? -21.406 -4.668 21.156 1 91.75 308 ARG B CA 1
ATOM 5645 C C . ARG B 1 308 ? -22.391 -5.785 21.484 1 91.75 308 ARG B C 1
ATOM 5647 O O . ARG B 1 308 ? -22.25 -6.469 22.5 1 91.75 308 ARG B O 1
ATOM 5654 N N . GLY B 1 309 ? -23.312 -6.055 20.75 1 92.69 309 GLY B N 1
ATOM 5655 C CA . GLY B 1 309 ? -24.312 -7.062 21.047 1 92.69 309 GLY B CA 1
ATOM 5656 C C . GLY B 1 309 ? -24.016 -8.406 20.406 1 92.69 309 GLY B C 1
ATOM 5657 O O . GLY B 1 309 ? -24.766 -9.367 20.609 1 92.69 309 GLY B O 1
ATOM 5658 N N . ALA B 1 310 ? -22.953 -8.508 19.75 1 96.88 310 ALA B N 1
ATOM 5659 C CA . ALA B 1 310 ? -22.656 -9.719 18.984 1 96.88 310 ALA B CA 1
ATOM 5660 C C . ALA B 1 310 ? -21.672 -10.609 19.734 1 96.88 310 ALA B C 1
ATOM 5662 O O . ALA B 1 310 ? -20.922 -10.141 20.594 1 96.88 310 ALA B O 1
ATOM 5663 N N . GLU B 1 311 ? -21.797 -11.906 19.5 1 97.94 311 GLU B N 1
ATOM 5664 C CA . GLU B 1 311 ? -20.703 -12.797 19.891 1 97.94 311 GLU B CA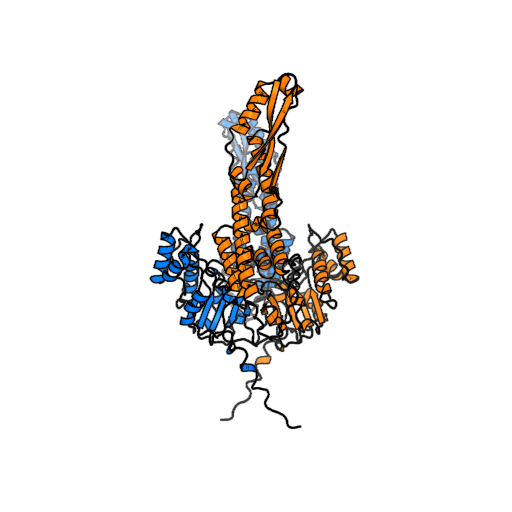 1
ATOM 5665 C C . GLU B 1 311 ? -19.484 -12.586 18.984 1 97.94 311 GLU B C 1
ATOM 5667 O O . GLU B 1 311 ? -19.562 -12.75 17.766 1 97.94 311 GLU B O 1
ATOM 5672 N N . LEU B 1 312 ? -18.375 -12.188 19.609 1 98.06 312 LEU B N 1
ATOM 5673 C CA . LEU B 1 312 ? -17.219 -11.773 18.828 1 98.06 312 LEU B CA 1
ATOM 5674 C C . LEU B 1 312 ? -16.109 -12.828 18.906 1 98.06 312 LEU B C 1
ATOM 5676 O O . LEU B 1 312 ? -15.789 -13.328 19.984 1 98.06 312 LEU B O 1
ATOM 5680 N N . HIS B 1 313 ? -15.602 -13.172 17.766 1 98.38 313 HIS B N 1
ATOM 5681 C CA . HIS B 1 313 ? -14.469 -14.086 17.656 1 98.38 313 HIS B CA 1
ATOM 5682 C C . HIS B 1 313 ? -13.344 -13.469 16.844 1 98.38 313 HIS B C 1
ATOM 5684 O O . HIS B 1 313 ? -13.586 -12.648 15.961 1 98.38 313 HIS B O 1
ATOM 5690 N N . TYR B 1 314 ? -12.164 -13.812 17.172 1 98.06 314 TYR B N 1
ATOM 5691 C CA . TYR B 1 314 ? -10.961 -13.32 16.5 1 98.06 314 TYR B CA 1
ATOM 5692 C C . TYR B 1 314 ? -10.062 -14.477 16.094 1 98.06 314 TYR B C 1
ATOM 5694 O O . TYR B 1 314 ? -9.805 -15.391 16.875 1 98.06 314 TYR B O 1
ATOM 5702 N N . TRP B 1 315 ? -9.625 -14.461 14.867 1 98.19 315 TRP B N 1
ATOM 5703 C CA . TRP B 1 315 ? -8.68 -15.453 14.367 1 98.19 315 TRP B CA 1
ATOM 5704 C C . TRP B 1 315 ? -7.504 -14.773 13.672 1 98.19 315 TRP B C 1
ATOM 5706 O O . TRP B 1 315 ? -7.645 -14.242 12.57 1 98.19 315 TRP B O 1
ATOM 5716 N N . GLY B 1 316 ? -6.34 -14.82 14.32 1 97.75 316 GLY B N 1
ATOM 5717 C CA . GLY B 1 316 ? -5.113 -14.266 13.773 1 97.75 316 GLY B CA 1
ATOM 5718 C C . GLY B 1 316 ? -3.986 -15.281 13.68 1 97.75 316 GLY B C 1
ATOM 5719 O O . GLY B 1 316 ? -4.219 -16.484 13.781 1 97.75 316 GLY B O 1
ATOM 5720 N N . ASP B 1 317 ? -2.82 -14.797 13.438 1 97.12 317 ASP B N 1
ATOM 5721 C CA . ASP B 1 317 ? -1.639 -15.656 13.445 1 97.12 317 ASP B CA 1
ATOM 5722 C C . ASP B 1 317 ? -1.357 -16.203 14.844 1 97.12 317 ASP B C 1
ATOM 5724 O O . ASP B 1 317 ? -1.656 -15.539 15.844 1 97.12 317 ASP B O 1
ATOM 5728 N N . LEU B 1 318 ? -0.938 -17.375 14.797 1 97.75 318 LEU B N 1
ATOM 5729 C CA . LEU B 1 318 ? -0.505 -17.969 16.062 1 97.75 318 LEU B CA 1
ATOM 5730 C C . LEU B 1 318 ? 0.981 -17.719 16.297 1 97.75 318 LEU B C 1
ATOM 5732 O O . LEU B 1 318 ? 1.814 -18.578 16 1 97.75 318 LEU B O 1
ATOM 5736 N N . ASP B 1 319 ? 1.319 -16.578 16.812 1 97.81 319 ASP B N 1
ATOM 5737 C CA . ASP B 1 319 ? 2.656 -16.109 17.172 1 97.81 319 ASP B CA 1
ATOM 5738 C C . ASP B 1 319 ? 2.586 -14.984 18.203 1 97.81 319 ASP B C 1
ATOM 5740 O O . ASP B 1 319 ? 1.503 -14.633 18.672 1 97.81 319 ASP B O 1
ATOM 5744 N N . SER B 1 320 ? 3.717 -14.492 18.562 1 97.88 320 SER B N 1
ATOM 5745 C CA . SER B 1 320 ? 3.758 -13.477 19.609 1 97.88 320 SER B CA 1
ATOM 5746 C C . SER B 1 320 ? 3.062 -12.195 19.156 1 97.88 320 SER B C 1
ATOM 5748 O O . SER B 1 320 ? 2.348 -11.562 19.938 1 97.88 320 SER B O 1
ATOM 5750 N N . HIS B 1 321 ? 3.215 -11.812 17.922 1 97.56 321 HIS B N 1
ATOM 5751 C CA . HIS B 1 321 ? 2.559 -10.617 17.406 1 97.56 321 HIS B CA 1
ATOM 5752 C C . HIS B 1 321 ? 1.05 -10.812 17.297 1 97.56 321 HIS B C 1
ATOM 5754 O O . HIS B 1 321 ? 0.277 -9.898 17.578 1 97.56 321 HIS B O 1
ATOM 5760 N N . GLY B 1 322 ? 0.677 -12.008 16.828 1 97.88 322 GLY B N 1
ATOM 5761 C CA . GLY B 1 322 ? -0.744 -12.312 16.781 1 97.88 322 GLY B CA 1
ATOM 5762 C C . GLY B 1 322 ? -1.422 -12.141 18.141 1 97.88 322 GLY B C 1
ATOM 5763 O O . GLY B 1 322 ? -2.518 -11.586 18.219 1 97.88 322 GLY B O 1
ATOM 5764 N N . PHE B 1 323 ? -0.784 -12.555 19.156 1 98.31 323 PHE B N 1
ATOM 5765 C CA . PHE B 1 323 ? -1.334 -12.406 20.5 1 98.31 323 PHE B CA 1
ATOM 5766 C C . PHE B 1 323 ? -1.304 -10.945 20.938 1 98.31 323 PHE B C 1
ATOM 5768 O O . PHE B 1 323 ? -2.191 -10.492 21.672 1 98.31 323 PHE B O 1
ATOM 5775 N N . ALA B 1 324 ? -0.291 -10.227 20.531 1 98.06 324 ALA B N 1
ATOM 5776 C CA . ALA B 1 324 ? -0.239 -8.797 20.828 1 98.06 324 ALA B CA 1
ATOM 5777 C C . ALA B 1 324 ? -1.407 -8.055 20.188 1 98.06 324 ALA B C 1
ATOM 5779 O O . ALA B 1 324 ? -2.006 -7.172 20.797 1 98.06 324 ALA B O 1
ATOM 5780 N N . ILE B 1 325 ? -1.714 -8.352 18.953 1 97.88 325 ILE B N 1
ATOM 5781 C CA . ILE B 1 325 ? -2.838 -7.758 18.25 1 97.88 325 ILE B CA 1
ATOM 5782 C C . ILE B 1 325 ? -4.145 -8.109 18.953 1 97.88 325 ILE B C 1
ATOM 5784 O O . ILE B 1 325 ? -4.988 -7.238 19.188 1 97.88 325 ILE B O 1
ATOM 5788 N N . LEU B 1 326 ? -4.27 -9.383 19.359 1 97.94 326 LEU B N 1
ATOM 5789 C CA . LEU B 1 326 ? -5.445 -9.812 20.109 1 97.94 326 LEU B CA 1
ATOM 5790 C C . LEU B 1 326 ? -5.59 -9.008 21.391 1 97.94 326 LEU B C 1
ATOM 5792 O O . LEU B 1 326 ? -6.688 -8.555 21.719 1 97.94 326 LEU B O 1
ATOM 5796 N N . HIS B 1 327 ? -4.523 -8.852 22.078 1 97.75 327 HIS B N 1
ATOM 5797 C CA . HIS B 1 327 ? -4.508 -8.047 23.297 1 97.75 327 HIS B CA 1
ATOM 5798 C C . HIS B 1 327 ? -5.008 -6.629 23.031 1 97.75 327 HIS B C 1
ATOM 5800 O O . HIS B 1 327 ? -5.84 -6.109 23.766 1 97.75 327 HIS B O 1
ATOM 5806 N N . ARG B 1 328 ? -4.523 -6.086 22 1 96.81 328 ARG B N 1
ATOM 5807 C CA . ARG B 1 328 ? -4.93 -4.727 21.641 1 96.81 328 ARG B CA 1
ATOM 5808 C C . ARG B 1 328 ? -6.426 -4.66 21.359 1 96.81 328 ARG B C 1
ATOM 5810 O O . ARG B 1 328 ? -7.113 -3.748 21.828 1 96.81 328 ARG B O 1
ATOM 5817 N N . TYR B 1 329 ? -6.918 -5.605 20.625 1 96.81 329 TYR B N 1
ATOM 5818 C CA . TYR B 1 329 ? -8.352 -5.66 20.344 1 96.81 329 TYR B CA 1
ATOM 5819 C C . TYR B 1 329 ? -9.148 -5.766 21.641 1 96.81 329 TYR B C 1
ATOM 5821 O O . TYR B 1 329 ? -10.172 -5.09 21.797 1 96.81 329 TYR B O 1
ATOM 5829 N N . ARG B 1 330 ? -8.719 -6.523 22.594 1 96.69 330 ARG B N 1
ATOM 5830 C CA . ARG B 1 330 ? -9.461 -6.824 23.812 1 96.69 330 ARG B CA 1
ATOM 5831 C C . ARG B 1 330 ? -9.438 -5.637 24.766 1 96.69 330 ARG B C 1
ATOM 5833 O O . ARG B 1 330 ? -10.25 -5.562 25.688 1 96.69 330 ARG B O 1
ATOM 5840 N N . THR B 1 331 ? -8.508 -4.762 24.609 1 95.38 331 THR B N 1
ATOM 5841 C CA . THR B 1 331 ? -8.555 -3.537 25.406 1 95.38 331 THR B CA 1
ATOM 5842 C C . THR B 1 331 ? -9.797 -2.719 25.062 1 95.38 331 THR B C 1
ATOM 5844 O O . THR B 1 331 ? -10.289 -1.96 25.891 1 95.38 331 THR B O 1
ATOM 5847 N N . ARG B 1 332 ? -10.352 -2.947 23.906 1 94.44 332 ARG B N 1
ATOM 5848 C CA . ARG B 1 332 ? -11.531 -2.215 23.453 1 94.44 332 ARG B CA 1
ATOM 5849 C C . ARG B 1 332 ? -12.758 -3.115 23.438 1 94.44 332 ARG B C 1
ATOM 5851 O O . ARG B 1 332 ? -13.883 -2.648 23.641 1 94.44 332 ARG B O 1
ATOM 5858 N N . LEU B 1 333 ? -12.516 -4.348 23.156 1 96.5 333 LEU B N 1
ATOM 5859 C CA . LEU B 1 333 ? -13.555 -5.367 23.109 1 96.5 333 LEU B CA 1
ATOM 5860 C C . LEU B 1 333 ? -13.219 -6.535 24.031 1 96.5 333 LEU B C 1
ATOM 5862 O O . LEU B 1 333 ? -12.875 -7.625 23.562 1 96.5 333 LEU B O 1
ATOM 5866 N N . PRO B 1 334 ? -13.453 -6.367 25.281 1 95.81 334 PRO B N 1
ATOM 5867 C CA . PRO B 1 334 ? -13.023 -7.375 26.266 1 95.81 334 PRO B CA 1
ATOM 5868 C C . PRO B 1 334 ? -13.727 -8.719 26.062 1 95.81 334 PRO B C 1
ATOM 5870 O O . PRO B 1 334 ? -13.211 -9.75 26.484 1 95.81 334 PRO B O 1
ATOM 5873 N N . GLN B 1 335 ? -14.836 -8.766 25.438 1 95.81 335 GLN B N 1
ATOM 5874 C CA . GLN B 1 335 ? -15.617 -9.984 25.266 1 95.81 335 GLN B CA 1
ATOM 5875 C C . GLN B 1 335 ? -15.094 -10.812 24.094 1 95.81 335 GLN B C 1
ATOM 5877 O O . GLN B 1 335 ? -15.586 -11.914 23.828 1 95.81 335 GLN B O 1
ATOM 5882 N N . LEU B 1 336 ? -14.141 -10.281 23.359 1 97.38 336 LEU B N 1
ATOM 5883 C CA . LEU B 1 336 ? -13.594 -10.93 22.172 1 97.38 336 LEU B CA 1
ATOM 5884 C C . LEU B 1 336 ? -12.922 -12.25 22.531 1 97.38 336 LEU B C 1
ATOM 5886 O O . LEU B 1 336 ? -12.117 -12.305 23.469 1 97.38 336 LEU B O 1
ATOM 5890 N N . ARG B 1 337 ? -13.305 -13.32 21.797 1 97.69 337 ARG B N 1
ATOM 5891 C CA . ARG B 1 337 ? -12.719 -14.641 22.031 1 97.69 337 ARG B CA 1
ATOM 5892 C C . ARG B 1 337 ? -11.898 -15.086 20.812 1 97.69 337 ARG B C 1
ATOM 5894 O O . ARG B 1 337 ? -12.297 -14.859 19.672 1 97.69 337 ARG B O 1
ATOM 5901 N N . SER B 1 338 ? -10.773 -15.75 21.062 1 98.12 338 SER B N 1
ATOM 5902 C CA . SER B 1 338 ? -9.953 -16.234 19.969 1 98.12 338 SER B CA 1
ATOM 5903 C C . SER B 1 338 ? -10.383 -17.625 19.516 1 98.12 338 SER B C 1
ATOM 5905 O O . SER B 1 338 ? -10.977 -18.375 20.297 1 98.12 338 SER B O 1
ATOM 5907 N N . VAL B 1 339 ? -10.141 -17.906 18.297 1 97.75 339 VAL B N 1
ATOM 5908 C CA . VAL B 1 339 ? -10.336 -19.25 17.719 1 97.75 339 VAL B CA 1
ATOM 5909 C C . VAL B 1 339 ? -9.062 -19.703 17.016 1 97.75 339 VAL B C 1
ATOM 5911 O O . VAL B 1 339 ? -8.383 -18.906 16.375 1 97.75 339 VAL B O 1
ATOM 5914 N N . LEU B 1 340 ? -8.734 -20.953 17.188 1 97.62 340 LEU B N 1
ATOM 5915 C CA . LEU B 1 340 ? -7.621 -21.609 16.531 1 97.62 340 LEU B CA 1
ATOM 5916 C C . LEU B 1 340 ? -6.293 -20.984 16.953 1 97.62 340 LEU B C 1
ATOM 5918 O O . LEU B 1 340 ? -5.309 -21.047 16.203 1 97.62 340 LEU B O 1
ATOM 5922 N N . MET B 1 341 ? -6.309 -20.25 18.094 1 97.94 341 MET B N 1
ATOM 5923 C CA . MET B 1 341 ? -5.09 -19.688 18.656 1 97.94 341 MET B CA 1
ATOM 5924 C C . MET B 1 341 ? -4.777 -20.328 20.016 1 97.94 341 MET B C 1
ATOM 5926 O O . MET B 1 341 ? -4.711 -19.641 21.031 1 97.94 341 MET B O 1
ATOM 5930 N N . ASP B 1 342 ? -4.562 -21.625 19.953 1 97.62 342 ASP B N 1
ATOM 5931 C CA . ASP B 1 342 ? -4.359 -22.422 21.156 1 97.62 342 ASP B CA 1
ATOM 5932 C C . ASP B 1 342 ? -3.285 -23.484 20.938 1 97.62 342 ASP B C 1
ATOM 5934 O O . ASP B 1 342 ? -2.75 -23.609 19.828 1 97.62 342 ASP B O 1
ATOM 5938 N N . VAL B 1 343 ? -3.041 -24.203 21.984 1 97.94 343 VAL B N 1
ATOM 5939 C CA . VAL B 1 343 ? -1.972 -25.188 21.969 1 97.94 343 VAL B CA 1
ATOM 5940 C C . VAL B 1 343 ? -2.342 -26.328 21.031 1 97.94 343 VAL B C 1
ATOM 5942 O O . VAL B 1 343 ? -1.492 -26.844 20.297 1 97.94 343 VAL B O 1
ATOM 5945 N N . ARG B 1 344 ? -3.559 -26.734 21 1 97.38 344 ARG B N 1
ATOM 5946 C CA . ARG B 1 344 ? -4.008 -27.844 20.156 1 97.38 344 ARG B CA 1
ATOM 5947 C C . ARG B 1 344 ? -3.73 -27.531 18.688 1 97.38 344 ARG B C 1
ATOM 5949 O O . ARG B 1 344 ? -3.227 -28.391 17.953 1 97.38 344 ARG B O 1
ATOM 5956 N N . THR B 1 345 ? -4.047 -26.359 18.281 1 97.5 345 THR B N 1
ATOM 5957 C CA . THR B 1 345 ? -3.797 -25.938 16.906 1 97.5 345 THR B CA 1
ATOM 5958 C C . THR B 1 345 ? -2.299 -25.906 16.625 1 97.5 345 THR B C 1
ATOM 5960 O O . THR B 1 345 ? -1.854 -26.375 15.57 1 97.5 345 THR B O 1
ATOM 5963 N N . LEU B 1 346 ? -1.534 -25.375 17.531 1 97.06 346 LEU B N 1
ATOM 5964 C CA . LEU B 1 346 ? -0.086 -25.312 17.359 1 97.06 346 LEU B CA 1
ATOM 5965 C C . LEU B 1 346 ? 0.504 -26.703 17.172 1 97.06 346 LEU B C 1
ATOM 5967 O O . LEU B 1 346 ? 1.311 -26.922 16.266 1 97.06 346 LEU B O 1
ATOM 5971 N N . GLU B 1 347 ? 0.011 -27.625 17.953 1 96.62 347 GLU B N 1
ATOM 5972 C CA . GLU B 1 347 ? 0.522 -28.984 17.891 1 96.62 347 GLU B CA 1
ATOM 5973 C C . GLU B 1 347 ? 0.123 -29.672 16.578 1 96.62 347 GLU B C 1
ATOM 5975 O O . GLU B 1 347 ? 0.93 -30.375 15.969 1 96.62 347 GLU B O 1
ATOM 5980 N N . ALA B 1 348 ? -1.027 -29.422 16.156 1 96.31 348 ALA B N 1
ATOM 5981 C CA . ALA B 1 348 ? -1.551 -30.062 14.961 1 96.31 348 ALA B CA 1
ATOM 5982 C C . ALA B 1 348 ? -0.794 -29.594 13.719 1 96.31 348 ALA B C 1
ATOM 5984 O O . ALA B 1 348 ? -0.671 -30.344 12.742 1 96.31 348 ALA B O 1
ATOM 5985 N N . PHE B 1 349 ? -0.238 -28.406 13.758 1 96 349 PHE B N 1
ATOM 5986 C CA . PHE B 1 349 ? 0.39 -27.859 12.562 1 96 349 PHE B CA 1
ATOM 5987 C C . PHE B 1 349 ? 1.818 -27.422 12.859 1 96 349 PHE B C 1
ATOM 5989 O O . PHE B 1 349 ? 2.318 -26.469 12.25 1 96 349 PHE B O 1
ATOM 5996 N N . ARG B 1 350 ? 2.463 -28 13.734 1 94.25 350 ARG B N 1
ATOM 5997 C CA . ARG B 1 350 ? 3.795 -27.641 14.211 1 94.25 350 ARG B CA 1
ATOM 5998 C C . ARG B 1 350 ? 4.809 -27.688 13.07 1 94.25 350 ARG B C 1
ATOM 6000 O O . ARG B 1 350 ? 5.734 -26.875 13.016 1 94.25 350 ARG B O 1
ATOM 6007 N N . ASP B 1 351 ? 4.641 -28.625 12.195 1 92.12 351 ASP B N 1
ATOM 6008 C CA . ASP B 1 351 ? 5.57 -28.844 11.086 1 92.12 351 ASP B CA 1
ATOM 6009 C C . ASP B 1 351 ? 5.539 -27.672 10.109 1 92.12 351 ASP B C 1
ATOM 6011 O O . ASP B 1 351 ? 6.438 -27.516 9.281 1 92.12 351 ASP B O 1
ATOM 6015 N N . LEU B 1 352 ? 4.551 -26.797 10.242 1 93.19 352 LEU B N 1
ATOM 6016 C CA . LEU B 1 352 ? 4.395 -25.688 9.312 1 93.19 352 LEU B CA 1
ATOM 6017 C C . LEU B 1 352 ? 4.828 -24.375 9.961 1 93.19 352 LEU B C 1
ATOM 6019 O O . LEU B 1 352 ? 4.723 -23.312 9.352 1 93.19 352 LEU B O 1
ATOM 6023 N N . CYS B 1 353 ? 5.336 -24.406 11.125 1 94.38 353 CYS B N 1
ATOM 6024 C CA . CYS B 1 353 ? 5.809 -23.234 11.836 1 94.38 353 CYS B CA 1
ATOM 6025 C C . CYS B 1 353 ? 7.129 -22.734 11.25 1 94.38 353 CYS B C 1
ATOM 6027 O O . CYS B 1 353 ? 7.906 -23.516 10.711 1 94.38 353 CYS B O 1
ATOM 6029 N N . VAL B 1 354 ? 7.285 -21.469 11.312 1 92.94 354 VAL B N 1
ATOM 6030 C CA . VAL B 1 354 ? 8.547 -20.859 10.906 1 92.94 354 VAL B CA 1
ATOM 6031 C C . VAL B 1 354 ? 9.078 -19.984 12.047 1 92.94 354 VAL B C 1
ATOM 6033 O O . VAL B 1 354 ? 8.312 -19.531 12.898 1 92.94 354 VAL B O 1
ATOM 6036 N N . PRO B 1 355 ? 10.344 -19.781 12.07 1 93.62 355 PRO B N 1
ATOM 6037 C CA . PRO B 1 355 ? 10.883 -18.906 13.117 1 93.62 355 PRO B CA 1
ATOM 6038 C C . PRO B 1 355 ? 10.438 -17.453 12.961 1 93.62 355 PRO B C 1
ATOM 6040 O O . PRO B 1 355 ? 10.258 -16.984 11.844 1 93.62 355 PRO B O 1
ATOM 6043 N N . ASP B 1 356 ? 10.211 -16.797 14.047 1 93.75 356 ASP B N 1
ATOM 6044 C CA . ASP B 1 356 ? 9.977 -15.352 14.094 1 93.75 356 ASP B CA 1
ATOM 6045 C C . ASP B 1 356 ? 11.234 -14.602 14.516 1 93.75 356 ASP B C 1
ATOM 6047 O O . ASP B 1 356 ? 11.633 -14.656 15.688 1 93.75 356 ASP B O 1
ATOM 6051 N N . PRO B 1 357 ? 11.828 -13.914 13.625 1 92.44 357 PRO B N 1
ATOM 6052 C CA . PRO B 1 357 ? 13.102 -13.266 13.953 1 92.44 357 PRO B CA 1
ATOM 6053 C C . PRO B 1 357 ? 12.93 -12.102 14.93 1 92.44 357 PRO B C 1
ATOM 6055 O O . PRO B 1 357 ? 13.891 -11.711 15.602 1 92.44 357 PRO B O 1
ATOM 6058 N N . THR B 1 358 ? 11.703 -11.516 15.031 1 95.44 358 THR B N 1
ATOM 6059 C CA . THR B 1 358 ? 11.453 -10.375 15.906 1 95.44 358 THR B CA 1
ATOM 6060 C C . THR B 1 358 ? 10.18 -10.57 16.719 1 95.44 358 THR B C 1
ATOM 6062 O O . THR B 1 358 ? 9.203 -9.844 16.531 1 95.44 358 THR B O 1
ATOM 6065 N N . PRO B 1 359 ? 10.266 -11.547 17.609 1 95.94 359 PRO B N 1
ATOM 6066 C CA . PRO B 1 359 ? 9.062 -11.844 18.391 1 95.94 359 PRO B CA 1
ATOM 6067 C C . PRO B 1 359 ? 8.672 -10.703 19.312 1 95.94 359 PRO B C 1
ATOM 6069 O O . PRO B 1 359 ? 9.531 -9.914 19.734 1 95.94 359 PRO B O 1
ATOM 6072 N N . PHE B 1 360 ? 7.414 -10.492 19.547 1 96 360 PHE B N 1
ATOM 6073 C CA . PHE B 1 360 ? 6.891 -9.523 20.5 1 96 360 PHE B CA 1
ATOM 6074 C C . PHE B 1 360 ? 7.211 -9.953 21.938 1 96 360 PHE B C 1
ATOM 6076 O O . PHE B 1 360 ? 7.082 -11.125 22.281 1 96 360 PHE B O 1
ATOM 6083 N N . ARG B 1 361 ? 7.645 -9.023 22.797 1 95.44 361 ARG B N 1
ATOM 6084 C CA . ARG B 1 361 ? 8.07 -9.359 24.141 1 95.44 361 ARG B CA 1
ATOM 6085 C C . ARG B 1 361 ? 7.301 -8.531 25.172 1 95.44 361 ARG B C 1
ATOM 6087 O O . ARG B 1 361 ? 7.527 -8.672 26.375 1 95.44 361 ARG B O 1
ATOM 6094 N N . GLY B 1 362 ? 6.438 -7.719 24.781 1 94.31 362 GLY B N 1
ATOM 6095 C CA . GLY B 1 362 ? 5.688 -6.895 25.703 1 94.31 362 GLY B CA 1
ATOM 6096 C C . GLY B 1 362 ? 4.695 -7.684 26.547 1 94.31 362 GLY B C 1
ATOM 6097 O O . GLY B 1 362 ? 4.445 -8.859 26.266 1 94.31 362 GLY B O 1
ATOM 6098 N N . ALA B 1 363 ? 4.148 -6.984 27.578 1 95.56 363 ALA B N 1
ATOM 6099 C CA . ALA B 1 363 ? 3.158 -7.602 28.453 1 95.56 363 ALA B CA 1
ATOM 6100 C C . ALA B 1 363 ? 1.793 -7.676 27.781 1 95.56 363 ALA B C 1
ATOM 6102 O O . ALA B 1 363 ? 1.353 -6.711 27.156 1 95.56 363 ALA B O 1
ATOM 6103 N N . LEU B 1 364 ? 1.221 -8.828 27.875 1 97.25 364 LEU B N 1
ATOM 6104 C CA . LEU B 1 364 ? -0.091 -9.078 27.281 1 97.25 364 LEU B CA 1
ATOM 6105 C C . LEU B 1 364 ? -1.093 -9.508 28.359 1 97.25 364 LEU B C 1
ATOM 6107 O O . LEU B 1 364 ? -1.452 -10.68 28.438 1 97.25 364 LEU B O 1
ATOM 6111 N N . ALA B 1 365 ? -1.688 -8.555 29.062 1 96.88 365 ALA B N 1
ATOM 6112 C CA . ALA B 1 365 ? -2.443 -8.758 30.297 1 96.88 365 ALA B CA 1
ATOM 6113 C C . ALA B 1 365 ? -3.828 -9.336 30 1 96.88 365 ALA B C 1
ATOM 6115 O O . ALA B 1 365 ? -4.484 -9.875 30.891 1 96.88 365 ALA B O 1
ATOM 6116 N N . THR B 1 366 ? -4.227 -9.305 28.781 1 97.56 366 THR B N 1
ATOM 6117 C CA . THR B 1 366 ? -5.613 -9.672 28.5 1 97.56 366 THR B CA 1
ATOM 6118 C C . THR B 1 366 ? -5.699 -11.117 28.016 1 97.56 366 THR B C 1
ATOM 6120 O O . THR B 1 366 ? -6.793 -11.625 27.766 1 97.56 366 THR B O 1
ATOM 6123 N N . LEU B 1 367 ? -4.613 -11.781 27.859 1 98.12 367 LEU B N 1
ATOM 6124 C CA . LEU B 1 367 ? -4.652 -13.156 27.375 1 98.12 367 LEU B CA 1
ATOM 6125 C C . LEU B 1 367 ? -5.27 -14.086 28.406 1 98.12 367 LEU B C 1
ATOM 6127 O O . LEU B 1 367 ? -5.027 -13.938 29.609 1 98.12 367 LEU B O 1
ATOM 6131 N N . THR B 1 368 ? -6.094 -15.008 27.969 1 97.81 368 THR B N 1
ATOM 6132 C CA . THR B 1 368 ? -6.59 -16.078 28.828 1 97.81 368 THR B CA 1
ATOM 6133 C C . THR B 1 368 ? -5.465 -17.047 29.188 1 97.81 368 THR B C 1
ATOM 6135 O O . THR B 1 368 ? -4.379 -16.984 28.625 1 97.81 368 THR B O 1
ATOM 6138 N N . SER B 1 369 ? -5.762 -17.906 30.125 1 97.44 369 SER B N 1
ATOM 6139 C CA . SER B 1 369 ? -4.766 -18.891 30.547 1 97.44 369 SER B CA 1
ATOM 6140 C C . SER B 1 369 ? -4.359 -19.781 29.375 1 97.44 369 SER B C 1
ATOM 6142 O O . SER B 1 369 ? -3.18 -20.094 29.219 1 97.44 369 SER B O 1
ATOM 6144 N N . ASP B 1 370 ? -5.312 -20.203 28.594 1 97.31 370 ASP B N 1
ATOM 6145 C CA . ASP B 1 370 ? -5.035 -21.078 27.453 1 97.31 370 ASP B CA 1
ATOM 6146 C C . ASP B 1 370 ? -4.184 -20.375 26.406 1 97.31 370 ASP B C 1
ATOM 6148 O O . ASP B 1 370 ? -3.262 -20.953 25.844 1 97.31 370 ASP B O 1
ATOM 6152 N N . GLU B 1 371 ? -4.473 -19.156 26.188 1 98.19 371 GLU B N 1
ATOM 6153 C CA . GLU B 1 371 ? -3.727 -18.359 25.219 1 98.19 371 GLU B CA 1
ATOM 6154 C C . GLU B 1 371 ? -2.301 -18.094 25.703 1 98.19 371 GLU B C 1
ATOM 6156 O O . GLU B 1 371 ? -1.354 -18.172 24.922 1 98.19 371 GLU B O 1
ATOM 6161 N N . ALA B 1 372 ? -2.184 -17.844 26.969 1 97.94 372 ALA B N 1
ATOM 6162 C CA . ALA B 1 372 ? -0.866 -17.641 27.562 1 97.94 372 ALA B CA 1
ATOM 6163 C C . ALA B 1 372 ? -0.015 -18.906 27.453 1 97.94 372 ALA B C 1
ATOM 6165 O O . ALA B 1 372 ? 1.187 -18.828 27.188 1 97.94 372 ALA B O 1
ATOM 6166 N N . ARG B 1 373 ? -0.667 -20.016 27.672 1 98.06 373 ARG B N 1
ATOM 6167 C CA . ARG B 1 373 ? 0.035 -21.281 27.531 1 98.06 373 ARG B CA 1
ATOM 6168 C C . ARG B 1 373 ? 0.529 -21.484 26.094 1 98.06 373 ARG B C 1
ATOM 6170 O O . ARG B 1 373 ? 1.647 -21.953 25.875 1 98.06 373 ARG B O 1
ATOM 6177 N N . ALA B 1 374 ? -0.305 -21.141 25.188 1 98.25 374 ALA B N 1
ATOM 6178 C CA . ALA B 1 374 ? 0.095 -21.25 23.781 1 98.25 374 ALA B CA 1
ATOM 6179 C C . ALA B 1 374 ? 1.282 -20.328 23.484 1 98.25 374 ALA B C 1
ATOM 6181 O O . ALA B 1 374 ? 2.227 -20.734 22.797 1 98.25 374 ALA B O 1
ATOM 6182 N N . LEU B 1 375 ? 1.236 -19.125 23.984 1 98.19 375 LEU B N 1
ATOM 6183 C CA . LEU B 1 375 ? 2.33 -18.188 23.781 1 98.19 375 LEU B CA 1
ATOM 6184 C C . LEU B 1 375 ? 3.625 -18.719 24.391 1 98.19 375 LEU B C 1
ATOM 6186 O O . LEU B 1 375 ? 4.688 -18.625 23.766 1 98.19 375 LEU B O 1
ATOM 6190 N N . GLU B 1 376 ? 3.506 -19.281 25.562 1 97.44 376 GLU B N 1
ATOM 6191 C CA . GLU B 1 376 ? 4.672 -19.875 26.203 1 97.44 376 GLU B CA 1
ATOM 6192 C C . GLU B 1 376 ? 5.25 -21.016 25.375 1 97.44 376 GLU B C 1
ATOM 6194 O O . GLU B 1 376 ? 6.473 -21.141 25.266 1 97.44 376 GLU B O 1
ATOM 6199 N N . ARG B 1 377 ? 4.383 -21.797 24.844 1 97.44 377 ARG B N 1
ATOM 6200 C CA . ARG B 1 377 ? 4.828 -22.906 24 1 97.44 377 ARG B CA 1
ATOM 6201 C C . ARG B 1 377 ? 5.547 -22.391 22.766 1 97.44 377 ARG B C 1
ATOM 6203 O O . ARG B 1 377 ? 6.559 -22.953 22.344 1 97.44 377 ARG B O 1
ATOM 6210 N N . LEU B 1 378 ? 5.039 -21.375 22.156 1 97.44 378 LEU B N 1
ATOM 6211 C CA . LEU B 1 378 ? 5.672 -20.766 21 1 97.44 378 LEU B CA 1
ATOM 6212 C C . LEU B 1 378 ? 7.086 -20.297 21.328 1 97.44 378 LEU B C 1
ATOM 6214 O O . LEU B 1 378 ? 8.016 -20.516 20.547 1 97.44 378 LEU B O 1
ATOM 6218 N N . ARG B 1 379 ? 7.195 -19.75 22.484 1 96.44 379 ARG B N 1
ATOM 6219 C CA . ARG B 1 379 ? 8.492 -19.266 22.938 1 96.44 379 ARG B CA 1
ATOM 6220 C C . ARG B 1 379 ? 9.445 -20.422 23.203 1 96.44 379 ARG B C 1
ATOM 6222 O O . ARG B 1 379 ? 10.609 -20.391 22.812 1 96.44 379 ARG B O 1
ATOM 6229 N N . ALA B 1 380 ? 8.914 -21.422 23.828 1 95.94 380 ALA B N 1
ATOM 6230 C CA . ALA B 1 380 ? 9.719 -22.578 24.188 1 95.94 380 ALA B CA 1
ATOM 6231 C C . ALA B 1 380 ? 10.234 -23.297 22.938 1 95.94 380 ALA B C 1
ATOM 6233 O O . ALA B 1 380 ? 11.297 -23.922 22.969 1 95.94 380 ALA B O 1
ATOM 6234 N N . GLU B 1 381 ? 9.492 -23.141 21.891 1 94.25 381 GLU B N 1
ATOM 6235 C CA . GLU B 1 381 ? 9.859 -23.812 20.656 1 94.25 381 GLU B CA 1
ATOM 6236 C C . GLU B 1 381 ? 10.742 -22.938 19.781 1 94.25 381 GLU B C 1
ATOM 6238 O O . GLU B 1 381 ? 10.898 -23.188 18.594 1 94.25 381 GLU B O 1
ATOM 6243 N N . GLY B 1 382 ? 11.234 -21.891 20.375 1 94.62 382 GLY B N 1
ATOM 6244 C CA . GLY B 1 382 ? 12.18 -21.031 19.672 1 94.62 382 GLY B CA 1
ATOM 6245 C C . GLY B 1 382 ? 11.523 -19.859 18.984 1 94.62 382 GLY B C 1
ATOM 6246 O O . GLY B 1 382 ? 11.906 -19.484 17.859 1 94.62 382 GLY B O 1
ATOM 6247 N N . ASP B 1 383 ? 10.531 -19.375 19.578 1 95.81 383 ASP B N 1
ATOM 6248 C CA . ASP B 1 383 ? 9.812 -18.219 19.047 1 95.81 383 ASP B CA 1
ATOM 6249 C C . ASP B 1 383 ? 9.32 -18.484 17.625 1 95.81 383 ASP B C 1
ATOM 6251 O O . ASP B 1 383 ? 9.641 -17.734 16.703 1 95.81 383 ASP B O 1
ATOM 6255 N N . VAL B 1 384 ? 8.492 -19.438 17.516 1 96.56 384 VAL B N 1
ATOM 6256 C CA . VAL B 1 384 ? 8 -19.844 16.203 1 96.56 384 VAL B CA 1
ATOM 6257 C C . VAL B 1 384 ? 6.688 -19.125 15.906 1 96.56 384 VAL B C 1
ATOM 6259 O O . VAL B 1 384 ? 6.082 -18.516 16.797 1 96.56 384 VAL B O 1
ATOM 6262 N N . ARG B 1 385 ? 6.344 -19.156 14.68 1 96.38 385 ARG B N 1
ATOM 6263 C CA . ARG B 1 385 ? 5.109 -18.547 14.203 1 96.38 385 ARG B CA 1
ATOM 6264 C C . ARG B 1 385 ? 4.34 -19.5 13.305 1 96.38 385 ARG B C 1
ATOM 6266 O O . ARG B 1 385 ? 4.926 -20.172 12.445 1 96.38 385 ARG B O 1
ATOM 6273 N N . LEU B 1 386 ? 3.121 -19.672 13.562 1 96.62 386 LEU B N 1
ATOM 6274 C CA . LEU B 1 386 ? 2.197 -20.359 12.672 1 96.62 386 LEU B CA 1
ATOM 6275 C C . LEU B 1 386 ? 1.236 -19.375 12.016 1 96.62 386 LEU B C 1
ATOM 6277 O O . LEU B 1 386 ? 0.298 -18.891 12.656 1 96.62 386 LEU B O 1
ATOM 6281 N N . GLU B 1 387 ? 1.472 -19.109 10.758 1 95.38 387 GLU B N 1
ATOM 6282 C CA . GLU B 1 387 ? 0.61 -18.188 10.023 1 95.38 387 GLU B CA 1
ATOM 6283 C C . GLU B 1 387 ? -0.79 -18.766 9.844 1 95.38 387 GLU B C 1
ATOM 6285 O O . GLU B 1 387 ? -0.949 -19.984 9.656 1 95.38 387 GLU B O 1
ATOM 6290 N N . GLN B 1 388 ? -1.774 -17.859 9.859 1 94.94 388 GLN B N 1
ATOM 6291 C CA . GLN B 1 388 ? -3.18 -18.25 9.836 1 94.94 388 GLN B CA 1
ATOM 6292 C C . GLN B 1 388 ? -3.488 -19.109 8.617 1 94.94 388 GLN B C 1
ATOM 6294 O O . GLN B 1 388 ? -4.203 -20.109 8.719 1 94.94 388 GLN B O 1
ATOM 6299 N N . GLU B 1 389 ? -2.936 -18.75 7.473 1 91.62 389 GLU B N 1
ATOM 6300 C CA . GLU B 1 389 ? -3.273 -19.391 6.199 1 91.62 389 GLU B CA 1
ATOM 6301 C C . GLU B 1 389 ? -2.625 -20.766 6.074 1 91.62 389 GLU B C 1
ATOM 6303 O O . GLU B 1 389 ? -2.893 -21.5 5.121 1 91.62 389 GLU B O 1
ATOM 6308 N N . ARG B 1 390 ? -1.813 -21.141 7.043 1 92.19 390 ARG B N 1
ATOM 6309 C CA . ARG B 1 390 ? -1.169 -22.453 7.023 1 92.19 390 ARG B CA 1
ATOM 6310 C C . ARG B 1 390 ? -2.051 -23.5 7.68 1 92.19 390 ARG B C 1
ATOM 6312 O O . ARG B 1 390 ? -1.826 -24.703 7.504 1 92.19 390 ARG B O 1
ATOM 6319 N N . VAL B 1 391 ? -2.979 -23.031 8.445 1 94.81 391 VAL B N 1
ATOM 6320 C CA . VAL B 1 391 ? -3.949 -23.953 9.016 1 94.81 391 VAL B CA 1
ATOM 6321 C C . VAL B 1 391 ? -4.887 -24.453 7.922 1 94.81 391 VAL B C 1
ATOM 6323 O O . VAL B 1 391 ? -5.527 -23.672 7.23 1 94.81 391 VAL B O 1
ATOM 6326 N N . GLY B 1 392 ? -4.941 -25.781 7.766 1 93.38 392 GLY B N 1
ATOM 6327 C CA . GLY B 1 392 ? -5.762 -26.359 6.715 1 93.38 392 GLY B CA 1
ATOM 6328 C C . GLY B 1 392 ? -7.191 -25.859 6.723 1 93.38 392 GLY B C 1
ATOM 6329 O O . GLY B 1 392 ? -7.781 -25.672 7.785 1 93.38 392 GLY B O 1
ATOM 6330 N N . TRP B 1 393 ? -7.723 -25.641 5.539 1 92.38 393 TRP B N 1
ATOM 6331 C CA . TRP B 1 393 ? -9.023 -25 5.383 1 92.38 393 TRP B CA 1
ATOM 6332 C C . TRP B 1 393 ? -10.117 -25.844 6.035 1 92.38 393 TRP B C 1
ATOM 6334 O O . TRP B 1 393 ? -10.953 -25.312 6.781 1 92.38 393 TRP B O 1
ATOM 6344 N N . ASP B 1 394 ? -10.102 -27.141 5.824 1 91.88 394 ASP B N 1
ATOM 6345 C CA . ASP B 1 394 ? -11.117 -28.016 6.414 1 91.88 394 ASP B CA 1
ATOM 6346 C C . ASP B 1 394 ? -11.047 -27.984 7.941 1 91.88 394 ASP B C 1
ATOM 6348 O O . ASP B 1 394 ? -12.078 -27.969 8.617 1 91.88 394 ASP B O 1
ATOM 6352 N N . HIS B 1 395 ? -9.859 -28 8.398 1 94.19 395 HIS B N 1
ATOM 6353 C CA . HIS B 1 395 ? -9.664 -27.922 9.844 1 94.19 395 HIS B CA 1
ATOM 6354 C C . HIS B 1 395 ? -10.195 -26.594 10.391 1 94.19 395 HIS B C 1
ATOM 6356 O O . HIS B 1 395 ? -10.891 -26.578 11.414 1 94.19 395 HIS B O 1
ATOM 6362 N N . ALA B 1 396 ? -9.875 -25.562 9.711 1 95.56 396 ALA B N 1
ATOM 6363 C CA . ALA B 1 396 ? -10.328 -24.234 10.117 1 95.56 396 ALA B CA 1
ATOM 6364 C C . ALA B 1 396 ? -11.852 -24.156 10.117 1 95.56 396 ALA B C 1
ATOM 6366 O O . ALA B 1 396 ? -12.453 -23.672 11.086 1 95.56 396 ALA B O 1
ATOM 6367 N N . LEU B 1 397 ? -12.461 -24.641 9.062 1 94.75 397 LEU B N 1
ATOM 6368 C CA . LEU B 1 397 ? -13.914 -24.578 8.945 1 94.75 397 LEU B CA 1
ATOM 6369 C C . LEU B 1 397 ? -14.586 -25.391 10.047 1 94.75 397 LEU B C 1
ATOM 6371 O O . LEU B 1 397 ? -15.586 -24.969 10.625 1 94.75 397 LEU B O 1
ATOM 6375 N N . SER B 1 398 ? -14 -26.516 10.273 1 94.81 398 SER B N 1
ATOM 6376 C CA . SER B 1 398 ? -14.531 -27.375 11.328 1 94.81 398 SER B CA 1
ATOM 6377 C C . SER B 1 398 ? -14.484 -26.688 12.68 1 94.81 398 SER B C 1
ATOM 6379 O O . SER B 1 398 ? -15.445 -26.734 13.453 1 94.81 398 SER B O 1
ATOM 6381 N N . ALA B 1 399 ? -13.445 -26.047 12.953 1 96.19 399 ALA B N 1
ATOM 6382 C CA . ALA B 1 399 ? -13.305 -25.328 14.219 1 96.19 399 ALA B CA 1
ATOM 6383 C C . ALA B 1 399 ? -14.281 -24.172 14.297 1 96.19 399 ALA B C 1
ATOM 6385 O O . ALA B 1 399 ? -14.867 -23.906 15.352 1 96.19 399 ALA B O 1
ATOM 6386 N N . LEU B 1 400 ? -14.477 -23.484 13.203 1 96.81 400 LEU B N 1
ATOM 6387 C CA . LEU B 1 400 ? -15.352 -22.328 13.156 1 96.81 400 LEU B CA 1
ATOM 6388 C C . LEU B 1 400 ? -16.812 -22.75 13.227 1 96.81 400 LEU B C 1
ATOM 6390 O O . LEU B 1 400 ? -17.672 -21.969 13.672 1 96.81 400 LEU B O 1
ATOM 6394 N N . ASP B 1 401 ? -17.109 -23.922 12.859 1 94.62 401 ASP B N 1
ATOM 6395 C CA . ASP B 1 401 ? -18.453 -24.469 12.836 1 94.62 401 ASP B CA 1
ATOM 6396 C C . ASP B 1 401 ? -19.047 -24.516 14.242 1 94.62 401 ASP B C 1
ATOM 6398 O O . ASP B 1 401 ? -20.281 -24.531 14.406 1 94.62 401 ASP B O 1
ATOM 6402 N N . ALA B 1 402 ? -18.219 -24.547 15.18 1 92.12 402 ALA B N 1
ATOM 6403 C CA . ALA B 1 402 ? -18.672 -24.531 16.562 1 92.12 402 ALA B CA 1
ATOM 6404 C C . ALA B 1 402 ? -19.328 -23.188 16.922 1 92.12 402 ALA B C 1
ATOM 6406 O O . ALA B 1 402 ? -20.109 -23.109 17.875 1 92.12 402 ALA B O 1
ATOM 6407 N N . HIS B 1 403 ? -19.078 -22.234 16.172 1 93.25 403 HIS B N 1
ATOM 6408 C CA . HIS B 1 403 ? -19.531 -20.891 16.5 1 93.25 403 HIS B CA 1
ATOM 6409 C C . HIS B 1 403 ? -20.391 -20.312 15.375 1 93.25 403 HIS B C 1
ATOM 6411 O O . HIS B 1 403 ? -21.234 -19.438 15.609 1 93.25 403 HIS B O 1
ATOM 6417 N N . PHE B 1 404 ? -20.125 -20.75 14.141 1 94.38 404 PHE B N 1
ATOM 6418 C CA . PHE B 1 404 ? -20.828 -20.266 12.953 1 94.38 404 PHE B CA 1
ATOM 6419 C C . PHE B 1 404 ? -21.469 -21.422 12.203 1 94.38 404 PHE B C 1
ATOM 6421 O O . PHE B 1 404 ? -20.844 -22.453 11.977 1 94.38 404 PHE B O 1
ATOM 6428 N N . VAL B 1 405 ? -22.719 -21.281 11.852 1 92.94 405 VAL B N 1
ATOM 6429 C CA . VAL B 1 405 ? -23.391 -22.297 11.047 1 92.94 405 VAL B CA 1
ATOM 6430 C C . VAL B 1 405 ? -23.219 -21.984 9.57 1 92.94 405 VAL B C 1
ATOM 6432 O O . VAL B 1 405 ? -23.984 -21.188 9.008 1 92.94 405 VAL B O 1
ATOM 6435 N N . PHE B 1 406 ? -22.312 -22.609 8.945 1 92.81 406 PHE B N 1
ATOM 6436 C CA . PHE B 1 406 ? -22.016 -22.328 7.547 1 92.81 406 PHE B CA 1
ATOM 6437 C C . PHE B 1 406 ? -22.969 -23.094 6.629 1 92.81 406 PHE B C 1
ATOM 6439 O O . PHE B 1 406 ? -23.328 -24.234 6.906 1 92.81 406 PHE B O 1
ATOM 6446 N N . CYS B 1 407 ? -23.328 -22.406 5.59 1 87.12 407 CYS B N 1
ATOM 6447 C CA . CYS B 1 407 ? -24.172 -23.031 4.582 1 87.12 407 CYS B CA 1
ATOM 6448 C C . CYS B 1 407 ? -23.359 -23.875 3.617 1 87.12 407 CYS B C 1
ATOM 6450 O O . CYS B 1 407 ? -22.219 -23.531 3.305 1 87.12 407 CYS B O 1
ATOM 6452 N N . ASP B 1 408 ? -23.875 -25.078 3.264 1 72.31 408 ASP B N 1
ATOM 6453 C CA . ASP B 1 408 ? -23.188 -25.953 2.309 1 72.31 408 ASP B CA 1
ATOM 6454 C C . ASP B 1 408 ? -23.188 -25.344 0.912 1 72.31 408 ASP B C 1
ATOM 6456 O O . ASP B 1 408 ? -24.125 -24.625 0.54 1 72.31 408 ASP B O 1
ATOM 6460 N N . ALA B 1 409 ? -22.203 -25.234 0.193 1 59.38 409 ALA B N 1
ATOM 6461 C CA . ALA B 1 409 ? -22.047 -24.672 -1.148 1 59.38 409 ALA B CA 1
ATOM 6462 C C . ALA B 1 409 ? -23.219 -25.078 -2.045 1 59.38 409 ALA B C 1
ATOM 6464 O O . ALA B 1 409 ? -23.625 -24.312 -2.922 1 59.38 409 ALA B O 1
ATOM 6465 N N . GLY B 1 410 ? -23.891 -26.188 -2.025 1 49.41 410 GLY B N 1
ATOM 6466 C CA . GLY B 1 410 ? -25 -26.688 -2.836 1 49.41 410 GLY B CA 1
ATOM 6467 C C . GLY B 1 410 ? -26.312 -26.016 -2.535 1 49.41 410 GLY B C 1
ATOM 6468 O O . GLY B 1 410 ? -27.281 -26.156 -3.293 1 49.41 410 GLY B O 1
ATOM 6469 N N . ASP B 1 411 ? -26.688 -25.453 -1.583 1 44.69 411 ASP B N 1
ATOM 6470 C CA . ASP B 1 411 ? -27.984 -24.938 -1.177 1 44.69 411 ASP B CA 1
ATOM 6471 C C . ASP B 1 411 ? -28.25 -23.578 -1.834 1 44.69 411 ASP B C 1
ATOM 6473 O O . ASP B 1 411 ? -29.281 -22.953 -1.573 1 44.69 411 ASP B O 1
ATOM 6477 N N . ARG B 1 412 ? -27.5 -23.141 -2.689 1 42.88 412 ARG B N 1
ATOM 6478 C CA . ARG B 1 412 ? -27.719 -21.859 -3.346 1 42.88 412 ARG B CA 1
ATOM 6479 C C . ARG B 1 412 ? -28.844 -21.953 -4.383 1 42.88 412 ARG B C 1
ATOM 6481 O O . ARG B 1 412 ? -29.297 -20.938 -4.918 1 42.88 412 ARG B O 1
ATOM 6488 N N . ALA B 1 413 ? -29.094 -22.984 -5.168 1 37.78 413 ALA B N 1
ATOM 6489 C CA . ALA B 1 413 ? -30.016 -23.078 -6.309 1 37.78 413 ALA B CA 1
ATOM 6490 C C . ALA B 1 413 ? -31.469 -23.062 -5.848 1 37.78 413 ALA B C 1
ATOM 6492 O O . ALA B 1 413 ? -32.375 -22.844 -6.652 1 37.78 413 ALA B O 1
ATOM 6493 N N . ALA B 1 414 ? -31.891 -23.469 -4.727 1 37.34 414 ALA B N 1
ATOM 6494 C CA . ALA B 1 414 ? -33.312 -23.688 -4.504 1 37.34 414 ALA B CA 1
ATOM 6495 C C . ALA B 1 414 ? -34.031 -22.375 -4.211 1 37.34 414 ALA B C 1
ATOM 6497 O O . ALA B 1 414 ? -35.25 -22.328 -4.184 1 37.34 414 ALA B O 1
ATOM 6498 N N . GLY B 1 415 ? -33.406 -21.359 -3.9 1 34.91 415 GLY B N 1
ATOM 6499 C CA . GLY B 1 415 ? -34.281 -20.297 -3.434 1 34.91 415 GLY B CA 1
ATOM 6500 C C . GLY B 1 415 ? -34.875 -19.469 -4.559 1 34.91 415 GLY B C 1
ATOM 6501 O O . GLY B 1 415 ? -35.594 -18.5 -4.316 1 34.91 415 GLY B O 1
ATOM 6502 N N . GLY B 1 416 ? -34.375 -19.656 -5.879 1 33 416 GLY B N 1
ATOM 6503 C CA . GLY B 1 416 ? -34.969 -18.781 -6.879 1 33 416 GLY B CA 1
ATOM 6504 C C . GLY B 1 416 ? -36.344 -19.234 -7.348 1 33 416 GLY B C 1
ATOM 6505 O O . GLY B 1 416 ? -36.938 -18.578 -8.188 1 33 416 GLY B O 1
ATOM 6506 N N . GLU B 1 417 ? -36.75 -20.547 -7.211 1 32.84 417 GLU B N 1
ATOM 6507 C CA . GLU B 1 417 ? -37.875 -20.953 -8.016 1 32.84 417 GLU B CA 1
ATOM 6508 C C . GLU B 1 417 ? -39.188 -20.375 -7.469 1 32.84 417 GLU B C 1
ATOM 6510 O O . GLU B 1 417 ? -40.219 -20.438 -8.125 1 32.84 417 GLU B O 1
ATOM 6515 N N . ASP B 1 418 ? -39.375 -20.125 -6.266 1 29.95 418 ASP B N 1
ATOM 6516 C CA . ASP B 1 418 ? -40.781 -20.094 -5.898 1 29.95 418 ASP B CA 1
ATOM 6517 C C . ASP B 1 418 ? -41.438 -18.797 -6.355 1 29.95 418 ASP B C 1
ATOM 6519 O O . ASP B 1 418 ? -42.594 -18.516 -6.012 1 29.95 418 ASP B O 1
ATOM 6523 N N . ALA B 1 419 ? -40.812 -17.859 -6.938 1 32.97 419 ALA B N 1
ATOM 6524 C CA . ALA B 1 419 ? -41.656 -16.688 -7.145 1 32.97 419 ALA B CA 1
ATOM 6525 C C . ALA B 1 419 ? -42.5 -16.844 -8.414 1 32.97 419 ALA B C 1
ATOM 6527 O O . ALA B 1 419 ? -43.188 -15.906 -8.828 1 32.97 419 ALA B O 1
ATOM 6528 N N . ASP B 1 420 ? -42.406 -17.906 -9.203 1 27.92 420 ASP B N 1
ATOM 6529 C CA . ASP B 1 420 ? -43.125 -17.844 -10.469 1 27.92 420 ASP B CA 1
ATOM 6530 C C . ASP B 1 420 ? -44.594 -18.141 -10.266 1 27.92 420 ASP B C 1
ATOM 6532 O O . ASP B 1 420 ? -45.375 -18.188 -11.234 1 27.92 420 ASP B O 1
ATOM 6536 N N . GLY B 1 421 ? -45.125 -18.562 -9.141 1 24.92 421 GLY B N 1
ATOM 6537 C CA . GLY B 1 421 ? -46.469 -19.125 -9.312 1 24.92 421 GLY B CA 1
ATOM 6538 C C . GLY B 1 421 ? -47.531 -18.094 -9.664 1 24.92 421 GLY B C 1
ATOM 6539 O O . GLY B 1 421 ? -48.719 -18.406 -9.703 1 24.92 421 GLY B O 1
ATOM 6540 N N . ARG B 1 422 ? -47.562 -16.766 -9.461 1 27.09 422 ARG B N 1
ATOM 6541 C CA . ARG B 1 422 ? -48.844 -16.141 -9.727 1 27.09 422 ARG B CA 1
ATOM 6542 C C . ARG B 1 422 ? -49.125 -16.078 -11.227 1 27.09 422 ARG B C 1
ATOM 6544 O O . ARG B 1 422 ? -48.469 -15.328 -11.953 1 27.09 422 ARG B O 1
ATOM 6551 N N . ARG B 1 423 ? -49.438 -17.141 -11.898 1 23.45 423 ARG B N 1
ATOM 6552 C CA . ARG B 1 423 ? -50.156 -17.188 -13.164 1 23.45 423 ARG B CA 1
ATOM 6553 C C . ARG B 1 423 ? -51.406 -16.344 -13.125 1 23.45 423 ARG B C 1
ATOM 6555 O O . ARG B 1 423 ? -52.312 -16.594 -12.312 1 23.45 423 ARG B O 1
ATOM 6562 N N . ILE B 1 424 ? -51.312 -15 -13.367 1 22.2 424 ILE B N 1
ATOM 6563 C CA . ILE B 1 424 ? -52.531 -14.297 -13.734 1 22.2 424 ILE B CA 1
ATOM 6564 C C . ILE B 1 424 ? -53.188 -15.016 -14.898 1 22.2 424 ILE B C 1
ATOM 6566 O O . ILE B 1 424 ? -52.562 -15.352 -15.891 1 22.2 424 ILE B O 1
ATOM 6570 N N . ALA B 1 425 ? -54.25 -15.773 -14.703 1 26.12 425 ALA B N 1
ATOM 6571 C CA . ALA B 1 425 ? -55.406 -16.234 -15.484 1 26.12 425 ALA B CA 1
ATOM 6572 C C . ALA B 1 425 ? -56 -15.094 -16.297 1 26.12 425 ALA B C 1
ATOM 6574 O O . ALA B 1 425 ? -56.469 -14.102 -15.742 1 26.12 425 ALA B O 1
ATOM 6575 N N . SER B 1 426 ? -55.125 -14.453 -17.25 1 20.23 426 SER B N 1
ATOM 6576 C CA . SER B 1 426 ? -55.938 -14.125 -18.438 1 20.23 426 SER B CA 1
ATOM 6577 C C . SER B 1 426 ? -56.156 -15.367 -19.297 1 20.23 426 SER B C 1
ATOM 6579 O O . SER B 1 426 ? -55.312 -16.25 -19.359 1 20.23 426 SER B O 1
#

Organism: Micrococcus luteus (strain ATCC 4698 / DSM 20030 / JCM 1464 / CCM 169 / CCUG 5858 / IAM 1056 / NBRC 3333 / NCIMB 9278 / NCTC 2665 / VKM Ac-2230) (NCBI:txid465515)

InterPro domains:
  IPR014544 Uncharacterised conserved protein UCP028408 [PIRSF028408] (19-401)
  IPR024534 Wadjet protein JetD, C-terminal [PF09983] (229-399)
  IPR024537 Domain of unknown function DUF3322 [PF11795] (8-220)

Radius of gyration: 43.25 Å; Cα contacts (8 Å, |Δi|>4): 1176; chains: 2; bounding box: 114×120×76 Å

Foldseek 3Di:
DQAPVNVLVVLLVVLLPCLLVVLLHPADFQNDKDFRDQDDLVVCVVPVPVNVVRQVRVVPDDADPQKDWDWDWDADPVPGTDIGTTMITRRDSVSSLVSNDDDSSLLSVQLNVLLVLLVVLVVVLVVPDPPPPDDDPPPPPDPPPVPPPPPDPLSVLQSVLCSVCSVVSSPDDPVLSVQLSVVLNCLRPDPCAPHAQCPDPGPPGHNVSCVVCQVSSQSSRPSDDDGSNHDHDFDKWWKAAQACVQDDVRDGTDIDGLVVQLPRPDAAQAEEEEADVVLRVPAHHFHSYMYIHDPQLPQSNLPRPNVVNYQAEYEWKQFQSRLVSVLNNCVSVVNYYYFCNFDVNCVVQVVQKDADPDGDDDDRVSDDPRNVVSHVVCVVVHRIIGGRVSRDPVNRVVRCCVPTPGDDPPPPPPPPPPPPPPPPPD/DQAPVNVLVVLLVVLLPCLLVVLLHPADFQNDKDFRDQDDLVVCVVPVPVNVVRQVRVVPDDADPQKDWDWDWDADPVPGTDIGTTMITRRDSVSSLVSNDDPSSLLSVQLSVLLVLLVVLVVVLVVPDPPPPDDDPPDPPDPPPVPPPPPDPLSVLQSVLCSVCSVVSSPDDPVLSVQLSVVLNCLRPDPCAPAAQCPDPGPPGHNVSCVVCQVSSQSSRPSDDDGSNHDHDFDKWWKAAQACVQDDVRDGTDIDGLVVQLPRPDAAQEEEEEADVVLRVPAHHFHSYMYIHDPQLPLSNLPRPNVPNYQAEYEWKQFQSRLVSVLNNCVSVVNYYYFCNFDVNCVVQVVQKDADPDGDDDDRVSDDPRNVVSHVVCVVVHRIIGGRVSRDPVNRVVRCCVPTPGDDPPPPPPPPPPPPPPPPPD

Nearest PDB structures (foldseek):
  8b7f-assembly1_B  TM=8.284E-01  e=4.426E-28  Corynebacterium glutamicum ATCC 13032
  7til-assembly1_B  TM=4.368E-01  e=2.902E-18  Pseudomonas aeruginosa PA14
  7til-assembly1_A  TM=4.300E-01  e=2.580E-16  Pseudomonas aeruginosa PA14
  2g95-assembly1_A  TM=1.798E-01  e=1.568E+00  Rattus norvegicus
  8b7f-assembly1_B  TM=8.266E-01  e=2.003E-28  Corynebacterium glutamicum ATCC 13032

Sequence (852 aa):
MVAPEAARELARRALARSHRGWTLGEVPTPAWSLPLKPPTEQVVLADPQAAQSWARGWRAATLPAGIRVEWAERSWRSVGRQQVPVRVHAVTPDALVAWVGGREAREQRVFAERVAAMRRLAEAWGGSGPSAAGGAGSAPQTQDDDGEAAADPRELTLAAALRRHAQRLTDLSEPDFLRVVAVLEWLRTTPVQGLRPRQLPIRGVDSKWFGAHRTLLEALHAPQEGGLGIVDAHPTVRVRILDPALRPEGLRDLEVPLEQAAAWPIAPARVLVVENSETLLCLPDAPGAVAVWGRGFDTAATVLPWLRGAELHYWGDLDSHGFAILHRYRTRLPQLRSVLMDVRTLEAFRDLCVPDPTPFRGALATLTSDEARALERLRAEGDVRLEQERVGWDHALSALDAHFVFCDAGDRAAGGEDADGRRIASMVAPEAARELARRALARSHRGWTLGEVPTPAWSLPLKPPTEQVVLADPQAAQSWARGWRAATLPAGIRVEWAERSWRSVGRQQVPVRVHAVTPDALVAWVGGREAREQRVFAERVAAMRRLAEAWGGSGPSAAGGAGSAPQTQDDDGEAAADPRELTLAAALRRHAQRLTDLSEPDFLRVVAVLEWLRTTPVQGLRPRQLPIRGVDSKWFGAHRTLLEALHAPQEGGLGIVDAHPTVRVRILDPALRPEGLRDLEVPLEQAAAWPIAPARVLVVENSETLLCLPDAPGAVAVWGRGFDTAATVLPWLRGAELHYWGDLDSHGFAILHRYRTRLPQLRSVLMDVRTLEAFRDLCVPDPTPFRGALATLTSDEARALERLRAEGDVRLEQERVGWDHALSALDAHFVFCDAGDRAAGGEDADGRRIAS

Solvent-accessible surface area (backbone atoms only — not comparable to full-atom values): 48154 Å² total; per-residue (Å²): 104,59,45,64,67,57,48,42,51,52,48,40,53,49,44,67,70,39,42,65,53,40,64,73,48,79,64,55,85,54,48,41,77,43,78,25,50,58,73,50,71,67,52,36,69,76,38,50,64,60,51,50,50,52,44,49,45,57,72,66,50,87,65,48,78,50,50,44,74,41,69,41,82,44,78,36,94,89,79,39,79,41,78,39,57,43,32,40,33,18,50,38,65,66,25,44,36,65,60,47,38,68,69,60,29,49,48,46,50,49,38,44,50,52,50,50,50,52,50,52,54,50,51,59,56,64,66,66,49,78,75,77,76,72,86,76,82,67,72,79,68,78,74,71,73,78,57,74,72,72,72,51,66,65,55,53,44,45,47,50,35,47,61,75,41,40,66,59,63,47,68,46,50,70,69,56,47,53,45,53,51,51,51,50,55,48,58,71,76,37,94,41,72,71,35,39,49,57,63,41,72,45,85,81,44,22,53,67,52,42,63,77,40,40,70,60,49,33,37,69,69,34,65,57,91,78,64,74,42,59,42,81,79,78,64,64,40,41,36,37,40,27,12,72,90,73,21,56,82,67,47,40,52,41,30,28,41,46,74,60,59,45,64,51,94,58,74,40,54,31,33,39,34,28,43,52,63,67,57,58,74,64,60,59,41,16,78,45,28,35,35,34,60,34,59,66,81,55,59,73,69,71,72,35,61,51,54,73,78,23,49,40,35,36,36,48,38,40,31,48,54,32,51,50,33,50,30,58,46,32,77,76,38,71,76,56,36,74,47,81,51,34,50,69,48,48,63,76,46,50,90,68,43,41,76,42,95,76,64,58,79,74,92,62,89,69,54,49,72,60,39,46,50,25,52,50,48,30,48,74,66,62,32,31,28,35,55,54,69,63,53,45,33,63,60,50,50,58,62,44,46,78,80,41,62,63,56,65,85,78,70,70,72,70,77,71,65,77,76,65,71,79,71,76,85,121,106,59,45,64,68,59,48,40,52,51,47,40,53,48,44,67,72,39,43,66,52,40,66,73,48,78,64,55,86,53,49,42,74,42,78,25,50,60,75,49,71,68,51,35,69,74,37,49,65,60,50,48,52,51,44,49,47,58,70,66,50,87,67,45,79,48,50,44,74,43,69,42,81,44,76,35,91,88,81,39,80,41,78,38,56,42,31,40,34,20,49,37,66,65,23,43,36,67,59,49,37,69,68,59,29,48,48,44,50,48,36,45,51,52,49,51,51,51,50,50,54,50,50,61,56,65,66,65,50,79,76,76,75,73,87,76,84,67,74,78,69,80,74,72,74,78,57,74,71,71,72,51,67,65,54,53,45,46,45,50,36,46,61,75,41,40,67,59,62,48,67,46,50,70,70,56,47,53,45,52,52,49,51,50,54,46,58,70,77,36,93,40,70,71,34,40,49,57,63,41,72,44,86,81,43,20,54,67,53,40,64,75,40,41,69,60,49,33,37,70,67,36,67,57,91,78,65,76,42,59,44,83,79,79,64,63,42,40,36,36,39,26,12,72,89,72,22,55,83,68,47,42,52,41,30,29,40,47,72,60,61,44,66,51,95,59,74,41,54,30,34,40,34,27,43,51,64,68,59,56,73,64,60,59,41,18,77,44,28,35,33,33,60,33,60,67,82,56,58,74,69,72,72,36,60,48,55,74,80,23,50,41,34,36,36,46,38,41,31,48,54,33,50,48,34,50,35,56,48,33,76,78,38,72,78,56,36,75,47,80,53,35,51,70,49,47,63,75,46,50,90,68,43,41,74,42,95,77,64,57,82,74,91,61,88,70,56,50,73,61,39,46,50,26,52,50,49,31,49,73,67,61,33,28,28,35,55,53,69,63,53,43,35,62,59,49,50,56,61,45,48,80,80,40,61,63,54,66,85,79,70,69,73,70,76,71,63,73,75,68,71,78,71,76,85,120